Protein 2NWQ (pdb70)

Organism: Pseudomonas aeruginosa (strain ATCC 15692 / DSM 22644 / CIP 104116 / JCM 14847 / LMG 12228 / 1C / PRS 101 / PAO1) (NCBI:txid208964)

Structure (mmCIF, N/CA/C/O backbone):
data_2NWQ
#
_entry.id   2NWQ
#
_cell.length_a   64.982
_cell.length_b   107.920
_cell.length_c   71.457
_cell.angle_alpha   90.00
_cell.angle_beta   102.92
_cell.angle_gamma   90.00
#
_symmetry.space_group_name_H-M   'P 1 21 1'
#
loop_
_entity.id
_entity.type
_entity.pdbx_description
1 polymer 'Probable short-chain dehydrogenase'
2 non-polymer 'SULFATE ION'
3 water water
#
loop_
_atom_site.group_PDB
_atom_site.id
_atom_site.type_symbol
_atom_site.label_atom_id
_atom_site.label_alt_id
_atom_site.label_comp_id
_atom_site.label_asym_id
_atom_site.label_entity_id
_atom_site.label_seq_id
_atom_site.pdbx_PDB_ins_code
_atom_site.Cartn_x
_atom_site.Cartn_y
_atom_site.Cartn_z
_atom_site.occupancy
_atom_site.B_iso_or_equiv
_atom_site.auth_seq_id
_atom_site.auth_comp_id
_atom_site.auth_asym_id
_atom_site.auth_atom_id
_atom_site.pdbx_PDB_model_num
ATOM 1 N N . SER A 1 21 ? 17.441 60.972 78.411 1.00 31.41 2 SER A N 1
ATOM 2 C CA . SER A 1 21 ? 18.572 60.907 79.392 1.00 31.43 2 SER A CA 1
ATOM 3 C C . SER A 1 21 ? 19.897 61.042 78.657 1.00 30.73 2 SER A C 1
ATOM 4 O O . SER A 1 21 ? 19.944 60.865 77.435 1.00 31.52 2 SER A O 1
ATOM 7 N N . SER A 1 22 ? 20.968 61.364 79.382 1.00 29.36 3 SER A N 1
ATOM 8 C CA . SER A 1 22 ? 22.263 61.582 78.734 1.00 27.94 3 SER A CA 1
ATOM 9 C C . SER A 1 22 ? 23.112 60.327 78.798 1.00 26.98 3 SER A C 1
ATOM 10 O O . SER A 1 22 ? 23.831 60.104 79.781 1.00 27.26 3 SER A O 1
ATOM 13 N N . THR A 1 23 ? 23.006 59.515 77.750 1.00 25.20 4 THR A N 1
ATOM 14 C CA . THR A 1 23 ? 23.699 58.241 77.671 1.00 24.62 4 THR A CA 1
ATOM 15 C C . THR A 1 23 ? 24.765 58.244 76.563 1.00 24.12 4 THR A C 1
ATOM 16 O O . THR A 1 23 ? 24.518 58.724 75.454 1.00 23.56 4 THR A O 1
ATOM 20 N N . LEU A 1 24 ? 25.940 57.691 76.868 1.00 23.58 5 LEU A N 1
ATOM 21 C CA . LEU A 1 24 ? 27.074 57.720 75.941 1.00 23.12 5 LEU A CA 1
ATOM 22 C C . LEU A 1 24 ? 27.765 56.365 75.789 1.00 22.87 5 LEU A C 1
ATOM 23 O O . LEU A 1 24 ? 28.103 55.724 76.782 1.00 22.74 5 LEU A O 1
ATOM 28 N N . PHE A 1 25 ? 27.947 55.948 74.534 1.00 22.51 6 PHE A N 1
ATOM 29 C CA . PHE A 1 25 ? 28.682 54.741 74.149 1.00 22.51 6 PHE A CA 1
ATOM 30 C C . PHE A 1 25 ? 30.056 55.133 73.564 1.00 22.72 6 PHE A C 1
ATOM 31 O O . PHE A 1 25 ? 30.149 56.021 72.712 1.00 23.08 6 PHE A O 1
ATOM 39 N N . ILE A 1 26 ? 31.118 54.470 74.011 1.00 22.56 7 ILE A N 1
ATOM 40 C CA . ILE A 1 26 ? 32.468 54.818 73.571 1.00 22.35 7 ILE A CA 1
ATOM 41 C C . ILE A 1 26 ? 33.213 53.553 73.210 1.00 22.24 7 ILE A C 1
ATOM 42 O O . ILE A 1 26 ? 33.383 52.668 74.055 1.00 22.64 7 ILE A O 1
ATOM 47 N N . THR A 1 27 ? 33.653 53.463 71.957 1.00 21.94 8 THR A N 1
ATOM 48 C CA . THR A 1 27 ? 34.472 52.353 71.539 1.00 21.89 8 THR A CA 1
ATOM 49 C C . THR A 1 27 ? 35.949 52.677 71.824 1.00 22.82 8 THR A C 1
ATOM 50 O O . THR A 1 27 ? 36.370 53.825 71.681 1.00 22.69 8 THR A O 1
ATOM 54 N N . GLY A 1 28 ? 36.712 51.668 72.259 1.00 23.48 9 GLY A N 1
ATOM 55 C CA . GLY A 1 28 ? 38.139 51.830 72.563 1.00 24.56 9 GLY A CA 1
ATOM 56 C C . GLY A 1 28 ? 38.347 52.832 73.681 1.00 25.52 9 GLY A C 1
ATOM 57 O O . GLY A 1 28 ? 39.097 53.800 73.529 1.00 25.93 9 GLY A O 1
ATOM 58 N N . ALA A 1 29 ? 37.660 52.594 74.797 1.00 26.44 10 ALA A N 1
ATOM 59 C CA . ALA A 1 29 ? 37.544 53.547 75.912 1.00 27.38 10 ALA A CA 1
ATOM 60 C C . ALA A 1 29 ? 38.792 53.537 76.764 1.00 28.13 10 ALA A C 1
ATOM 61 O O . ALA A 1 29 ? 39.010 54.412 77.606 1.00 28.05 10 ALA A O 1
ATOM 63 N N . THR A 1 30 ? 39.603 52.518 76.545 1.00 29.66 11 THR A N 1
ATOM 64 C CA . THR A 1 30 ? 40.935 52.481 77.095 1.00 31.07 11 THR A CA 1
ATOM 65 C C . THR A 1 30 ? 41.979 52.886 76.015 1.00 32.49 11 THR A C 1
ATOM 66 O O . THR A 1 30 ? 43.075 53.345 76.371 1.00 33.39 11 THR A O 1
ATOM 70 N N . SER A 1 31 ? 41.615 52.816 74.717 1.00 33.06 12 SER A N 1
ATOM 71 C CA . SER A 1 31 ? 42.616 52.970 73.637 1.00 33.86 12 SER A CA 1
ATOM 72 C C . SER A 1 31 ? 43.169 54.379 73.302 1.00 34.33 12 SER A C 1
ATOM 73 O O . SER A 1 31 ? 44.342 54.630 73.606 1.00 35.38 12 SER A O 1
ATOM 76 N N . GLY A 1 32 ? 42.388 55.287 72.698 1.00 33.98 13 GLY A N 1
ATOM 77 C CA . GLY A 1 32 ? 43.007 56.509 72.127 1.00 33.10 13 GLY A CA 1
ATOM 78 C C . GLY A 1 32 ? 42.689 57.782 72.886 1.00 32.86 13 GLY A C 1
ATOM 79 O O . GLY A 1 32 ? 43.382 58.197 73.853 1.00 33.02 13 GLY A O 1
ATOM 80 N N . PHE A 1 33 ? 41.604 58.401 72.457 1.00 31.60 14 PHE A N 1
ATOM 81 C CA . PHE A 1 33 ? 41.077 59.542 73.156 1.00 30.14 14 PHE A CA 1
ATOM 82 C C . PHE A 1 33 ? 39.906 59.072 74.010 1.00 29.02 14 PHE A C 1
ATOM 83 O O . PHE A 1 33 ? 39.224 59.868 74.657 1.00 28.90 14 PHE A O 1
ATOM 91 N N . GLY A 1 34 ? 39.712 57.757 74.014 1.00 27.83 15 GLY A N 1
ATOM 92 C CA . GLY A 1 34 ? 38.582 57.105 74.661 1.00 26.82 15 GLY A CA 1
ATOM 93 C C . GLY A 1 34 ? 38.480 57.323 76.151 1.00 25.91 15 GLY A C 1
ATOM 94 O O . GLY A 1 34 ? 37.388 57.552 76.666 1.00 25.84 15 GLY A O 1
ATOM 95 N N . GLU A 1 35 ? 39.613 57.243 76.844 1.00 25.40 16 GLU A N 1
ATOM 96 C CA . GLU A 1 35 ? 39.645 57.440 78.295 1.00 24.90 16 GLU A CA 1
ATOM 97 C C . GLU A 1 35 ? 39.386 58.902 78.656 1.00 24.32 16 GLU A C 1
ATOM 98 O O . GLU A 1 35 ? 38.614 59.185 79.583 1.00 23.89 16 GLU A O 1
ATOM 104 N N . ALA A 1 36 ? 40.015 59.823 77.920 1.00 23.70 17 ALA A N 1
ATOM 105 C CA . ALA A 1 36 ? 39.806 61.247 78.159 1.00 23.16 17 ALA A CA 1
ATOM 106 C C . ALA A 1 36 ? 38.328 61.613 78.006 1.00 23.36 17 ALA A C 1
ATOM 107 O O . ALA A 1 36 ? 37.764 62.309 78.870 1.00 23.50 17 ALA A O 1
ATOM 109 N N . CYS A 1 37 ? 37.701 61.122 76.936 1.00 22.73 18 CYS A N 1
ATOM 110 C CA . CYS A 1 37 ? 36.262 61.307 76.710 1.00 22.99 18 CYS A CA 1
ATOM 111 C C . CYS A 1 37 ? 35.424 60.698 77.818 1.00 22.93 18 CYS A C 1
ATOM 112 O O . CYS A 1 37 ? 34.464 61.312 78.266 1.00 23.15 18 CYS A O 1
ATOM 115 N N . ALA A 1 38 ? 35.772 59.479 78.240 1.00 22.52 19 ALA A N 1
ATOM 116 C CA . ALA A 1 38 ? 35.097 58.849 79.367 1.00 21.91 19 ALA A CA 1
ATOM 117 C C . ALA A 1 38 ? 35.144 59.740 80.620 1.00 21.85 19 ALA A C 1
ATOM 118 O O . ALA A 1 38 ? 34.105 59.999 81.231 1.00 21.80 19 ALA A O 1
ATOM 120 N N . ARG A 1 39 ? 36.339 60.224 80.974 1.00 21.62 20 ARG A N 1
ATOM 121 C CA . ARG A 1 39 ? 36.523 61.116 82.127 1.00 21.72 20 ARG A CA 1
ATOM 122 C C . ARG A 1 39 ? 35.726 62.403 81.976 1.00 21.68 20 ARG A C 1
ATOM 123 O O . ARG A 1 39 ? 34.972 62.759 82.861 1.00 22.21 20 ARG A O 1
ATOM 131 N N . ARG A 1 40 ? 35.887 63.081 80.840 1.00 21.88 21 ARG A N 1
ATOM 132 C CA . ARG A 1 40 ? 35.205 64.339 80.542 1.00 21.61 21 ARG A CA 1
ATOM 133 C C . ARG A 1 40 ? 33.684 64.243 80.632 1.00 21.87 21 ARG A C 1
ATOM 134 O O . ARG A 1 40 ? 33.055 65.099 81.231 1.00 22.03 21 ARG A O 1
ATOM 142 N N . PHE A 1 41 ? 33.095 63.212 80.039 1.00 21.79 22 PHE A N 1
ATOM 143 C CA . PHE A 1 41 ? 31.642 63.050 80.083 1.00 22.33 22 PHE A CA 1
ATOM 144 C C . PHE A 1 41 ? 31.104 62.537 81.419 1.00 22.63 22 PHE A C 1
ATOM 145 O O . PHE A 1 41 ? 29.934 62.728 81.726 1.00 23.01 22 PHE A O 1
ATOM 153 N N . ALA A 1 42 ? 31.952 61.877 82.201 1.00 23.06 23 ALA A N 1
ATOM 154 C CA . ALA A 1 42 ? 31.598 61.486 83.568 1.00 23.34 23 ALA A CA 1
ATOM 155 C C . ALA A 1 42 ? 31.425 62.729 84.454 1.00 23.61 23 ALA A C 1
ATOM 156 O O . ALA A 1 42 ? 30.481 62.800 85.235 1.00 23.79 23 ALA A O 1
ATOM 158 N N . GLU A 1 43 ? 32.334 63.698 84.314 1.00 23.86 24 GLU A N 1
ATOM 159 C CA . GLU A 1 43 ? 32.230 65.013 84.962 1.00 24.25 24 GLU A CA 1
ATOM 160 C C . GLU A 1 43 ? 30.872 65.668 84.743 1.00 24.05 24 GLU A C 1
ATOM 161 O O . GLU A 1 43 ? 30.335 66.314 85.643 1.00 24.08 24 GLU A O 1
ATOM 167 N N . ALA A 1 44 ? 30.333 65.495 83.540 1.00 23.76 25 ALA A N 1
ATOM 168 C CA . ALA A 1 44 ? 29.032 66.042 83.163 1.00 23.48 25 ALA A CA 1
ATOM 169 C C . ALA A 1 44 ? 27.871 65.127 83.536 1.00 23.34 25 ALA A C 1
ATOM 170 O O . ALA A 1 44 ? 26.706 65.446 83.280 1.00 23.59 25 ALA A O 1
ATOM 172 N N . GLY A 1 45 ? 28.190 63.983 84.130 1.00 23.01 26 GLY A N 1
ATOM 173 C CA . GLY A 1 45 ? 27.179 63.088 84.645 1.00 22.62 26 GLY A CA 1
ATOM 174 C C . GLY A 1 45 ? 26.458 62.225 83.639 1.00 22.81 26 GLY A C 1
ATOM 175 O O . GLY A 1 45 ? 25.409 61.670 83.967 1.00 22.98 26 GLY A O 1
ATOM 176 N N . TRP A 1 46 ? 27.003 62.083 82.428 1.00 22.64 27 TRP A N 1
ATOM 177 C CA . TRP A 1 46 ? 26.393 61.180 81.437 1.00 22.43 27 TRP A CA 1
ATOM 178 C C . TRP A 1 46 ? 26.568 59.729 81.862 1.00 22.46 27 TRP A C 1
ATOM 179 O O . TRP A 1 46 ? 27.589 59.358 82.464 1.00 22.26 27 TRP A O 1
ATOM 190 N N . SER A 1 47 ? 25.572 58.904 81.555 1.00 22.64 28 SER A N 1
ATOM 191 C CA . SER A 1 47 ? 25.678 57.471 81.832 1.00 22.88 28 SER A CA 1
ATOM 192 C C . SER A 1 47 ? 26.483 56.811 80.709 1.00 22.53 28 SER A C 1
ATOM 193 O O . SER A 1 47 ? 26.186 57.014 79.533 1.00 22.63 28 SER A O 1
ATOM 196 N N . LEU A 1 48 ? 27.497 56.027 81.071 1.00 22.34 29 LEU A N 1
ATOM 197 C CA . LEU A 1 48 ? 28.507 55.583 80.103 1.00 21.89 29 LEU A CA 1
ATOM 198 C C . LEU A 1 48 ? 28.534 54.079 79.851 1.00 21.83 29 LEU A C 1
ATOM 199 O O . LEU A 1 48 ? 28.557 53.288 80.790 1.00 21.77 29 LEU A O 1
ATOM 204 N N . VAL A 1 49 ? 28.523 53.695 78.573 1.00 21.91 30 VAL A N 1
ATOM 205 C CA . VAL A 1 49 ? 28.941 52.355 78.161 1.00 21.32 30 VAL A CA 1
ATOM 206 C C . VAL A 1 49 ? 30.331 52.502 77.550 1.00 21.33 30 VAL A C 1
ATOM 207 O O . VAL A 1 49 ? 30.525 53.255 76.609 1.00 21.65 30 VAL A O 1
ATOM 211 N N . LEU A 1 50 ? 31.303 51.804 78.114 1.00 21.82 31 LEU A N 1
ATOM 212 C CA . LEU A 1 50 ? 32.684 51.870 77.635 1.00 22.06 31 LEU A CA 1
ATOM 213 C C . LEU A 1 50 ? 33.148 50.505 77.131 1.00 22.52 31 LEU A C 1
ATOM 214 O O . LEU A 1 50 ? 33.072 49.516 77.866 1.00 22.44 31 LEU A O 1
ATOM 219 N N . THR A 1 51 ? 33.622 50.447 75.887 1.00 23.17 32 THR A N 1
ATOM 220 C CA . THR A 1 51 ? 34.164 49.186 75.353 1.00 23.98 32 THR A CA 1
ATOM 221 C C . THR A 1 51 ? 35.683 49.192 75.175 1.00 23.89 32 THR A C 1
ATOM 222 O O . THR A 1 51 ? 36.283 50.232 74.917 1.00 24.21 32 THR A O 1
ATOM 226 N N . GLY A 1 52 ? 36.295 48.018 75.290 1.00 24.41 33 GLY A N 1
ATOM 227 C CA . GLY A 1 52 ? 37.741 47.889 75.146 1.00 24.75 33 GLY A CA 1
ATOM 228 C C . GLY A 1 52 ? 38.190 46.449 75.135 1.00 25.15 33 GLY A C 1
ATOM 229 O O . GLY A 1 52 ? 37.477 45.578 75.619 1.00 25.18 33 GLY A O 1
ATOM 230 N N . ARG A 1 53 ? 39.374 46.208 74.574 1.00 25.80 34 ARG A N 1
ATOM 231 C CA . ARG A 1 53 ? 39.991 44.872 74.541 1.00 26.13 34 ARG A CA 1
ATOM 232 C C . ARG A 1 53 ? 40.637 44.531 75.869 1.00 26.20 34 ARG A C 1
ATOM 233 O O . ARG A 1 53 ? 40.648 43.369 76.286 1.00 25.93 34 ARG A O 1
ATOM 241 N N . ARG A 1 54 ? 41.197 45.545 76.519 1.00 26.53 35 ARG A N 1
ATOM 242 C CA . ARG A 1 54 ? 41.938 45.346 77.765 1.00 27.01 35 ARG A CA 1
ATOM 243 C C . ARG A 1 54 ? 40.991 45.366 78.961 1.00 26.53 35 ARG A C 1
ATOM 244 O O . ARG A 1 54 ? 40.648 46.436 79.458 1.00 26.26 35 ARG A O 1
ATOM 252 N N . GLU A 1 55 ? 40.578 44.187 79.422 1.00 26.51 36 GLU A N 1
ATOM 253 C CA . GLU A 1 55 ? 39.535 44.080 80.449 1.00 26.62 36 GLU A CA 1
ATOM 254 C C . GLU A 1 55 ? 39.904 44.687 81.796 1.00 26.60 36 GLU A C 1
ATOM 255 O O . GLU A 1 55 ? 39.079 45.323 82.441 1.00 26.40 36 GLU A O 1
ATOM 261 N N . GLU A 1 56 ? 41.144 44.490 82.215 1.00 26.64 37 GLU A N 1
ATOM 262 C CA . GLU A 1 56 ? 41.569 44.923 83.529 1.00 26.83 37 GLU A CA 1
ATOM 263 C C . GLU A 1 56 ? 41.622 46.443 83.616 1.00 26.47 37 GLU A C 1
ATOM 264 O O . GLU A 1 56 ? 41.179 47.048 84.608 1.00 26.28 37 GLU A O 1
ATOM 270 N N . ARG A 1 57 ? 42.173 47.043 82.567 1.00 26.10 38 ARG A N 1
ATOM 271 C CA . ARG A 1 57 ? 42.315 48.488 82.472 1.00 25.99 38 ARG A CA 1
ATOM 272 C C . ARG A 1 57 ? 40.949 49.157 82.255 1.00 25.13 38 ARG A C 1
ATOM 273 O O . ARG A 1 57 ? 40.673 50.225 82.797 1.00 25.02 38 ARG A O 1
ATOM 281 N N . LEU A 1 58 ? 40.093 48.510 81.475 1.00 24.38 39 LEU A N 1
ATOM 282 C CA . LEU A 1 58 ? 38.739 49.003 81.238 1.00 24.08 39 LEU A CA 1
ATOM 283 C C . LEU A 1 58 ? 37.929 49.035 82.534 1.00 23.69 39 LEU A C 1
ATOM 284 O O . LEU A 1 58 ? 37.268 50.030 82.833 1.00 22.83 39 LEU A O 1
ATOM 289 N N . GLN A 1 59 ? 38.007 47.941 83.294 1.00 24.03 40 GLN A N 1
ATOM 290 C CA . GLN A 1 59 ? 37.329 47.808 84.589 1.00 24.27 40 GLN A CA 1
ATOM 291 C C . GLN A 1 59 ? 37.841 48.746 85.680 1.00 23.65 40 GLN A C 1
ATOM 292 O O . GLN A 1 59 ? 37.062 49.170 86.533 1.00 23.48 40 GLN A O 1
ATOM 298 N N . ALA A 1 60 ? 39.140 49.059 85.659 1.00 23.05 41 ALA A N 1
ATOM 299 C CA . ALA A 1 60 ? 39.736 49.972 86.652 1.00 22.66 41 ALA A CA 1
ATOM 300 C C . ALA A 1 60 ? 39.240 51.402 86.462 1.00 22.44 41 ALA A C 1
ATOM 301 O O . ALA A 1 60 ? 38.970 52.101 87.438 1.00 22.35 41 ALA A O 1
ATOM 303 N N . LEU A 1 61 ? 39.125 51.813 85.197 1.00 22.25 42 LEU A N 1
ATOM 304 C CA . LEU A 1 61 ? 38.578 53.116 84.809 1.00 22.16 42 LEU A CA 1
ATOM 305 C C . LEU A 1 61 ? 37.101 53.255 85.160 1.00 22.34 42 LEU A C 1
ATOM 306 O O . LEU A 1 61 ? 36.683 54.297 85.671 1.00 22.74 42 LEU A O 1
ATOM 311 N N . ALA A 1 62 ? 36.323 52.211 84.868 1.00 22.30 43 ALA A N 1
ATOM 312 C CA . ALA A 1 62 ? 34.902 52.156 85.201 1.00 22.42 43 ALA A CA 1
ATOM 313 C C . ALA A 1 62 ? 34.706 52.206 86.710 1.00 22.68 43 ALA A C 1
ATOM 314 O O . ALA A 1 62 ? 33.860 52.948 87.201 1.00 22.63 43 ALA A O 1
ATOM 316 N N . GLY A 1 63 ? 35.501 51.422 87.439 1.00 22.89 44 GLY A N 1
ATOM 317 C CA . GLY A 1 63 ? 35.492 51.446 88.896 1.00 23.03 44 GLY A CA 1
ATOM 318 C C . GLY A 1 63 ? 35.783 52.833 89.441 1.00 23.37 44 GLY A C 1
ATOM 319 O O . GLY A 1 63 ? 35.151 53.282 90.394 1.00 23.67 44 GLY A O 1
ATOM 320 N N . GLU A 1 64 ? 36.740 53.512 88.821 1.00 23.63 45 GLU A N 1
ATOM 321 C CA . GLU A 1 64 ? 37.122 54.870 89.197 1.00 24.17 45 GLU A CA 1
ATOM 322 C C . GLU A 1 64 ? 36.032 55.919 88.897 1.00 23.80 45 GLU A C 1
ATOM 323 O O . GLU A 1 64 ? 35.718 56.758 89.744 1.00 23.77 45 GLU A O 1
ATOM 329 N N . LEU A 1 65 ? 35.473 55.864 87.693 1.00 23.31 46 LEU A N 1
ATOM 330 C CA . LEU A 1 65 ? 34.449 56.810 87.266 1.00 23.20 46 LEU A CA 1
ATOM 331 C C . LEU A 1 65 ? 33.036 56.521 87.819 1.00 23.29 46 LEU A C 1
ATOM 332 O O . LEU A 1 65 ? 32.190 57.418 87.839 1.00 22.49 46 LEU A O 1
ATOM 337 N N . SER A 1 66 ? 32.805 55.285 88.280 1.00 23.60 47 SER A N 1
ATOM 338 C CA . SER A 1 66 ? 31.555 54.882 88.957 1.00 24.33 47 SER A CA 1
ATOM 339 C C . SER A 1 66 ? 31.181 55.719 90.193 1.00 24.49 47 SER A C 1
ATOM 340 O O . SER A 1 66 ? 30.041 55.662 90.658 1.00 24.30 47 SER A O 1
ATOM 343 N N . ALA A 1 67 ? 32.147 56.481 90.707 1.00 24.69 48 ALA A N 1
ATOM 344 C CA . ALA A 1 67 ? 31.936 57.380 91.840 1.00 25.15 48 ALA A CA 1
ATOM 345 C C . ALA A 1 67 ? 31.295 58.697 91.408 1.00 25.28 48 ALA A C 1
ATOM 346 O O . ALA A 1 67 ? 30.696 59.398 92.227 1.00 25.87 48 ALA A O 1
ATOM 348 N N . LYS A 1 68 ? 31.422 59.018 90.123 1.00 25.02 49 LYS A N 1
ATOM 349 C CA . LYS A 1 68 ? 30.903 60.260 89.559 1.00 25.07 49 LYS A CA 1
ATOM 350 C C . LYS A 1 68 ? 29.645 60.060 88.710 1.00 24.80 49 LYS A C 1
ATOM 351 O O . LYS A 1 68 ? 28.865 61.000 88.517 1.00 24.73 49 LYS A O 1
ATOM 357 N N . THR A 1 69 ? 29.471 58.853 88.176 1.00 24.59 50 THR A N 1
ATOM 358 C CA . THR A 1 69 ? 28.400 58.574 87.219 1.00 24.46 50 THR A CA 1
ATOM 359 C C . THR A 1 69 ? 28.202 57.071 87.007 1.00 24.47 50 THR A C 1
ATOM 360 O O . THR A 1 69 ? 29.020 56.263 87.445 1.00 24.06 50 THR A O 1
ATOM 364 N N . ARG A 1 70 ? 27.121 56.708 86.324 1.00 24.53 51 ARG A N 1
ATOM 365 C CA . ARG A 1 70 ? 26.875 55.325 85.932 1.00 25.29 51 ARG A CA 1
ATOM 366 C C . ARG A 1 70 ? 27.779 54.911 84.765 1.00 24.50 51 ARG A C 1
ATOM 367 O O . ARG A 1 70 ? 27.823 55.574 83.719 1.00 24.37 51 ARG A O 1
ATOM 375 N N . VAL A 1 71 ? 28.491 53.804 84.953 1.00 23.88 52 VAL A N 1
ATOM 376 C CA . VAL A 1 71 ? 29.397 53.257 83.939 1.00 23.26 52 VAL A CA 1
ATOM 377 C C . VAL A 1 71 ? 29.162 51.750 83.758 1.00 22.78 52 VAL A C 1
ATOM 378 O O . VAL A 1 71 ? 28.973 51.022 84.734 1.00 22.15 52 VAL A O 1
ATOM 382 N N . LEU A 1 72 ? 29.165 51.306 82.501 1.00 22.55 53 LEU A N 1
ATOM 383 C CA . LEU A 1 72 ? 29.044 49.890 82.125 1.00 21.96 53 LEU A CA 1
ATOM 384 C C . LEU A 1 72 ? 30.219 49.486 81.223 1.00 21.83 53 LEU A C 1
ATOM 385 O O . LEU A 1 72 ? 30.246 49.829 80.028 1.00 21.34 53 LEU A O 1
ATOM 390 N N . PRO A 1 73 ? 31.218 48.787 81.806 1.00 21.76 54 PRO A N 1
ATOM 391 C CA . PRO A 1 73 ? 32.374 48.336 81.042 1.00 21.54 54 PRO A CA 1
ATOM 392 C C . PRO A 1 73 ? 32.038 47.083 80.247 1.00 21.64 54 PRO A C 1
ATOM 393 O O . PRO A 1 73 ? 31.453 46.152 80.791 1.00 22.02 54 PRO A O 1
ATOM 397 N N . LEU A 1 74 ? 32.387 47.086 78.965 1.00 21.62 55 LEU A N 1
ATOM 398 C CA . LEU A 1 74 ? 32.125 45.972 78.061 1.00 21.89 55 LEU A CA 1
ATOM 399 C C . LEU A 1 74 ? 33.414 45.559 77.399 1.00 21.95 55 LEU A C 1
ATOM 400 O O . LEU A 1 74 ? 33.965 46.298 76.607 1.00 21.54 55 LEU A O 1
ATOM 405 N N . THR A 1 75 ? 33.909 44.383 77.758 1.00 22.67 56 THR A N 1
ATOM 406 C CA . THR A 1 75 ? 35.111 43.847 77.155 1.00 23.44 56 THR A CA 1
ATOM 407 C C . THR A 1 75 ? 34.761 43.353 75.765 1.00 23.90 56 THR A C 1
ATOM 408 O O . THR A 1 75 ? 34.084 42.337 75.611 1.00 24.10 56 THR A O 1
ATOM 412 N N . LEU A 1 76 ? 35.190 44.092 74.751 1.00 24.42 57 LEU A N 1
ATOM 413 C CA . LEU A 1 76 ? 35.013 43.621 73.394 1.00 25.09 57 LEU A CA 1
ATOM 414 C C . LEU A 1 76 ? 35.972 44.225 72.386 1.00 25.06 57 LEU A C 1
ATOM 415 O O . LEU A 1 76 ? 36.529 45.297 72.604 1.00 25.73 57 LEU A O 1
ATOM 420 N N . ASP A 1 77 ? 36.159 43.491 71.295 1.00 24.97 58 ASP A N 1
ATOM 421 C CA . ASP A 1 77 ? 36.926 43.898 70.137 1.00 24.78 58 ASP A CA 1
ATOM 422 C C . ASP A 1 77 ? 35.899 44.285 69.076 1.00 24.43 58 ASP A C 1
ATOM 423 O O . ASP A 1 77 ? 35.028 43.479 68.721 1.00 24.13 58 ASP A O 1
ATOM 428 N N . VAL A 1 78 ? 35.996 45.530 68.601 1.00 24.27 59 VAL A N 1
ATOM 429 C CA . VAL A 1 78 ? 35.033 46.116 67.654 1.00 23.98 59 VAL A CA 1
ATOM 430 C C . VAL A 1 78 ? 34.988 45.390 66.314 1.00 24.01 59 VAL A C 1
ATOM 431 O O . VAL A 1 78 ? 33.971 45.449 65.613 1.00 24.19 59 VAL A O 1
ATOM 435 N N . ARG A 1 79 ? 36.087 44.712 65.974 1.00 24.05 60 ARG A N 1
ATOM 436 C CA . ARG A 1 79 ? 36.163 43.863 64.782 1.00 24.27 60 ARG A CA 1
ATOM 437 C C . ARG A 1 79 ? 35.203 42.689 64.795 1.00 24.47 60 ARG A C 1
ATOM 438 O O . ARG A 1 79 ? 34.885 42.174 63.726 1.00 24.82 60 ARG A O 1
ATOM 446 N N . ASP A 1 80 ? 34.778 42.245 65.983 1.00 24.60 61 ASP A N 1
ATOM 447 C CA . ASP A 1 80 ? 33.926 41.050 66.125 1.00 24.95 61 ASP A CA 1
ATOM 448 C C . ASP A 1 80 ? 32.445 41.417 66.060 1.00 25.09 61 ASP A C 1
ATOM 449 O O . ASP A 1 80 ? 31.840 41.841 67.048 1.00 25.42 61 ASP A O 1
ATOM 454 N N . ARG A 1 81 ? 31.877 41.229 64.879 1.00 25.15 62 ARG A N 1
ATOM 455 C CA . ARG A 1 81 ? 30.506 41.603 64.575 1.00 25.47 62 ARG A CA 1
ATOM 456 C C . ARG A 1 81 ? 29.500 40.929 65.487 1.00 25.88 62 ARG A C 1
ATOM 457 O O . ARG A 1 81 ? 28.592 41.585 65.997 1.00 26.53 62 ARG A O 1
ATOM 465 N N . ALA A 1 82 ? 29.665 39.624 65.695 1.00 26.10 63 ALA A N 1
ATOM 466 C CA . ALA A 1 82 ? 28.761 38.843 66.532 1.00 26.34 63 ALA A CA 1
ATOM 467 C C . ALA A 1 82 ? 28.792 39.263 68.005 1.00 26.61 63 ALA A C 1
ATOM 468 O O . ALA A 1 82 ? 27.747 39.304 68.660 1.00 26.60 63 ALA A O 1
ATOM 470 N N . ALA A 1 83 ? 29.985 39.561 68.519 1.00 27.05 64 ALA A N 1
ATOM 471 C CA . ALA A 1 83 ? 30.152 39.956 69.921 1.00 27.65 64 ALA A CA 1
ATOM 472 C C . ALA A 1 83 ? 29.588 41.353 70.183 1.00 28.35 64 ALA A C 1
ATOM 473 O O . ALA A 1 83 ? 28.995 41.596 71.230 1.00 28.30 64 ALA A O 1
ATOM 483 N N . SER A 1 85 ? 27.222 42.750 68.305 1.00 28.91 66 SER A N 1
ATOM 484 C CA . SER A 1 85 ? 25.781 42.625 68.145 1.00 28.71 66 SER A CA 1
ATOM 485 C C . SER A 1 85 ? 25.111 42.023 69.395 1.00 28.35 66 SER A C 1
ATOM 486 O O . SER A 1 85 ? 24.054 42.505 69.824 1.00 28.26 66 SER A O 1
ATOM 489 N N . ALA A 1 86 ? 25.728 40.993 69.983 1.00 27.50 67 ALA A N 1
ATOM 490 C CA . ALA A 1 86 ? 25.227 40.416 71.232 1.00 27.14 67 ALA A CA 1
ATOM 491 C C . ALA A 1 86 ? 25.229 41.434 72.368 1.00 26.74 67 ALA A C 1
ATOM 492 O O . ALA A 1 86 ? 24.278 41.521 73.128 1.00 27.10 67 ALA A O 1
ATOM 494 N N . ALA A 1 87 ? 26.305 42.204 72.471 1.00 26.37 68 ALA A N 1
ATOM 495 C CA . ALA A 1 87 ? 26.458 43.195 73.529 1.00 25.88 68 ALA A CA 1
ATOM 496 C C . ALA A 1 87 ? 25.415 44.315 73.430 1.00 25.84 68 ALA A C 1
ATOM 497 O O . ALA A 1 87 ? 24.886 44.763 74.448 1.00 26.26 68 ALA A O 1
ATOM 499 N N . VAL A 1 88 ? 25.113 44.747 72.208 1.00 25.65 69 VAL A N 1
ATOM 500 C CA . VAL A 1 88 ? 24.110 45.780 71.973 1.00 25.73 69 VAL A CA 1
ATOM 501 C C . VAL A 1 88 ? 22.712 45.308 72.360 1.00 26.20 69 VAL A C 1
ATOM 502 O O . VAL A 1 88 ? 21.981 46.041 73.021 1.00 26.69 69 VAL A O 1
ATOM 506 N N . ASP A 1 89 ? 22.356 44.080 71.983 1.00 26.40 70 ASP A N 1
ATOM 507 C CA . ASP A 1 89 ? 21.064 43.494 72.360 1.00 26.48 70 ASP A CA 1
ATOM 508 C C . ASP A 1 89 ? 20.897 43.364 73.865 1.00 26.40 70 ASP A C 1
ATOM 509 O O . ASP A 1 89 ? 19.774 43.423 74.380 1.00 26.23 70 ASP A O 1
ATOM 514 N N . ASN A 1 90 ? 22.022 43.187 74.560 1.00 26.39 71 ASN A N 1
ATOM 515 C CA . ASN A 1 90 ? 22.037 42.936 76.002 1.00 26.04 71 ASN A CA 1
ATOM 516 C C . ASN A 1 90 ? 22.156 44.184 76.852 1.00 25.59 71 ASN A C 1
ATOM 517 O O . ASN A 1 90 ? 22.175 44.087 78.078 1.00 25.52 71 ASN A O 1
ATOM 522 N N . LEU A 1 91 ? 22.260 45.351 76.216 1.00 25.27 72 LEU A N 1
ATOM 523 C CA . LEU A 1 91 ? 22.274 46.608 76.961 1.00 24.97 72 LEU A CA 1
ATOM 524 C C . LEU A 1 91 ? 20.998 46.717 77.800 1.00 24.97 72 LEU A C 1
ATOM 525 O O . LEU A 1 91 ? 19.917 46.312 77.343 1.00 24.83 72 LEU A O 1
ATOM 530 N N . PRO A 1 92 ? 21.128 47.219 79.042 1.00 25.05 73 PRO A N 1
ATOM 531 C CA . PRO A 1 92 ? 19.977 47.496 79.914 1.00 25.34 73 PRO A CA 1
ATOM 532 C C . PRO A 1 92 ? 19.063 48.588 79.347 1.00 25.37 73 PRO A C 1
ATOM 533 O O . PRO A 1 92 ? 19.476 49.324 78.444 1.00 25.59 73 PRO A O 1
ATOM 537 N N . GLU A 1 93 ? 17.841 48.688 79.876 1.00 25.58 74 GLU A N 1
ATOM 538 C CA . GLU A 1 93 ? 16.795 49.518 79.264 1.00 25.97 74 GLU A CA 1
ATOM 539 C C . GLU A 1 93 ? 17.021 51.025 79.385 1.00 25.93 74 GLU A C 1
ATOM 540 O O . GLU A 1 93 ? 16.384 51.816 78.667 1.00 25.77 74 GLU A O 1
ATOM 546 N N . GLU A 1 94 ? 17.943 51.424 80.262 1.00 25.83 75 GLU A N 1
ATOM 547 C CA . GLU A 1 94 ? 18.290 52.832 80.379 1.00 25.90 75 GLU A CA 1
ATOM 548 C C . GLU A 1 94 ? 18.857 53.302 79.037 1.00 25.24 75 GLU A C 1
ATOM 549 O O . GLU A 1 94 ? 18.877 54.505 78.743 1.00 25.41 75 GLU A O 1
ATOM 555 N N . PHE A 1 95 ? 19.256 52.330 78.213 1.00 24.46 76 PHE A N 1
ATOM 556 C CA . PHE A 1 95 ? 19.813 52.596 76.881 1.00 24.07 76 PHE A CA 1
ATOM 557 C C . PHE A 1 95 ? 18.865 52.303 75.718 1.00 23.76 76 PHE A C 1
ATOM 558 O O . PHE A 1 95 ? 19.289 52.291 74.569 1.00 23.97 76 PHE A O 1
ATOM 566 N N . ALA A 1 96 ? 17.583 52.085 76.002 1.00 23.58 77 ALA A N 1
ATOM 567 C CA . ALA A 1 96 ? 16.575 51.967 74.940 1.00 23.31 77 ALA A CA 1
ATOM 568 C C . ALA A 1 96 ? 16.707 53.146 73.974 1.00 23.18 77 ALA A C 1
ATOM 569 O O . ALA A 1 96 ? 16.470 53.017 72.766 1.00 22.83 77 ALA A O 1
ATOM 571 N N . THR A 1 97 ? 17.092 54.293 74.527 1.00 23.12 78 THR A N 1
ATOM 572 C CA . THR A 1 97 ? 17.490 55.441 73.732 1.00 23.75 78 THR A CA 1
ATOM 573 C C . THR A 1 97 ? 18.930 55.809 74.102 1.00 23.65 78 THR A C 1
ATOM 574 O O . THR A 1 97 ? 19.359 55.625 75.247 1.00 23.92 78 THR A O 1
ATOM 578 N N . LEU A 1 98 ? 19.668 56.326 73.129 1.00 23.23 79 LEU A N 1
ATOM 579 C CA . LEU A 1 98 ? 21.071 56.623 73.318 1.00 23.03 79 LEU A CA 1
ATOM 580 C C . LEU A 1 98 ? 21.339 58.026 72.820 1.00 23.30 79 LEU A C 1
ATOM 581 O O . LEU A 1 98 ? 20.984 58.368 71.689 1.00 23.95 79 LEU A O 1
ATOM 586 N N . ARG A 1 99 ? 21.976 58.839 73.653 1.00 23.13 80 ARG A N 1
ATOM 587 C CA . ARG A 1 99 ? 22.251 60.216 73.269 1.00 23.17 80 ARG A CA 1
ATOM 588 C C . ARG A 1 99 ? 23.468 60.356 72.357 1.00 23.22 80 ARG A C 1
ATOM 589 O O . ARG A 1 99 ? 23.406 61.052 71.346 1.00 23.39 80 ARG A O 1
ATOM 597 N N . GLY A 1 100 ? 24.576 59.718 72.726 1.00 22.95 81 GLY A N 1
ATOM 598 C CA . GLY A 1 100 ? 25.822 59.903 72.001 1.00 22.23 81 GLY A CA 1
ATOM 599 C C . GLY A 1 100 ? 26.533 58.610 71.690 1.00 22.02 81 GLY A C 1
ATOM 600 O O . GLY A 1 100 ? 26.417 57.634 72.432 1.00 22.03 81 GLY A O 1
ATOM 601 N N . LEU A 1 101 ? 27.236 58.600 70.562 1.00 21.86 82 LEU A N 1
ATOM 602 C CA . LEU A 1 101 ? 28.169 57.530 70.234 1.00 21.88 82 LEU A CA 1
ATOM 603 C C . LEU A 1 101 ? 29.493 58.124 69.756 1.00 22.01 82 LEU A C 1
ATOM 604 O O . LEU A 1 101 ? 29.533 58.827 68.748 1.00 23.09 82 LEU A O 1
ATOM 609 N N . ILE A 1 102 ? 30.564 57.884 70.500 1.00 21.82 83 ILE A N 1
ATOM 610 C CA . ILE A 1 102 ? 31.928 58.226 70.033 1.00 21.46 83 ILE A CA 1
ATOM 611 C C . ILE A 1 102 ? 32.577 56.975 69.441 1.00 21.62 83 ILE A C 1
ATOM 612 O O . ILE A 1 102 ? 32.933 56.052 70.175 1.00 22.29 83 ILE A O 1
ATOM 617 N N . ASN A 1 103 ? 32.689 56.924 68.118 1.00 21.53 84 ASN A N 1
ATOM 618 C CA . ASN A 1 103 ? 33.443 55.872 67.434 1.00 21.48 84 ASN A CA 1
ATOM 619 C C . ASN A 1 103 ? 34.954 56.156 67.448 1.00 21.32 84 ASN A C 1
ATOM 620 O O . ASN A 1 103 ? 35.505 56.761 66.532 1.00 20.48 84 ASN A O 1
ATOM 625 N N . ASN A 1 104 ? 35.609 55.698 68.499 1.00 22.01 85 ASN A N 1
ATOM 626 C CA . ASN A 1 104 ? 36.994 56.083 68.760 1.00 22.45 85 ASN A CA 1
ATOM 627 C C . ASN A 1 104 ? 37.993 54.950 68.540 1.00 22.68 85 ASN A C 1
ATOM 628 O O . ASN A 1 104 ? 39.181 55.212 68.348 1.00 23.11 85 ASN A O 1
ATOM 633 N N . ALA A 1 105 ? 37.526 53.701 68.568 1.00 23.03 86 ALA A N 1
ATOM 634 C CA . ALA A 1 105 ? 38.417 52.541 68.296 1.00 23.54 86 ALA A CA 1
ATOM 635 C C . ALA A 1 105 ? 39.044 52.637 66.896 1.00 23.65 86 ALA A C 1
ATOM 636 O O . ALA A 1 105 ? 38.362 52.926 65.910 1.00 23.91 86 ALA A O 1
ATOM 638 N N . GLY A 1 106 ? 40.342 52.397 66.830 1.00 23.39 87 GLY A N 1
ATOM 639 C CA . GLY A 1 106 ? 41.095 52.587 65.616 1.00 24.04 87 GLY A CA 1
ATOM 640 C C . GLY A 1 106 ? 42.575 52.520 65.920 1.00 24.33 87 GLY A C 1
ATOM 641 O O . GLY A 1 106 ? 42.991 52.731 67.062 1.00 24.30 87 GLY A O 1
ATOM 642 N N . LEU A 1 107 ? 43.372 52.205 64.902 1.00 24.63 88 LEU A N 1
ATOM 643 C CA . LEU A 1 107 ? 44.841 52.135 65.055 1.00 24.90 88 LEU A CA 1
ATOM 644 C C . LEU A 1 107 ? 45.565 52.410 63.735 1.00 25.17 88 LEU A C 1
ATOM 645 O O . LEU A 1 107 ? 44.963 52.322 62.650 1.00 24.60 88 LEU A O 1
ATOM 650 N N . ALA A 1 108 ? 46.840 52.778 63.864 1.00 25.45 89 ALA A N 1
ATOM 651 C CA . ALA A 1 108 ? 47.807 52.781 62.766 1.00 26.49 89 ALA A CA 1
ATOM 652 C C . ALA A 1 108 ? 48.818 51.713 63.059 1.00 27.00 89 ALA A C 1
ATOM 653 O O . ALA A 1 108 ? 49.163 51.492 64.217 1.00 27.22 89 ALA A O 1
ATOM 655 N N . LEU A 1 109 ? 49.304 51.040 62.028 1.00 28.13 90 LEU A N 1
ATOM 656 C CA . LEU A 1 109 ? 50.295 49.984 62.249 1.00 29.12 90 LEU A CA 1
ATOM 657 C C . LEU A 1 109 ? 51.634 50.219 61.529 1.00 30.19 90 LEU A C 1
ATOM 658 O O . LEU A 1 109 ? 52.208 49.301 60.922 1.00 30.49 90 LEU A O 1
ATOM 663 N N . GLY A 1 110 ? 52.139 51.452 61.640 1.00 31.06 91 GLY A N 1
ATOM 664 C CA . GLY A 1 110 ? 53.445 51.823 61.074 1.00 31.87 91 GLY A CA 1
ATOM 665 C C . GLY A 1 110 ? 53.338 52.623 59.783 1.00 32.52 91 GLY A C 1
ATOM 666 O O . GLY A 1 110 ? 52.240 52.761 59.208 1.00 32.25 91 GLY A O 1
ATOM 667 N N . THR A 1 111 ? 54.490 53.138 59.336 1.00 32.73 92 THR A N 1
ATOM 668 C CA . THR A 1 111 ? 54.621 53.959 58.117 1.00 32.67 92 THR A CA 1
ATOM 669 C C . THR A 1 111 ? 55.645 53.394 57.090 1.00 32.43 92 THR A C 1
ATOM 670 O O . THR A 1 111 ? 56.249 54.157 56.321 1.00 32.57 92 THR A O 1
ATOM 674 N N . ASP A 1 112 ? 55.848 52.073 57.087 1.00 31.81 93 ASP A N 1
ATOM 675 C CA . ASP A 1 112 ? 56.646 51.394 56.048 1.00 31.15 93 ASP A CA 1
ATOM 676 C C . ASP A 1 112 ? 56.109 51.723 54.654 1.00 29.86 93 ASP A C 1
ATOM 677 O O . ASP A 1 112 ? 54.916 51.983 54.508 1.00 30.00 93 ASP A O 1
ATOM 682 N N . PRO A 1 113 ? 56.972 51.697 53.622 1.00 28.67 94 PRO A N 1
ATOM 683 C CA . PRO A 1 113 ? 56.437 51.795 52.263 1.00 27.80 94 PRO A CA 1
ATOM 684 C C . PRO A 1 113 ? 55.416 50.686 52.000 1.00 26.57 94 PRO A C 1
ATOM 685 O O . PRO A 1 113 ? 55.608 49.556 52.445 1.00 26.29 94 PRO A O 1
ATOM 689 N N . ALA A 1 114 ? 54.332 51.022 51.308 1.00 25.75 95 ALA A N 1
ATOM 690 C CA . ALA A 1 114 ? 53.259 50.068 51.022 1.00 24.99 95 ALA A CA 1
ATOM 691 C C . ALA A 1 114 ? 53.782 48.734 50.481 1.00 24.78 95 ALA A C 1
ATOM 692 O O . ALA A 1 114 ? 53.308 47.669 50.890 1.00 24.59 95 ALA A O 1
ATOM 694 N N . GLN A 1 115 ? 54.776 48.800 49.592 1.00 24.27 96 GLN A N 1
ATOM 695 C CA . GLN A 1 115 ? 55.259 47.619 48.869 1.00 24.06 96 GLN A CA 1
ATOM 696 C C . GLN A 1 115 ? 55.973 46.615 49.766 1.00 24.31 96 GLN A C 1
ATOM 697 O O . GLN A 1 115 ? 56.239 45.492 49.347 1.00 24.78 96 GLN A O 1
ATOM 703 N N . SER A 1 116 ? 56.298 47.024 50.989 1.00 24.44 97 SER A N 1
ATOM 704 C CA . SER A 1 116 ? 56.962 46.141 51.929 1.00 24.85 97 SER A CA 1
ATOM 705 C C . SER A 1 116 ? 56.062 45.749 53.110 1.00 24.42 97 SER A C 1
ATOM 706 O O . SER A 1 116 ? 56.496 45.024 53.992 1.00 24.39 97 SER A O 1
ATOM 709 N N . CYS A 1 117 ? 54.811 46.212 53.115 1.00 24.54 98 CYS A N 1
ATOM 710 C CA . CYS A 1 117 ? 53.931 46.045 54.282 1.00 24.40 98 CYS A CA 1
ATOM 711 C C . CYS A 1 117 ? 53.391 44.628 54.447 1.00 24.06 98 CYS A C 1
ATOM 712 O O . CYS A 1 117 ? 53.392 43.846 53.505 1.00 23.66 98 CYS A O 1
ATOM 715 N N . ASP A 1 118 ? 52.926 44.318 55.656 1.00 24.05 99 ASP A N 1
ATOM 716 C CA . ASP A 1 118 ? 52.358 43.009 55.995 1.00 23.78 99 ASP A CA 1
ATOM 717 C C . ASP A 1 118 ? 50.834 43.109 55.871 1.00 23.21 99 ASP A C 1
ATOM 718 O O . ASP A 1 118 ? 50.221 43.944 56.519 1.00 22.77 99 ASP A O 1
ATOM 723 N N . LEU A 1 119 ? 50.229 42.260 55.038 1.00 22.72 100 LEU A N 1
ATOM 724 C CA . LEU A 1 119 ? 48.768 42.290 54.828 1.00 22.42 100 LEU A CA 1
ATOM 725 C C . LEU A 1 119 ? 47.904 42.038 56.073 1.00 22.46 100 LEU A C 1
ATOM 726 O O . LEU A 1 119 ? 46.756 42.488 56.123 1.00 22.53 100 LEU A O 1
ATOM 731 N N . ASP A 1 120 ? 48.440 41.295 57.052 1.00 22.71 101 ASP A N 1
ATOM 732 C CA . ASP A 1 120 ? 47.812 41.156 58.386 1.00 22.25 101 ASP A CA 1
ATOM 733 C C . ASP A 1 120 ? 47.557 42.532 59.021 1.00 22.00 101 ASP A C 1
ATOM 734 O O . ASP A 1 120 ? 46.472 42.776 59.567 1.00 21.78 101 ASP A O 1
ATOM 739 N N . ASP A 1 121 ? 48.577 43.402 58.972 1.00 21.50 102 ASP A N 1
ATOM 740 C CA . ASP A 1 121 ? 48.492 44.752 59.530 1.00 21.24 102 ASP A CA 1
ATOM 741 C C . ASP A 1 121 ? 47.409 45.533 58.831 1.00 21.18 102 ASP A C 1
ATOM 742 O O . ASP A 1 121 ? 46.623 46.227 59.476 1.00 20.88 102 ASP A O 1
ATOM 747 N N . TRP A 1 122 ? 47.375 45.400 57.506 1.00 21.28 103 TRP A N 1
ATOM 748 C CA . TRP A 1 122 ? 46.383 46.066 56.668 1.00 21.56 103 TRP A CA 1
ATOM 749 C C . TRP A 1 122 ? 44.970 45.563 56.979 1.00 21.82 103 TRP A C 1
ATOM 750 O O . TRP A 1 122 ? 44.023 46.357 57.035 1.00 21.60 103 TRP A O 1
ATOM 761 N N . ASP A 1 123 ? 44.853 44.251 57.195 1.00 21.83 104 ASP A N 1
ATOM 762 C CA . ASP A 1 123 ? 43.621 43.620 57.639 1.00 22.34 104 ASP A CA 1
ATOM 763 C C . ASP A 1 123 ? 43.139 44.202 58.977 1.00 22.76 104 ASP A C 1
ATOM 764 O O . ASP A 1 123 ? 41.990 44.656 59.085 1.00 22.75 104 ASP A O 1
ATOM 769 N N . THR A 1 124 ? 44.013 44.179 59.991 1.00 22.69 105 THR A N 1
ATOM 770 C CA . THR A 1 124 ? 43.696 44.727 61.318 1.00 22.49 105 THR A CA 1
ATOM 771 C C . THR A 1 124 ? 43.112 46.141 61.217 1.00 22.76 105 THR A C 1
ATOM 772 O O . THR A 1 124 ? 42.062 46.409 61.808 1.00 23.12 105 THR A O 1
ATOM 784 N N . VAL A 1 126 ? 41.790 47.854 58.458 1.00 21.54 107 VAL A N 1
ATOM 785 C CA . VAL A 1 126 ? 40.486 47.883 57.776 1.00 22.22 107 VAL A CA 1
ATOM 786 C C . VAL A 1 126 ? 39.377 47.368 58.690 1.00 22.54 107 VAL A C 1
ATOM 787 O O . VAL A 1 126 ? 38.346 48.009 58.814 1.00 23.53 107 VAL A O 1
ATOM 791 N N . ASP A 1 127 ? 39.608 46.231 59.344 1.00 22.81 108 ASP A N 1
ATOM 792 C CA . ASP A 1 127 ? 38.599 45.610 60.191 1.00 22.82 108 ASP A CA 1
ATOM 793 C C . ASP A 1 127 ? 38.299 46.473 61.411 1.00 23.14 108 ASP A C 1
ATOM 794 O O . ASP A 1 127 ? 37.146 46.525 61.868 1.00 23.40 108 ASP A O 1
ATOM 799 N N . THR A 1 128 ? 39.324 47.129 61.955 1.00 22.91 109 THR A N 1
ATOM 800 C CA . THR A 1 128 ? 39.114 47.974 63.138 1.00 22.99 109 THR A CA 1
ATOM 801 C C . THR A 1 128 ? 38.534 49.346 62.787 1.00 22.68 109 THR A C 1
ATOM 802 O O . THR A 1 128 ? 37.460 49.713 63.268 1.00 22.88 109 THR A O 1
ATOM 806 N N . ASN A 1 129 ? 39.255 50.075 61.939 1.00 22.46 110 ASN A N 1
ATOM 807 C CA . ASN A 1 129 ? 38.986 51.476 61.642 1.00 22.12 110 ASN A CA 1
ATOM 808 C C . ASN A 1 129 ? 37.756 51.683 60.782 1.00 22.14 110 ASN A C 1
ATOM 809 O O . ASN A 1 129 ? 37.129 52.727 60.857 1.00 22.10 110 ASN A O 1
ATOM 814 N N . ILE A 1 130 ? 37.443 50.708 59.935 1.00 22.20 111 ILE A N 1
ATOM 815 C CA . ILE A 1 130 ? 36.249 50.794 59.086 1.00 22.43 111 ILE A CA 1
ATOM 816 C C . ILE A 1 130 ? 35.156 49.861 59.587 1.00 22.93 111 ILE A C 1
ATOM 817 O O . ILE A 1 130 ? 34.094 50.338 59.984 1.00 23.19 111 ILE A O 1
ATOM 822 N N . LYS A 1 131 ? 35.418 48.551 59.592 1.00 22.90 112 LYS A N 1
ATOM 823 C CA . LYS A 1 131 ? 34.365 47.584 59.951 1.00 23.69 112 LYS A CA 1
ATOM 824 C C . LYS A 1 131 ? 33.886 47.768 61.400 1.00 23.22 112 LYS A C 1
ATOM 825 O O . LYS A 1 131 ? 32.677 47.847 61.648 1.00 23.20 112 LYS A O 1
ATOM 831 N N . GLY A 1 132 ? 34.829 47.902 62.335 1.00 22.74 113 GLY A N 1
ATOM 832 C CA . GLY A 1 132 ? 34.487 48.181 63.727 1.00 22.12 113 GLY A CA 1
ATOM 833 C C . GLY A 1 132 ? 33.582 49.401 63.872 1.00 22.05 113 GLY A C 1
ATOM 834 O O . GLY A 1 132 ? 32.599 49.374 64.621 1.00 21.70 113 GLY A O 1
ATOM 835 N N . LEU A 1 133 ? 33.909 50.463 63.139 1.00 21.83 114 LEU A N 1
ATOM 836 C CA . LEU A 1 133 ? 33.112 51.676 63.139 1.00 21.75 114 LEU A CA 1
ATOM 837 C C . LEU A 1 133 ? 31.724 51.408 62.559 1.00 22.16 114 LEU A C 1
ATOM 838 O O . LEU A 1 133 ? 30.736 51.847 63.131 1.00 22.04 114 LEU A O 1
ATOM 843 N N . LEU A 1 134 ? 31.664 50.652 61.460 1.00 22.37 115 LEU A N 1
ATOM 844 C CA . LEU A 1 134 ? 30.411 50.328 60.780 1.00 22.63 115 LEU A CA 1
ATOM 845 C C . LEU A 1 134 ? 29.461 49.513 61.653 1.00 22.60 115 LEU A C 1
ATOM 846 O O . LEU A 1 134 ? 28.252 49.780 61.699 1.00 22.55 115 LEU A O 1
ATOM 851 N N . TYR A 1 135 ? 30.020 48.518 62.341 1.00 22.79 116 TYR A N 1
ATOM 852 C CA . TYR A 1 135 ? 29.263 47.668 63.261 1.00 22.62 116 TYR A CA 1
ATOM 853 C C . TYR A 1 135 ? 28.683 48.491 64.397 1.00 22.68 116 TYR A C 1
ATOM 854 O O . TYR A 1 135 ? 27.471 48.458 64.655 1.00 22.45 116 TYR A O 1
ATOM 863 N N . SER A 1 136 ? 29.548 49.243 65.069 1.00 22.80 117 SER A N 1
ATOM 864 C CA . SER A 1 136 ? 29.102 50.037 66.200 1.00 23.11 117 SER A CA 1
ATOM 865 C C . SER A 1 136 ? 28.025 51.010 65.751 1.00 22.99 117 SER A C 1
ATOM 866 O O . SER A 1 136 ? 26.960 51.036 66.360 1.00 23.16 117 SER A O 1
ATOM 869 N N . THR A 1 137 ? 28.258 51.760 64.665 1.00 22.85 118 THR A N 1
ATOM 870 C CA . THR A 1 137 ? 27.243 52.725 64.214 1.00 22.70 118 THR A CA 1
ATOM 871 C C . THR A 1 137 ? 25.920 52.129 63.725 1.00 22.44 118 THR A C 1
ATOM 872 O O . THR A 1 137 ? 24.874 52.648 64.082 1.00 23.09 118 THR A O 1
ATOM 876 N N . ARG A 1 138 ? 25.947 51.043 62.962 1.00 22.25 119 ARG A N 1
ATOM 877 C CA . ARG A 1 138 ? 24.697 50.425 62.485 1.00 22.57 119 ARG A CA 1
ATOM 878 C C . ARG A 1 138 ? 23.870 49.765 63.598 1.00 22.48 119 ARG A C 1
ATOM 879 O O . ARG A 1 138 ? 22.647 49.957 63.678 1.00 22.71 119 ARG A O 1
ATOM 887 N N . LEU A 1 139 ? 24.541 49.005 64.458 1.00 22.28 120 LEU A N 1
ATOM 888 C CA . LEU A 1 139 ? 23.893 48.346 65.597 1.00 22.41 120 LEU A CA 1
ATOM 889 C C . LEU A 1 139 ? 23.278 49.303 66.615 1.00 22.57 120 LEU A C 1
ATOM 890 O O . LEU A 1 139 ? 22.260 48.984 67.224 1.00 22.90 120 LEU A O 1
ATOM 895 N N . LEU A 1 140 ? 23.907 50.461 66.793 1.00 22.60 121 LEU A N 1
ATOM 896 C CA . LEU A 1 140 ? 23.473 51.480 67.739 1.00 22.89 121 LEU A CA 1
ATOM 897 C C . LEU A 1 140 ? 22.557 52.548 67.126 1.00 23.28 121 LEU A C 1
ATOM 898 O O . LEU A 1 140 ? 21.899 53.293 67.863 1.00 23.72 121 LEU A O 1
ATOM 903 N N . LEU A 1 141 ? 22.509 52.621 65.797 1.00 23.36 122 LEU A N 1
ATOM 904 C CA . LEU A 1 141 ? 21.749 53.660 65.095 1.00 23.61 122 LEU A CA 1
ATOM 905 C C . LEU A 1 141 ? 20.267 53.761 65.503 1.00 23.85 122 LEU A C 1
ATOM 906 O O . LEU A 1 141 ? 19.803 54.863 65.789 1.00 24.17 122 LEU A O 1
ATOM 911 N N . PRO A 1 142 ? 19.521 52.626 65.547 1.00 24.12 123 PRO A N 1
ATOM 912 C CA . PRO A 1 142 ? 18.112 52.691 65.988 1.00 24.08 123 PRO A CA 1
ATOM 913 C C . PRO A 1 142 ? 17.885 53.283 67.395 1.00 23.99 123 PRO A C 1
ATOM 914 O O . PRO A 1 142 ? 16.836 53.892 67.642 1.00 23.69 123 PRO A O 1
ATOM 918 N N . ARG A 1 143 ? 18.846 53.091 68.301 1.00 23.84 124 ARG A N 1
ATOM 919 C CA . ARG A 1 143 ? 18.768 53.664 69.651 1.00 23.62 124 ARG A CA 1
ATOM 920 C C . ARG A 1 143 ? 19.015 55.170 69.618 1.00 23.50 124 ARG A C 1
ATOM 921 O O . ARG A 1 143 ? 18.375 55.925 70.345 1.00 23.10 124 ARG A O 1
ATOM 929 N N . LEU A 1 144 ? 19.962 55.588 68.780 1.00 23.50 125 LEU A N 1
ATOM 930 C CA . LEU A 1 144 ? 20.253 57.002 68.574 1.00 23.61 125 LEU A CA 1
ATOM 931 C C . LEU A 1 144 ? 19.060 57.697 67.917 1.00 23.70 125 LEU A C 1
ATOM 932 O O . LEU A 1 144 ? 18.671 58.795 68.307 1.00 24.19 125 LEU A O 1
ATOM 937 N N . ILE A 1 145 ? 18.481 57.041 66.921 1.00 23.58 126 ILE A N 1
ATOM 938 C CA . ILE A 1 145 ? 17.274 57.524 66.288 1.00 23.42 126 ILE A CA 1
ATOM 939 C C . ILE A 1 145 ? 16.116 57.579 67.279 1.00 23.31 126 ILE A C 1
ATOM 940 O O . ILE A 1 145 ? 15.290 58.490 67.198 1.00 23.41 126 ILE A O 1
ATOM 945 N N . ALA A 1 146 ? 16.070 56.628 68.213 1.00 22.94 127 ALA A N 1
ATOM 946 C CA . ALA A 1 146 ? 15.028 56.612 69.244 1.00 23.14 127 ALA A CA 1
ATOM 947 C C . ALA A 1 146 ? 15.127 57.790 70.215 1.00 23.16 127 ALA A C 1
ATOM 948 O O . ALA A 1 146 ? 14.104 58.264 70.720 1.00 23.17 127 ALA A O 1
ATOM 950 N N . HIS A 1 147 ? 16.350 58.252 70.471 1.00 22.97 128 HIS A N 1
ATOM 951 C CA . HIS A 1 147 ? 16.598 59.438 71.307 1.00 23.08 128 HIS A CA 1
ATOM 952 C C . HIS A 1 147 ? 16.101 60.708 70.615 1.00 23.07 128 HIS A C 1
ATOM 953 O O . HIS A 1 147 ? 15.501 61.576 71.246 1.00 22.95 128 HIS A O 1
ATOM 960 N N . GLY A 1 148 ? 16.389 60.806 69.319 1.00 23.40 129 GLY A N 1
ATOM 961 C CA . GLY A 1 148 ? 15.911 61.900 68.475 1.00 23.51 129 GLY A CA 1
ATOM 962 C C . GLY A 1 148 ? 16.737 63.158 68.571 1.00 23.47 129 GLY A C 1
ATOM 963 O O . GLY A 1 148 ? 17.974 63.115 68.667 1.00 23.63 129 GLY A O 1
ATOM 964 N N . ALA A 1 149 ? 16.037 64.284 68.551 1.00 23.63 130 ALA A N 1
ATOM 965 C CA . ALA A 1 149 ? 16.644 65.600 68.703 1.00 23.62 130 ALA A CA 1
ATOM 966 C C . ALA A 1 149 ? 17.741 65.606 69.762 1.00 23.52 130 ALA A C 1
ATOM 967 O O . ALA A 1 149 ? 17.530 65.157 70.891 1.00 23.62 130 ALA A O 1
ATOM 969 N N . GLY A 1 150 ? 18.914 66.102 69.377 1.00 23.42 131 GLY A N 1
ATOM 970 C CA . GLY A 1 150 ? 20.000 66.312 70.318 1.00 22.80 131 GLY A CA 1
ATOM 971 C C . GLY A 1 150 ? 21.035 65.215 70.251 1.00 22.88 131 GLY A C 1
ATOM 972 O O . GLY A 1 150 ? 22.132 65.376 70.782 1.00 23.03 131 GLY A O 1
ATOM 973 N N . ALA A 1 151 ? 20.679 64.106 69.604 1.00 22.61 132 ALA A N 1
ATOM 974 C CA . ALA A 1 151 ? 21.556 62.952 69.484 1.00 22.30 132 ALA A CA 1
ATOM 975 C C . ALA A 1 151 ? 22.742 63.250 68.563 1.00 22.42 132 ALA A C 1
ATOM 976 O O . ALA A 1 151 ? 22.614 63.976 67.576 1.00 22.86 132 ALA A O 1
ATOM 978 N N . SER A 1 152 ? 23.900 62.698 68.914 1.00 22.40 133 SER A N 1
ATOM 979 C CA . SER A 1 152 ? 25.146 62.944 68.184 1.00 22.62 133 SER A CA 1
ATOM 980 C C . SER A 1 152 ? 25.986 61.699 68.017 1.00 21.90 133 SER A C 1
ATOM 981 O O . SER A 1 152 ? 26.176 60.947 68.965 1.00 21.59 133 SER A O 1
ATOM 984 N N . ILE A 1 153 ? 26.504 61.514 66.807 1.00 22.11 134 ILE A N 1
ATOM 985 C CA . ILE A 1 153 ? 27.588 60.571 66.535 1.00 22.01 134 ILE A CA 1
ATOM 986 C C . ILE A 1 153 ? 28.861 61.359 66.240 1.00 22.66 134 ILE A C 1
ATOM 987 O O . ILE A 1 153 ? 28.871 62.232 65.376 1.00 23.16 134 ILE A O 1
ATOM 992 N N . VAL A 1 154 ? 29.936 61.061 66.955 1.00 23.00 135 VAL A N 1
ATOM 993 C CA . VAL A 1 154 ? 31.234 61.623 66.601 1.00 22.70 135 VAL A CA 1
ATOM 994 C C . VAL A 1 154 ? 32.127 60.477 66.127 1.00 22.82 135 VAL A C 1
ATOM 995 O O . VAL A 1 154 ? 32.369 59.507 66.863 1.00 22.86 135 VAL A O 1
ATOM 999 N N . ASN A 1 155 ? 32.560 60.579 64.875 1.00 22.08 136 ASN A N 1
ATOM 1000 C CA . ASN A 1 155 ? 33.521 59.663 64.323 1.00 22.30 136 ASN A CA 1
ATOM 1001 C C . ASN A 1 155 ? 34.897 60.279 64.419 1.00 22.14 136 ASN A C 1
ATOM 1002 O O . ASN A 1 155 ? 35.076 61.464 64.136 1.00 22.31 136 ASN A O 1
ATOM 1007 N N . LEU A 1 156 ? 35.867 59.480 64.844 1.00 22.64 137 LEU A N 1
ATOM 1008 C CA A LEU A 1 156 ? 37.244 59.973 64.894 0.50 22.58 137 LEU A CA 1
ATOM 1009 C CA B LEU A 1 156 ? 37.262 59.932 64.904 0.50 22.81 137 LEU A CA 1
ATOM 1010 C C . LEU A 1 156 ? 37.986 59.648 63.612 1.00 22.73 137 LEU A C 1
ATOM 1011 O O . LEU A 1 156 ? 38.398 58.506 63.356 1.00 22.83 137 LEU A O 1
ATOM 1020 N N . GLY A 1 157 ? 38.103 60.685 62.793 1.00 23.20 138 GLY A N 1
ATOM 1021 C CA . GLY A 1 157 ? 38.838 60.618 61.556 1.00 23.30 138 GLY A CA 1
ATOM 1022 C C . GLY A 1 157 ? 40.235 61.041 61.894 1.00 23.12 138 GLY A C 1
ATOM 1023 O O . GLY A 1 157 ? 40.714 60.798 63.003 1.00 22.91 138 GLY A O 1
ATOM 1024 N N . SER A 1 158 ? 40.882 61.691 60.933 1.00 23.50 139 SER A N 1
ATOM 1025 C CA . SER A 1 158 ? 42.257 62.131 61.080 1.00 23.20 139 SER A CA 1
ATOM 1026 C C . SER A 1 158 ? 42.548 63.092 59.955 1.00 23.77 139 SER A C 1
ATOM 1027 O O . SER A 1 158 ? 41.870 63.065 58.922 1.00 23.91 139 SER A O 1
ATOM 1030 N N . VAL A 1 159 ? 43.581 63.918 60.144 1.00 23.90 140 VAL A N 1
ATOM 1031 C CA . VAL A 1 159 ? 44.160 64.698 59.048 1.00 23.51 140 VAL A CA 1
ATOM 1032 C C . VAL A 1 159 ? 44.634 63.758 57.932 1.00 23.77 140 VAL A C 1
ATOM 1033 O O . VAL A 1 159 ? 44.662 64.139 56.756 1.00 23.89 140 VAL A O 1
ATOM 1037 N N . ALA A 1 160 ? 44.991 62.526 58.301 1.00 23.50 141 ALA A N 1
ATOM 1038 C CA . ALA A 1 160 ? 45.449 61.524 57.336 1.00 23.64 141 ALA A CA 1
ATOM 1039 C C . ALA A 1 160 ? 44.348 61.161 56.329 1.00 24.05 141 ALA A C 1
ATOM 1040 O O . ALA A 1 160 ? 44.616 60.585 55.278 1.00 24.41 141 ALA A O 1
ATOM 1042 N N . GLY A 1 161 ? 43.110 61.488 56.661 1.00 24.10 142 GLY A N 1
ATOM 1043 C CA . GLY A 1 161 ? 42.007 61.251 55.753 1.00 24.87 142 GLY A CA 1
ATOM 1044 C C . GLY A 1 161 ? 41.964 62.169 54.549 1.00 25.28 142 GLY A C 1
ATOM 1045 O O . GLY A 1 161 ? 41.302 61.852 53.568 1.00 25.82 142 GLY A O 1
ATOM 1046 N N . LYS A 1 162 ? 42.650 63.310 54.595 1.00 25.72 143 LYS A N 1
ATOM 1047 C CA . LYS A 1 162 ? 42.717 64.122 53.382 1.00 25.95 143 LYS A CA 1
ATOM 1048 C C . LYS A 1 162 ? 44.098 64.496 52.896 1.00 25.73 143 LYS A C 1
ATOM 1049 O O . LYS A 1 162 ? 44.253 64.775 51.707 1.00 26.54 143 LYS A O 1
ATOM 1055 N N . TRP A 1 163 ? 45.108 64.453 53.768 1.00 24.64 144 TRP A N 1
ATOM 1056 C CA . TRP A 1 163 ? 46.440 64.851 53.368 1.00 23.78 144 TRP A CA 1
ATOM 1057 C C . TRP A 1 163 ? 47.357 63.644 53.217 1.00 23.57 144 TRP A C 1
ATOM 1058 O O . TRP A 1 163 ? 47.576 62.923 54.186 1.00 23.41 144 TRP A O 1
ATOM 1069 N N . PRO A 1 164 ? 47.857 63.403 51.980 1.00 22.84 145 PRO A N 1
ATOM 1070 C CA . PRO A 1 164 ? 48.776 62.304 51.741 1.00 22.78 145 PRO A CA 1
ATOM 1071 C C . PRO A 1 164 ? 50.151 62.573 52.360 1.00 22.63 145 PRO A C 1
ATOM 1072 O O . PRO A 1 164 ? 50.584 63.735 52.455 1.00 21.97 145 PRO A O 1
ATOM 1076 N N . TYR A 1 165 ? 50.794 61.497 52.800 1.00 22.47 146 TYR A N 1
ATOM 1077 C CA . TYR A 1 165 ? 52.173 61.536 53.271 1.00 22.71 146 TYR A CA 1
ATOM 1078 C C . TYR A 1 165 ? 52.816 60.158 53.131 1.00 22.49 146 TYR A C 1
ATOM 1079 O O . TYR A 1 165 ? 52.104 59.148 53.078 1.00 22.52 146 TYR A O 1
ATOM 1088 N N . PRO A 1 166 ? 54.162 60.108 53.044 1.00 21.93 147 PRO A N 1
ATOM 1089 C CA . PRO A 1 166 ? 54.858 58.820 53.012 1.00 21.74 147 PRO A CA 1
ATOM 1090 C C . PRO A 1 166 ? 54.432 57.877 54.147 1.00 22.00 147 PRO A C 1
ATOM 1091 O O . PRO A 1 166 ? 54.423 58.281 55.322 1.00 21.86 147 PRO A O 1
ATOM 1095 N N . GLY A 1 167 ? 54.101 56.631 53.791 1.00 22.02 148 GLY A N 1
ATOM 1096 C CA . GLY A 1 167 ? 53.670 55.618 54.771 1.00 22.02 148 GLY A CA 1
ATOM 1097 C C . GLY A 1 167 ? 52.231 55.761 55.263 1.00 22.51 148 GLY A C 1
ATOM 1098 O O . GLY A 1 167 ? 51.805 55.008 56.137 1.00 22.41 148 GLY A O 1
ATOM 1099 N N . SER A 1 168 ? 51.470 56.719 54.720 1.00 22.87 149 SER A N 1
ATOM 1100 C CA . SER A 1 168 ? 50.053 56.861 55.122 1.00 23.21 149 SER A CA 1
ATOM 1101 C C . SER A 1 168 ? 49.187 55.718 54.632 1.00 23.30 149 SER A C 1
ATOM 1102 O O . SER A 1 168 ? 48.272 55.293 55.344 1.00 23.91 149 SER A O 1
ATOM 1105 N N . HIS A 1 169 ? 49.481 55.236 53.417 1.00 23.60 150 HIS A N 1
ATOM 1106 C CA . HIS A 1 169 ? 48.706 54.192 52.701 1.00 23.27 150 HIS A CA 1
ATOM 1107 C C . HIS A 1 169 ? 47.349 53.852 53.320 1.00 23.27 150 HIS A C 1
ATOM 1108 O O . HIS A 1 169 ? 46.396 54.607 53.141 1.00 23.69 150 HIS A O 1
ATOM 1115 N N . VAL A 1 170 ? 47.270 52.745 54.055 1.00 23.28 151 VAL A N 1
ATOM 1116 C CA . VAL A 1 170 ? 45.991 52.217 54.542 1.00 23.24 151 VAL A CA 1
ATOM 1117 C C . VAL A 1 170 ? 45.366 53.053 55.673 1.00 23.69 151 VAL A C 1
ATOM 1118 O O . VAL A 1 170 ? 44.144 53.292 55.657 1.00 23.93 151 VAL A O 1
ATOM 1122 N N . TYR A 1 171 ? 46.178 53.537 56.620 1.00 23.80 152 TYR A N 1
ATOM 1123 C CA . TYR A 1 171 ? 45.625 54.361 57.700 1.00 23.83 152 TYR A CA 1
ATOM 1124 C C . TYR A 1 171 ? 44.842 55.556 57.138 1.00 24.10 152 TYR A C 1
ATOM 1125 O O . TYR A 1 171 ? 43.663 55.760 57.475 1.00 24.23 152 TYR A O 1
ATOM 1134 N N . GLY A 1 172 ? 45.497 56.323 56.265 1.00 24.08 153 GLY A N 1
ATOM 1135 C CA . GLY A 1 172 ? 44.867 57.450 55.582 1.00 23.58 153 GLY A CA 1
ATOM 1136 C C . GLY A 1 172 ? 43.654 57.055 54.780 1.00 23.47 153 GLY A C 1
ATOM 1137 O O . GLY A 1 172 ? 42.631 57.744 54.812 1.00 24.12 153 GLY A O 1
ATOM 1138 N N . GLY A 1 173 ? 43.752 55.947 54.053 1.00 23.52 154 GLY A N 1
ATOM 1139 C CA . GLY A 1 173 ? 42.584 55.403 53.354 1.00 23.34 154 GLY A CA 1
ATOM 1140 C C . GLY A 1 173 ? 41.381 55.193 54.268 1.00 23.23 154 GLY A C 1
ATOM 1141 O O . GLY A 1 173 ? 40.276 55.671 53.962 1.00 23.30 154 GLY A O 1
ATOM 1142 N N . THR A 1 174 ? 41.594 54.490 55.393 1.00 23.37 155 THR A N 1
ATOM 1143 C CA . THR A 1 174 ? 40.518 54.232 56.378 1.00 23.05 155 THR A CA 1
ATOM 1144 C C . THR A 1 174 ? 39.911 55.533 56.926 1.00 22.81 155 THR A C 1
ATOM 1145 O O . THR A 1 174 ? 38.695 55.629 57.099 1.00 22.22 155 THR A O 1
ATOM 1149 N N . LYS A 1 175 ? 40.751 56.543 57.142 1.00 22.49 156 LYS A N 1
ATOM 1150 C CA . LYS A 1 175 ? 40.268 57.833 57.638 1.00 22.89 156 LYS A CA 1
ATOM 1151 C C . LYS A 1 175 ? 39.501 58.679 56.614 1.00 22.81 156 LYS A C 1
ATOM 1152 O O . LYS A 1 175 ? 38.696 59.553 56.993 1.00 22.63 156 LYS A O 1
ATOM 1158 N N . ALA A 1 176 ? 39.746 58.425 55.326 1.00 22.84 157 ALA A N 1
ATOM 1159 C CA . ALA A 1 176 ? 38.961 59.054 54.263 1.00 22.39 157 ALA A CA 1
ATOM 1160 C C . ALA A 1 176 ? 37.649 58.294 54.100 1.00 22.79 157 ALA A C 1
ATOM 1161 O O . ALA A 1 176 ? 36.622 58.873 53.726 1.00 22.90 157 ALA A O 1
ATOM 1163 N N . PHE A 1 177 ? 37.688 56.985 54.363 1.00 23.15 158 PHE A N 1
ATOM 1164 C CA . PHE A 1 177 ? 36.456 56.221 54.445 1.00 23.68 158 PHE A CA 1
ATOM 1165 C C . PHE A 1 177 ? 35.567 56.848 55.512 1.00 23.81 158 PHE A C 1
ATOM 1166 O O . PHE A 1 177 ? 34.402 57.164 55.247 1.00 24.11 158 PHE A O 1
ATOM 1174 N N . VAL A 1 178 ? 36.127 57.021 56.713 1.00 24.03 159 VAL A N 1
ATOM 1175 C CA . VAL A 1 178 ? 35.373 57.547 57.847 1.00 24.42 159 VAL A CA 1
ATOM 1176 C C . VAL A 1 178 ? 34.790 58.915 57.507 1.00 25.30 159 VAL A C 1
ATOM 1177 O O . VAL A 1 178 ? 33.589 59.141 57.708 1.00 25.12 159 VAL A O 1
ATOM 1181 N N . GLU A 1 179 ? 35.607 59.794 56.930 1.00 25.81 160 GLU A N 1
ATOM 1182 C CA . GLU A 1 179 ? 35.121 61.124 56.517 1.00 27.49 160 GLU A CA 1
ATOM 1183 C C . GLU A 1 179 ? 33.910 61.060 55.596 1.00 26.95 160 GLU A C 1
ATOM 1184 O O . GLU A 1 179 ? 32.911 61.738 55.833 1.00 27.74 160 GLU A O 1
ATOM 1190 N N . GLN A 1 180 ? 33.997 60.250 54.541 1.00 27.01 161 GLN A N 1
ATOM 1191 C CA . GLN A 1 180 ? 32.931 60.189 53.546 1.00 25.98 161 GLN A CA 1
ATOM 1192 C C . GLN A 1 180 ? 31.686 59.496 54.081 1.00 25.94 161 GLN A C 1
ATOM 1193 O O . GLN A 1 180 ? 30.563 59.950 53.828 1.00 25.62 161 GLN A O 1
ATOM 1199 N N . PHE A 1 181 ? 31.887 58.401 54.819 1.00 25.52 162 PHE A N 1
ATOM 1200 C CA . PHE A 1 181 ? 30.785 57.721 55.509 1.00 25.31 162 PHE A CA 1
ATOM 1201 C C . PHE A 1 181 ? 29.969 58.658 56.428 1.00 25.40 162 PHE A C 1
ATOM 1202 O O . PHE A 1 181 ? 28.719 58.606 56.440 1.00 24.65 162 PHE A O 1
ATOM 1210 N N . SER A 1 182 ? 30.680 59.492 57.194 1.00 25.40 163 SER A N 1
ATOM 1211 C CA . SER A 1 182 ? 30.057 60.483 58.083 1.00 25.72 163 SER A CA 1
ATOM 1212 C C . SER A 1 182 ? 29.093 61.386 57.337 1.00 25.60 163 SER A C 1
ATOM 1213 O O . SER A 1 182 ? 27.925 61.502 57.730 1.00 25.73 163 SER A O 1
ATOM 1216 N N . LEU A 1 183 ? 29.597 62.026 56.274 1.00 25.14 164 LEU A N 1
ATOM 1217 C CA . LEU A 1 183 ? 28.823 62.956 55.454 1.00 25.00 164 LEU A CA 1
ATOM 1218 C C . LEU A 1 183 ? 27.641 62.241 54.812 1.00 24.85 164 LEU A C 1
ATOM 1219 O O . LEU A 1 183 ? 26.524 62.753 54.828 1.00 24.80 164 LEU A O 1
ATOM 1224 N N . ASN A 1 184 ? 27.906 61.047 54.279 1.00 24.61 165 ASN A N 1
ATOM 1225 C CA . ASN A 1 184 ? 26.883 60.176 53.687 1.00 24.84 165 ASN A CA 1
ATOM 1226 C C . ASN A 1 184 ? 25.763 59.791 54.644 1.00 24.69 165 ASN A C 1
ATOM 1227 O O . ASN A 1 184 ? 24.592 59.761 54.265 1.00 25.12 165 ASN A O 1
ATOM 1232 N N . LEU A 1 185 ? 26.154 59.465 55.870 1.00 24.70 166 LEU A N 1
ATOM 1233 C CA . LEU A 1 185 ? 25.242 59.072 56.930 1.00 25.08 166 LEU A CA 1
ATOM 1234 C C . LEU A 1 185 ? 24.173 60.139 57.201 1.00 24.63 166 LEU A C 1
ATOM 1235 O O . LEU A 1 185 ? 23.014 59.797 57.386 1.00 24.44 166 LEU A O 1
ATOM 1240 N N . ARG A 1 186 ? 24.583 61.416 57.198 1.00 24.30 167 ARG A N 1
ATOM 1241 C CA . ARG A 1 186 ? 23.677 62.581 57.310 1.00 23.84 167 ARG A CA 1
ATOM 1242 C C . ARG A 1 186 ? 22.566 62.616 56.250 1.00 23.61 167 ARG A C 1
ATOM 1243 O O . ARG A 1 186 ? 21.473 63.118 56.496 1.00 22.65 167 ARG A O 1
ATOM 1251 N N . CYS A 1 187 ? 22.869 62.105 55.062 1.00 23.91 168 CYS A N 1
ATOM 1252 C CA . CYS A 1 187 ? 21.899 62.070 53.974 1.00 23.93 168 CYS A CA 1
ATOM 1253 C C . CYS A 1 187 ? 20.829 61.025 54.206 1.00 24.63 168 CYS A C 1
ATOM 1254 O O . CYS A 1 187 ? 19.800 61.041 53.549 1.00 25.18 168 CYS A O 1
ATOM 1257 N N . ASP A 1 188 ? 21.077 60.112 55.138 1.00 25.18 169 ASP A N 1
ATOM 1258 C CA . ASP A 1 188 ? 20.145 59.039 55.442 1.00 25.43 169 ASP A CA 1
ATOM 1259 C C . ASP A 1 188 ? 19.317 59.352 56.679 1.00 25.76 169 ASP A C 1
ATOM 1260 O O . ASP A 1 188 ? 18.285 58.731 56.903 1.00 25.25 169 ASP A O 1
ATOM 1265 N N . LEU A 1 189 ? 19.763 60.341 57.456 1.00 26.42 170 LEU A N 1
ATOM 1266 C CA . LEU A 1 189 ? 19.198 60.626 58.783 1.00 26.71 170 LEU A CA 1
ATOM 1267 C C . LEU A 1 189 ? 18.199 61.781 58.829 1.00 27.14 170 LEU A C 1
ATOM 1268 O O . LEU A 1 189 ? 17.935 62.330 59.902 1.00 27.44 170 LEU A O 1
ATOM 1273 N N . GLN A 1 190 ? 17.642 62.145 57.682 1.00 27.77 171 GLN A N 1
ATOM 1274 C CA . GLN A 1 190 ? 16.638 63.220 57.624 1.00 28.47 171 GLN A CA 1
ATOM 1275 C C . GLN A 1 190 ? 15.469 62.917 58.520 1.00 28.18 171 GLN A C 1
ATOM 1276 O O . GLN A 1 190 ? 14.928 61.815 58.472 1.00 28.86 171 GLN A O 1
ATOM 1282 N N . GLY A 1 191 ? 15.075 63.905 59.325 1.00 27.88 172 GLY A N 1
ATOM 1283 C CA . GLY A 1 191 ? 13.883 63.797 60.170 1.00 27.08 172 GLY A CA 1
ATOM 1284 C C . GLY A 1 191 ? 14.096 63.090 61.501 1.00 26.65 172 GLY A C 1
ATOM 1285 O O . GLY A 1 191 ? 13.154 62.941 62.281 1.00 26.77 172 GLY A O 1
ATOM 1286 N N . THR A 1 192 ? 15.331 62.659 61.764 1.00 25.82 173 THR A N 1
ATOM 1287 C CA . THR A 1 192 ? 15.641 61.912 62.987 1.00 24.99 173 THR A CA 1
ATOM 1288 C C . THR A 1 192 ? 16.182 62.796 64.127 1.00 24.81 173 THR A C 1
ATOM 1289 O O . THR A 1 192 ? 16.163 62.397 65.293 1.00 24.78 173 THR A O 1
ATOM 1293 N N . GLY A 1 193 ? 16.673 63.985 63.786 1.00 24.52 174 GLY A N 1
ATOM 1294 C CA . GLY A 1 193 ? 17.377 64.828 64.757 1.00 24.31 174 GLY A CA 1
ATOM 1295 C C . GLY A 1 193 ? 18.823 64.422 65.035 1.00 24.00 174 GLY A C 1
ATOM 1296 O O . GLY A 1 193 ? 19.568 65.170 65.670 1.00 23.81 174 GLY A O 1
ATOM 1297 N N . VAL A 1 194 ? 19.233 63.250 64.560 1.00 23.74 175 VAL A N 1
ATOM 1298 C CA . VAL A 1 194 ? 20.567 62.736 64.886 1.00 23.70 175 VAL A CA 1
ATOM 1299 C C . VAL A 1 194 ? 21.673 63.479 64.127 1.00 23.83 175 VAL A C 1
ATOM 1300 O O . VAL A 1 194 ? 21.575 63.714 62.915 1.00 23.58 175 VAL A O 1
ATOM 1304 N N . ARG A 1 195 ? 22.724 63.839 64.856 1.00 23.58 176 ARG A N 1
ATOM 1305 C CA . ARG A 1 195 ? 23.818 64.597 64.283 1.00 23.77 176 ARG A CA 1
ATOM 1306 C C . ARG A 1 195 ? 25.035 63.735 64.038 1.00 23.83 176 ARG A C 1
ATOM 1307 O O . ARG A 1 195 ? 25.238 62.740 64.729 1.00 24.29 176 ARG A O 1
ATOM 1315 N N . VAL A 1 196 ? 25.793 64.061 62.993 1.00 23.57 177 VAL A N 1
ATOM 1316 C CA . VAL A 1 196 ? 26.993 63.296 62.662 1.00 22.75 177 VAL A CA 1
ATOM 1317 C C . VAL A 1 196 ? 28.126 64.249 62.401 1.00 23.05 177 VAL A C 1
ATOM 1318 O O . VAL A 1 196 ? 27.985 65.193 61.615 1.00 22.71 177 VAL A O 1
ATOM 1322 N N . THR A 1 197 ? 29.244 63.980 63.074 1.00 22.79 178 THR A N 1
ATOM 1323 C CA . THR A 1 197 ? 30.440 64.803 63.001 1.00 23.19 178 THR A CA 1
ATOM 1324 C C . THR A 1 197 ? 31.657 63.930 62.720 1.00 23.79 178 THR A C 1
ATOM 1325 O O . THR A 1 197 ? 31.836 62.863 63.322 1.00 23.59 178 THR A O 1
ATOM 1329 N N . ASN A 1 198 ? 32.476 64.376 61.773 1.00 23.87 179 ASN A N 1
ATOM 1330 C CA . ASN A 1 198 ? 33.774 63.804 61.597 1.00 24.61 179 ASN A CA 1
ATOM 1331 C C . ASN A 1 198 ? 34.803 64.721 62.249 1.00 24.87 179 ASN A C 1
ATOM 1332 O O . ASN A 1 198 ? 34.996 65.845 61.803 1.00 24.76 179 ASN A O 1
ATOM 1337 N N . LEU A 1 199 ? 35.423 64.247 63.328 1.00 25.22 180 LEU A N 1
ATOM 1338 C CA . LEU A 1 199 ? 36.525 64.972 63.973 1.00 25.24 180 LEU A CA 1
ATOM 1339 C C . LEU A 1 199 ? 37.858 64.456 63.454 1.00 25.22 180 LEU A C 1
ATOM 1340 O O . LEU A 1 199 ? 38.124 63.259 63.493 1.00 25.25 180 LEU A O 1
ATOM 1345 N N . GLU A 1 200 ? 38.699 65.369 62.977 1.00 25.28 181 GLU A N 1
ATOM 1346 C CA . GLU A 1 200 ? 39.939 65.008 62.302 1.00 24.96 181 GLU A CA 1
ATOM 1347 C C . GLU A 1 200 ? 41.166 65.616 63.013 1.00 24.71 181 GLU A C 1
ATOM 1348 O O . GLU A 1 200 ? 41.570 66.727 62.692 1.00 24.74 181 GLU A O 1
ATOM 1354 N N . PRO A 1 201 ? 41.759 64.893 63.987 1.00 24.45 182 PRO A N 1
ATOM 1355 C CA . PRO A 1 201 ? 42.911 65.461 64.692 1.00 24.58 182 PRO A CA 1
ATOM 1356 C C . PRO A 1 201 ? 44.224 65.261 63.951 1.00 24.15 182 PRO A C 1
ATOM 1357 O O . PRO A 1 201 ? 44.365 64.316 63.178 1.00 24.02 182 PRO A O 1
ATOM 1361 N N . GLY A 1 202 ? 45.173 66.158 64.194 1.00 24.21 183 GLY A N 1
ATOM 1362 C CA . GLY A 1 202 ? 46.519 66.008 63.682 1.00 24.16 183 GLY A CA 1
ATOM 1363 C C . GLY A 1 202 ? 47.428 65.407 64.735 1.00 24.94 183 GLY A C 1
ATOM 1364 O O . GLY A 1 202 ? 47.046 64.452 65.423 1.00 24.72 183 GLY A O 1
ATOM 1365 N N . LEU A 1 203 ? 48.621 65.981 64.870 1.00 25.07 184 LEU A N 1
ATOM 1366 C CA . LEU A 1 203 ? 49.637 65.459 65.757 1.00 26.12 184 LEU A CA 1
ATOM 1367 C C . LEU A 1 203 ? 49.201 65.499 67.231 1.00 27.18 184 LEU A C 1
ATOM 1368 O O . LEU A 1 203 ? 48.919 66.566 67.790 1.00 26.99 184 LEU A O 1
ATOM 1373 N N . CYS A 1 204 ? 49.146 64.312 67.834 1.00 28.11 185 CYS A N 1
ATOM 1374 C CA A CYS A 1 204 ? 48.769 64.141 69.229 0.50 28.39 185 CYS A CA 1
ATOM 1375 C CA B CYS A 1 204 ? 48.782 64.179 69.232 0.50 28.86 185 CYS A CA 1
ATOM 1376 C C . CYS A 1 204 ? 49.934 63.571 70.031 1.00 29.23 185 CYS A C 1
ATOM 1377 O O . CYS A 1 204 ? 50.872 63.018 69.454 1.00 28.54 185 CYS A O 1
ATOM 1382 N N . GLU A 1 205 ? 49.850 63.707 71.360 1.00 30.29 186 GLU A N 1
ATOM 1383 C CA . GLU A 1 205 ? 50.825 63.175 72.310 1.00 32.07 186 GLU A CA 1
ATOM 1384 C C . GLU A 1 205 ? 50.808 61.631 72.358 1.00 32.38 186 GLU A C 1
ATOM 1385 O O . GLU A 1 205 ? 51.799 60.966 72.008 1.00 32.26 186 GLU A O 1
ATOM 1391 N N . GLY A 1 226 ? 59.240 69.915 71.499 1.00 31.12 207 GLY A N 1
ATOM 1392 C CA . GLY A 1 226 ? 58.769 71.303 71.621 1.00 30.97 207 GLY A CA 1
ATOM 1393 C C . GLY A 1 226 ? 57.541 71.620 70.771 1.00 30.51 207 GLY A C 1
ATOM 1394 O O . GLY A 1 226 ? 57.218 72.790 70.547 1.00 31.25 207 GLY A O 1
ATOM 1395 N N . ALA A 1 227 ? 56.841 70.583 70.318 1.00 29.23 208 ALA A N 1
ATOM 1396 C CA . ALA A 1 227 ? 55.721 70.753 69.394 1.00 28.18 208 ALA A CA 1
ATOM 1397 C C . ALA A 1 227 ? 54.388 71.141 70.052 1.00 27.59 208 ALA A C 1
ATOM 1398 O O . ALA A 1 227 ? 53.465 71.582 69.361 1.00 27.52 208 ALA A O 1
ATOM 1400 N N . HIS A 1 228 ? 54.295 70.998 71.375 1.00 26.78 209 HIS A N 1
ATOM 1401 C CA . HIS A 1 228 ? 53.020 71.109 72.095 1.00 26.07 209 HIS A CA 1
ATOM 1402 C C . HIS A 1 228 ? 51.896 70.409 71.311 1.00 25.02 209 HIS A C 1
ATOM 1403 O O . HIS A 1 228 ? 50.991 71.065 70.784 1.00 24.36 209 HIS A O 1
ATOM 1410 N N . PRO A 1 229 ? 51.952 69.067 71.234 1.00 24.11 210 PRO A N 1
ATOM 1411 C CA . PRO A 1 229 ? 50.970 68.427 70.404 1.00 23.93 210 PRO A CA 1
ATOM 1412 C C . PRO A 1 229 ? 49.618 68.441 71.094 1.00 23.60 210 PRO A C 1
ATOM 1413 O O . PRO A 1 229 ? 49.509 68.838 72.249 1.00 23.93 210 PRO A O 1
ATOM 1417 N N . ILE A 1 230 ? 48.596 68.041 70.363 1.00 23.58 211 ILE A N 1
ATOM 1418 C CA . ILE A 1 230 ? 47.268 67.866 70.903 1.00 23.17 211 ILE A CA 1
ATOM 1419 C C . ILE A 1 230 ? 47.289 66.866 72.064 1.00 23.53 211 ILE A C 1
ATOM 1420 O O . ILE A 1 230 ? 47.857 65.773 71.932 1.00 23.34 211 ILE A O 1
ATOM 1425 N N . GLN A 1 231 ? 46.647 67.224 73.177 1.00 23.56 212 GLN A N 1
ATOM 1426 C CA . GLN A 1 231 ? 46.474 66.300 74.307 1.00 24.23 212 GLN A CA 1
ATOM 1427 C C . GLN A 1 231 ? 45.139 65.548 74.214 1.00 24.24 212 GLN A C 1
ATOM 1428 O O . GLN A 1 231 ? 44.169 66.083 73.681 1.00 24.86 212 GLN A O 1
ATOM 1434 N N . PRO A 1 232 ? 45.073 64.300 74.736 1.00 24.38 213 PRO A N 1
ATOM 1435 C CA . PRO A 1 232 ? 43.784 63.598 74.706 1.00 24.34 213 PRO 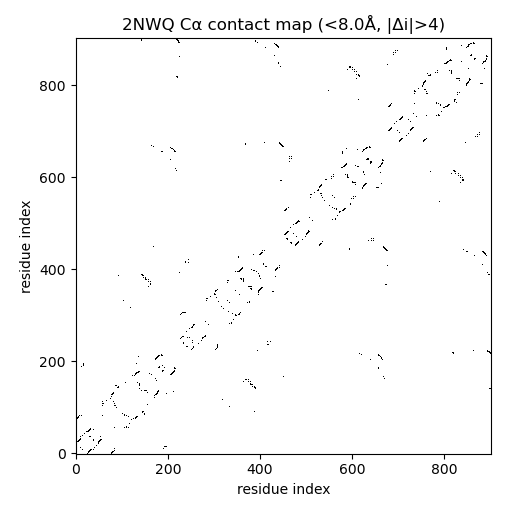A CA 1
ATOM 1436 C C . PRO A 1 232 ? 42.648 64.428 75.313 1.00 24.49 213 PRO A C 1
ATOM 1437 O O . PRO A 1 232 ? 41.511 64.375 74.837 1.00 23.63 213 PRO A O 1
ATOM 1441 N N . GLU A 1 233 ? 42.965 65.195 76.353 1.00 25.00 214 GLU A N 1
ATOM 1442 C CA . GLU A 1 233 ? 41.971 66.061 76.995 1.00 25.63 214 GLU A CA 1
ATOM 1443 C C . GLU A 1 233 ? 41.399 67.148 76.048 1.00 25.17 214 GLU A C 1
ATOM 1444 O O . GLU A 1 233 ? 40.217 67.519 76.165 1.00 25.28 214 GLU A O 1
ATOM 1450 N N . ASP A 1 234 ? 42.210 67.610 75.088 1.00 24.24 215 ASP A N 1
ATOM 1451 C CA . ASP A 1 234 ? 41.739 68.569 74.076 1.00 23.65 215 ASP A CA 1
ATOM 1452 C C . ASP A 1 234 ? 40.686 67.959 73.158 1.00 23.27 215 ASP A C 1
ATOM 1453 O O . ASP A 1 234 ? 39.724 68.632 72.794 1.00 22.68 215 ASP A O 1
ATOM 1458 N N . ILE A 1 235 ? 40.899 66.705 72.757 1.00 22.95 216 ILE A N 1
ATOM 1459 C CA . ILE A 1 235 ? 39.926 65.970 71.951 1.00 23.03 216 ILE A CA 1
ATOM 1460 C C . ILE A 1 235 ? 38.656 65.702 72.740 1.00 22.81 216 ILE A C 1
ATOM 1461 O O . ILE A 1 235 ? 37.568 65.836 72.200 1.00 22.65 216 ILE A O 1
ATOM 1466 N N . ALA A 1 236 ? 38.806 65.347 74.018 1.00 23.03 217 ALA A N 1
ATOM 1467 C CA . ALA A 1 236 ? 37.672 65.145 74.927 1.00 23.18 217 ALA A CA 1
ATOM 1468 C C . ALA A 1 236 ? 36.813 66.416 75.086 1.00 23.56 217 ALA A C 1
ATOM 1469 O O . ALA A 1 236 ? 35.579 66.362 74.987 1.00 23.53 217 ALA A O 1
ATOM 1471 N N . GLU A 1 237 ? 37.479 67.549 75.315 1.00 23.68 218 GLU A N 1
ATOM 1472 C CA . GLU A 1 237 ? 36.836 68.859 75.342 1.00 23.63 218 GLU A CA 1
ATOM 1473 C C . GLU A 1 237 ? 36.123 69.183 74.036 1.00 23.08 218 GLU A C 1
ATOM 1474 O O . GLU A 1 237 ? 35.018 69.732 74.045 1.00 22.66 218 GLU A O 1
ATOM 1480 N N . THR A 1 238 ? 36.763 68.850 72.913 1.00 22.64 219 THR A N 1
ATOM 1481 C CA . THR A 1 238 ? 36.217 69.170 71.602 1.00 22.46 219 THR A CA 1
ATOM 1482 C C . THR A 1 238 ? 34.938 68.371 71.350 1.00 22.49 219 THR A C 1
ATOM 1483 O O . THR A 1 238 ? 33.929 68.922 70.908 1.00 22.66 219 THR A O 1
ATOM 1487 N N . ILE A 1 239 ? 34.986 67.073 71.646 1.00 22.34 220 ILE A N 1
ATOM 1488 C CA . ILE A 1 239 ? 33.839 66.195 71.475 1.00 22.12 220 ILE A CA 1
ATOM 1489 C C . ILE A 1 239 ? 32.658 66.602 72.375 1.00 22.40 220 ILE A C 1
ATOM 1490 O O . ILE A 1 239 ? 31.500 66.585 71.940 1.00 22.44 220 ILE A O 1
ATOM 1495 N N . PHE A 1 240 ? 32.948 66.985 73.617 1.00 22.48 221 PHE A N 1
ATOM 1496 C CA . PHE A 1 240 ? 31.910 67.462 74.530 1.00 22.73 221 PHE A CA 1
ATOM 1497 C C . PHE A 1 240 ? 31.185 68.684 73.950 1.00 22.96 221 PHE A C 1
ATOM 1498 O O . PHE A 1 240 ? 29.955 68.768 73.996 1.00 22.88 221 PHE A O 1
ATOM 1506 N N . TRP A 1 241 ? 31.961 69.619 73.405 1.00 23.06 222 TRP A N 1
ATOM 1507 C CA . TRP A 1 241 ? 31.425 70.783 72.696 1.00 23.38 222 TRP A CA 1
ATOM 1508 C C . TRP A 1 241 ? 30.576 70.419 71.452 1.00 23.34 222 TRP A C 1
ATOM 1509 O O . TRP A 1 241 ? 29.540 71.039 71.193 1.00 23.06 222 TRP A O 1
ATOM 1520 N N . ILE A 1 242 ? 31.028 69.425 70.688 1.00 22.98 223 ILE A N 1
ATOM 1521 C CA . ILE A 1 242 ? 30.275 68.969 69.536 1.00 22.81 223 ILE A CA 1
ATOM 1522 C C . ILE A 1 242 ? 28.950 68.348 70.008 1.00 23.45 223 ILE A C 1
ATOM 1523 O O . ILE A 1 242 ? 27.870 68.698 69.499 1.00 23.48 223 ILE A O 1
ATOM 1536 N N . ASN A 1 244 ? 27.279 68.681 72.749 1.00 23.25 225 ASN A N 1
ATOM 1537 C CA . ASN A 1 244 ? 26.402 69.628 73.447 1.00 23.46 225 ASN A CA 1
ATOM 1538 C C . ASN A 1 244 ? 25.865 70.770 72.576 1.00 23.21 225 ASN A C 1
ATOM 1539 O O . ASN A 1 244 ? 25.198 71.666 73.075 1.00 23.01 225 ASN A O 1
ATOM 1544 N N . GLN A 1 245 ? 26.164 70.720 71.283 1.00 23.17 226 GLN A N 1
ATOM 1545 C CA . GLN A 1 245 ? 25.619 71.659 70.310 1.00 23.64 226 GLN A CA 1
ATOM 1546 C C . GLN A 1 245 ? 24.110 71.702 70.388 1.00 23.56 226 GLN A C 1
ATOM 1547 O O . GLN A 1 245 ? 23.479 70.647 70.523 1.00 24.01 226 GLN A O 1
ATOM 1553 N N . PRO A 1 246 ? 23.522 72.916 70.325 1.00 23.50 227 PRO A N 1
ATOM 1554 C CA . PRO A 1 246 ? 22.060 73.046 70.272 1.00 23.42 227 PRO A CA 1
ATOM 1555 C C . PRO A 1 246 ? 21.482 72.107 69.221 1.00 23.21 227 PRO A C 1
ATOM 1556 O O . PRO A 1 246 ? 22.088 71.915 68.160 1.00 23.25 227 PRO A O 1
ATOM 1560 N N . ALA A 1 247 ? 20.333 71.516 69.529 1.00 22.94 228 ALA A N 1
ATOM 1561 C CA . ALA A 1 247 ? 19.725 70.482 68.688 1.00 22.98 228 ALA A CA 1
ATOM 1562 C C . ALA A 1 247 ? 19.711 70.769 67.175 1.00 22.84 228 ALA A C 1
ATOM 1563 O O . ALA A 1 247 ? 19.944 69.858 66.373 1.00 22.83 228 ALA A O 1
ATOM 1565 N N . HIS A 1 248 ? 19.453 72.022 66.795 1.00 22.44 229 HIS A N 1
ATOM 1566 C CA . HIS A 1 248 ? 19.307 72.397 65.381 1.00 22.77 229 HIS A CA 1
ATOM 1567 C C . HIS A 1 248 ? 20.595 72.433 64.552 1.00 22.84 229 HIS A C 1
ATOM 1568 O O . HIS A 1 248 ? 20.544 72.559 63.323 1.00 22.62 229 HIS A O 1
ATOM 1575 N N . LEU A 1 249 ? 21.745 72.321 65.217 1.00 23.23 230 LEU A N 1
ATOM 1576 C CA . LEU A 1 249 ? 23.030 72.511 64.560 1.00 23.01 230 LEU A CA 1
ATOM 1577 C C . LEU A 1 249 ? 23.784 71.208 64.320 1.00 23.54 230 LEU A C 1
ATOM 1578 O O . LEU A 1 249 ? 23.909 70.368 65.223 1.00 24.15 230 LEU A O 1
ATOM 1583 N N . ASN A 1 250 ? 24.304 71.045 63.107 1.00 23.50 231 ASN A N 1
ATOM 1584 C CA . ASN A 1 250 ? 25.187 69.934 62.827 1.00 23.53 231 ASN A CA 1
ATOM 1585 C C . ASN A 1 250 ? 26.578 70.344 62.345 1.00 23.72 231 ASN A C 1
ATOM 1586 O O . ASN A 1 250 ? 26.754 70.845 61.226 1.00 23.68 231 ASN A O 1
ATOM 1591 N N . ILE A 1 251 ? 27.559 70.068 63.196 1.00 23.33 232 ILE A N 1
ATOM 1592 C CA . ILE A 1 251 ? 28.951 70.191 62.846 1.00 23.42 232 ILE A CA 1
ATOM 1593 C C . ILE A 1 251 ? 29.375 68.995 61.999 1.00 23.65 232 ILE A C 1
ATOM 1594 O O . ILE A 1 251 ? 29.539 67.896 62.522 1.00 23.70 232 ILE A O 1
ATOM 1599 N N . ASN A 1 252 ? 29.549 69.229 60.695 1.00 23.43 233 ASN A N 1
ATOM 1600 C CA . ASN A 1 252 ? 29.898 68.184 59.747 1.00 23.37 233 ASN A CA 1
ATOM 1601 C C . ASN A 1 252 ? 31.292 67.662 59.976 1.00 23.74 233 ASN A C 1
ATOM 1602 O O . ASN A 1 252 ? 31.529 66.458 59.948 1.00 23.78 233 ASN A O 1
ATOM 1607 N N . SER A 1 253 ? 32.229 68.576 60.169 1.00 24.14 234 SER A N 1
ATOM 1608 C CA . SER A 1 253 ? 33.629 68.191 60.229 1.00 24.56 234 SER A CA 1
ATOM 1609 C C . SER A 1 253 ? 34.410 69.275 60.913 1.00 24.13 234 SER A C 1
ATOM 1610 O O . SER A 1 253 ? 34.056 70.432 60.880 1.00 24.10 234 SER A O 1
ATOM 1613 N N . LEU A 1 254 ? 35.471 68.872 61.572 1.00 24.06 235 LEU A N 1
ATOM 1614 C CA . LEU A 1 254 ? 36.262 69.795 62.317 1.00 24.07 235 LEU A CA 1
ATOM 1615 C C . LEU A 1 254 ? 37.658 69.223 62.265 1.00 24.22 235 LEU A C 1
ATOM 1616 O O . LEU A 1 254 ? 37.926 68.139 62.802 1.00 24.09 235 LEU A O 1
ATOM 1621 N N . GLU A 1 255 ? 38.543 69.933 61.580 1.00 23.97 236 GLU A N 1
ATOM 1622 C CA . GLU A 1 255 ? 39.910 69.504 61.528 1.00 24.15 236 GLU A CA 1
ATOM 1623 C C . GLU A 1 255 ? 40.744 70.341 62.468 1.00 23.63 236 GLU A C 1
ATOM 1624 O O . GLU A 1 255 ? 40.686 71.563 62.411 1.00 23.28 236 GLU A O 1
ATOM 1630 N N . ILE A 1 256 ? 41.527 69.667 63.316 1.00 23.42 237 ILE A N 1
ATOM 1631 C CA . ILE A 1 256 ? 42.307 70.323 64.359 1.00 22.82 237 ILE A CA 1
ATOM 1632 C C . ILE A 1 256 ? 43.753 69.820 64.403 1.00 23.11 237 ILE A C 1
ATOM 1633 O O . ILE A 1 256 ? 44.023 68.618 64.519 1.00 22.64 237 ILE A O 1
ATOM 1646 N N . PRO A 1 258 ? 47.767 70.732 66.180 1.00 22.04 239 PRO A N 1
ATOM 1647 C CA . PRO A 1 258 ? 48.451 71.642 67.073 1.00 21.92 239 PRO A CA 1
ATOM 1648 C C . PRO A 1 258 ? 48.921 72.802 66.196 1.00 21.53 239 PRO A C 1
ATOM 1649 O O . PRO A 1 258 ? 49.177 72.601 65.015 1.00 21.34 239 PRO A O 1
ATOM 1653 N N . VAL A 1 259 ? 49.001 74.000 66.755 1.00 21.71 240 VAL A N 1
ATOM 1654 C CA . VAL A 1 259 ? 49.465 75.167 66.004 1.00 22.03 240 VAL A CA 1
ATOM 1655 C C . VAL A 1 259 ? 50.859 74.947 65.392 1.00 21.92 240 VAL A C 1
ATOM 1656 O O . VAL A 1 259 ? 51.179 75.520 64.363 1.00 22.48 240 VAL A O 1
ATOM 1660 N N . SER A 1 260 ? 51.669 74.090 66.003 1.00 21.82 241 SER A N 1
ATOM 1661 C CA . SER A 1 260 ? 53.022 73.806 65.492 1.00 21.86 241 SER A CA 1
ATOM 1662 C C . SER A 1 260 ? 53.019 73.011 64.182 1.00 21.94 241 SER A C 1
ATOM 1663 O O . SER A 1 260 ? 54.061 72.913 63.514 1.00 21.82 241 SER A O 1
ATOM 1666 N N . GLN A 1 261 ? 51.860 72.447 63.833 1.00 21.65 242 GLN A N 1
ATOM 1667 C CA . GLN A 1 261 ? 51.734 71.566 62.678 1.00 22.02 242 GLN A CA 1
ATOM 1668 C C . GLN A 1 261 ? 51.077 72.278 61.495 1.00 21.87 242 GLN A C 1
ATOM 1669 O O . GLN A 1 261 ? 49.993 72.849 61.626 1.00 22.54 242 GLN A O 1
ATOM 1675 N N . SER A 1 262 ? 51.752 72.235 60.351 1.00 21.45 243 SER A N 1
ATOM 1676 C CA . SER A 1 262 ? 51.231 72.747 59.088 1.00 21.38 243 SER A CA 1
ATOM 1677 C C . SER A 1 262 ? 51.586 71.780 57.949 1.00 21.14 243 SER A C 1
ATOM 1678 O O . SER A 1 262 ? 51.929 70.631 58.203 1.00 21.93 243 SER A O 1
ATOM 1681 N N . TRP A 1 263 ? 51.523 72.246 56.704 1.00 21.46 244 TRP A N 1
ATOM 1682 C CA . TRP A 1 263 ? 51.810 71.421 55.516 1.00 21.16 244 TRP A CA 1
ATOM 1683 C C . TRP A 1 263 ? 53.184 71.688 54.908 1.00 21.35 244 TRP A C 1
ATOM 1684 O O . TRP A 1 263 ? 53.605 72.844 54.775 1.00 21.38 244 TRP A O 1
ATOM 1695 N N . ALA A 1 264 ? 53.866 70.614 54.524 1.00 21.20 245 ALA A N 1
ATOM 1696 C CA . ALA A 1 264 ? 55.215 70.709 53.996 1.00 21.82 245 ALA A CA 1
ATOM 1697 C C . ALA A 1 264 ? 55.214 70.937 52.490 1.00 22.05 245 ALA A C 1
ATOM 1698 O O . ALA A 1 264 ? 56.201 71.381 51.925 1.00 21.92 245 ALA A O 1
ATOM 1700 N N . GLY A 1 265 ? 54.108 70.614 51.836 1.00 22.08 246 GLY A N 1
ATOM 1701 C CA . GLY A 1 265 ? 54.061 70.709 50.394 1.00 22.60 246 GLY A CA 1
ATOM 1702 C C . GLY A 1 265 ? 54.409 69.412 49.693 1.00 23.06 246 GLY A C 1
ATOM 1703 O O . GLY A 1 265 ? 53.952 68.334 50.091 1.00 23.39 246 GLY A O 1
ATOM 1704 N N . PHE A 1 266 ? 55.242 69.528 48.659 1.00 23.26 247 PHE A N 1
ATOM 1705 C CA . PHE A 1 266 ? 55.541 68.432 47.745 1.00 23.31 247 PHE A CA 1
ATOM 1706 C C . PHE A 1 266 ? 56.954 67.903 47.907 1.00 24.01 247 PHE A C 1
ATOM 1707 O O . PHE A 1 266 ? 57.866 68.635 48.304 1.00 23.54 247 PHE A O 1
ATOM 1715 N N . ALA A 1 267 ? 57.136 66.624 47.592 1.00 24.47 248 ALA A N 1
ATOM 1716 C CA . ALA A 1 267 ? 58.476 66.065 47.538 1.00 25.36 248 ALA A CA 1
ATOM 1717 C C . ALA A 1 267 ? 58.813 65.766 46.089 1.00 25.93 248 ALA A C 1
ATOM 1718 O O . ALA A 1 267 ? 57.954 65.331 45.321 1.00 26.10 248 ALA A O 1
ATOM 1720 N N . ILE A 1 268 ? 60.061 66.023 45.720 1.00 26.78 249 ILE A N 1
ATOM 1721 C CA . ILE A 1 268 ? 60.551 65.756 44.386 1.00 27.46 249 ILE A CA 1
ATOM 1722 C C . ILE A 1 268 ? 61.701 64.776 44.508 1.00 28.19 249 ILE A C 1
ATOM 1723 O O . ILE A 1 268 ? 62.683 65.076 45.167 1.00 28.09 249 ILE A O 1
ATOM 1728 N N . HIS A 1 269 ? 61.563 63.615 43.868 1.00 29.15 250 HIS A N 1
ATOM 1729 C CA . HIS A 1 269 ? 62.623 62.616 43.770 1.00 30.10 250 HIS A CA 1
ATOM 1730 C C . HIS A 1 269 ? 63.173 62.591 42.351 1.00 30.60 250 HIS A C 1
ATOM 1731 O O . HIS A 1 269 ? 64.105 63.313 42.021 1.00 31.26 250 HIS A O 1
ATOM 1738 N N . SER B 1 21 ? 57.990 44.302 28.342 1.00 31.09 2 SER B N 1
ATOM 1739 C CA . SER B 1 21 ? 56.755 43.749 27.690 1.00 30.83 2 SER B CA 1
ATOM 1740 C C . SER B 1 21 ? 55.532 44.456 28.232 1.00 30.20 2 SER B C 1
ATOM 1741 O O . SER B 1 21 ? 55.545 44.929 29.375 1.00 30.95 2 SER B O 1
ATOM 1744 N N . SER B 1 22 ? 54.481 44.519 27.414 1.00 28.99 3 SER B N 1
ATOM 1745 C CA . SER B 1 22 ? 53.215 45.098 27.824 1.00 27.27 3 SER B CA 1
ATOM 1746 C C . SER B 1 22 ? 52.305 44.020 28.390 1.00 26.50 3 SER B C 1
ATOM 1747 O O . SER B 1 22 ? 51.585 43.335 27.666 1.00 26.34 3 SER B O 1
ATOM 1750 N N . THR B 1 23 ? 52.380 43.873 29.708 1.00 25.31 4 THR B N 1
ATOM 1751 C CA . THR B 1 23 ? 51.619 42.904 30.469 1.00 23.85 4 THR B CA 1
ATOM 1752 C C . THR B 1 23 ? 50.651 43.657 31.381 1.00 23.43 4 THR B C 1
ATOM 1753 O O . THR B 1 23 ? 51.004 44.663 31.982 1.00 22.67 4 THR B O 1
ATOM 1757 N N . LEU B 1 24 ? 49.414 43.172 31.456 1.00 23.35 5 LEU B N 1
ATOM 1758 C CA . LEU B 1 24 ? 48.360 43.832 32.232 1.00 22.57 5 LEU B CA 1
ATOM 1759 C C . LEU B 1 24 ? 47.562 42.823 33.086 1.00 22.64 5 LEU B C 1
ATOM 1760 O O . LEU B 1 24 ? 47.156 41.765 32.594 1.00 22.67 5 LEU B O 1
ATOM 1765 N N . PHE B 1 25 ? 47.373 43.164 34.361 1.00 22.13 6 PHE B N 1
ATOM 1766 C CA . PHE B 1 25 ? 46.570 42.412 35.325 1.00 22.24 6 PHE B CA 1
ATOM 1767 C C . PHE B 1 25 ? 45.242 43.166 35.529 1.00 22.38 6 PHE B C 1
ATOM 1768 O O . PHE B 1 25 ? 45.245 44.366 35.812 1.00 22.69 6 PHE B O 1
ATOM 1776 N N . ILE B 1 26 ? 44.115 42.475 35.360 1.00 22.20 7 ILE B N 1
ATOM 1777 C CA . ILE B 1 26 ? 42.791 43.109 35.514 1.00 22.24 7 ILE B CA 1
ATOM 1778 C C . ILE B 1 26 ? 41.948 42.312 36.502 1.00 21.91 7 ILE B C 1
ATOM 1779 O O . ILE B 1 26 ? 41.614 41.163 36.230 1.00 21.72 7 ILE B O 1
ATOM 1784 N N . THR B 1 27 ? 41.600 42.923 37.633 1.00 21.67 8 THR B N 1
ATOM 1785 C CA . THR B 1 27 ? 40.692 42.280 38.585 1.00 21.72 8 THR B CA 1
ATOM 1786 C C . THR B 1 27 ? 39.222 42.474 38.164 1.00 22.24 8 THR B C 1
ATOM 1787 O O . THR B 1 27 ? 38.859 43.523 37.640 1.00 22.87 8 THR B O 1
ATOM 1791 N N . GLY B 1 28 ? 38.396 41.449 38.355 1.00 22.39 9 GLY B N 1
ATOM 1792 C CA . GLY B 1 28 ? 36.997 41.499 37.964 1.00 22.94 9 GLY B CA 1
ATOM 1793 C C . GLY B 1 28 ? 36.778 41.741 36.485 1.00 23.77 9 GLY B C 1
ATOM 1794 O O . GLY B 1 28 ? 36.052 42.669 36.106 1.00 23.53 9 GLY B O 1
ATOM 1795 N N . ALA B 1 29 ? 37.390 40.901 35.649 1.00 24.53 10 ALA B N 1
ATOM 1796 C CA . ALA B 1 29 ? 37.454 41.161 34.201 1.00 25.84 10 ALA B CA 1
ATOM 1797 C C . ALA B 1 29 ? 36.146 40.864 33.484 1.00 26.74 10 ALA B C 1
ATOM 1798 O O . ALA B 1 29 ? 36.030 41.089 32.288 1.00 26.51 10 ALA B O 1
ATOM 1800 N N . THR B 1 30 ? 35.169 40.351 34.226 1.00 28.40 11 THR B N 1
ATOM 1801 C CA . THR B 1 30 ? 33.843 40.074 33.683 1.00 30.08 11 THR B CA 1
ATOM 1802 C C . THR B 1 30 ? 32.785 40.918 34.420 1.00 31.38 11 THR B C 1
ATOM 1803 O O . THR B 1 30 ? 31.580 40.774 34.175 1.00 32.36 11 THR B O 1
ATOM 1807 N N . SER B 1 31 ? 33.261 41.796 35.311 1.00 32.33 12 SER B N 1
ATOM 1808 C CA . SER B 1 31 ? 32.441 42.717 36.112 1.00 33.18 12 SER B CA 1
ATOM 1809 C C . SER B 1 31 ? 32.748 44.173 35.768 1.00 33.11 12 SER B C 1
ATOM 1810 O O . SER B 1 31 ? 33.913 44.557 35.642 1.00 32.91 12 SER B O 1
ATOM 1813 N N . GLY B 1 32 ? 31.690 44.977 35.656 1.00 33.26 13 GLY B N 1
ATOM 1814 C CA . GLY B 1 32 ? 31.785 46.415 35.363 1.00 32.58 13 GLY B CA 1
ATOM 1815 C C . GLY B 1 32 ? 32.480 46.761 34.056 1.00 32.06 13 GLY B C 1
ATOM 1816 O O . GLY B 1 32 ? 32.074 46.321 32.964 1.00 32.49 13 GLY B O 1
ATOM 1817 N N . PHE B 1 33 ? 33.552 47.534 34.203 1.00 31.01 14 PHE B N 1
ATOM 1818 C CA . PHE B 1 33 ? 34.376 48.033 33.108 1.00 29.53 14 PHE B CA 1
ATOM 1819 C C . PHE B 1 33 ? 35.501 47.078 32.708 1.00 28.57 14 PHE B C 1
ATOM 1820 O O . PHE B 1 33 ? 36.269 47.367 31.781 1.00 28.12 14 PHE B O 1
ATOM 1828 N N . GLY B 1 34 ? 35.580 45.950 33.423 1.00 27.29 15 GLY B N 1
ATOM 1829 C CA . GLY B 1 34 ? 36.630 44.955 33.268 1.00 25.57 15 GLY B CA 1
ATOM 1830 C C . GLY B 1 34 ? 36.720 44.289 31.915 1.00 24.61 15 GLY B C 1
ATOM 1831 O O . GLY B 1 34 ? 37.820 44.154 31.385 1.00 23.99 15 GLY B O 1
ATOM 1832 N N . GLU B 1 35 ? 35.589 43.860 31.354 1.00 23.76 16 GLU B N 1
ATOM 1833 C CA . GLU B 1 35 ? 35.617 43.196 30.047 1.00 23.73 16 GLU B CA 1
ATOM 1834 C C . GLU B 1 35 ? 36.026 44.176 28.940 1.00 23.57 16 GLU B C 1
ATOM 1835 O O . GLU B 1 35 ? 36.839 43.838 28.074 1.00 23.01 16 GLU B O 1
ATOM 1841 N N . ALA B 1 36 ? 35.473 45.392 28.995 1.00 23.38 17 ALA B N 1
ATOM 1842 C CA . ALA B 1 36 ? 35.809 46.444 28.033 1.00 23.10 17 ALA B CA 1
ATOM 1843 C C . ALA B 1 36 ? 37.311 46.755 28.056 1.00 23.11 17 ALA B C 1
ATOM 1844 O O . ALA B 1 36 ? 37.909 47.011 27.016 1.00 23.46 17 ALA B O 1
ATOM 1846 N N . CYS B 1 37 ? 37.917 46.719 29.237 1.00 22.64 18 CYS B N 1
ATOM 1847 C CA . CYS B 1 37 ? 39.344 46.999 29.355 1.00 22.96 18 CYS B CA 1
ATOM 1848 C C . CYS B 1 37 ? 40.162 45.856 28.773 1.00 22.88 18 CYS B C 1
ATOM 1849 O O . CYS B 1 37 ? 41.211 46.077 28.168 1.00 22.99 18 CYS B O 1
ATOM 1852 N N . ALA B 1 38 ? 39.692 44.628 28.981 1.00 22.71 19 ALA B N 1
ATOM 1853 C CA . ALA B 1 38 ? 40.384 43.465 28.451 1.00 22.62 19 ALA B CA 1
ATOM 1854 C C . ALA B 1 38 ? 40.355 43.525 26.926 1.00 22.40 19 ALA B C 1
ATOM 1855 O O . ALA B 1 38 ? 41.390 43.344 26.285 1.00 22.67 19 ALA B O 1
ATOM 1857 N N . ARG B 1 39 ? 39.186 43.816 26.355 1.00 22.08 20 ARG B N 1
ATOM 1858 C CA . ARG B 1 39 ? 39.052 43.938 24.895 1.00 22.25 20 ARG B CA 1
ATOM 1859 C C . ARG B 1 39 ? 39.961 45.038 24.329 1.00 22.14 20 ARG B C 1
ATOM 1860 O O . ARG B 1 39 ? 40.713 44.805 23.398 1.00 22.49 20 ARG B O 1
ATOM 1868 N N . ARG B 1 40 ? 39.912 46.224 24.919 1.00 22.19 21 ARG B N 1
ATOM 1869 C CA . ARG B 1 40 ? 40.734 47.345 24.464 1.00 22.12 21 ARG B CA 1
ATOM 1870 C C . ARG B 1 40 ? 42.235 47.018 24.464 1.00 22.22 21 ARG B C 1
ATOM 1871 O O . ARG B 1 40 ? 42.913 47.234 23.465 1.00 22.54 21 ARG B O 1
ATOM 1879 N N . PHE B 1 41 ? 42.743 46.497 25.574 1.00 22.03 22 PHE B N 1
ATOM 1880 C CA . PHE B 1 41 ? 44.156 46.188 25.671 1.00 22.52 22 PHE B CA 1
ATOM 1881 C C . PHE B 1 41 ? 44.539 44.956 24.838 1.00 23.19 22 PHE B C 1
ATOM 1882 O O . PHE B 1 41 ? 45.701 44.808 24.435 1.00 23.32 22 PHE B O 1
ATOM 1890 N N . ALA B 1 42 ? 43.552 44.102 24.559 1.00 23.41 23 ALA B N 1
ATOM 1891 C CA . ALA B 1 42 ? 43.733 42.942 23.694 1.00 23.86 23 ALA B CA 1
ATOM 1892 C C . ALA B 1 42 ? 44.017 43.368 22.269 1.00 23.99 23 ALA B C 1
ATOM 1893 O O . ALA B 1 42 ? 44.900 42.813 21.622 1.00 24.09 23 ALA B O 1
ATOM 1895 N N . GLU B 1 43 ? 43.276 44.359 21.785 1.00 24.40 24 GLU B N 1
ATOM 1896 C CA . GLU B 1 43 ? 43.493 44.860 20.437 1.00 25.58 24 GLU B CA 1
ATOM 1897 C C . GLU B 1 43 ? 44.839 45.599 20.309 1.00 24.59 24 GLU B C 1
ATOM 1898 O O . GLU B 1 43 ? 45.388 45.711 19.212 1.00 24.52 24 GLU B O 1
ATOM 1904 N N . ALA B 1 44 ? 45.370 46.078 21.431 1.00 23.71 25 ALA B N 1
ATOM 1905 C CA . ALA B 1 44 ? 46.680 46.726 21.444 1.00 23.33 25 ALA B CA 1
ATOM 1906 C C . ALA B 1 44 ? 47.813 45.704 21.601 1.00 23.17 25 ALA B C 1
ATOM 1907 O O . ALA B 1 44 ? 49.000 46.041 21.463 1.00 23.44 25 ALA B O 1
ATOM 1909 N N . GLY B 1 45 ? 47.435 44.459 21.890 1.00 22.82 26 GLY B N 1
ATOM 1910 C CA . GLY B 1 45 ? 48.375 43.359 21.972 1.00 22.29 26 GLY B CA 1
ATOM 1911 C C . GLY B 1 45 ? 49.121 43.198 23.281 1.00 22.28 26 GLY B C 1
ATOM 1912 O O . GLY B 1 45 ? 50.162 42.559 23.300 1.00 22.95 26 GLY B O 1
ATOM 1913 N N . TRP B 1 46 ? 48.606 43.753 24.379 1.00 22.14 27 TRP B N 1
ATOM 1914 C CA . TRP B 1 46 ? 49.178 43.477 25.713 1.00 21.98 27 TRP B CA 1
ATOM 1915 C C . TRP B 1 46 ? 48.803 42.069 26.150 1.00 21.99 27 TRP B C 1
ATOM 1916 O O . TRP B 1 46 ? 47.696 41.622 25.843 1.00 21.99 27 TRP B O 1
ATOM 1927 N N . SER B 1 47 ? 49.711 41.366 26.836 1.00 22.11 28 SER B N 1
ATOM 1928 C CA . SER B 1 47 ? 49.378 40.084 27.481 1.00 22.55 28 SER B CA 1
ATOM 1929 C C . SER B 1 47 ? 48.511 40.361 28.710 1.00 22.56 28 SER B C 1
ATOM 1930 O O . SER B 1 47 ? 48.823 41.245 29.528 1.00 22.33 28 SER B O 1
ATOM 1933 N N . LEU B 1 48 ? 47.437 39.587 28.841 1.00 22.10 29 LEU B N 1
ATOM 1934 C CA . LEU B 1 48 ? 46.451 39.823 29.881 1.00 21.72 29 LEU B CA 1
ATOM 1935 C C . LEU B 1 48 ? 46.475 38.716 30.939 1.00 21.65 29 LEU B C 1
ATOM 1936 O O . LEU B 1 48 ? 46.596 37.537 30.609 1.00 21.75 29 LEU B O 1
ATOM 1941 N N . VAL B 1 49 ? 46.398 39.119 32.205 1.00 21.70 30 VAL B N 1
ATOM 1942 C CA . VAL B 1 49 ? 45.938 38.254 33.299 1.00 21.47 30 VAL B CA 1
ATOM 1943 C C . VAL B 1 49 ? 44.583 38.811 33.743 1.00 21.91 30 VAL B C 1
ATOM 1944 O O . VAL B 1 49 ? 44.471 39.993 34.097 1.00 22.09 30 VAL B O 1
ATOM 1948 N N . LEU B 1 50 ? 43.566 37.952 33.700 1.00 22.07 31 LEU B N 1
ATOM 1949 C CA . LEU B 1 50 ? 42.171 38.317 33.972 1.00 21.98 31 LEU B CA 1
ATOM 1950 C C . LEU B 1 50 ? 41.592 37.496 35.130 1.00 22.29 31 LEU B C 1
ATOM 1951 O O . LEU B 1 50 ? 41.592 36.259 35.087 1.00 21.82 31 LEU B O 1
ATOM 1956 N N . THR B 1 51 ? 41.098 38.176 36.164 1.00 22.42 32 THR B N 1
ATOM 1957 C CA . THR B 1 51 ? 40.433 37.472 37.263 1.00 22.97 32 THR B CA 1
ATOM 1958 C C . THR B 1 51 ? 38.921 37.593 37.195 1.00 23.38 32 THR B C 1
ATOM 1959 O O . THR B 1 51 ? 38.362 38.590 36.722 1.00 23.59 32 THR B O 1
ATOM 1963 N N . GLY B 1 52 ? 38.269 36.541 37.661 1.00 23.90 33 GLY B N 1
ATOM 1964 C CA . GLY B 1 52 ? 36.829 36.478 37.702 1.00 24.26 33 GLY B CA 1
ATOM 1965 C C . GLY B 1 52 ? 36.441 35.333 38.593 1.00 24.91 33 GLY B C 1
ATOM 1966 O O . GLY B 1 52 ? 37.128 34.301 38.639 1.00 24.74 33 GLY B O 1
ATOM 1967 N N . ARG B 1 53 ? 35.341 35.517 39.313 1.00 25.52 34 ARG B N 1
ATOM 1968 C CA . ARG B 1 53 ? 34.784 34.450 40.117 1.00 26.11 34 ARG B CA 1
ATOM 1969 C C . ARG B 1 53 ? 34.059 33.413 39.289 1.00 26.27 34 ARG B C 1
ATOM 1970 O O . ARG B 1 53 ? 34.028 32.243 39.666 1.00 26.06 34 ARG B O 1
ATOM 1978 N N . ARG B 1 54 ? 33.451 33.837 38.184 1.00 26.78 35 ARG B N 1
ATOM 1979 C CA . ARG B 1 54 ? 32.695 32.899 37.339 1.00 27.43 35 ARG B CA 1
ATOM 1980 C C . ARG B 1 54 ? 33.594 32.309 36.243 1.00 27.02 35 ARG B C 1
ATOM 1981 O O . ARG B 1 54 ? 33.947 32.985 35.271 1.00 27.08 35 ARG B O 1
ATOM 1989 N N . GLU B 1 55 ? 33.968 31.045 36.426 1.00 26.83 36 GLU B N 1
ATOM 1990 C CA . GLU B 1 55 ? 34.980 30.395 35.599 1.00 26.89 36 GLU B CA 1
ATOM 1991 C C . GLU B 1 55 ? 34.616 30.334 34.119 1.00 26.91 36 GLU B C 1
ATOM 1992 O O . GLU B 1 55 ? 35.452 30.639 33.267 1.00 26.90 36 GLU B O 1
ATOM 1998 N N . GLU B 1 56 ? 33.380 29.933 33.823 1.00 26.98 37 GLU B N 1
ATOM 1999 C CA . GLU B 1 56 ? 32.920 29.758 32.445 1.00 27.00 37 GLU B CA 1
ATOM 2000 C C . GLU B 1 56 ? 32.891 31.060 31.667 1.00 26.55 37 GLU B C 1
ATOM 2001 O O . GLU B 1 56 ? 33.372 31.118 30.537 1.00 26.51 37 GLU B O 1
ATOM 2007 N N . ARG B 1 57 ? 32.314 32.090 32.277 1.00 26.11 38 ARG B N 1
ATOM 2008 C CA . ARG B 1 57 ? 32.280 33.428 31.703 1.00 26.25 38 ARG B CA 1
ATOM 2009 C C . ARG B 1 57 ? 33.700 33.975 31.476 1.00 25.64 38 ARG B C 1
ATOM 2010 O O . ARG B 1 57 ? 33.980 34.587 30.444 1.00 25.73 38 ARG B O 1
ATOM 2018 N N . LEU B 1 58 ? 34.582 33.745 32.447 1.00 24.98 39 LEU B N 1
ATOM 2019 C CA . LEU B 1 58 ? 35.963 34.206 32.386 1.00 24.51 39 LEU B CA 1
ATOM 2020 C C . LEU B 1 58 ? 36.760 33.516 31.269 1.00 24.34 39 LEU B C 1
ATOM 2021 O O . LEU B 1 58 ? 37.483 34.176 30.511 1.00 23.78 39 LEU B O 1
ATOM 2026 N N . GLN B 1 59 ? 36.620 32.196 31.176 1.00 24.20 40 GLN B N 1
ATOM 2027 C CA . GLN B 1 59 ? 37.342 31.418 30.171 1.00 24.54 40 GLN B CA 1
ATOM 2028 C C . GLN B 1 59 ? 36.830 31.624 28.744 1.00 24.03 40 GLN B C 1
ATOM 2029 O O . GLN B 1 59 ? 37.583 31.433 27.793 1.00 24.02 40 GLN B O 1
ATOM 2035 N N . ALA B 1 60 ? 35.560 32.007 28.610 1.00 23.42 41 ALA B N 1
ATOM 2036 C CA . ALA B 1 60 ? 34.975 32.314 27.311 1.00 22.97 41 ALA B CA 1
ATOM 2037 C C . ALA B 1 60 ? 35.575 33.604 26.781 1.00 22.65 41 ALA B C 1
ATOM 2038 O O . ALA B 1 60 ? 35.970 33.675 25.617 1.00 22.57 41 ALA B O 1
ATOM 2040 N N . LEU B 1 61 ? 35.636 34.616 27.646 1.00 22.36 42 LEU B N 1
ATOM 2041 C CA . LEU B 1 61 ? 36.271 35.894 27.315 1.00 22.24 42 LEU B CA 1
ATOM 2042 C C . LEU B 1 61 ? 37.752 35.675 27.019 1.00 22.60 42 LEU B C 1
ATOM 2043 O O . LEU B 1 61 ? 38.268 36.197 26.030 1.00 22.69 42 LEU B O 1
ATOM 2048 N N . ALA B 1 62 ? 38.415 34.883 27.863 1.00 22.97 43 ALA B N 1
ATOM 2049 C CA . ALA B 1 62 ? 39.815 34.494 27.646 1.00 23.34 43 ALA B CA 1
ATOM 2050 C C . ALA B 1 62 ? 40.016 33.753 26.332 1.00 23.44 43 ALA B C 1
ATOM 2051 O O . ALA B 1 62 ? 40.954 34.041 25.605 1.00 24.07 43 ALA B O 1
ATOM 2053 N N . GLY B 1 63 ? 39.146 32.793 26.036 1.00 23.71 44 GLY B N 1
ATOM 2054 C CA . GLY B 1 63 ? 39.223 32.049 24.787 1.00 23.59 44 GLY B CA 1
ATOM 2055 C C . GLY B 1 63 ? 39.144 32.969 23.589 1.00 24.00 44 GLY B C 1
ATOM 2056 O O . GLY B 1 63 ? 40.012 32.927 22.709 1.00 23.69 44 GLY B O 1
ATOM 2057 N N . GLU B 1 64 ? 38.112 33.812 23.576 1.00 24.14 45 GLU B N 1
ATOM 2058 C CA . GLU B 1 64 ? 37.865 34.769 22.493 1.00 24.98 45 GLU B CA 1
ATOM 2059 C C . GLU B 1 64 ? 39.017 35.757 22.241 1.00 24.54 45 GLU B C 1
ATOM 2060 O O . GLU B 1 64 ? 39.418 35.987 21.097 1.00 24.77 45 GLU B O 1
ATOM 2066 N N . LEU B 1 65 ? 39.548 36.339 23.305 1.00 24.43 46 LEU B N 1
ATOM 2067 C CA . LEU B 1 65 ? 40.610 37.323 23.177 1.00 24.19 46 LEU B CA 1
ATOM 2068 C C . LEU B 1 65 ? 41.968 36.669 22.920 1.00 24.32 46 LEU B C 1
ATOM 2069 O O . LEU B 1 65 ? 42.950 37.350 22.609 1.00 24.62 46 LEU B O 1
ATOM 2074 N N . SER B 1 66 ? 42.009 35.349 23.048 1.00 24.50 47 SER B N 1
ATOM 2075 C CA . SER B 1 66 ? 43.203 34.551 22.812 1.00 25.25 47 SER B CA 1
ATOM 2076 C C . SER B 1 66 ? 43.670 34.600 21.357 1.00 25.36 47 SER B C 1
ATOM 2077 O O . SER B 1 66 ? 44.842 34.320 21.074 1.00 25.35 47 SER B O 1
ATOM 2080 N N . ALA B 1 67 ? 42.749 34.922 20.445 1.00 25.18 48 ALA B N 1
ATOM 2081 C CA . ALA B 1 67 ? 43.059 35.061 19.015 1.00 25.71 48 ALA B CA 1
ATOM 2082 C C . ALA B 1 67 ? 43.846 36.336 18.701 1.00 25.72 48 ALA B C 1
ATOM 2083 O O . ALA B 1 67 ? 44.563 36.401 17.696 1.00 25.86 48 ALA B O 1
ATOM 2085 N N . LYS B 1 68 ? 43.705 37.332 19.572 1.00 25.75 49 LYS B N 1
ATOM 2086 C CA . LYS B 1 68 ? 44.304 38.649 19.398 1.00 25.63 49 LYS B CA 1
ATOM 2087 C C . LYS B 1 68 ? 45.583 38.802 20.194 1.00 25.59 49 LYS B C 1
ATOM 2088 O O . LYS B 1 68 ? 46.478 39.532 19.769 1.00 25.43 49 LYS B O 1
ATOM 2094 N N . THR B 1 69 ? 45.646 38.136 21.357 1.00 25.59 50 THR B N 1
ATOM 2095 C CA . THR B 1 69 ? 46.722 38.321 22.345 1.00 25.24 50 THR B CA 1
ATOM 2096 C C . THR B 1 69 ? 46.844 37.129 23.324 1.00 25.59 50 THR B C 1
ATOM 2097 O O . THR B 1 69 ? 45.972 36.250 23.369 1.00 25.46 50 THR B O 1
ATOM 2101 N N . ARG B 1 70 ? 47.928 37.100 24.100 1.00 25.45 51 ARG B N 1
ATOM 2102 C CA . ARG B 1 70 ? 48.085 36.105 25.162 1.00 25.78 51 ARG B CA 1
ATOM 2103 C C . ARG B 1 70 ? 47.248 36.458 26.385 1.00 24.69 51 ARG B C 1
ATOM 2104 O O . ARG B 1 70 ? 47.271 37.592 26.860 1.00 24.71 51 ARG B O 1
ATOM 2112 N N . VAL B 1 71 ? 46.503 35.471 26.876 1.00 23.97 52 VAL B N 1
ATOM 2113 C CA . VAL B 1 71 ? 45.561 35.655 27.971 1.00 23.09 52 VAL B CA 1
ATOM 2114 C C . VAL B 1 71 ? 45.713 34.538 29.009 1.00 22.60 52 VAL B C 1
ATOM 2115 O O . VAL B 1 71 ? 45.699 33.348 28.672 1.00 22.02 52 VAL B O 1
ATOM 2119 N N . LEU B 1 72 ? 45.861 34.936 30.269 1.00 21.89 53 LEU B N 1
ATOM 2120 C CA . LEU B 1 72 ? 45.849 33.999 31.390 1.00 21.35 53 LEU B CA 1
ATOM 2121 C C . LEU B 1 72 ? 44.646 34.262 32.308 1.00 20.91 53 LEU B C 1
ATOM 2122 O O . LEU B 1 72 ? 44.637 35.221 33.073 1.00 19.87 53 LEU B O 1
ATOM 2127 N N . PRO B 1 73 ? 43.603 33.422 32.202 1.00 21.13 54 PRO B N 1
ATOM 2128 C CA . PRO B 1 73 ? 42.457 33.610 33.079 1.00 21.13 54 PRO B CA 1
ATOM 2129 C C . PRO B 1 73 ? 42.683 32.903 34.419 1.00 21.43 54 PRO B C 1
ATOM 2130 O O . PRO B 1 73 ? 43.092 31.731 34.457 1.00 21.29 54 PRO B O 1
ATOM 2134 N N . LEU B 1 74 ? 42.422 33.626 35.501 1.00 21.51 55 LEU B N 1
ATOM 2135 C CA . LEU B 1 74 ? 42.543 33.098 36.840 1.00 21.89 55 LEU B CA 1
ATOM 2136 C C . LEU B 1 74 ? 41.197 33.227 37.538 1.00 22.55 55 LEU B C 1
ATOM 2137 O O . LEU B 1 74 ? 40.657 34.333 37.705 1.00 22.55 55 LEU B O 1
ATOM 2142 N N . THR B 1 75 ? 40.644 32.089 37.926 1.00 22.93 56 THR B N 1
ATOM 2143 C CA . THR B 1 75 ? 39.357 32.081 38.598 1.00 23.61 56 THR B CA 1
ATOM 2144 C C . THR B 1 75 ? 39.551 32.190 40.111 1.00 23.83 56 THR B C 1
ATOM 2145 O O . THR B 1 75 ? 39.992 31.247 40.775 1.00 23.80 56 THR B O 1
ATOM 2149 N N . LEU B 1 76 ? 39.235 33.373 40.631 1.00 24.41 57 LEU B N 1
ATOM 2150 C CA . LEU B 1 76 ? 39.416 33.689 42.032 1.00 24.79 57 LEU B CA 1
ATOM 2151 C C . LEU B 1 76 ? 38.546 34.859 42.469 1.00 24.92 57 LEU B C 1
ATOM 2152 O O . LEU B 1 76 ? 38.137 35.686 41.649 1.00 24.89 57 LEU B O 1
ATOM 2157 N N . ASP B 1 77 ? 38.288 34.903 43.774 1.00 24.81 58 ASP B N 1
ATOM 2158 C CA . ASP B 1 77 ? 37.607 35.994 44.454 1.00 24.70 58 ASP B CA 1
ATOM 2159 C C . ASP B 1 77 ? 38.688 36.884 45.069 1.00 24.37 58 ASP B C 1
ATOM 2160 O O . ASP B 1 77 ? 39.519 36.393 45.839 1.00 24.10 58 ASP B O 1
ATOM 2165 N N . VAL B 1 78 ? 38.679 38.179 44.730 1.00 23.91 59 VAL B N 1
ATOM 2166 C CA . VAL B 1 78 ? 39.668 39.155 45.247 1.00 23.25 59 VAL B CA 1
ATOM 2167 C C . VAL B 1 78 ? 39.710 39.308 46.789 1.00 23.23 59 VAL B C 1
ATOM 2168 O O . VAL B 1 78 ? 40.739 39.690 47.356 1.00 22.35 59 VAL B O 1
ATOM 2172 N N . ARG B 1 79 ? 38.589 38.993 47.447 1.00 23.60 60 ARG B N 1
ATOM 2173 C CA . ARG B 1 79 ? 38.502 38.953 48.913 1.00 23.77 60 ARG B CA 1
ATOM 2174 C C . ARG B 1 79 ? 39.345 37.831 49.504 1.00 23.92 60 ARG B C 1
ATOM 2175 O O . ARG B 1 79 ? 39.696 37.859 50.682 1.00 23.66 60 ARG B O 1
ATOM 2183 N N . ASP B 1 80 ? 39.655 36.833 48.687 1.00 24.32 61 ASP B N 1
ATOM 2184 C CA . ASP B 1 80 ? 40.342 35.653 49.185 1.00 25.19 61 ASP B CA 1
ATOM 2185 C C . ASP B 1 80 ? 41.831 35.906 49.088 1.00 25.36 61 ASP B C 1
ATOM 2186 O O . ASP B 1 80 ? 42.445 35.699 48.038 1.00 25.11 61 ASP B O 1
ATOM 2191 N N . ARG B 1 81 ? 42.390 36.384 50.198 1.00 25.88 62 ARG B N 1
ATOM 2192 C CA . ARG B 1 81 ? 43.817 36.706 50.316 1.00 25.94 62 ARG B CA 1
ATOM 2193 C C . ARG B 1 81 ? 44.730 35.533 49.988 1.00 25.91 62 ARG B C 1
ATOM 2194 O O . ARG B 1 81 ? 45.741 35.705 49.298 1.00 25.65 62 ARG B O 1
ATOM 2202 N N . ALA B 1 82 ? 44.370 34.355 50.504 1.00 25.92 63 ALA B N 1
ATOM 2203 C CA . ALA B 1 82 ? 45.151 33.133 50.331 1.00 26.18 63 ALA B CA 1
ATOM 2204 C C . ALA B 1 82 ? 45.172 32.673 48.876 1.00 26.37 63 ALA B C 1
ATOM 2205 O O . ALA B 1 82 ? 46.232 32.317 48.360 1.00 26.05 63 ALA B O 1
ATOM 2207 N N . ALA B 1 83 ? 44.003 32.678 48.233 1.00 26.88 64 ALA B N 1
ATOM 2208 C CA . ALA B 1 83 ? 43.874 32.343 46.812 1.00 28.16 64 ALA B CA 1
ATOM 2209 C C . ALA B 1 83 ? 44.684 33.307 45.940 1.00 29.28 64 ALA B C 1
ATOM 2210 O O . ALA B 1 83 ? 45.454 32.889 45.063 1.00 29.10 64 ALA B O 1
ATOM 2220 N N . SER B 1 85 ? 47.168 35.310 46.893 1.00 30.19 66 SER B N 1
ATOM 2221 C CA . SER B 1 85 ? 48.605 35.165 47.160 1.00 29.12 66 SER B CA 1
ATOM 2222 C C . SER B 1 85 ? 49.218 33.964 46.424 1.00 28.15 66 SER B C 1
ATOM 2223 O O . SER B 1 85 ? 50.334 34.051 45.907 1.00 27.69 66 SER B O 1
ATOM 2226 N N . ALA B 1 86 ? 48.472 32.861 46.366 1.00 27.09 67 ALA B N 1
ATOM 2227 C CA . ALA B 1 86 ? 48.904 31.643 45.679 1.00 26.21 67 ALA B CA 1
ATOM 2228 C C . ALA B 1 86 ? 48.951 31.814 44.154 1.00 25.94 67 ALA B C 1
ATOM 2229 O O . ALA B 1 86 ? 49.891 31.357 43.509 1.00 25.56 67 ALA B O 1
ATOM 2231 N N . ALA B 1 87 ? 47.925 32.459 43.596 1.00 25.45 68 ALA B N 1
ATOM 2232 C CA . ALA B 1 87 ? 47.844 32.754 42.164 1.00 25.31 68 ALA B CA 1
ATOM 2233 C C . ALA B 1 87 ? 48.983 33.667 41.688 1.00 25.21 68 ALA B C 1
ATOM 2234 O O . ALA B 1 87 ? 49.555 33.440 40.637 1.00 25.04 68 ALA B O 1
ATOM 2236 N N . VAL B 1 88 ? 49.296 34.697 42.468 1.00 25.12 69 VAL B N 1
ATOM 2237 C CA . VAL B 1 88 ? 50.373 35.625 42.131 1.00 25.35 69 VAL B CA 1
ATOM 2238 C C . VAL B 1 88 ? 51.742 34.935 42.206 1.00 25.60 69 VAL B C 1
ATOM 2239 O O . VAL B 1 88 ? 52.593 35.122 41.330 1.00 25.59 69 VAL B O 1
ATOM 2243 N N . ASP B 1 89 ? 51.932 34.123 43.243 1.00 25.58 70 ASP B N 1
ATOM 2244 C CA . ASP B 1 89 ? 53.132 33.308 43.387 1.00 25.76 70 ASP B CA 1
ATOM 2245 C C . ASP B 1 89 ? 53.275 32.323 42.233 1.00 25.58 70 ASP B C 1
ATOM 2246 O O . ASP B 1 89 ? 54.389 31.942 41.874 1.00 25.72 70 ASP B O 1
ATOM 2251 N N . ASN B 1 90 ? 52.155 31.919 41.646 1.00 25.25 71 ASN B N 1
ATOM 2252 C CA . ASN B 1 90 ? 52.192 30.962 40.553 1.00 25.51 71 ASN B CA 1
ATOM 2253 C C . ASN B 1 90 ? 52.157 31.605 39.155 1.00 24.96 71 ASN B C 1
ATOM 2254 O O . ASN B 1 90 ? 51.988 30.902 38.159 1.00 24.37 71 ASN B O 1
ATOM 2259 N N . LEU B 1 91 ? 52.335 32.926 39.076 1.00 24.29 72 LEU B N 1
ATOM 2260 C CA . LEU B 1 91 ? 52.326 33.589 37.767 1.00 24.44 72 LEU B CA 1
ATOM 2261 C C . LEU B 1 91 ? 53.519 33.091 36.956 1.00 24.33 72 LEU B C 1
ATOM 2262 O O . LEU B 1 91 ? 54.600 32.928 37.512 1.00 24.43 72 LEU B O 1
ATOM 2267 N N . PRO B 1 92 ? 53.313 32.827 35.648 1.00 24.37 73 PRO B N 1
ATOM 2268 C CA . PRO B 1 92 ? 54.386 32.444 34.734 1.00 24.32 73 PRO B CA 1
ATOM 2269 C C . PRO B 1 92 ? 55.424 33.549 34.624 1.00 23.94 73 PRO B C 1
ATOM 2270 O O . PRO B 1 92 ? 55.120 34.718 34.858 1.00 23.52 73 PRO B O 1
ATOM 2274 N N . GLU B 1 93 ? 56.632 33.166 34.249 1.00 24.16 74 GLU B N 1
ATOM 2275 C CA . GLU B 1 93 ? 57.735 34.103 34.036 1.00 24.69 74 GLU B CA 1
ATOM 2276 C C . GLU B 1 93 ? 57.425 35.319 33.139 1.00 24.60 74 GLU B C 1
ATOM 2277 O O . GLU B 1 93 ? 58.078 36.353 33.256 1.00 24.81 74 GLU B O 1
ATOM 2283 N N . GLU B 1 94 ? 56.442 35.198 32.251 1.00 24.44 75 GLU B N 1
ATOM 2284 C CA . GLU B 1 94 ? 56.067 36.315 31.388 1.00 24.59 75 GLU B CA 1
ATOM 2285 C C . GLU B 1 94 ? 55.709 37.532 32.253 1.00 24.48 75 GLU B C 1
ATOM 2286 O O . GLU B 1 94 ? 55.878 38.698 31.845 1.00 23.81 75 GLU B O 1
ATOM 2292 N N . PHE B 1 95 ? 55.242 37.230 33.462 1.00 23.74 76 PHE B N 1
ATOM 2293 C CA . PHE B 1 95 ? 54.762 38.241 34.375 1.00 23.52 76 PHE B CA 1
ATOM 2294 C C . PHE B 1 95 ? 55.725 38.500 35.537 1.00 23.34 76 PHE B C 1
ATOM 2295 O O . PHE B 1 95 ? 55.323 38.982 36.590 1.00 23.39 76 PHE B O 1
ATOM 2303 N N . ALA B 1 96 ? 57.006 38.206 35.323 1.00 23.06 77 ALA B N 1
ATOM 2304 C CA . ALA B 1 96 ? 58.030 38.562 36.303 1.00 22.84 77 ALA B CA 1
ATOM 2305 C C . ALA B 1 96 ? 58.069 40.084 36.450 1.00 22.71 77 ALA B C 1
ATOM 2306 O O . ALA B 1 96 ? 58.433 40.604 37.512 1.00 22.39 77 ALA B O 1
ATOM 2308 N N . THR B 1 97 ? 57.675 40.784 35.382 1.00 22.91 78 THR B N 1
ATOM 2309 C CA . THR B 1 97 ? 57.447 42.238 35.423 1.00 23.17 78 THR B CA 1
ATOM 2310 C C . THR B 1 97 ? 56.032 42.569 34.966 1.00 23.27 78 THR B C 1
ATOM 2311 O O . THR B 1 97 ? 55.506 41.949 34.031 1.00 23.41 78 THR B O 1
ATOM 2315 N N . LEU B 1 98 ? 55.415 43.551 35.622 1.00 22.97 79 LEU B N 1
ATOM 2316 C CA . LEU B 1 98 ? 54.050 43.939 35.282 1.00 22.85 79 LEU B CA 1
ATOM 2317 C C . LEU B 1 98 ? 53.971 45.377 34.795 1.00 22.82 79 LEU B C 1
ATOM 2318 O O . LEU B 1 98 ? 54.293 46.294 35.531 1.00 23.01 79 LEU B O 1
ATOM 2323 N N . ARG B 1 99 ? 53.521 45.582 33.564 1.00 22.57 80 ARG B N 1
ATOM 2324 C CA . ARG B 1 99 ? 53.371 46.948 33.090 1.00 22.67 80 ARG B CA 1
ATOM 2325 C C . ARG B 1 99 ? 52.166 47.639 33.732 1.00 21.87 80 ARG B C 1
ATOM 2326 O O . ARG B 1 99 ? 52.260 48.773 34.155 1.00 21.63 80 ARG B O 1
ATOM 2334 N N . GLY B 1 100 ? 51.036 46.942 33.809 1.00 22.18 81 GLY B N 1
ATOM 2335 C CA . GLY B 1 100 ? 49.776 47.575 34.182 1.00 21.17 81 GLY B CA 1
ATOM 2336 C C . GLY B 1 100 ? 48.972 46.770 35.170 1.00 21.59 81 GLY B C 1
ATOM 2337 O O . GLY B 1 100 ? 48.963 45.534 35.110 1.00 20.62 81 GLY B O 1
ATOM 2338 N N . LEU B 1 101 ? 48.303 47.480 36.091 1.00 21.72 82 LEU B N 1
ATOM 2339 C CA . LEU B 1 101 ? 47.311 46.892 36.984 1.00 21.65 82 LEU B CA 1
ATOM 2340 C C . LEU B 1 101 ? 46.051 47.742 37.021 1.00 21.96 82 LEU B C 1
ATOM 2341 O O . LEU B 1 101 ? 46.110 48.917 37.359 1.00 22.00 82 LEU B O 1
ATOM 2346 N N . ILE B 1 102 ? 44.921 47.128 36.664 1.00 21.72 83 ILE B N 1
ATOM 2347 C CA . ILE B 1 102 ? 43.613 47.759 36.776 1.00 21.32 83 ILE B CA 1
ATOM 2348 C C . ILE B 1 102 ? 42.880 47.116 37.959 1.00 21.55 83 ILE B C 1
ATOM 2349 O O . ILE B 1 102 ? 42.525 45.929 37.923 1.00 21.35 83 ILE B O 1
ATOM 2354 N N . ASN B 1 103 ? 42.716 47.889 39.032 1.00 21.16 84 ASN B N 1
ATOM 2355 C CA . ASN B 1 103 ? 41.913 47.455 40.161 1.00 21.05 84 ASN B CA 1
ATOM 2356 C C . ASN B 1 103 ? 40.463 47.819 39.922 1.00 21.12 84 ASN B C 1
ATOM 2357 O O . ASN B 1 103 ? 40.023 48.934 40.220 1.00 20.32 84 ASN B O 1
ATOM 2362 N N . ASN B 1 104 ? 39.749 46.859 39.341 1.00 21.69 85 ASN B N 1
ATOM 2363 C CA . ASN B 1 104 ? 38.400 47.070 38.829 1.00 22.61 85 ASN B CA 1
ATOM 2364 C C . ASN B 1 104 ? 37.289 46.304 39.554 1.00 23.09 85 ASN B C 1
ATOM 2365 O O . ASN B 1 104 ? 36.119 46.707 39.500 1.00 23.29 85 ASN B O 1
ATOM 2370 N N . ALA B 1 105 ? 37.636 45.189 40.196 1.00 23.58 86 ALA B N 1
ATOM 2371 C CA . ALA B 1 105 ? 36.667 44.444 41.014 1.00 23.79 86 ALA B CA 1
ATOM 2372 C C . ALA B 1 105 ? 36.145 45.334 42.152 1.00 24.01 86 ALA B C 1
ATOM 2373 O O . ALA B 1 105 ? 36.923 46.012 42.834 1.00 24.25 86 ALA B O 1
ATOM 2375 N N . GLY B 1 106 ? 34.832 45.302 42.349 1.00 24.07 87 GLY B N 1
ATOM 2376 C CA . GLY B 1 106 ? 34.134 46.137 43.314 1.00 24.36 87 GLY B CA 1
ATOM 2377 C C . GLY B 1 106 ? 32.663 46.103 42.941 1.00 24.93 87 GLY B C 1
ATOM 2378 O O . GLY B 1 106 ? 32.338 45.760 41.811 1.00 24.57 87 GLY B O 1
ATOM 2379 N N . LEU B 1 107 ? 31.787 46.432 43.896 1.00 25.13 88 LEU B N 1
ATOM 2380 C CA . LEU B 1 107 ? 30.334 46.426 43.710 1.00 25.28 88 LEU B CA 1
ATOM 2381 C C . LEU B 1 107 ? 29.627 47.324 44.736 1.00 25.55 88 LEU B C 1
ATOM 2382 O O . LEU B 1 107 ? 30.203 47.670 45.777 1.00 24.86 88 LEU B O 1
ATOM 2387 N N . ALA B 1 108 ? 28.378 47.682 44.424 1.00 26.06 89 ALA B N 1
ATOM 2388 C CA . ALA B 1 108 ? 27.459 48.320 45.369 1.00 26.70 89 ALA B CA 1
ATOM 2389 C C . ALA B 1 108 ? 26.307 47.376 45.673 1.00 27.35 89 ALA B C 1
ATOM 2390 O O . ALA B 1 108 ? 25.939 46.557 44.836 1.00 27.27 89 ALA B O 1
ATOM 2392 N N . LEU B 1 109 ? 25.737 47.482 46.873 1.00 28.41 90 LEU B N 1
ATOM 2393 C CA . LEU B 1 109 ? 24.635 46.590 47.255 1.00 29.18 90 LEU B CA 1
ATOM 2394 C C . LEU B 1 109 ? 23.346 47.294 47.757 1.00 30.12 90 LEU B C 1
ATOM 2395 O O . LEU B 1 109 ? 22.634 46.802 48.642 1.00 29.87 90 LEU B O 1
ATOM 2400 N N . GLY B 1 110 ? 23.036 48.434 47.136 1.00 31.11 91 GLY B N 1
ATOM 2401 C CA . GLY B 1 110 ? 21.807 49.175 47.435 1.00 32.02 91 GLY B CA 1
ATOM 2402 C C . GLY B 1 110 ? 22.047 50.653 47.720 1.00 32.71 91 GLY B C 1
ATOM 2403 O O . GLY B 1 110 ? 23.203 51.100 47.879 1.00 32.83 91 GLY B O 1
ATOM 2404 N N . THR B 1 111 ? 20.947 51.409 47.744 1.00 32.76 92 THR B N 1
ATOM 2405 C CA . THR B 1 111 ? 20.898 52.744 48.356 1.00 33.00 92 THR B CA 1
ATOM 2406 C C . THR B 1 111 ? 19.807 52.818 49.473 1.00 32.98 92 THR B C 1
ATOM 2407 O O . THR B 1 111 ? 19.203 53.881 49.706 1.00 33.08 92 THR B O 1
ATOM 2411 N N . ASP B 1 112 ? 19.559 51.669 50.124 1.00 32.27 93 ASP B N 1
ATOM 2412 C CA . ASP B 1 112 ? 18.743 51.531 51.347 1.00 31.77 93 ASP B CA 1
ATOM 2413 C C . ASP B 1 112 ? 19.383 52.378 52.494 1.00 30.69 93 ASP B C 1
ATOM 2414 O O . ASP B 1 112 ? 20.612 52.363 52.646 1.00 30.74 93 ASP B O 1
ATOM 2419 N N . PRO B 1 113 ? 18.572 53.129 53.289 1.00 29.46 94 PRO B N 1
ATOM 2420 C CA . PRO B 1 113 ? 19.211 54.006 54.301 1.00 28.43 94 PRO B CA 1
ATOM 2421 C C . PRO B 1 113 ? 20.106 53.231 55.269 1.00 27.42 94 PRO B C 1
ATOM 2422 O O . PRO B 1 113 ? 19.815 52.076 55.584 1.00 27.69 94 PRO B O 1
ATOM 2426 N N . ALA B 1 114 ? 21.174 53.870 55.741 1.00 26.23 95 ALA B N 1
ATOM 2427 C CA . ALA B 1 114 ? 22.183 53.206 56.569 1.00 25.41 95 ALA B CA 1
ATOM 2428 C C . ALA B 1 114 ? 21.603 52.456 57.784 1.00 25.13 95 ALA B C 1
ATOM 2429 O O . ALA B 1 114 ? 21.939 51.291 58.021 1.00 25.21 95 ALA B O 1
ATOM 2431 N N . GLN B 1 115 ? 20.710 53.114 58.522 1.00 24.79 96 GLN B N 1
ATOM 2432 C CA . GLN B 1 115 ? 20.114 52.553 59.737 1.00 24.31 96 GLN B CA 1
ATOM 2433 C C . GLN B 1 115 ? 19.390 51.229 59.534 1.00 24.67 96 GLN B C 1
ATOM 2434 O O . GLN B 1 115 ? 19.071 50.554 60.509 1.00 24.93 96 GLN B O 1
ATOM 2440 N N . SER B 1 116 ? 19.129 50.859 58.282 1.00 24.72 97 SER B N 1
ATOM 2441 C CA . SER B 1 116 ? 18.328 49.670 58.005 1.00 25.25 97 SER B CA 1
ATOM 2442 C C . SER B 1 116 ? 19.042 48.690 57.068 1.00 24.79 97 SER B C 1
ATOM 2443 O O . SER B 1 116 ? 18.446 47.720 56.595 1.00 24.71 97 SER B O 1
ATOM 2446 N N . CYS B 1 117 ? 20.325 48.941 56.834 1.00 24.51 98 CYS B N 1
ATOM 2447 C CA . CYS B 1 117 ? 21.142 48.071 56.003 1.00 24.36 98 CYS B CA 1
ATOM 2448 C C . CYS B 1 117 ? 21.531 46.748 56.662 1.00 24.06 98 CYS B C 1
ATOM 2449 O O . CYS B 1 117 ? 21.567 46.635 57.883 1.00 23.33 98 CYS B O 1
ATOM 2452 N N . ASP B 1 118 ? 21.834 45.770 55.805 1.00 24.05 99 ASP B N 1
ATOM 2453 C CA . ASP B 1 118 ? 22.314 44.434 56.162 1.00 24.05 99 ASP B CA 1
ATOM 2454 C C . ASP B 1 118 ? 23.849 44.512 56.283 1.00 23.34 99 ASP B C 1
ATOM 2455 O O . ASP B 1 118 ? 24.535 44.912 55.343 1.00 22.79 99 ASP B O 1
ATOM 2460 N N . LEU B 1 119 ? 24.387 44.152 57.448 1.00 22.81 100 LEU B N 1
ATOM 2461 C CA . LEU B 1 119 ? 25.840 44.208 57.646 1.00 22.23 100 LEU B CA 1
ATOM 2462 C C . LEU B 1 119 ? 26.599 43.204 56.766 1.00 22.09 100 LEU B C 1
ATOM 2463 O O . LEU B 1 119 ? 27.792 43.389 56.510 1.00 22.14 100 LEU B O 1
ATOM 2468 N N . ASP B 1 120 ? 25.907 42.163 56.292 1.00 21.83 101 ASP B N 1
ATOM 2469 C CA . ASP B 1 120 ? 26.448 41.268 55.256 1.00 21.62 101 ASP B CA 1
ATOM 2470 C C . ASP B 1 120 ? 26.818 42.030 53.995 1.00 21.43 101 ASP B C 1
ATOM 2471 O O . ASP B 1 120 ? 27.941 41.887 53.483 1.00 21.82 101 ASP B O 1
ATOM 2476 N N . ASP B 1 121 ? 25.887 42.842 53.495 1.00 20.69 102 ASP B N 1
ATOM 2477 C CA . ASP B 1 121 ? 26.161 43.714 52.349 1.00 21.22 102 ASP B CA 1
ATOM 2478 C C . ASP B 1 121 ? 27.382 44.621 52.550 1.00 21.00 102 ASP B C 1
ATOM 2479 O O . ASP B 1 121 ? 28.211 44.738 51.666 1.00 20.49 102 ASP B O 1
ATOM 2484 N N . TRP B 1 122 ? 27.452 45.256 53.724 1.00 21.25 103 TRP B N 1
ATOM 2485 C CA . TRP B 1 122 ? 28.509 46.188 54.083 1.00 21.62 103 TRP B CA 1
ATOM 2486 C C . TRP B 1 122 ? 29.853 45.475 54.187 1.00 21.73 103 TRP B C 1
ATOM 2487 O O . TRP B 1 122 ? 30.866 46.013 53.756 1.00 21.44 103 TRP B O 1
ATOM 2498 N N . ASP B 1 123 ? 29.834 44.268 54.756 1.00 21.88 104 ASP B N 1
ATOM 2499 C CA . ASP B 1 123 ? 31.002 43.390 54.827 1.00 22.41 104 ASP B CA 1
ATOM 2500 C C . ASP B 1 123 ? 31.509 43.053 53.444 1.00 22.46 104 ASP B C 1
ATOM 2501 O O . ASP B 1 123 ? 32.707 43.162 53.171 1.00 22.53 104 ASP B O 1
ATOM 2506 N N . THR B 1 124 ? 30.593 42.620 52.579 1.00 22.56 105 THR B N 1
ATOM 2507 C CA . THR B 1 124 ? 30.937 42.266 51.209 1.00 22.67 105 THR B CA 1
ATOM 2508 C C . THR B 1 124 ? 31.583 43.448 50.500 1.00 23.08 105 THR B C 1
ATOM 2509 O O . THR B 1 124 ? 32.609 43.279 49.830 1.00 23.36 105 THR B O 1
ATOM 2521 N N . VAL B 1 126 ? 33.248 46.191 51.752 1.00 22.61 107 VAL B N 1
ATOM 2522 C CA . VAL B 1 126 ? 34.605 46.595 52.132 1.00 22.31 107 VAL B CA 1
ATOM 2523 C C . VAL B 1 126 ? 35.649 45.515 51.845 1.00 22.12 107 VAL B C 1
ATOM 2524 O O . VAL B 1 126 ? 36.803 45.836 51.527 1.00 22.38 107 VAL B O 1
ATOM 2528 N N . ASP B 1 127 ? 35.244 44.246 51.934 1.00 22.08 108 ASP B N 1
ATOM 2529 C CA . ASP B 1 127 ? 36.142 43.142 51.599 1.00 22.07 108 ASP B CA 1
ATOM 2530 C C . ASP B 1 127 ? 36.536 43.189 50.137 1.00 22.10 108 ASP B C 1
ATOM 2531 O O . ASP B 1 127 ? 37.710 43.019 49.799 1.00 22.45 108 ASP B O 1
ATOM 2536 N N . THR B 1 128 ? 35.556 43.449 49.278 1.00 21.96 109 THR B N 1
ATOM 2537 C CA . THR B 1 128 ? 35.800 43.545 47.832 1.00 22.41 109 THR B CA 1
ATOM 2538 C C . THR B 1 128 ? 36.440 44.882 47.466 1.00 22.28 109 THR B C 1
ATOM 2539 O O . THR B 1 128 ? 37.586 44.921 47.000 1.00 22.84 109 THR B O 1
ATOM 2543 N N . ASN B 1 129 ? 35.702 45.969 47.709 1.00 22.24 110 ASN B N 1
ATOM 2544 C CA . ASN B 1 129 ? 36.090 47.296 47.223 1.00 21.99 110 ASN B CA 1
ATOM 2545 C C . ASN B 1 129 ? 37.381 47.779 47.855 1.00 21.96 110 ASN B C 1
ATOM 2546 O O . ASN B 1 129 ? 38.099 48.585 47.262 1.00 21.85 110 ASN B O 1
ATOM 2551 N N . ILE B 1 130 ? 37.648 47.315 49.076 1.00 22.13 111 ILE B N 1
ATOM 2552 C CA . ILE B 1 130 ? 38.853 47.748 49.797 1.00 21.87 111 ILE B CA 1
ATOM 2553 C C . ILE B 1 130 ? 39.917 46.646 49.859 1.00 22.26 111 ILE B C 1
ATOM 2554 O O . ILE B 1 130 ? 40.912 46.740 49.166 1.00 22.55 111 ILE B O 1
ATOM 2559 N N . LYS B 1 131 ? 39.691 45.596 50.648 1.00 22.53 112 LYS B N 1
ATOM 2560 C CA . LYS B 1 131 ? 40.711 44.561 50.841 1.00 22.89 112 LYS B CA 1
ATOM 2561 C C . LYS B 1 131 ? 41.122 43.889 49.526 1.00 22.99 112 LYS B C 1
ATOM 2562 O O . LYS B 1 131 ? 42.317 43.705 49.257 1.00 23.21 112 LYS B O 1
ATOM 2568 N N . GLY B 1 132 ? 40.142 43.541 48.696 1.00 22.60 113 GLY B N 1
ATOM 2569 C CA . GLY B 1 132 ? 40.447 43.049 47.350 1.00 22.51 113 GLY B CA 1
ATOM 2570 C C . GLY B 1 132 ? 41.489 43.879 46.601 1.00 21.84 113 GLY B C 1
ATOM 2571 O O . GLY B 1 132 ? 42.431 43.347 46.036 1.00 21.81 113 GLY B O 1
ATOM 2572 N N . LEU B 1 133 ? 41.315 45.190 46.615 1.00 21.77 114 LEU B N 1
ATOM 2573 C CA . LEU B 1 133 ? 42.196 46.124 45.908 1.00 21.75 114 LEU B CA 1
ATOM 2574 C C . LEU B 1 133 ? 43.557 46.211 46.625 1.00 21.89 114 LEU B C 1
ATOM 2575 O O . LEU B 1 133 ? 44.605 46.295 45.981 1.00 21.82 114 LEU B O 1
ATOM 2580 N N . LEU B 1 134 ? 43.517 46.161 47.956 1.00 21.80 115 LEU B N 1
ATOM 2581 C CA . LEU B 1 134 ? 44.708 46.090 48.799 1.00 21.97 115 LEU B CA 1
ATOM 2582 C C . LEU B 1 134 ? 45.563 44.843 48.523 1.00 21.85 115 LEU B C 1
ATOM 2583 O O . LEU B 1 134 ? 46.785 44.931 48.371 1.00 22.04 115 LEU B O 1
ATOM 2588 N N . TYR B 1 135 ? 44.924 43.683 48.454 1.00 21.93 116 TYR B N 1
ATOM 2589 C CA . TYR B 1 135 ? 45.654 42.437 48.205 1.00 22.17 116 TYR B CA 1
ATOM 2590 C C . TYR B 1 135 ? 46.268 42.453 46.810 1.00 22.07 116 TYR B C 1
ATOM 2591 O O . TYR B 1 135 ? 47.439 42.164 46.634 1.00 22.35 116 TYR B O 1
ATOM 2600 N N . SER B 1 136 ? 45.440 42.792 45.835 1.00 21.99 117 SER B N 1
ATOM 2601 C CA . SER B 1 136 ? 45.829 43.051 44.463 1.00 22.61 117 SER B CA 1
ATOM 2602 C C . SER B 1 136 ? 47.077 43.907 44.346 1.00 22.32 117 SER B C 1
ATOM 2603 O O . SER B 1 136 ? 48.089 43.484 43.799 1.00 22.24 117 SER B O 1
ATOM 2606 N N . THR B 1 137 ? 46.978 45.128 44.863 1.00 21.90 118 THR B N 1
ATOM 2607 C CA . THR B 1 137 ? 48.050 46.101 44.802 1.00 21.84 118 THR B CA 1
ATOM 2608 C C . THR B 1 137 ? 49.327 45.607 45.489 1.00 21.37 118 THR B C 1
ATOM 2609 O O . THR B 1 137 ? 50.383 45.604 44.876 1.00 21.56 118 THR B O 1
ATOM 2613 N N . ARG B 1 138 ? 49.214 45.159 46.739 1.00 21.43 119 ARG B N 1
ATOM 2614 C CA . ARG B 1 138 ? 50.374 44.732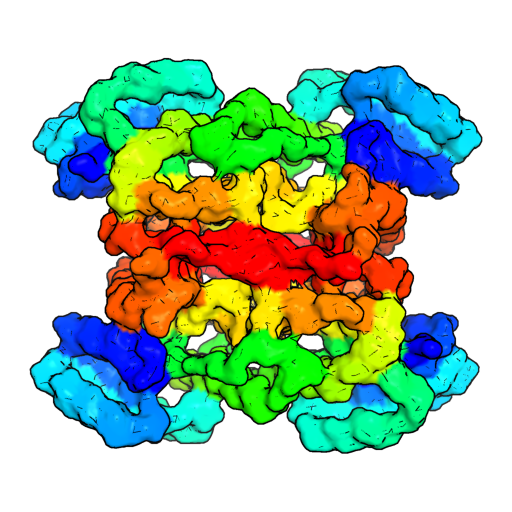 47.526 1.00 21.18 119 ARG B CA 1
ATOM 2615 C C . ARG B 1 138 ? 51.119 43.527 46.923 1.00 21.33 119 ARG B C 1
ATOM 2616 O O . ARG B 1 138 ? 52.350 43.540 46.820 1.00 20.85 119 ARG B O 1
ATOM 2624 N N . LEU B 1 139 ? 50.372 42.492 46.535 1.00 21.45 120 LEU B N 1
ATOM 2625 C CA . LEU B 1 139 ? 50.974 41.262 45.999 1.00 21.56 120 LEU B CA 1
ATOM 2626 C C . LEU B 1 139 ? 51.657 41.461 44.649 1.00 21.78 120 LEU B C 1
ATOM 2627 O O . LEU B 1 139 ? 52.647 40.803 44.354 1.00 21.79 120 LEU B O 1
ATOM 2632 N N . LEU B 1 140 ? 51.133 42.393 43.851 1.00 22.43 121 LEU B N 1
ATOM 2633 C CA . LEU B 1 140 ? 51.632 42.670 42.501 1.00 22.53 121 LEU B CA 1
ATOM 2634 C C . LEU B 1 140 ? 52.678 43.777 42.434 1.00 22.92 121 LEU B C 1
ATOM 2635 O O . LEU B 1 140 ? 53.415 43.891 41.456 1.00 22.77 121 LEU B O 1
ATOM 2640 N N . LEU B 1 141 ? 52.734 44.590 43.480 1.00 23.64 122 LEU B N 1
ATOM 2641 C CA . LEU B 1 141 ? 53.599 45.764 43.522 1.00 23.98 122 LEU B CA 1
ATOM 2642 C C . LEU B 1 141 ? 55.082 45.432 43.231 1.00 24.45 122 LEU B C 1
ATOM 2643 O O . LEU B 1 141 ? 55.722 46.137 42.446 1.00 25.23 122 LEU B O 1
ATOM 2648 N N . PRO B 1 142 ? 55.628 44.341 43.802 1.00 24.35 123 PRO B N 1
ATOM 2649 C CA . PRO B 1 142 ? 57.022 44.021 43.436 1.00 24.31 123 PRO B CA 1
ATOM 2650 C C . PRO B 1 142 ? 57.244 43.743 41.935 1.00 24.34 123 PRO B C 1
ATOM 2651 O O . PRO B 1 142 ? 58.354 43.951 41.430 1.00 23.78 123 PRO B O 1
ATOM 2655 N N . ARG B 1 143 ? 56.203 43.281 41.239 1.00 23.98 124 ARG B N 1
ATOM 2656 C CA . ARG B 1 143 ? 56.287 43.023 39.797 1.00 23.84 124 ARG B CA 1
ATOM 2657 C C . ARG B 1 143 ? 56.159 44.306 38.972 1.00 23.67 124 ARG B C 1
ATOM 2658 O O . ARG B 1 143 ? 56.807 44.447 37.933 1.00 23.53 124 ARG B O 1
ATOM 2666 N N . LEU B 1 144 ? 55.313 45.229 39.443 1.00 23.64 125 LEU B N 1
ATOM 2667 C CA . LEU B 1 144 ? 55.181 46.554 38.860 1.00 23.53 125 LEU B CA 1
ATOM 2668 C C . LEU B 1 144 ? 56.475 47.346 39.024 1.00 23.61 125 LEU B C 1
ATOM 2669 O O . LEU B 1 144 ? 56.898 48.047 38.118 1.00 23.47 125 LEU B O 1
ATOM 2674 N N . ILE B 1 145 ? 57.098 47.209 40.189 1.00 23.64 126 ILE B N 1
ATOM 2675 C CA . ILE B 1 145 ? 58.346 47.880 40.497 1.00 23.65 126 ILE B CA 1
ATOM 2676 C C . ILE B 1 145 ? 59.467 47.308 39.631 1.00 24.19 126 ILE B C 1
ATOM 2677 O O . ILE B 1 145 ? 60.308 48.065 39.118 1.00 24.83 126 ILE B O 1
ATOM 2682 N N . ALA B 1 146 ? 59.449 45.985 39.433 1.00 24.01 127 ALA B N 1
ATOM 2683 C CA . ALA B 1 146 ? 60.437 45.298 38.595 1.00 23.37 127 ALA B CA 1
ATOM 2684 C C . ALA B 1 146 ? 60.358 45.753 37.147 1.00 23.54 127 ALA B C 1
ATOM 2685 O O . ALA B 1 146 ? 61.371 45.720 36.442 1.00 23.76 127 ALA B O 1
ATOM 2687 N N . HIS B 1 147 ? 59.159 46.151 36.704 1.00 22.95 128 HIS B N 1
ATOM 2688 C CA . HIS B 1 147 ? 58.986 46.754 35.382 1.00 22.95 128 HIS B CA 1
ATOM 2689 C C . HIS B 1 147 ? 59.606 48.142 35.364 1.00 22.79 128 HIS B C 1
ATOM 2690 O O . HIS B 1 147 ? 60.298 48.489 34.416 1.00 23.08 128 HIS B O 1
ATOM 2697 N N . GLY B 1 148 ? 59.334 48.936 36.401 1.00 22.95 129 GLY B N 1
ATOM 2698 C CA . GLY B 1 148 ? 59.930 50.265 36.542 1.00 22.89 129 GLY B CA 1
ATOM 2699 C C . GLY B 1 148 ? 59.287 51.350 35.700 1.00 23.42 129 GLY B C 1
ATOM 2700 O O . GLY B 1 148 ? 58.069 51.588 35.773 1.00 23.15 129 GLY B O 1
ATOM 2701 N N . ALA B 1 149 ? 60.111 52.022 34.898 1.00 23.36 130 ALA B N 1
ATOM 2702 C CA . ALA B 1 149 ? 59.657 53.185 34.142 1.00 23.14 130 ALA B CA 1
ATOM 2703 C C . ALA B 1 149 ? 58.472 52.815 33.243 1.00 22.96 130 ALA B C 1
ATOM 2704 O O . ALA B 1 149 ? 58.493 51.798 32.546 1.00 22.85 130 ALA B O 1
ATOM 2706 N N . GLY B 1 150 ? 57.428 53.629 33.297 1.00 22.67 131 GLY B N 1
ATOM 2707 C CA . GLY B 1 150 ? 56.253 53.396 32.487 1.00 22.31 131 GLY B CA 1
ATOM 2708 C C . GLY B 1 150 ? 55.188 52.522 33.114 1.00 22.37 131 GLY B C 1
ATOM 2709 O O . GLY B 1 150 ? 54.074 52.464 32.596 1.00 23.26 131 GLY B O 1
ATOM 2710 N N . ALA B 1 151 ? 55.487 51.845 34.220 1.00 22.10 132 ALA B N 1
ATOM 2711 C CA . ALA B 1 151 ? 54.459 51.003 34.872 1.00 22.09 132 ALA B CA 1
ATOM 2712 C C . ALA B 1 151 ? 53.271 51.839 35.375 1.00 22.02 132 ALA B C 1
ATOM 2713 O O . ALA B 1 151 ? 53.418 53.026 35.696 1.00 22.33 132 ALA B O 1
ATOM 2715 N N . SER B 1 152 ? 52.091 51.238 35.415 1.00 22.22 133 SER B N 1
ATOM 2716 C CA . SER B 1 152 ? 50.878 51.980 35.804 1.00 22.49 133 SER B CA 1
ATOM 2717 C C . SER B 1 152 ? 49.901 51.166 36.629 1.00 22.23 133 SER B C 1
ATOM 2718 O O . SER B 1 152 ? 49.622 50.015 36.309 1.00 21.27 133 SER B O 1
ATOM 2721 N N . ILE B 1 153 ? 49.408 51.788 37.698 1.00 22.42 134 ILE B N 1
ATOM 2722 C CA . ILE B 1 153 ? 48.295 51.263 38.455 1.00 22.52 134 ILE B CA 1
ATOM 2723 C C . ILE B 1 153 ? 47.132 52.203 38.238 1.00 22.85 134 ILE B C 1
ATOM 2724 O O . ILE B 1 153 ? 47.299 53.395 38.405 1.00 23.60 134 ILE B O 1
ATOM 2729 N N . VAL B 1 154 ? 45.978 51.670 37.838 1.00 22.80 135 VAL B N 1
ATOM 2730 C CA . VAL B 1 154 ? 44.761 52.474 37.731 1.00 23.02 135 VAL B CA 1
ATOM 2731 C C . VAL B 1 154 ? 43.732 51.870 38.671 1.00 23.39 135 VAL B C 1
ATOM 2732 O O . VAL B 1 154 ? 43.391 50.701 38.550 1.00 23.20 135 VAL B O 1
ATOM 2736 N N . ASN B 1 155 ? 43.279 52.669 39.634 1.00 23.31 136 ASN B N 1
ATOM 2737 C CA . ASN B 1 155 ? 42.293 52.224 40.579 1.00 23.53 136 ASN B CA 1
ATOM 2738 C C . ASN B 1 155 ? 40.952 52.772 40.097 1.00 23.39 136 ASN B C 1
ATOM 2739 O O . ASN B 1 155 ? 40.876 53.899 39.608 1.00 23.08 136 ASN B O 1
ATOM 2744 N N . LEU B 1 156 ? 39.906 51.961 40.198 1.00 23.44 137 LEU B N 1
ATOM 2745 C CA . LEU B 1 156 ? 38.573 52.470 39.926 1.00 23.70 137 LEU B CA 1
ATOM 2746 C C . LEU B 1 156 ? 37.953 53.043 41.188 1.00 24.03 137 LEU B C 1
ATOM 2747 O O . LEU B 1 156 ? 37.563 52.317 42.121 1.00 25.02 137 LEU B O 1
ATOM 2752 N N . GLY B 1 157 ? 37.954 54.367 41.230 1.00 23.99 138 GLY B N 1
ATOM 2753 C CA . GLY B 1 157 ? 37.269 55.110 42.260 1.00 23.93 138 GLY B CA 1
ATOM 2754 C C . GLY B 1 157 ? 35.878 55.394 41.747 1.00 23.84 138 GLY B C 1
ATOM 2755 O O . GLY B 1 157 ? 35.313 54.617 40.966 1.00 24.03 138 GLY B O 1
ATOM 2756 N N . SER B 1 158 ? 35.318 56.512 42.181 1.00 23.73 139 SER B N 1
ATOM 2757 C CA . SER B 1 158 ? 33.987 56.894 41.758 1.00 23.65 139 SER B CA 1
ATOM 2758 C C . SER B 1 158 ? 33.746 58.332 42.190 1.00 23.74 139 SER B C 1
ATOM 2759 O O . SER B 1 158 ? 34.455 58.857 43.062 1.00 23.86 139 SER B O 1
ATOM 2762 N N . VAL B 1 159 ? 32.747 58.966 41.584 1.00 23.23 140 VAL B N 1
ATOM 2763 C CA . VAL B 1 159 ? 32.279 60.272 42.033 1.00 23.02 140 VAL B CA 1
ATOM 2764 C C . VAL B 1 159 ? 31.775 60.152 43.479 1.00 23.41 140 VAL B C 1
ATOM 2765 O O . VAL B 1 159 ? 31.760 61.132 44.237 1.00 23.43 140 VAL B O 1
ATOM 2769 N N . ALA B 1 160 ? 31.421 58.922 43.859 1.00 23.63 141 ALA B N 1
ATOM 2770 C CA . ALA B 1 160 ? 30.850 58.598 45.166 1.00 23.80 141 ALA B CA 1
ATOM 2771 C C . ALA B 1 160 ? 31.877 58.756 46.277 1.00 24.48 141 ALA B C 1
ATOM 2772 O O . ALA B 1 160 ? 31.519 59.031 47.423 1.00 25.09 141 ALA B O 1
ATOM 2774 N N . GLY B 1 161 ? 33.153 58.584 45.940 1.00 24.72 142 GLY B N 1
ATOM 2775 C CA . GLY B 1 161 ? 34.227 58.823 46.888 1.00 25.56 142 GLY B CA 1
ATOM 2776 C C . GLY B 1 161 ? 34.344 60.257 47.391 1.00 26.16 142 GLY B C 1
ATOM 2777 O O . GLY B 1 161 ? 35.051 60.503 48.367 1.00 26.82 142 GLY B O 1
ATOM 2778 N N . LYS B 1 162 ? 33.642 61.192 46.752 1.00 25.66 143 LYS B N 1
ATOM 2779 C CA . LYS B 1 162 ? 33.870 62.626 46.957 1.00 25.92 143 LYS B CA 1
ATOM 2780 C C . LYS B 1 162 ? 32.575 63.370 47.315 1.00 25.17 143 LYS B C 1
ATOM 2781 O O . LYS B 1 162 ? 32.565 64.214 48.222 1.00 24.91 143 LYS B O 1
ATOM 2787 N N . TRP B 1 163 ? 31.495 63.027 46.603 1.00 24.28 144 TRP B N 1
ATOM 2788 C CA . TRP B 1 163 ? 30.212 63.719 46.692 1.00 24.03 144 TRP B CA 1
ATOM 2789 C C . TRP B 1 163 ? 29.161 62.885 47.400 1.00 23.76 144 TRP B C 1
ATOM 2790 O O . TRP B 1 163 ? 28.780 61.816 46.918 1.00 23.91 144 TRP B O 1
ATOM 2801 N N . PRO B 1 164 ? 28.685 63.380 48.547 1.00 23.25 145 PRO B N 1
ATOM 2802 C CA . PRO B 1 164 ? 27.765 62.627 49.364 1.00 23.13 145 PRO B CA 1
ATOM 2803 C C . PRO B 1 164 ? 26.359 62.635 48.763 1.00 23.08 145 PRO B C 1
ATOM 2804 O O . PRO B 1 164 ? 25.997 63.580 48.042 1.00 23.36 145 PRO B O 1
ATOM 2808 N N . TYR B 1 165 ? 25.585 61.588 49.052 1.00 22.60 146 TYR B N 1
ATOM 2809 C CA . TYR B 1 165 ? 24.178 61.531 48.656 1.00 22.24 146 TYR B CA 1
ATOM 2810 C C . TYR B 1 165 ? 23.442 60.424 49.402 1.00 22.04 146 TYR B C 1
ATOM 2811 O O . TYR B 1 165 ? 24.090 59.510 49.925 1.00 21.60 146 TYR B O 1
ATOM 2820 N N . PRO B 1 166 ? 22.082 60.507 49.473 1.00 21.67 147 PRO B N 1
ATOM 2821 C CA . PRO B 1 166 ? 21.272 59.463 50.107 1.00 21.57 147 PRO B CA 1
ATOM 2822 C C . PRO B 1 166 ? 21.624 58.032 49.660 1.00 21.50 147 PRO B C 1
ATOM 2823 O O . PRO B 1 166 ? 21.710 57.752 48.463 1.00 21.07 147 PRO B O 1
ATOM 2827 N N . GLY B 1 167 ? 21.844 57.156 50.638 1.00 21.91 148 GLY B N 1
ATOM 2828 C CA . GLY B 1 167 ? 22.131 55.741 50.395 1.00 22.16 148 GLY B CA 1
ATOM 2829 C C . GLY B 1 167 ? 23.542 55.421 49.928 1.00 22.51 148 GLY B C 1
ATOM 2830 O O . GLY B 1 167 ? 23.843 54.255 49.664 1.00 23.07 148 GLY B O 1
ATOM 2831 N N . SER B 1 168 ? 24.407 56.433 49.822 1.00 22.65 149 SER B N 1
ATOM 2832 C CA . SER B 1 168 ? 25.812 56.219 49.413 1.00 22.76 149 SER B CA 1
ATOM 2833 C C . SER B 1 168 ? 26.644 55.537 50.494 1.00 22.88 149 SER B C 1
ATOM 2834 O O . SER B 1 168 ? 27.524 54.732 50.181 1.00 23.71 149 SER B O 1
ATOM 2837 N N . HIS B 1 169 ? 26.371 55.885 51.752 1.00 22.94 150 HIS B N 1
ATOM 2838 C CA . HIS B 1 169 ? 27.071 55.380 52.927 1.00 22.97 150 HIS B CA 1
ATOM 2839 C C . HIS B 1 169 ? 28.368 54.603 52.672 1.00 23.29 150 HIS B C 1
ATOM 2840 O O . HIS B 1 169 ? 29.431 55.2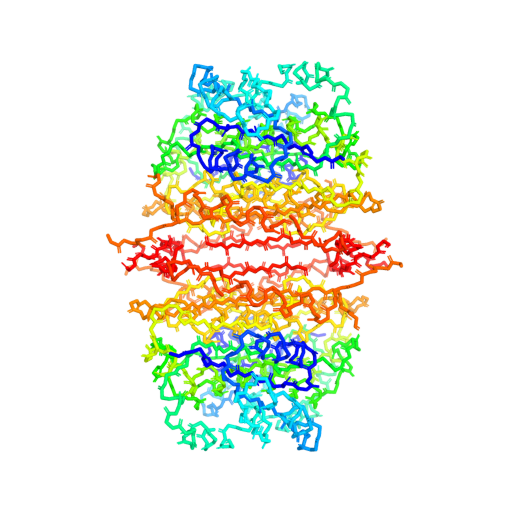09 52.537 1.00 23.59 150 HIS B O 1
ATOM 2847 N N . VAL B 1 170 ? 28.279 53.274 52.575 1.00 23.83 151 VAL B N 1
ATOM 2848 C CA . VAL B 1 170 ? 29.466 52.401 52.545 1.00 23.48 151 VAL B CA 1
ATOM 2849 C C . VAL B 1 170 ? 30.164 52.405 51.191 1.00 23.69 151 VAL B C 1
ATOM 2850 O O . VAL B 1 170 ? 31.390 52.482 51.122 1.00 23.37 151 VAL B O 1
ATOM 2854 N N . TYR B 1 171 ? 29.393 52.362 50.113 1.00 23.83 152 TYR B N 1
ATOM 2855 C CA . TYR B 1 171 ? 30.005 52.356 48.776 1.00 24.33 152 TYR B CA 1
ATOM 2856 C C . TYR B 1 171 ? 30.888 53.597 48.551 1.00 24.01 152 TYR B C 1
ATOM 2857 O O . TYR B 1 171 ? 32.052 53.476 48.158 1.00 24.00 152 TYR B O 1
ATOM 2866 N N . GLY B 1 172 ? 30.330 54.777 48.820 1.00 23.78 153 GLY B N 1
ATOM 2867 C CA . GLY B 1 172 ? 31.085 56.031 48.751 1.00 23.60 153 GLY B CA 1
ATOM 2868 C C . GLY B 1 172 ? 32.264 56.035 49.694 1.00 23.46 153 GLY B C 1
ATOM 2869 O O . GLY B 1 172 ? 33.367 56.450 49.324 1.00 23.89 153 GLY B O 1
ATOM 2870 N N . GLY B 1 173 ? 32.035 55.566 50.919 1.00 23.31 154 GLY B N 1
ATOM 2871 C CA . GLY B 1 173 ? 33.118 55.341 51.861 1.00 22.83 154 GLY B CA 1
ATOM 2872 C C . GLY B 1 173 ? 34.243 54.538 51.228 1.00 22.60 154 GLY B C 1
ATOM 2873 O O . GLY B 1 173 ? 35.397 54.957 51.274 1.00 22.90 154 GLY B O 1
ATOM 2874 N N . THR B 1 174 ? 33.920 53.388 50.629 1.00 22.43 155 THR B N 1
ATOM 2875 C CA . THR B 1 174 ? 34.956 52.526 50.020 1.00 22.35 155 THR B CA 1
ATOM 2876 C C . THR B 1 174 ? 35.708 53.247 48.895 1.00 22.47 155 THR B C 1
ATOM 2877 O O . THR B 1 174 ? 36.923 53.085 48.724 1.00 22.60 155 THR B O 1
ATOM 2881 N N . LYS B 1 175 ? 34.984 54.075 48.155 1.00 22.51 156 LYS B N 1
ATOM 2882 C CA . LYS B 1 175 ? 35.568 54.809 47.043 1.00 22.76 156 LYS B CA 1
ATOM 2883 C C . LYS B 1 175 ? 36.418 55.987 47.487 1.00 22.75 156 LYS B C 1
ATOM 2884 O O . LYS B 1 175 ? 37.348 56.397 46.773 1.00 22.96 156 LYS B O 1
ATOM 2890 N N . ALA B 1 176 ? 36.096 56.530 48.659 1.00 22.26 157 ALA B N 1
ATOM 2891 C CA . ALA B 1 176 ? 36.931 57.548 49.289 1.00 22.23 157 ALA B CA 1
ATOM 2892 C C . ALA B 1 176 ? 38.226 56.940 49.775 1.00 22.49 157 ALA B C 1
ATOM 2893 O O . ALA B 1 176 ? 39.262 57.586 49.707 1.00 22.54 157 ALA B O 1
ATOM 2895 N N . PHE B 1 177 ? 38.151 55.708 50.292 1.00 22.95 158 PHE B N 1
ATOM 2896 C CA . PHE B 1 177 ? 39.349 54.945 50.667 1.00 23.09 158 PHE B CA 1
ATOM 2897 C C . PHE B 1 177 ? 40.263 54.841 49.470 1.00 23.26 158 PHE B C 1
ATOM 2898 O O . PHE B 1 177 ? 41.458 55.156 49.561 1.00 23.39 158 PHE B O 1
ATOM 2906 N N . VAL B 1 178 ? 39.689 54.396 48.349 1.00 23.35 159 VAL B N 1
ATOM 2907 C CA . VAL B 1 178 ? 40.440 54.164 47.124 1.00 23.44 159 VAL B CA 1
ATOM 2908 C C . VAL B 1 178 ? 41.172 55.429 46.671 1.00 24.17 159 VAL B C 1
ATOM 2909 O O . VAL B 1 178 ? 42.365 55.378 46.353 1.00 23.77 159 VAL B O 1
ATOM 2913 N N . GLU B 1 179 ? 40.469 56.553 46.678 1.00 25.09 160 GLU B N 1
ATOM 2914 C CA . GLU B 1 179 ? 41.076 57.842 46.357 1.00 27.06 160 GLU B CA 1
ATOM 2915 C C . GLU B 1 179 ? 42.318 58.150 47.199 1.00 26.58 160 GLU B C 1
ATOM 2916 O O . GLU B 1 179 ? 43.392 58.391 46.662 1.00 27.04 160 GLU B O 1
ATOM 2922 N N . GLN B 1 180 ? 42.172 58.117 48.520 1.00 26.85 161 GLN B N 1
ATOM 2923 C CA . GLN B 1 180 ? 43.248 58.497 49.406 1.00 25.65 161 GLN B CA 1
ATOM 2924 C C . GLN B 1 180 ? 44.399 57.493 49.331 1.00 25.63 161 GLN B C 1
ATOM 2925 O O . GLN B 1 180 ? 45.595 57.871 49.299 1.00 26.42 161 GLN B O 1
ATOM 2931 N N . PHE B 1 181 ? 44.054 56.216 49.287 1.00 24.88 162 PHE B N 1
ATOM 2932 C CA . PHE B 1 181 ? 45.052 55.182 49.099 1.00 24.70 162 PHE B CA 1
ATOM 2933 C C . PHE B 1 181 ? 45.895 55.407 47.846 1.00 24.74 162 PHE B C 1
ATOM 2934 O O . PHE B 1 181 ? 47.126 55.264 47.889 1.00 24.22 162 PHE B O 1
ATOM 2942 N N . SER B 1 182 ? 45.243 55.768 46.737 1.00 24.90 163 SER B N 1
ATOM 2943 C CA . SER B 1 182 ? 45.956 56.097 45.477 1.00 25.38 163 SER B CA 1
ATOM 2944 C C . SER B 1 182 ? 47.049 57.169 45.640 1.00 24.93 163 SER B C 1
ATOM 2945 O O . SER B 1 182 ? 48.215 56.947 45.310 1.00 25.15 163 SER B O 1
ATOM 2948 N N . LEU B 1 183 ? 46.639 58.333 46.132 1.00 24.98 164 LEU B N 1
ATOM 2949 C CA . LEU B 1 183 ? 47.537 59.454 46.389 1.00 24.89 164 LEU B CA 1
ATOM 2950 C C . LEU B 1 183 ? 48.670 59.049 47.331 1.00 24.59 164 LEU B C 1
ATOM 2951 O O . LEU B 1 183 ? 49.825 59.301 47.045 1.00 25.14 164 LEU B O 1
ATOM 2956 N N . ASN B 1 184 ? 48.304 58.414 48.442 1.00 24.71 165 ASN B N 1
ATOM 2957 C CA . ASN B 1 184 ? 49.224 57.872 49.443 1.00 24.90 165 ASN B CA 1
ATOM 2958 C C . ASN B 1 184 ? 50.265 56.933 48.885 1.00 24.96 165 ASN B C 1
ATOM 2959 O O . ASN B 1 184 ? 51.433 57.008 49.258 1.00 24.99 165 ASN B O 1
ATOM 2964 N N . LEU B 1 185 ? 49.825 56.037 48.005 1.00 25.20 166 LEU B N 1
ATOM 2965 C CA . LEU B 1 185 ? 50.691 55.038 47.390 1.00 25.41 166 LEU B CA 1
ATOM 2966 C C . LEU B 1 185 ? 51.855 55.696 46.629 1.00 25.47 166 LEU B C 1
ATOM 2967 O O . LEU B 1 185 ? 53.010 55.299 46.793 1.00 25.72 166 LEU B O 1
ATOM 2972 N N . ARG B 1 186 ? 51.536 56.740 45.857 1.00 25.02 167 ARG B N 1
ATOM 2973 C CA . ARG B 1 186 ? 52.520 57.590 45.187 1.00 24.06 167 ARG B CA 1
ATOM 2974 C C . ARG B 1 186 ? 53.684 58.050 46.077 1.00 24.10 167 ARG B C 1
ATOM 2975 O O . ARG B 1 186 ? 54.829 58.160 45.607 1.00 23.16 167 ARG B O 1
ATOM 2983 N N . CYS B 1 187 ? 53.391 58.334 47.349 1.00 24.36 168 CYS B N 1
ATOM 2984 C CA . CYS B 1 187 ? 54.415 58.792 48.314 1.00 24.34 168 CYS B CA 1
ATOM 2985 C C . CYS B 1 187 ? 55.412 57.708 48.754 1.00 24.68 168 CYS B C 1
ATOM 2986 O O . CYS B 1 187 ? 56.416 58.007 49.408 1.00 24.45 168 CYS B O 1
ATOM 2989 N N . ASP B 1 188 ? 55.114 56.453 48.425 1.00 25.26 169 ASP B N 1
ATOM 2990 C CA . ASP B 1 188 ? 55.953 55.326 48.814 1.00 25.83 169 ASP B CA 1
ATOM 2991 C C . ASP B 1 188 ? 56.768 54.833 47.641 1.00 26.26 169 ASP B C 1
ATOM 2992 O O . ASP B 1 188 ? 57.764 54.127 47.818 1.00 26.18 169 ASP B O 1
ATOM 2997 N N . LEU B 1 189 ? 56.343 55.235 46.444 1.00 26.84 170 LEU B N 1
ATOM 2998 C CA . LEU B 1 189 ? 56.863 54.712 45.172 1.00 26.80 170 LEU B CA 1
ATOM 2999 C C . LEU B 1 189 ? 57.931 55.559 44.489 1.00 27.02 170 LEU B C 1
ATOM 3000 O O . LEU B 1 189 ? 58.181 55.396 43.295 1.00 27.18 170 LEU B O 1
ATOM 3005 N N . GLN B 1 190 ? 58.570 56.450 45.234 1.00 27.68 171 GLN B N 1
ATOM 3006 C CA . GLN B 1 190 ? 59.637 57.278 44.661 1.00 28.14 171 GLN B CA 1
ATOM 3007 C C . GLN B 1 190 ? 60.797 56.458 44.131 1.00 27.42 171 GLN B C 1
ATOM 3008 O O . GLN B 1 190 ? 61.190 55.461 44.733 1.00 27.70 171 GLN B O 1
ATOM 3014 N N . GLY B 1 191 ? 61.330 56.887 42.990 1.00 26.73 172 GLY B N 1
ATOM 3015 C CA . GLY B 1 191 ? 62.470 56.229 42.373 1.00 26.24 172 GLY B CA 1
ATOM 3016 C C . GLY B 1 191 ? 62.140 54.954 41.627 1.00 26.06 172 GLY B C 1
ATOM 3017 O O . GLY B 1 191 ? 63.034 54.343 41.036 1.00 25.95 172 GLY B O 1
ATOM 3018 N N . THR B 1 192 ? 60.860 54.559 41.635 1.00 25.34 173 THR B N 1
ATOM 3019 C CA . THR B 1 192 ? 60.439 53.282 41.061 1.00 24.47 173 THR B CA 1
ATOM 3020 C C . THR B 1 192 ? 59.903 53.402 39.627 1.00 24.32 173 THR B C 1
ATOM 3021 O O . THR B 1 192 ? 59.884 52.415 38.899 1.00 24.42 173 THR B O 1
ATOM 3025 N N . GLY B 1 193 ? 59.482 54.599 39.218 1.00 23.76 174 GLY B N 1
ATOM 3026 C CA . GLY B 1 193 ? 58.892 54.799 37.887 1.00 23.42 174 GLY B CA 1
ATOM 3027 C C . GLY B 1 193 ? 57.403 54.468 37.801 1.00 23.50 174 GLY B C 1
ATOM 3028 O O . GLY B 1 193 ? 56.737 54.792 36.805 1.00 23.69 174 GLY B O 1
ATOM 3029 N N . VAL B 1 194 ? 56.878 53.833 38.848 1.00 23.01 175 VAL B N 1
ATOM 3030 C CA . VAL B 1 194 ? 55.503 53.377 38.876 1.00 22.77 175 VAL B CA 1
ATOM 3031 C C . VAL B 1 194 ? 54.513 54.529 39.104 1.00 23.36 175 VAL B C 1
ATOM 3032 O O . VAL B 1 194 ? 54.661 55.325 40.042 1.00 23.57 175 VAL B O 1
ATOM 3036 N N . ARG B 1 195 ? 53.517 54.596 38.224 1.00 23.34 176 ARG B N 1
ATOM 3037 C CA . ARG B 1 195 ? 52.427 55.545 38.297 1.00 23.54 176 ARG B CA 1
ATOM 3038 C C . ARG B 1 195 ? 51.211 54.945 38.982 1.00 23.98 176 ARG B C 1
ATOM 3039 O O . ARG B 1 195 ? 50.998 53.719 38.932 1.00 24.01 176 ARG B O 1
ATOM 3047 N N . VAL B 1 196 ? 50.421 55.816 39.621 1.00 23.71 177 VAL B N 1
ATOM 3048 C CA . VAL B 1 196 ? 49.153 55.432 40.234 1.00 23.44 177 VAL B CA 1
ATOM 3049 C C . VAL B 1 196 ? 48.116 56.475 39.882 1.00 23.99 177 VAL B C 1
ATOM 3050 O O . VAL B 1 196 ? 48.389 57.668 40.014 1.00 23.78 177 VAL B O 1
ATOM 3054 N N . THR B 1 197 ? 46.946 56.014 39.420 1.00 23.68 178 THR B N 1
ATOM 3055 C CA . THR B 1 197 ? 45.857 56.889 39.026 1.00 23.90 178 THR B CA 1
ATOM 3056 C C . THR B 1 197 ? 44.544 56.424 39.631 1.00 24.55 178 THR B C 1
ATOM 3057 O O . THR B 1 197 ? 44.236 55.230 39.612 1.00 24.56 178 THR B O 1
ATOM 3061 N N . ASN B 1 198 ? 43.791 57.378 40.183 1.00 24.85 179 ASN B N 1
ATOM 3062 C CA . ASN B 1 198 ? 42.429 57.139 40.634 1.00 25.18 179 ASN B CA 1
ATOM 3063 C C . ASN B 1 198 ? 41.508 57.688 39.571 1.00 25.34 179 ASN B C 1
ATOM 3064 O O . ASN B 1 198 ? 41.506 58.901 39.319 1.00 25.30 179 ASN B O 1
ATOM 3069 N N . LEU B 1 199 ? 40.774 56.792 38.912 1.00 25.06 180 LEU B N 1
ATOM 3070 C CA . LEU B 1 199 ? 39.777 57.182 37.919 1.00 24.79 180 LEU B CA 1
ATOM 3071 C C . LEU B 1 199 ? 38.427 57.197 38.601 1.00 24.73 180 LEU B C 1
ATOM 3072 O O . LEU B 1 199 ? 38.084 56.249 39.285 1.00 25.23 180 LEU B O 1
ATOM 3077 N N . GLU B 1 200 ? 37.658 58.266 38.420 1.00 24.60 181 GLU B N 1
ATOM 3078 C CA . GLU B 1 200 ? 36.413 58.438 39.178 1.00 24.69 181 GLU B CA 1
ATOM 3079 C C . GLU B 1 200 ? 35.221 58.646 38.244 1.00 23.95 181 GLU B C 1
ATOM 3080 O O . GLU B 1 200 ? 34.855 59.776 37.941 1.00 23.88 181 GLU B O 1
ATOM 3086 N N . PRO B 1 201 ? 34.639 57.544 37.745 1.00 24.16 182 PRO B N 1
ATOM 3087 C CA . PRO B 1 201 ? 33.493 57.650 36.857 1.00 24.31 182 PRO B CA 1
ATOM 3088 C C . PRO B 1 201 ? 32.211 58.022 37.591 1.00 24.06 182 PRO B C 1
ATOM 3089 O O . PRO B 1 201 ? 32.052 57.693 38.755 1.00 23.97 182 PRO B O 1
ATOM 3093 N N . GLY B 1 202 ? 31.311 58.700 36.897 1.00 24.47 183 GLY B N 1
ATOM 3094 C CA . GLY B 1 202 ? 29.972 58.975 37.402 1.00 25.10 183 GLY B CA 1
ATOM 3095 C C . GLY B 1 202 ? 28.949 58.000 36.846 1.00 26.10 183 GLY B C 1
ATOM 3096 O O . GLY B 1 202 ? 29.201 56.783 36.798 1.00 26.12 183 GLY B O 1
ATOM 3097 N N . LEU B 1 203 ? 27.805 58.534 36.412 1.00 26.27 184 LEU B N 1
ATOM 3098 C CA . LEU B 1 203 ? 26.718 57.723 35.901 1.00 27.03 184 LEU B CA 1
ATOM 3099 C C . LEU B 1 203 ? 27.100 56.948 34.623 1.00 27.93 184 LEU B C 1
ATOM 3100 O O . LEU B 1 203 ? 27.494 57.550 33.607 1.00 27.37 184 LEU B O 1
ATOM 3105 N N . CYS B 1 204 ? 26.954 55.614 34.702 1.00 28.52 185 CYS B N 1
ATOM 3106 C CA A CYS B 1 204 ? 27.281 54.701 33.615 0.50 28.83 185 CYS B CA 1
ATOM 3107 C CA B CYS B 1 204 ? 27.264 54.725 33.587 0.50 28.91 185 CYS B CA 1
ATOM 3108 C C . CYS B 1 204 ? 26.073 53.859 33.179 1.00 29.57 185 CYS B C 1
ATOM 3109 O O . CYS B 1 204 ? 25.050 53.820 33.868 1.00 29.26 185 CYS B O 1
ATOM 3114 N N . GLU B 1 205 ? 26.212 53.187 32.034 1.00 30.56 186 GLU B N 1
ATOM 3115 C CA . GLU B 1 205 ? 25.224 52.259 31.516 1.00 32.17 186 GLU B CA 1
ATOM 3116 C C . GLU B 1 205 ? 25.206 51.008 32.397 1.00 32.68 186 GLU B C 1
ATOM 3117 O O . GLU B 1 205 ? 24.347 50.857 33.276 1.00 33.34 186 GLU B O 1
ATOM 3123 N N . GLY B 1 226 ? 18.732 60.228 25.724 1.00 30.79 207 GLY B N 1
ATOM 3124 C CA . GLY B 1 226 ? 18.402 60.938 26.953 1.00 30.79 207 GLY B CA 1
ATOM 3125 C C . GLY B 1 226 ? 19.659 61.346 27.703 1.00 30.52 207 GLY B C 1
ATOM 3126 O O . GLY B 1 226 ? 20.278 62.378 27.397 1.00 31.17 207 GLY B O 1
ATOM 3127 N N . ALA B 1 227 ? 20.050 60.523 28.672 1.00 29.56 208 ALA B N 1
ATOM 3128 C CA . ALA B 1 227 ? 21.163 60.846 29.559 1.00 28.38 208 ALA B CA 1
ATOM 3129 C C . ALA B 1 227 ? 22.524 60.611 28.925 1.00 27.86 208 ALA B C 1
ATOM 3130 O O . ALA B 1 227 ? 23.511 61.219 29.353 1.00 27.95 208 ALA B O 1
ATOM 3132 N N . HIS B 1 228 ? 22.577 59.730 27.924 1.00 26.84 209 HIS B N 1
ATOM 3133 C CA . HIS B 1 228 ? 23.832 59.334 27.263 1.00 26.36 209 HIS B CA 1
ATOM 3134 C C . HIS B 1 228 ? 24.945 59.060 28.280 1.00 25.22 209 HIS B C 1
ATOM 3135 O O . HIS B 1 228 ? 25.936 59.782 28.311 1.00 25.10 209 HIS B O 1
ATOM 3142 N N . PRO B 1 229 ? 24.770 58.025 29.127 1.00 24.33 210 PRO B N 1
ATOM 3143 C CA . PRO B 1 229 ? 25.713 57.799 30.214 1.00 23.88 210 PRO B CA 1
ATOM 3144 C C . PRO B 1 229 ? 27.071 57.263 29.756 1.00 23.33 210 PRO B C 1
ATOM 3145 O O . PRO B 1 229 ? 27.226 56.854 28.614 1.00 22.91 210 PRO B O 1
ATOM 3149 N N . ILE B 1 230 ? 28.050 57.290 30.657 1.00 23.48 211 ILE B N 1
ATOM 3150 C CA . ILE B 1 230 ? 29.351 56.694 30.397 1.00 23.27 211 ILE B CA 1
ATOM 3151 C C . ILE B 1 230 ? 29.149 55.242 29.938 1.00 23.97 211 ILE B C 1
ATOM 3152 O O . ILE B 1 230 ? 28.399 54.494 30.566 1.00 24.42 211 ILE B O 1
ATOM 3157 N N . GLN B 1 231 ? 29.773 54.871 28.820 1.00 24.14 212 GLN B N 1
ATOM 3158 C CA . GLN B 1 231 ? 29.791 53.477 28.346 1.00 24.49 212 GLN B CA 1
ATOM 3159 C C . GLN B 1 231 ? 31.062 52.777 28.839 1.00 24.27 212 GLN B C 1
ATOM 3160 O O . GLN B 1 231 ? 32.084 53.433 29.018 1.00 24.76 212 GLN B O 1
ATOM 3166 N N . PRO B 1 232 ? 31.008 51.449 29.073 1.00 24.33 213 PRO B N 1
ATOM 3167 C CA . PRO B 1 232 ? 32.228 50.734 29.484 1.00 24.28 213 PRO B CA 1
ATOM 3168 C C . PRO B 1 232 ? 33.393 50.979 28.538 1.00 24.41 213 PRO B C 1
ATOM 3169 O O . PRO B 1 232 ? 34.540 51.007 28.960 1.00 24.48 213 PRO B O 1
ATOM 3173 N N . GLU B 1 233 ? 33.088 51.161 27.260 1.00 25.09 214 GLU B N 1
ATOM 3174 C CA . GLU B 1 233 ? 34.117 51.378 26.263 1.00 25.56 214 GLU B CA 1
ATOM 3175 C C . GLU B 1 233 ? 34.809 52.723 26.470 1.00 25.03 214 GLU B C 1
ATOM 3176 O O . GLU B 1 233 ? 36.002 52.841 26.196 1.00 25.19 214 GLU B O 1
ATOM 3182 N N . ASP B 1 234 ? 34.067 53.716 26.973 1.00 24.78 215 ASP B N 1
ATOM 3183 C CA . ASP B 1 234 ? 34.630 55.035 27.313 1.00 24.15 215 ASP B CA 1
ATOM 3184 C C . ASP B 1 234 ? 35.674 54.903 28.408 1.00 23.78 215 ASP B C 1
ATOM 3185 O O . ASP B 1 234 ? 36.735 55.517 28.327 1.00 23.63 215 ASP B O 1
ATOM 3190 N N . ILE B 1 235 ? 35.380 54.098 29.426 1.00 23.49 216 ILE B N 1
ATOM 3191 C CA . ILE B 1 235 ? 36.353 53.833 30.503 1.00 23.30 216 ILE B CA 1
ATOM 3192 C C . ILE B 1 235 ? 37.592 53.078 29.986 1.00 23.24 216 ILE B C 1
ATOM 3193 O O . ILE B 1 235 ? 38.716 53.462 30.282 1.00 23.26 216 ILE B O 1
ATOM 3198 N N . ALA B 1 236 ? 37.394 52.004 29.221 1.00 23.16 217 ALA B N 1
ATOM 3199 C CA . ALA B 1 236 ? 38.517 51.290 28.588 1.00 23.29 217 ALA B CA 1
ATOM 3200 C C . ALA B 1 236 ? 39.448 52.262 27.848 1.00 23.47 217 ALA B C 1
ATOM 3201 O O . ALA B 1 236 ? 40.667 52.245 28.042 1.00 23.20 217 ALA B O 1
ATOM 3203 N N . GLU B 1 237 ? 38.850 53.122 27.022 1.00 23.68 218 GLU B N 1
ATOM 3204 C CA . GLU B 1 237 ? 39.596 54.125 26.270 1.00 24.07 218 GLU B CA 1
ATOM 3205 C C . GLU B 1 237 ? 40.353 55.081 27.174 1.00 23.51 218 GLU B C 1
ATOM 3206 O O . GLU B 1 237 ? 41.485 55.472 26.874 1.00 23.57 218 GLU B O 1
ATOM 3212 N N . THR B 1 238 ? 39.732 55.476 28.279 1.00 23.34 219 THR B N 1
ATOM 3213 C CA . THR B 1 238 ? 40.396 56.440 29.155 1.00 23.11 219 THR B CA 1
ATOM 3214 C C . THR B 1 238 ? 41.530 55.836 29.976 1.00 22.51 219 THR B C 1
ATOM 3215 O O . THR B 1 238 ? 42.565 56.472 30.155 1.00 22.44 219 THR B O 1
ATOM 3219 N N . ILE B 1 239 ? 41.359 54.571 30.378 1.00 22.35 220 ILE B N 1
ATOM 3220 C CA . ILE B 1 239 ? 42.423 53.771 31.029 1.00 21.72 220 ILE B CA 1
ATOM 3221 C C . ILE B 1 239 ? 43.579 53.438 30.080 1.00 21.79 220 ILE B C 1
ATOM 3222 O O . ILE B 1 239 ? 44.743 53.480 30.474 1.00 21.15 220 ILE B O 1
ATOM 3227 N N . PHE B 1 240 ? 43.253 53.111 28.828 1.00 22.02 221 PHE B N 1
ATOM 3228 C CA . PHE B 1 240 ? 44.271 52.978 27.795 1.00 22.50 221 PHE B CA 1
ATOM 3229 C C . PHE B 1 240 ? 45.158 54.239 27.643 1.00 22.69 221 PHE B C 1
ATOM 3230 O O . PHE B 1 240 ? 46.390 54.160 27.597 1.00 22.49 221 PHE B O 1
ATOM 3238 N N . TRP B 1 241 ? 44.516 55.394 27.539 1.00 23.06 222 TRP B N 1
ATOM 3239 C CA . TRP B 1 241 ? 45.220 56.660 27.460 1.00 23.22 222 TRP B CA 1
ATOM 3240 C C . TRP B 1 241 ? 46.060 56.899 28.709 1.00 23.57 222 TRP B C 1
ATOM 3241 O O . TRP B 1 241 ? 47.195 57.385 28.608 1.00 24.02 222 TRP B O 1
ATOM 3252 N N . ILE B 1 242 ? 45.512 56.574 29.885 1.00 23.63 223 ILE B N 1
ATOM 3253 C CA . ILE B 1 242 ? 46.240 56.777 31.154 1.00 23.65 223 ILE B CA 1
ATOM 3254 C C . ILE B 1 242 ? 47.492 55.900 31.175 1.00 24.22 223 ILE B C 1
ATOM 3255 O O . ILE B 1 242 ? 48.587 56.383 31.436 1.00 24.54 223 ILE B O 1
ATOM 3268 N N . ASN B 1 244 ? 49.206 54.637 28.849 1.00 24.29 225 ASN B N 1
ATOM 3269 C CA . ASN B 1 244 ? 50.149 54.965 27.785 1.00 24.24 225 ASN B CA 1
ATOM 3270 C C . ASN B 1 244 ? 50.749 56.374 27.885 1.00 24.25 225 ASN B C 1
ATOM 3271 O O . ASN B 1 244 ? 51.424 56.820 26.956 1.00 24.14 225 ASN B O 1
ATOM 3276 N N . GLN B 1 245 ? 50.466 57.080 28.983 1.00 23.98 226 GLN B N 1
ATOM 3277 C CA . GLN B 1 245 ? 51.083 58.377 29.260 1.00 24.18 226 GLN B CA 1
ATOM 3278 C C . GLN B 1 245 ? 52.599 58.246 29.244 1.00 23.95 226 GLN B C 1
ATOM 3279 O O . GLN B 1 245 ? 53.131 57.262 29.739 1.00 24.40 226 GLN B O 1
ATOM 3285 N N . PRO B 1 246 ? 53.299 59.235 28.673 1.00 23.68 227 PRO B N 1
ATOM 3286 C CA . PRO B 1 246 ? 54.759 59.226 28.738 1.00 23.57 227 PRO B CA 1
ATOM 3287 C C . PRO B 1 246 ? 55.220 58.960 30.172 1.00 23.55 227 PRO B C 1
ATOM 3288 O O . PRO B 1 246 ? 54.602 59.441 31.116 1.00 23.58 227 PRO B O 1
ATOM 3292 N N . ALA B 1 247 ? 56.296 58.195 30.304 1.00 23.54 228 ALA B N 1
ATOM 3293 C CA . ALA B 1 247 ? 56.774 57.651 31.573 1.00 23.53 228 ALA B CA 1
ATOM 3294 C C . ALA B 1 247 ? 56.980 58.682 32.677 1.00 24.03 228 ALA B C 1
ATOM 3295 O O . ALA B 1 247 ? 56.800 58.363 33.858 1.00 24.61 228 ALA B O 1
ATOM 3297 N N . HIS B 1 248 ? 57.360 59.910 32.305 1.00 24.12 229 HIS B N 1
ATOM 3298 C CA . HIS B 1 248 ? 57.574 60.990 33.289 1.00 23.81 229 HIS B CA 1
ATOM 3299 C C . HIS B 1 248 ? 56.291 61.591 33.882 1.00 24.06 229 HIS B C 1
ATOM 3300 O O . HIS B 1 248 ? 56.342 62.424 34.792 1.00 23.86 229 HIS B O 1
ATOM 3307 N N . LEU B 1 249 ? 55.139 61.163 33.377 1.00 24.03 230 LEU B N 1
ATOM 3308 C CA . LEU B 1 249 ? 53.878 61.769 33.776 1.00 23.87 230 LEU B CA 1
ATOM 3309 C C . LEU B 1 249 ? 53.045 60.863 34.650 1.00 24.29 230 LEU B C 1
ATOM 3310 O O . LEU B 1 249 ? 52.896 59.661 34.377 1.00 24.57 230 LEU B O 1
ATOM 3315 N N . ASN B 1 250 ? 52.496 61.465 35.703 1.00 24.18 231 ASN B N 1
ATOM 3316 C CA . ASN B 1 250 ? 51.510 60.813 36.543 1.00 23.76 231 ASN B CA 1
ATOM 3317 C C . ASN B 1 250 ? 50.186 61.568 36.632 1.00 23.50 231 ASN B C 1
ATOM 3318 O O . ASN B 1 250 ? 50.119 62.642 37.224 1.00 23.39 231 ASN B O 1
ATOM 3323 N N . ILE B 1 251 ? 49.135 60.990 36.061 1.00 23.36 232 ILE B N 1
ATOM 3324 C CA . ILE B 1 251 ? 47.770 61.452 36.309 1.00 22.90 232 ILE B CA 1
ATOM 3325 C C . ILE B 1 251 ? 47.348 60.876 37.676 1.00 23.28 232 ILE B C 1
ATOM 3326 O O . ILE B 1 251 ? 47.108 59.678 37.799 1.00 23.04 232 ILE B O 1
ATOM 3331 N N . ASN B 1 252 ? 47.321 61.735 38.704 1.00 23.21 233 ASN B N 1
ATOM 3332 C CA . ASN B 1 252 ? 46.863 61.398 40.058 1.00 22.56 233 ASN B CA 1
ATOM 3333 C C . ASN B 1 252 ? 45.386 60.989 40.105 1.00 22.86 233 ASN B C 1
ATOM 3334 O O . ASN B 1 252 ? 45.010 60.006 40.739 1.00 22.71 233 ASN B O 1
ATOM 3339 N N . SER B 1 253 ? 44.553 61.795 39.469 1.00 22.94 234 SER B N 1
ATOM 3340 C CA . SER B 1 253 ? 43.103 61.592 39.510 1.00 23.85 234 SER B CA 1
ATOM 3341 C C . SER B 1 253 ? 42.435 62.218 38.303 1.00 23.32 234 SER B C 1
ATOM 3342 O O . SER B 1 253 ? 42.906 63.212 37.753 1.00 23.23 234 SER B O 1
ATOM 3345 N N . LEU B 1 254 ? 41.345 61.602 37.877 1.00 22.90 235 LEU B N 1
ATOM 3346 C CA . LEU B 1 254 ? 40.626 62.049 36.735 1.00 22.40 235 LEU B CA 1
ATOM 3347 C C . LEU B 1 254 ? 39.161 61.714 37.002 1.00 22.82 235 LEU B C 1
ATOM 3348 O O . LEU B 1 254 ? 38.783 60.551 37.112 1.00 22.44 235 LEU B O 1
ATOM 3353 N N . GLU B 1 255 ? 38.339 62.748 37.110 1.00 22.93 236 GLU B N 1
ATOM 3354 C CA . GLU B 1 255 ? 36.927 62.562 37.391 1.00 23.49 236 GLU B CA 1
ATOM 3355 C C . GLU B 1 255 ? 36.136 62.850 36.157 1.00 22.69 236 GLU B C 1
ATOM 3356 O O . GLU B 1 255 ? 36.215 63.942 35.596 1.00 22.15 236 GLU B O 1
ATOM 3362 N N . ILE B 1 256 ? 35.344 61.861 35.769 1.00 22.80 237 ILE B N 1
ATOM 3363 C CA . ILE B 1 256 ? 34.609 61.896 34.514 1.00 23.10 237 ILE B CA 1
ATOM 3364 C C . ILE B 1 256 ? 33.130 61.622 34.772 1.00 23.36 237 ILE B C 1
ATOM 3365 O O . ILE B 1 256 ? 32.775 60.681 35.490 1.00 23.28 237 ILE B O 1
ATOM 3378 N N . PRO B 1 258 ? 29.106 61.792 32.656 1.00 22.14 239 PRO B N 1
ATOM 3379 C CA . PRO B 1 258 ? 28.466 62.168 31.406 1.00 21.54 239 PRO B CA 1
ATOM 3380 C C . PRO B 1 258 ? 28.101 63.636 31.530 1.00 21.24 239 PRO B C 1
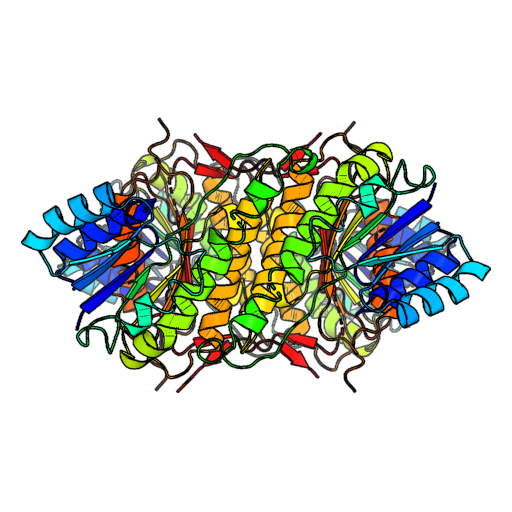ATOM 3381 O O . PRO B 1 258 ? 27.865 64.093 32.631 1.00 21.91 239 PRO B O 1
ATOM 3385 N N . VAL B 1 259 ? 28.071 64.369 30.425 1.00 21.23 240 VAL B N 1
ATOM 3386 C CA . VAL B 1 259 ? 27.758 65.803 30.439 1.00 21.37 240 VAL B CA 1
ATOM 3387 C C . VAL B 1 259 ? 26.330 66.097 30.960 1.00 21.53 240 VAL B C 1
ATOM 3388 O O . VAL B 1 259 ? 26.044 67.203 31.452 1.00 21.63 240 VAL B O 1
ATOM 3392 N N . SER B 1 260 ? 25.459 65.092 30.893 1.00 21.16 241 SER B N 1
ATOM 3393 C CA . SER B 1 260 ? 24.085 65.196 31.441 1.00 21.18 241 SER B CA 1
ATOM 3394 C C . SER B 1 260 ? 24.066 65.257 32.971 1.00 20.74 241 SER B C 1
ATOM 3395 O O . SER B 1 260 ? 23.049 65.612 33.579 1.00 19.37 241 SER B O 1
ATOM 3398 N N . GLN B 1 261 ? 25.199 64.912 33.585 1.00 20.87 242 GLN B N 1
ATOM 3399 C CA . GLN B 1 261 ? 25.264 64.807 35.034 1.00 21.13 242 GLN B CA 1
ATOM 3400 C C . GLN B 1 261 ? 26.060 65.939 35.666 1.00 21.63 242 GLN B C 1
ATOM 3401 O O . GLN B 1 261 ? 27.234 66.175 35.302 1.00 22.63 242 GLN B O 1
ATOM 3407 N N . SER B 1 262 ? 25.429 66.622 36.620 1.00 21.40 243 SER B N 1
ATOM 3408 C CA . SER B 1 262 ? 26.096 67.650 37.433 1.00 21.55 243 SER B CA 1
ATOM 3409 C C . SER B 1 262 ? 25.742 67.472 38.925 1.00 21.70 243 SER B C 1
ATOM 3410 O O . SER B 1 262 ? 25.507 66.348 39.364 1.00 22.55 243 SER B O 1
ATOM 3413 N N . TRP B 1 263 ? 25.723 68.544 39.711 1.00 21.79 244 TRP B N 1
ATOM 3414 C CA . TRP B 1 263 ? 25.440 68.438 41.154 1.00 21.33 244 TRP B CA 1
ATOM 3415 C C . TRP B 1 263 ? 24.158 69.143 41.542 1.00 21.57 244 TRP B C 1
ATOM 3416 O O . TRP B 1 263 ? 23.909 70.272 41.110 1.00 22.24 244 TRP B O 1
ATOM 3427 N N . ALA B 1 264 ? 23.342 68.482 42.359 1.00 21.98 245 ALA B N 1
ATOM 3428 C CA . ALA B 1 264 ? 22.022 69.000 42.742 1.00 22.19 245 ALA B CA 1
ATOM 3429 C C . ALA B 1 264 ? 22.073 69.990 43.909 1.00 22.64 245 ALA B C 1
ATOM 3430 O O . ALA B 1 264 ? 21.092 70.667 44.194 1.00 22.63 245 ALA B O 1
ATOM 3432 N N . GLY B 1 265 ? 23.209 70.077 44.592 1.00 23.05 246 GLY B N 1
ATOM 3433 C CA . GLY B 1 265 ? 23.293 70.939 45.765 1.00 23.70 246 GLY B CA 1
ATOM 3434 C C . GLY B 1 265 ? 22.804 70.289 47.050 1.00 23.93 246 GLY B C 1
ATOM 3435 O O . GLY B 1 265 ? 23.104 69.116 47.315 1.00 24.28 246 GLY B O 1
ATOM 3436 N N . PHE B 1 266 ? 22.054 71.043 47.852 1.00 23.96 247 PHE B N 1
ATOM 3437 C CA . PHE B 1 266 ? 21.672 70.584 49.197 1.00 24.16 247 PHE B CA 1
ATOM 3438 C C . PHE B 1 266 ? 20.225 70.107 49.267 1.00 24.43 247 PHE B C 1
ATOM 3439 O O . PHE B 1 266 ? 19.405 70.484 48.435 1.00 24.91 247 PHE B O 1
ATOM 3447 N N . ALA B 1 267 ? 19.924 69.258 50.248 1.00 25.13 248 ALA B N 1
ATOM 3448 C CA . ALA B 1 267 ? 18.532 68.940 50.582 1.00 25.51 248 ALA B CA 1
ATOM 3449 C C . ALA B 1 267 ? 18.212 69.431 51.985 1.00 26.19 248 ALA B C 1
ATOM 3450 O O . ALA B 1 267 ? 19.000 69.231 52.926 1.00 26.08 248 ALA B O 1
ATOM 3452 N N . ILE B 1 268 ? 17.052 70.062 52.123 1.00 26.88 249 ILE B N 1
ATOM 3453 C CA . ILE B 1 268 ? 16.599 70.568 53.411 1.00 27.79 249 ILE B CA 1
ATOM 3454 C C . ILE B 1 268 ? 15.337 69.829 53.851 1.00 28.99 249 ILE B C 1
ATOM 3455 O O . ILE B 1 268 ? 14.344 69.809 53.125 1.00 29.04 249 ILE B O 1
ATOM 3460 N N . HIS B 1 269 ? 15.396 69.197 55.026 1.00 30.42 250 HIS B N 1
ATOM 3461 C CA . HIS B 1 269 ? 14.237 68.517 55.604 1.00 32.03 250 HIS B CA 1
ATOM 3462 C C . HIS B 1 269 ? 13.422 69.418 56.538 1.00 33.44 250 HIS B C 1
ATOM 3463 O O . HIS B 1 269 ? 13.927 69.891 57.563 1.00 33.48 250 HIS B O 1
ATOM 3470 N N . ARG B 1 270 ? 12.154 69.629 56.183 1.00 35.75 251 ARG B N 1
ATOM 3471 C CA . ARG B 1 270 ? 11.219 70.402 57.009 1.00 37.74 251 ARG B CA 1
ATOM 3472 C C . ARG B 1 270 ? 10.195 69.497 57.700 1.00 38.40 251 ARG B C 1
ATOM 3473 O O . ARG B 1 270 ? 10.045 69.540 58.934 1.00 39.47 251 ARG B O 1
ATOM 3481 N N . SER C 1 21 ? 45.847 93.694 74.445 1.00 30.41 2 SER C N 1
ATOM 3482 C CA . SER C 1 21 ? 45.035 92.900 75.408 1.00 30.75 2 SER C CA 1
ATOM 3483 C C . SER C 1 21 ? 44.154 91.885 74.676 1.00 30.18 2 SER C C 1
ATOM 3484 O O . SER C 1 21 ? 44.635 91.179 73.772 1.00 30.97 2 SER C O 1
ATOM 3487 N N . SER C 1 22 ? 42.876 91.799 75.046 1.00 29.02 3 SER C N 1
ATOM 3488 C CA . SER C 1 22 ? 41.893 91.101 74.204 1.00 27.47 3 SER C CA 1
ATOM 3489 C C . SER C 1 22 ? 41.253 92.118 73.270 1.00 26.61 3 SER C C 1
ATOM 3490 O O . SER C 1 22 ? 40.263 92.780 73.605 1.00 26.27 3 SER C O 1
ATOM 3493 N N . THR C 1 23 ? 41.869 92.249 72.102 1.00 25.86 4 THR C N 1
ATOM 3494 C CA . THR C 1 23 ? 41.463 93.196 71.081 1.00 24.66 4 THR C CA 1
ATOM 3495 C C . THR C 1 23 ? 40.989 92.407 69.865 1.00 24.32 4 THR C C 1
ATOM 3496 O O . THR C 1 23 ? 41.573 91.382 69.511 1.00 23.95 4 THR C O 1
ATOM 3500 N N . LEU C 1 24 ? 39.912 92.883 69.244 1.00 24.05 5 LEU C N 1
ATOM 3501 C CA . LEU C 1 24 ? 39.301 92.216 68.113 1.00 23.20 5 LEU C CA 1
ATOM 3502 C C . LEU C 1 24 ? 38.932 93.205 67.013 1.00 23.33 5 LEU C C 1
ATOM 3503 O O . LEU C 1 24 ? 38.326 94.243 67.287 1.00 23.04 5 LEU C O 1
ATOM 3508 N N . PHE C 1 25 ? 39.287 92.846 65.776 1.00 22.93 6 PHE C N 1
ATOM 3509 C CA . PHE C 1 25 ? 38.963 93.596 64.558 1.00 22.75 6 PHE C CA 1
ATOM 3510 C C . PHE C 1 25 ? 37.908 92.807 63.763 1.00 22.61 6 PHE C C 1
ATOM 3511 O O . PHE C 1 25 ? 38.149 91.675 63.379 1.00 22.88 6 PHE C O 1
ATOM 3519 N N . ILE C 1 26 ? 36.742 93.404 63.527 1.00 22.52 7 ILE C N 1
ATOM 3520 C CA . ILE C 1 26 ? 35.667 92.717 62.794 1.00 22.31 7 ILE C CA 1
ATOM 3521 C C . ILE C 1 26 ? 35.300 93.493 61.537 1.00 22.06 7 ILE C C 1
ATOM 3522 O O . ILE C 1 26 ? 34.852 94.637 61.632 1.00 22.03 7 ILE C O 1
ATOM 3527 N N . THR C 1 27 ? 35.490 92.883 60.366 1.00 21.92 8 THR C N 1
ATOM 3528 C CA . THR C 1 27 ? 35.010 93.491 59.112 1.00 21.63 8 THR C CA 1
ATOM 3529 C C . THR C 1 27 ? 33.510 93.235 58.864 1.00 22.40 8 THR C C 1
ATOM 3530 O O . THR C 1 27 ? 32.976 92.164 59.202 1.00 22.42 8 THR C O 1
ATOM 3534 N N . GLY C 1 28 ? 32.832 94.233 58.299 1.00 22.99 9 GLY C N 1
ATOM 3535 C CA . GLY C 1 28 ? 31.410 94.125 57.980 1.00 23.64 9 GLY C CA 1
ATOM 3536 C C . GLY C 1 28 ? 30.592 93.835 59.218 1.00 24.50 9 GLY C C 1
ATOM 3537 O O . GLY C 1 28 ? 29.847 92.852 59.265 1.00 24.18 9 GLY C O 1
ATOM 3538 N N . ALA C 1 29 ? 30.734 94.713 60.212 1.00 25.35 10 ALA C N 1
ATOM 3539 C CA . ALA C 1 29 ? 30.209 94.499 61.558 1.00 26.49 10 ALA C CA 1
ATOM 3540 C C . ALA C 1 29 ? 28.697 94.793 61.684 1.00 27.67 10 ALA C C 1
ATOM 3541 O O . ALA C 1 29 ? 28.100 94.612 62.749 1.00 27.50 10 ALA C O 1
ATOM 3543 N N . THR C 1 30 ? 28.091 95.250 60.593 1.00 29.24 11 THR C N 1
ATOM 3544 C CA . THR C 1 30 ? 26.633 95.287 60.475 1.00 31.31 11 THR C CA 1
ATOM 3545 C C . THR C 1 30 ? 26.126 94.297 59.374 1.00 32.28 11 THR C C 1
ATOM 3546 O O . THR C 1 30 ? 24.909 94.129 59.197 1.00 32.89 11 THR C O 1
ATOM 3550 N N . SER C 1 31 ? 27.076 93.635 58.680 1.00 32.95 12 SER C N 1
ATOM 3551 C CA . SER C 1 31 ? 26.821 92.602 57.645 1.00 33.32 12 SER C CA 1
ATOM 3552 C C . SER C 1 31 ? 26.862 91.166 58.202 1.00 33.74 12 SER C C 1
ATOM 3553 O O . SER C 1 31 ? 27.728 90.829 59.014 1.00 33.38 12 SER C O 1
ATOM 3556 N N . GLY C 1 32 ? 25.962 90.315 57.707 1.00 33.78 13 GLY C N 1
ATOM 3557 C CA . GLY C 1 32 ? 25.883 88.907 58.122 1.00 32.97 13 GLY C CA 1
ATOM 3558 C C . GLY C 1 32 ? 25.933 88.671 59.629 1.00 32.59 13 GLY C C 1
ATOM 3559 O O . GLY C 1 32 ? 25.023 89.067 60.396 1.00 32.76 13 GLY C O 1
ATOM 3560 N N . PHE C 1 33 ? 27.034 88.050 60.040 1.00 31.33 14 PHE C N 1
ATOM 3561 C CA . PHE C 1 33 ? 27.233 87.563 61.388 1.00 29.65 14 PHE C CA 1
ATOM 3562 C C . PHE C 1 33 ? 28.080 88.522 62.220 1.00 28.75 14 PHE C C 1
ATOM 3563 O O . PHE C 1 33 ? 28.408 88.223 63.379 1.00 28.76 14 PHE C O 1
ATOM 3571 N N . GLY C 1 34 ? 28.443 89.656 61.612 1.00 27.41 15 GLY C N 1
ATOM 3572 C CA . GLY C 1 34 ? 29.350 90.642 62.187 1.00 25.50 15 GLY C CA 1
ATOM 3573 C C . GLY C 1 34 ? 28.822 91.292 63.445 1.00 24.94 15 GLY C C 1
ATOM 3574 O O . GLY C 1 34 ? 29.563 91.433 64.417 1.00 24.69 15 GLY C O 1
ATOM 3575 N N . GLU C 1 35 ? 27.546 91.686 63.428 1.00 24.10 16 GLU C N 1
ATOM 3576 C CA . GLU C 1 35 ? 26.900 92.277 64.590 1.00 23.88 16 GLU C CA 1
ATOM 3577 C C . GLU C 1 35 ? 26.851 91.302 65.761 1.00 23.55 16 GLU C C 1
ATOM 3578 O O . GLU C 1 35 ? 27.221 91.661 66.891 1.00 23.40 16 GLU C O 1
ATOM 3584 N N . ALA C 1 36 ? 26.378 90.079 65.493 1.00 23.23 17 ALA C N 1
ATOM 3585 C CA . ALA C 1 36 ? 26.295 89.035 66.519 1.00 22.59 17 ALA C CA 1
ATOM 3586 C C . ALA C 1 36 ? 27.680 88.796 67.118 1.00 22.58 17 ALA C C 1
ATOM 3587 O O . ALA C 1 36 ? 27.826 88.694 68.337 1.00 22.79 17 ALA C O 1
ATOM 3589 N N . CYS C 1 37 ? 28.701 88.762 66.267 1.00 22.38 18 CYS C N 1
ATOM 3590 C CA . CYS C 1 37 ? 30.072 88.630 66.760 1.00 22.75 18 CYS C CA 1
ATOM 3591 C 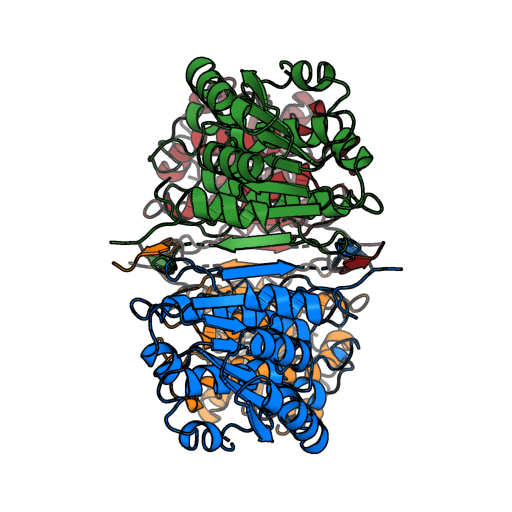C . CYS C 1 37 ? 30.449 89.799 67.655 1.00 22.26 18 CYS C C 1
ATOM 3592 O O . CYS C 1 37 ? 30.969 89.589 68.744 1.00 21.91 18 CYS C O 1
ATOM 3595 N N . ALA C 1 38 ? 30.149 91.019 67.202 1.00 22.06 19 ALA C N 1
ATOM 3596 C CA . ALA C 1 38 ? 30.417 92.228 67.983 1.00 21.81 19 ALA C CA 1
ATOM 3597 C C . ALA C 1 38 ? 29.756 92.173 69.356 1.00 21.77 19 ALA C C 1
ATOM 3598 O O . ALA C 1 38 ? 30.384 92.518 70.362 1.00 21.80 19 ALA C O 1
ATOM 3600 N N . ARG C 1 39 ? 28.495 91.743 69.391 1.00 21.75 20 ARG C N 1
ATOM 3601 C CA . ARG C 1 39 ? 27.752 91.636 70.644 1.00 22.13 20 ARG C CA 1
ATOM 3602 C C . ARG C 1 39 ? 28.352 90.577 71.581 1.00 21.86 20 ARG C C 1
ATOM 3603 O O . ARG C 1 39 ? 28.563 90.840 72.760 1.00 22.01 20 ARG C O 1
ATOM 3611 N N . ARG C 1 40 ? 28.641 89.395 71.044 1.00 21.76 21 ARG C N 1
ATOM 3612 C CA . ARG C 1 40 ? 29.211 88.315 71.835 1.00 21.57 21 ARG C CA 1
ATOM 3613 C C . ARG C 1 40 ? 30.539 88.714 72.477 1.00 21.46 21 ARG C C 1
ATOM 3614 O O . ARG C 1 40 ? 30.721 88.532 73.667 1.00 21.23 21 ARG C O 1
ATOM 3622 N N . PHE C 1 41 ? 31.447 89.297 71.707 1.00 21.94 22 PHE C N 1
ATOM 3623 C CA . PHE C 1 41 ? 32.770 89.642 72.254 1.00 22.62 22 PHE C CA 1
ATOM 3624 C C . PHE C 1 41 ? 32.733 90.879 73.170 1.00 22.98 22 PHE C C 1
ATOM 3625 O O . PHE C 1 41 ? 33.603 91.055 74.019 1.00 23.03 22 PHE C O 1
ATOM 3633 N N . ALA C 1 42 ? 31.716 91.721 72.988 1.00 23.55 23 ALA C N 1
ATOM 3634 C CA . ALA C 1 42 ? 31.465 92.858 73.863 1.00 23.76 23 ALA C CA 1
ATOM 3635 C C . ALA C 1 42 ? 31.015 92.374 75.243 1.00 24.26 23 ALA C C 1
ATOM 3636 O O . ALA C 1 42 ? 31.459 92.897 76.272 1.00 24.15 23 ALA C O 1
ATOM 3638 N N . GLU C 1 43 ? 30.120 91.384 75.249 1.00 24.63 24 GLU C N 1
ATOM 3639 C CA . GLU C 1 43 ? 29.722 90.689 76.467 1.00 25.54 24 GLU C CA 1
ATOM 3640 C C . GLU C 1 43 ? 30.954 90.189 77.244 1.00 24.64 24 GLU C C 1
ATOM 3641 O O . GLU C 1 43 ? 30.986 90.264 78.464 1.00 24.90 24 GLU C O 1
ATOM 3647 N N . ALA C 1 44 ? 31.967 89.706 76.530 1.00 23.95 25 ALA C N 1
ATOM 3648 C CA . ALA C 1 44 ? 33.216 89.237 77.138 1.00 23.44 25 ALA C CA 1
ATOM 3649 C C . ALA C 1 44 ? 34.254 90.336 77.405 1.00 23.34 25 ALA C C 1
ATOM 3650 O O . ALA C 1 44 ? 35.359 90.048 77.856 1.00 23.87 25 ALA C O 1
ATOM 3652 N N . GLY C 1 45 ? 33.931 91.583 77.082 1.00 22.83 26 GLY C N 1
ATOM 3653 C CA . GLY C 1 45 ? 34.834 92.695 77.370 1.00 22.66 26 GLY C CA 1
ATOM 3654 C C . GLY C 1 45 ? 36.080 92.816 76.505 1.00 22.71 26 GLY C C 1
ATOM 3655 O O . GLY C 1 45 ? 37.063 93.438 76.912 1.00 22.64 26 GLY C O 1
ATOM 3656 N N . TRP C 1 46 ? 36.055 92.221 75.313 1.00 22.41 27 TRP C N 1
ATOM 3657 C CA . TRP C 1 46 ? 37.095 92.488 74.326 1.00 22.37 27 TRP C CA 1
ATOM 3658 C C . TRP C 1 46 ? 36.949 93.908 73.760 1.00 22.28 27 TRP C C 1
ATOM 3659 O O . TRP C 1 46 ? 35.824 94.377 73.544 1.00 21.79 27 TRP C O 1
ATOM 3670 N N . SER C 1 47 ? 38.081 94.583 73.526 1.00 22.48 28 SER C N 1
ATOM 3671 C CA . SER C 1 47 ? 38.113 95.848 72.769 1.00 22.71 28 SER C CA 1
ATOM 3672 C C . SER C 1 47 ? 37.817 95.559 71.293 1.00 22.38 28 SER C C 1
ATOM 3673 O O . SER C 1 47 ? 38.408 94.650 70.703 1.00 21.99 28 SER C O 1
ATOM 3676 N N . LEU C 1 48 ? 36.926 96.352 70.705 1.00 21.88 29 LEU C N 1
ATOM 3677 C CA . LEU C 1 48 ? 36.431 96.080 69.354 1.00 21.71 29 LEU C CA 1
ATOM 3678 C C . LEU C 1 48 ? 36.776 97.179 68.367 1.00 21.55 29 LEU C C 1
ATOM 3679 O O . LEU C 1 48 ? 36.656 98.379 68.683 1.00 21.41 29 LEU C O 1
ATOM 3684 N N . VAL C 1 49 ? 37.212 96.751 67.184 1.00 21.42 30 VAL C N 1
ATOM 3685 C CA . VAL C 1 49 ? 37.318 97.616 66.010 1.00 21.34 30 VAL C CA 1
ATOM 3686 C C . VAL C 1 49 ? 36.367 97.040 64.970 1.00 21.71 30 VAL C C 1
ATOM 3687 O O . VAL C 1 49 ? 36.538 95.917 64.501 1.00 21.93 30 VAL C O 1
ATOM 3691 N N . LEU C 1 50 ? 35.364 97.840 64.639 1.00 22.07 31 LEU C N 1
ATOM 3692 C CA . LEU C 1 50 ? 34.237 97.433 63.830 1.00 22.36 31 LEU C CA 1
ATOM 3693 C C . LEU C 1 50 ? 34.236 98.211 62.524 1.00 22.55 31 LEU C C 1
ATOM 3694 O O . LEU C 1 50 ? 34.205 99.437 62.509 1.00 22.41 31 LEU C O 1
ATOM 3699 N N . THR C 1 51 ? 34.262 97.464 61.435 1.00 22.96 32 THR C N 1
ATOM 3700 C CA . THR C 1 51 ? 34.360 97.994 60.090 1.00 23.79 32 THR C CA 1
ATOM 3701 C C . THR C 1 51 ? 32.966 97.949 59.452 1.00 23.94 32 THR C C 1
ATOM 3702 O O . THR C 1 51 ? 32.238 96.964 59.605 1.00 23.94 32 THR C O 1
ATOM 3706 N N . GLY C 1 52 ? 32.578 99.027 58.776 1.00 24.11 33 GLY C N 1
ATOM 3707 C CA . GLY C 1 52 ? 31.291 99.051 58.083 1.00 24.67 33 GLY C CA 1
ATOM 3708 C C . GLY C 1 52 ? 31.125 100.185 57.094 1.00 25.29 33 GLY C C 1
ATOM 3709 O O . GLY C 1 52 ? 31.543 101.318 57.356 1.00 25.25 33 GLY C O 1
ATOM 3710 N N . ARG C 1 53 ? 30.494 99.880 55.963 1.00 25.67 34 ARG C N 1
ATOM 3711 C CA . ARG C 1 53 ? 30.142 100.891 54.958 1.00 26.46 34 ARG C CA 1
ATOM 3712 C C . ARG C 1 53 ? 29.037 101.839 55.428 1.00 26.65 34 ARG C C 1
ATOM 3713 O O . ARG C 1 53 ? 29.034 103.028 55.073 1.00 26.54 34 ARG C O 1
ATOM 3721 N N . ARG C 1 54 ? 28.092 101.305 56.205 1.00 26.90 35 ARG C N 1
ATOM 3722 C CA . ARG C 1 54 ? 26.927 102.080 56.645 1.00 27.36 35 ARG C CA 1
ATOM 3723 C C . ARG C 1 54 ? 27.273 102.799 57.949 1.00 27.25 35 ARG C C 1
ATOM 3724 O O . ARG C 1 54 ? 27.143 102.225 59.048 1.00 27.28 35 ARG C O 1
ATOM 3732 N N . GLU C 1 55 ? 27.737 104.043 57.821 1.00 26.90 36 GLU C N 1
ATOM 3733 C CA . GLU C 1 55 ? 28.215 104.811 58.968 1.00 26.92 36 GLU C CA 1
ATOM 3734 C C . GLU C 1 55 ? 27.197 104.908 60.105 1.00 26.94 36 GLU C C 1
ATOM 3735 O O . GLU C 1 55 ? 27.574 104.824 61.270 1.00 27.03 36 GLU C O 1
ATOM 3741 N N . GLU C 1 56 ? 25.918 105.059 59.772 1.00 27.11 37 GLU C N 1
ATOM 3742 C CA . GLU C 1 56 ? 24.894 105.329 60.789 1.00 27.32 37 GLU C CA 1
ATOM 3743 C C . GLU C 1 56 ? 24.509 104.077 61.593 1.00 26.76 37 GLU C C 1
ATOM 3744 O O . GLU C 1 56 ? 24.467 104.115 62.824 1.00 26.69 37 GLU C O 1
ATOM 3750 N N . ARG C 1 57 ? 24.232 102.980 60.891 1.00 26.38 38 ARG C N 1
ATOM 3751 C CA . ARG C 1 57 ? 24.014 101.675 61.527 1.00 26.41 38 ARG C CA 1
ATOM 3752 C C . ARG C 1 57 ? 25.228 101.193 62.327 1.00 25.66 38 ARG C C 1
ATOM 3753 O O . ARG C 1 57 ? 25.076 100.641 63.417 1.00 25.47 38 ARG C O 1
ATOM 3761 N N . LEU C 1 58 ? 26.423 101.386 61.774 1.00 24.83 39 LEU C N 1
ATOM 3762 C CA . LEU C 1 58 ? 27.652 100.993 62.465 1.00 24.55 39 LEU C CA 1
ATOM 3763 C C . LEU C 1 58 ? 27.802 101.784 63.756 1.00 24.30 39 LEU C C 1
ATOM 3764 O O . LEU C 1 58 ? 28.011 101.210 64.825 1.00 24.01 39 LEU C O 1
ATOM 3769 N N . GLN C 1 59 ? 27.638 103.098 63.648 1.00 24.36 40 GLN C N 1
ATOM 3770 C CA . GLN C 1 59 ? 27.870 104.016 64.761 1.00 24.57 40 GLN C CA 1
ATOM 3771 C C . GLN C 1 59 ? 26.886 103.837 65.922 1.00 24.28 40 GLN C C 1
ATOM 3772 O O . GLN C 1 59 ? 27.264 104.016 67.089 1.00 24.35 40 GLN C O 1
ATOM 3778 N N . ALA C 1 60 ? 25.637 103.488 65.600 1.00 23.86 41 ALA C N 1
ATOM 3779 C CA . ALA C 1 60 ? 24.622 103.172 66.615 1.00 23.40 41 ALA C CA 1
ATOM 3780 C C . ALA C 1 60 ? 24.984 101.888 67.365 1.00 23.35 41 ALA C C 1
ATOM 3781 O O . ALA C 1 60 ? 24.902 101.842 68.597 1.00 23.55 41 ALA C O 1
ATOM 3783 N N . LEU C 1 61 ? 25.392 100.855 66.625 1.00 23.02 42 LEU C N 1
ATOM 3784 C CA . LEU C 1 61 ? 25.864 99.616 67.235 1.00 22.65 42 LEU C CA 1
ATOM 3785 C C . LEU C 1 61 ? 27.054 99.852 68.160 1.00 22.89 42 LEU C C 1
ATOM 3786 O O . LEU C 1 61 ? 27.084 99.341 69.285 1.00 23.05 42 LEU C O 1
ATOM 3791 N N . ALA C 1 62 ? 28.026 100.623 67.682 1.00 23.17 43 ALA C N 1
ATOM 3792 C CA . ALA C 1 62 ? 29.197 100.981 68.480 1.00 23.41 43 ALA C CA 1
ATOM 3793 C C . ALA C 1 62 ? 28.774 101.710 69.751 1.00 23.35 43 ALA C C 1
ATOM 3794 O O . ALA C 1 62 ? 29.277 101.413 70.825 1.00 23.48 43 ALA C O 1
ATOM 3796 N N . GLY C 1 63 ? 27.835 102.642 69.627 1.00 23.51 44 GLY C N 1
ATOM 3797 C CA . GLY C 1 63 ? 27.343 103.395 70.777 1.00 23.80 44 GLY C CA 1
ATOM 3798 C C . GLY C 1 63 ? 26.655 102.515 71.808 1.00 24.27 44 GLY C C 1
ATOM 3799 O O . GLY C 1 63 ? 26.852 102.683 73.020 1.00 24.50 44 GLY C O 1
ATOM 3800 N N . GLU C 1 64 ? 25.835 101.582 71.324 1.00 24.38 45 GLU C N 1
ATOM 3801 C CA . GLU C 1 64 ? 25.174 100.607 72.182 1.00 24.65 45 GLU C CA 1
ATOM 3802 C C . GLU C 1 64 ? 26.186 99.722 72.909 1.00 24.37 45 GLU C C 1
ATOM 3803 O O . GLU C 1 64 ? 26.117 99.565 74.123 1.00 24.88 45 GLU C O 1
ATOM 3809 N N . LEU C 1 65 ? 27.122 99.151 72.161 1.00 24.28 46 LEU C N 1
ATOM 3810 C CA . LEU C 1 65 ? 28.130 98.241 72.723 1.00 24.22 46 LEU C CA 1
ATOM 3811 C C . LEU C 1 65 ? 29.198 98.974 73.537 1.00 24.41 46 LEU C C 1
ATOM 3812 O O . LEU C 1 65 ? 29.914 98.359 74.330 1.00 24.66 46 LEU C O 1
ATOM 3817 N N . SER C 1 66 ? 29.273 100.287 73.349 1.00 24.64 47 SER C N 1
ATOM 3818 C CA . SER C 1 66 ? 30.206 101.151 74.061 1.00 25.28 47 SER C CA 1
ATOM 3819 C C . SER C 1 66 ? 29.956 101.190 75.574 1.00 25.39 47 SER C C 1
ATOM 3820 O O . SER C 1 66 ? 30.855 101.542 76.344 1.00 25.44 47 SER C O 1
ATOM 3823 N N . ALA C 1 67 ? 28.735 100.828 75.981 1.00 25.30 48 ALA C N 1
ATOM 3824 C CA . ALA C 1 67 ? 28.345 100.745 77.387 1.00 25.38 48 ALA C CA 1
ATOM 3825 C C . ALA C 1 67 ? 28.906 99.515 78.126 1.00 25.43 48 ALA C C 1
ATOM 3826 O O . ALA C 1 67 ? 28.997 99.523 79.352 1.00 25.50 48 ALA C O 1
ATOM 3828 N N . LYS C 1 68 ? 29.274 98.464 77.397 1.00 25.34 49 LYS C N 1
ATOM 3829 C CA . LYS C 1 68 ? 29.898 97.285 78.036 1.00 25.75 49 LYS C CA 1
ATOM 3830 C C . LYS C 1 68 ? 31.358 97.031 77.673 1.00 25.12 49 LYS C C 1
ATOM 3831 O O . LYS C 1 68 ? 32.039 96.273 78.368 1.00 24.92 49 LYS C O 1
ATOM 3837 N N . THR C 1 69 ? 31.835 97.680 76.608 1.00 24.79 50 THR C N 1
ATOM 3838 C CA . THR C 1 69 ? 33.229 97.549 76.172 1.00 24.51 50 THR C CA 1
ATOM 3839 C C . THR C 1 69 ? 33.718 98.753 75.337 1.00 24.79 50 THR C C 1
ATOM 3840 O O . THR C 1 69 ? 32.917 99.580 74.892 1.00 24.32 50 THR C O 1
ATOM 3844 N N . ARG C 1 70 ? 35.036 98.840 75.148 1.00 24.70 51 ARG C N 1
ATOM 3845 C CA . ARG C 1 70 ? 35.642 99.818 74.253 1.00 25.45 51 ARG C CA 1
ATOM 3846 C C . ARG C 1 70 ? 35.366 99.442 72.802 1.00 24.82 51 ARG C C 1
ATOM 3847 O O . ARG C 1 70 ? 35.661 98.323 72.369 1.00 25.03 51 ARG C O 1
ATOM 3855 N N . VAL C 1 71 ? 34.807 100.378 72.047 1.00 23.94 52 VAL C N 1
ATOM 3856 C CA . VAL C 1 71 ? 34.517 100.134 70.643 1.00 23.31 52 VAL C CA 1
ATOM 3857 C C . VAL C 1 71 ? 35.080 101.276 69.780 1.00 23.12 52 VAL C C 1
ATOM 3858 O O . VAL C 1 71 ? 34.916 102.453 70.116 1.00 23.01 52 VAL C O 1
ATOM 3862 N N . LEU C 1 72 ? 35.763 100.918 68.693 1.00 22.50 53 LEU C N 1
ATOM 3863 C CA . LEU C 1 72 ? 36.221 101.893 67.705 1.00 22.12 53 LEU C CA 1
ATOM 3864 C C . LEU C 1 72 ? 35.557 101.630 66.360 1.00 21.90 53 LEU C C 1
ATOM 3865 O O . LEU C 1 72 ? 35.949 100.698 65.658 1.00 22.03 53 LEU C O 1
ATOM 3870 N N . PRO C 1 73 ? 34.547 102.441 65.990 1.00 21.86 54 PRO C N 1
ATOM 3871 C CA . PRO C 1 73 ? 33.891 102.174 64.706 1.00 21.83 54 PRO C CA 1
ATOM 3872 C C . PRO C 1 73 ? 34.664 102.832 63.562 1.00 22.05 54 PRO C C 1
ATOM 3873 O O . PRO C 1 73 ? 35.119 103.971 63.694 1.00 22.39 54 PRO C O 1
ATOM 3877 N N . LEU C 1 74 ? 34.834 102.109 62.462 1.00 21.96 55 LEU C N 1
ATOM 3878 C CA . LEU C 1 74 ? 35.528 102.643 61.304 1.00 22.19 55 LEU C CA 1
ATOM 3879 C C . LEU C 1 74 ? 34.630 102.447 60.103 1.00 22.51 55 LEU C C 1
ATOM 3880 O O . LEU C 1 74 ? 34.354 101.308 59.701 1.00 22.30 55 LEU C O 1
ATOM 3885 N N . THR C 1 75 ? 34.152 103.555 59.549 1.00 22.80 56 THR C N 1
ATOM 3886 C CA . THR C 1 75 ? 33.343 103.498 58.341 1.00 23.49 56 THR C CA 1
ATOM 3887 C C . THR C 1 75 ? 34.241 103.394 57.108 1.00 23.83 56 THR C C 1
ATOM 3888 O O . THR C 1 75 ? 35.082 104.259 56.842 1.00 23.75 56 THR C O 1
ATOM 3892 N N . LEU C 1 76 ? 34.035 102.319 56.357 1.00 24.42 57 LEU C N 1
ATOM 3893 C CA . LEU C 1 76 ? 35.090 101.767 55.550 1.00 24.85 57 LEU C CA 1
ATOM 3894 C C . LEU C 1 76 ? 34.540 100.686 54.635 1.00 24.95 57 LEU C C 1
ATOM 3895 O O . LEU C 1 76 ? 33.730 99.864 55.062 1.00 25.33 57 LEU C O 1
ATOM 3900 N N . ASP C 1 77 ? 34.980 100.700 53.378 1.00 24.87 58 ASP C N 1
ATOM 3901 C CA . ASP C 1 77 ? 34.704 99.619 52.427 1.00 24.60 58 ASP C CA 1
ATOM 3902 C C . ASP C 1 77 ? 35.959 98.757 52.295 1.00 24.15 58 ASP C C 1
ATOM 3903 O O . ASP C 1 77 ? 37.026 99.254 51.932 1.00 23.76 58 ASP C O 1
ATOM 3908 N N . VAL C 1 78 ? 35.832 97.471 52.608 1.00 23.83 59 VAL C N 1
ATOM 3909 C CA . VAL C 1 78 ? 36.976 96.536 52.554 1.00 23.51 59 VAL C CA 1
ATOM 3910 C C . VAL C 1 78 ? 37.655 96.427 51.173 1.00 23.39 59 VAL C C 1
ATOM 3911 O O . VAL C 1 78 ? 38.851 96.146 51.100 1.00 22.79 59 VAL C O 1
ATOM 3915 N N . ARG C 1 79 ? 36.884 96.644 50.100 1.00 23.71 60 ARG C N 1
ATOM 3916 C CA . ARG C 1 79 ? 37.410 96.747 48.717 1.00 23.92 60 ARG C CA 1
ATOM 3917 C C . ARG C 1 79 ? 38.430 97.882 48.536 1.00 23.92 60 ARG C C 1
ATOM 3918 O O . ARG C 1 79 ? 39.245 97.837 47.620 1.00 23.51 60 ARG C O 1
ATOM 3926 N N . ASP C 1 80 ? 38.348 98.904 49.391 1.00 24.40 61 ASP C N 1
ATOM 3927 C CA . ASP C 1 80 ? 39.119 100.143 49.240 1.00 24.87 61 ASP C CA 1
ATOM 3928 C C . ASP C 1 80 ? 40.445 99.978 49.956 1.00 24.96 61 ASP C C 1
ATOM 3929 O O . ASP C 1 80 ? 40.562 100.229 51.162 1.00 25.07 61 ASP C O 1
ATOM 3934 N N . ARG C 1 81 ? 41.438 99.529 49.197 1.00 25.43 62 ARG C N 1
ATOM 3935 C CA . ARG C 1 81 ? 42.768 99.206 49.716 1.00 25.71 62 ARG C CA 1
ATOM 3936 C C . ARG C 1 81 ? 43.438 100.381 50.438 1.00 25.85 62 ARG C C 1
ATOM 3937 O O . ARG C 1 81 ? 43.923 100.226 51.573 1.00 25.90 62 ARG C O 1
ATOM 3945 N N . ALA C 1 82 ? 43.463 101.538 49.769 1.00 25.60 63 ALA C N 1
ATOM 3946 C CA . ALA C 1 82 ? 44.051 102.767 50.301 1.00 25.85 63 ALA C CA 1
ATOM 3947 C C . ALA C 1 82 ? 43.420 103.236 51.615 1.00 25.97 63 ALA C C 1
ATOM 3948 O O . ALA C 1 82 ? 44.133 103.632 52.526 1.00 25.43 63 ALA C O 1
ATOM 3950 N N . ALA C 1 83 ? 42.088 103.194 51.691 1.00 26.70 64 ALA C N 1
ATOM 3951 C CA . ALA C 1 83 ? 41.342 103.587 52.893 1.00 27.68 64 ALA C CA 1
ATOM 3952 C C . ALA C 1 83 ? 41.613 102.627 54.041 1.00 28.43 64 ALA C C 1
ATOM 3953 O O . ALA C 1 83 ? 41.808 103.043 55.188 1.00 28.55 64 ALA C O 1
ATOM 3963 N N . SER C 1 85 ? 44.316 100.716 54.349 1.00 28.77 66 SER C N 1
ATOM 3964 C CA . SER C 1 85 ? 45.699 100.898 54.779 1.00 28.33 66 SER C CA 1
ATOM 3965 C C . SER C 1 85 ? 45.857 102.146 55.641 1.00 27.82 66 SER C C 1
ATOM 3966 O O . SER C 1 85 ? 46.587 102.120 56.622 1.00 27.76 66 SER C O 1
ATOM 3969 N N . ALA C 1 86 ? 45.158 103.223 55.278 1.00 27.08 67 ALA C N 1
ATOM 3970 C CA . ALA C 1 86 ? 45.108 104.444 56.087 1.00 26.68 67 ALA C CA 1
ATOM 3971 C C . ALA C 1 86 ? 44.490 104.202 57.469 1.00 26.20 67 ALA C C 1
ATOM 3972 O O . ALA C 1 86 ? 45.055 104.605 58.481 1.00 26.04 67 ALA C O 1
ATOM 3974 N N . ALA C 1 87 ? 43.333 103.539 57.498 1.00 25.92 68 ALA C N 1
ATOM 3975 C CA . ALA C 1 87 ? 42.638 103.199 58.754 1.00 25.57 68 ALA C CA 1
ATOM 3976 C C . ALA C 1 87 ? 43.508 102.396 59.723 1.00 25.28 68 ALA C C 1
ATOM 3977 O O . ALA C 1 87 ? 43.569 102.705 60.907 1.00 25.32 68 ALA C O 1
ATOM 3979 N N . VAL C 1 88 ? 44.174 101.371 59.203 1.00 25.56 69 VAL C N 1
ATOM 3980 C CA . VAL C 1 88 ? 45.102 100.533 59.976 1.00 25.49 69 VAL C CA 1
ATOM 3981 C C . VAL C 1 88 ? 46.312 101.321 60.480 1.00 25.65 69 VAL C C 1
ATOM 3982 O O . VAL C 1 88 ? 46.639 101.266 61.665 1.00 25.83 69 VAL C O 1
ATOM 3986 N N . ASP C 1 89 ? 46.969 102.061 59.595 1.00 25.66 70 ASP C N 1
ATOM 3987 C CA . ASP C 1 89 ? 48.090 102.913 60.004 1.00 25.92 70 ASP C CA 1
ATOM 3988 C C . ASP C 1 89 ? 47.718 103.875 61.132 1.00 25.83 70 ASP C C 1
ATOM 3989 O O . ASP C 1 89 ? 48.546 104.180 62.000 1.00 25.77 70 ASP C O 1
ATOM 3994 N N . ASN C 1 90 ? 46.478 104.361 61.101 1.00 25.80 71 ASN C N 1
ATOM 3995 C CA . ASN C 1 90 ? 45.972 105.317 62.100 1.00 25.88 71 ASN C CA 1
ATOM 3996 C C . ASN C 1 90 ? 45.311 104.691 63.345 1.00 25.24 71 ASN C C 1
ATOM 3997 O O . ASN C 1 90 ? 44.674 105.398 64.129 1.00 24.94 71 ASN C O 1
ATOM 4002 N N . LEU C 1 91 ? 45.461 103.380 63.524 1.00 24.46 72 LEU C N 1
ATOM 4003 C CA . LEU C 1 91 ? 44.936 102.729 64.725 1.00 24.59 72 LEU C CA 1
ATOM 4004 C C . LEU C 1 91 ? 45.652 103.223 65.988 1.00 24.57 72 LEU C C 1
ATOM 4005 O O . LEU C 1 91 ? 46.858 103.460 65.951 1.00 24.64 72 LEU C O 1
ATOM 4010 N N . PRO C 1 92 ? 44.909 103.385 67.103 1.00 24.57 73 PRO C N 1
ATOM 4011 C CA . PRO C 1 92 ? 45.533 103.783 68.369 1.00 24.53 73 PRO C CA 1
ATOM 4012 C C . PRO C 1 92 ? 46.488 102.715 68.899 1.00 24.32 73 PRO C C 1
ATOM 4013 O O . PRO C 1 92 ? 46.380 101.541 68.528 1.00 23.97 73 PRO C O 1
ATOM 4017 N N . GLU C 1 93 ? 47.414 103.136 69.759 1.00 24.24 74 GLU C N 1
ATOM 4018 C CA . GLU C 1 93 ? 48.385 102.237 70.397 1.00 24.41 74 GLU C CA 1
ATOM 4019 C C . GLU C 1 93 ? 47.777 101.046 71.143 1.00 24.23 74 GLU C C 1
ATOM 4020 O O . GLU C 1 93 ? 48.453 100.055 71.386 1.00 23.87 74 GLU C O 1
ATOM 4026 N N . GLU C 1 94 ? 46.500 101.157 71.498 1.00 24.47 75 GLU C N 1
ATOM 4027 C CA . GLU C 1 94 ? 45.750 100.069 72.121 1.00 25.02 75 GLU C CA 1
ATOM 4028 C C . GLU C 1 94 ? 45.805 98.803 71.265 1.00 24.42 75 GLU C C 1
ATOM 4029 O O . GLU C 1 94 ? 45.719 97.667 71.774 1.00 24.46 75 GLU C O 1
ATOM 4035 N N . PHE C 1 95 ? 45.971 99.022 69.964 1.00 23.51 76 PHE C N 1
ATOM 4036 C CA . PHE C 1 95 ? 45.866 97.976 68.974 1.00 22.90 76 PHE C CA 1
ATOM 4037 C C . PHE C 1 95 ? 47.215 97.654 68.323 1.00 22.82 76 PHE C C 1
ATOM 4038 O O . PHE C 1 95 ? 47.273 97.036 67.239 1.00 22.34 76 PHE C O 1
ATOM 4046 N N . ALA C 1 96 ? 48.291 98.049 69.004 1.00 22.45 77 ALA C N 1
ATOM 4047 C CA . ALA C 1 96 ? 49.650 97.700 68.589 1.00 22.51 77 ALA C CA 1
ATOM 4048 C C . ALA C 1 96 ? 49.793 96.181 68.495 1.00 22.61 77 ALA C C 1
ATOM 4049 O O . ALA C 1 96 ? 50.574 95.665 67.702 1.00 22.83 77 ALA C O 1
ATOM 4051 N N . THR C 1 97 ? 49.024 95.478 69.321 1.00 22.88 78 THR C N 1
ATOM 4052 C CA . THR C 1 97 ? 48.878 94.034 69.242 1.00 22.97 78 THR C CA 1
ATOM 4053 C C . THR C 1 97 ? 47.390 93.724 69.084 1.00 23.12 78 THR C C 1
ATOM 4054 O O . THR C 1 97 ? 46.531 94.311 69.769 1.00 22.87 78 THR C O 1
ATOM 4058 N N . LEU C 1 98 ? 47.091 92.791 68.187 1.00 22.88 79 LEU C N 1
ATOM 4059 C CA . LEU C 1 98 ? 45.722 92.415 67.930 1.00 22.82 79 LEU C CA 1
ATOM 4060 C C . LEU C 1 98 ? 45.515 90.959 68.311 1.00 22.77 79 LEU C C 1
ATOM 4061 O O . LEU C 1 98 ? 46.221 90.104 67.822 1.00 23.23 79 LEU C O 1
ATOM 4066 N N . ARG C 1 99 ? 44.554 90.666 69.179 1.00 22.78 80 ARG C N 1
ATOM 4067 C CA . ARG C 1 99 ? 44.303 89.262 69.523 1.00 22.87 80 ARG C CA 1
ATOM 4068 C C . ARG C 1 99 ? 43.532 88.523 68.429 1.00 22.91 80 ARG C C 1
ATOM 4069 O O . ARG C 1 99 ? 43.938 87.427 68.014 1.00 23.11 80 ARG C O 1
ATOM 4077 N N . GLY C 1 100 ? 42.422 89.119 67.982 1.00 22.60 81 GLY C N 1
ATOM 4078 C CA . GLY C 1 100 ? 41.519 88.479 67.036 1.00 21.89 81 GLY C CA 1
ATOM 4079 C C . GLY C 1 100 ? 41.283 89.290 65.779 1.00 22.08 81 GLY C C 1
ATOM 4080 O O . GLY C 1 100 ? 41.307 90.523 65.810 1.00 21.51 81 GLY C O 1
ATOM 4081 N N . LEU C 1 101 ? 41.085 88.581 64.664 1.00 22.02 82 LEU C N 1
ATOM 4082 C CA . LEU C 1 101 ? 40.540 89.156 63.439 1.00 21.69 82 LEU C CA 1
ATOM 4083 C C . LEU C 1 101 ? 39.492 88.224 62.875 1.00 21.84 82 LEU C C 1
ATOM 4084 O O . LEU C 1 101 ? 39.788 87.062 62.603 1.00 22.32 82 LEU C O 1
ATOM 4089 N N . ILE C 1 102 ? 38.273 88.743 62.704 1.00 21.64 83 ILE C N 1
ATOM 4090 C CA . ILE C 1 102 ? 37.197 88.047 61.992 1.00 21.11 83 ILE C CA 1
ATOM 4091 C C . ILE C 1 102 ? 37.005 88.700 60.615 1.00 21.07 83 ILE C C 1
ATOM 4092 O O . ILE C 1 102 ? 36.605 89.867 60.514 1.00 20.80 83 ILE C O 1
ATOM 4097 N N . ASN C 1 103 ? 37.329 87.951 59.563 1.00 20.83 84 ASN C N 1
ATOM 4098 C CA . ASN C 1 103 ? 37.068 88.403 58.201 1.00 21.07 84 ASN C CA 1
ATOM 4099 C C . ASN C 1 103 ? 35.663 87.957 57.816 1.00 21.32 84 ASN C C 1
ATOM 4100 O O . ASN C 1 103 ? 35.445 86.816 57.384 1.00 20.67 84 ASN C O 1
ATOM 4105 N N . ASN C 1 104 ? 34.717 88.864 58.030 1.00 21.49 85 ASN C N 1
ATOM 4106 C CA . ASN C 1 104 ? 33.303 88.571 57.892 1.00 22.29 85 ASN C CA 1
ATOM 4107 C C . ASN C 1 104 ? 32.710 89.248 56.656 1.00 22.94 85 ASN C C 1
ATOM 4108 O O . ASN C 1 104 ? 31.795 88.686 56.029 1.00 23.72 85 ASN C O 1
ATOM 4113 N N . ALA C 1 105 ? 33.226 90.433 56.306 1.00 23.04 86 ALA C N 1
ATOM 4114 C CA . ALA C 1 105 ? 32.717 91.205 55.155 1.00 23.90 86 ALA C CA 1
ATOM 4115 C C . ALA C 1 105 ? 32.668 90.337 53.891 1.00 24.43 86 ALA C C 1
ATOM 4116 O O . ALA C 1 105 ? 33.685 89.780 53.461 1.00 24.77 86 ALA C O 1
ATOM 4118 N N . GLY C 1 106 ? 31.479 90.212 53.315 1.00 24.73 87 GLY C N 1
ATOM 4119 C CA . GLY C 1 106 ? 31.293 89.402 52.117 1.00 25.17 87 GLY C CA 1
ATOM 4120 C C . GLY C 1 106 ? 29.826 89.382 51.716 1.00 25.20 87 GLY C C 1
ATOM 4121 O O . GLY C 1 106 ? 28.968 89.674 52.522 1.00 25.11 87 GLY C O 1
ATOM 4122 N N . LEU C 1 107 ? 29.545 89.039 50.467 1.00 25.42 88 LEU C N 1
ATOM 4123 C CA . LEU C 1 107 ? 28.171 89.000 49.982 1.00 25.63 88 LEU C CA 1
ATOM 4124 C C . LEU C 1 107 ? 28.036 88.056 48.793 1.00 25.78 88 LEU C C 1
ATOM 4125 O O . LEU C 1 107 ? 29.035 87.704 48.154 1.00 25.57 88 LEU C O 1
ATOM 4130 N N . ALA C 1 108 ? 26.799 87.631 48.544 1.00 26.33 89 ALA C N 1
ATOM 4131 C CA . ALA C 1 108 ? 26.412 86.924 47.328 1.00 27.11 89 ALA C CA 1
ATOM 4132 C C . ALA C 1 108 ? 25.512 87.837 46.505 1.00 27.63 89 ALA C C 1
ATOM 4133 O O . ALA C 1 108 ? 24.609 88.484 47.052 1.00 27.75 89 ALA C O 1
ATOM 4135 N N . LEU C 1 109 ? 25.759 87.905 45.197 1.00 28.33 90 LEU C N 1
ATOM 4136 C CA . LEU C 1 109 ? 25.012 88.817 44.316 1.00 29.11 90 LEU C CA 1
ATOM 4137 C C . LEU C 1 109 ? 24.510 88.140 43.058 1.00 30.02 90 LEU C C 1
ATOM 4138 O O . LEU C 1 109 ? 25.296 87.609 42.267 1.00 30.61 90 LEU C O 1
ATOM 4143 N N . GLY C 1 110 ? 23.201 88.166 42.869 1.00 30.72 91 GLY C N 1
ATOM 4144 C CA . GLY C 1 110 ? 22.627 87.700 41.629 1.00 31.69 91 GLY C CA 1
ATOM 4145 C C . GLY C 1 110 ? 21.989 86.343 41.761 1.00 32.44 91 GLY C C 1
ATOM 4146 O O . GLY C 1 110 ? 22.154 85.659 42.785 1.00 32.87 91 GLY C O 1
ATOM 4147 N N . THR C 1 111 ? 21.274 85.963 40.704 1.00 32.84 92 THR C N 1
ATOM 4148 C CA . THR C 1 111 ? 20.509 84.718 40.651 1.00 33.25 92 THR C CA 1
ATOM 4149 C C . THR C 1 111 ? 20.807 83.945 39.353 1.00 32.91 92 THR C C 1
ATOM 4150 O O . THR C 1 111 ? 20.991 82.702 39.371 1.00 33.39 92 THR C O 1
ATOM 4154 N N . ASP C 1 112 ? 20.869 84.693 38.251 1.00 31.88 93 ASP C N 1
ATOM 4155 C CA . ASP C 1 112 ? 21.199 84.158 36.924 1.00 31.20 93 ASP C CA 1
ATOM 4156 C C . ASP C 1 112 ? 22.217 83.000 36.907 1.00 30.06 93 ASP C C 1
ATOM 4157 O O . ASP C 1 112 ? 23.149 82.976 37.725 1.00 30.13 93 ASP C O 1
ATOM 4162 N N . PRO C 1 113 ? 22.033 82.026 35.982 1.00 28.82 94 PRO C N 1
ATOM 4163 C CA . PRO C 1 113 ? 23.119 81.104 35.672 1.00 27.79 94 PRO C CA 1
ATOM 4164 C C . PRO C 1 113 ? 24.333 81.891 35.159 1.00 26.88 94 PRO C C 1
ATOM 4165 O O . PRO C 1 113 ? 24.172 82.994 34.634 1.00 27.17 94 PRO C O 1
ATOM 4169 N N . ALA C 1 114 ? 25.533 81.342 35.309 1.00 25.97 95 ALA C N 1
ATOM 4170 C CA . ALA C 1 114 ? 26.759 82.062 34.952 1.00 25.16 95 ALA C CA 1
ATOM 4171 C C . ALA C 1 114 ? 26.685 82.835 33.620 1.00 25.01 95 ALA C C 1
ATOM 4172 O O . ALA C 1 114 ? 27.126 83.983 33.538 1.00 24.89 95 ALA C O 1
ATOM 4174 N N . GLN C 1 115 ? 26.088 82.213 32.605 1.00 24.53 96 GLN C N 1
ATOM 4175 C CA . GLN C 1 115 ? 26.060 82.745 31.239 1.00 24.14 96 GLN C CA 1
ATOM 4176 C C . GLN C 1 115 ? 25.205 84.000 31.028 1.00 24.21 96 GLN C C 1
ATOM 4177 O O . GLN C 1 115 ? 25.336 84.652 30.003 1.00 24.33 96 GLN C O 1
ATOM 4183 N N . SER C 1 116 ? 24.327 84.319 31.977 1.00 24.51 97 SER C N 1
ATOM 4184 C CA . SER C 1 116 ? 23.519 85.550 31.908 1.00 24.63 97 SER C CA 1
ATOM 4185 C C . SER C 1 116 ? 23.786 86.471 33.107 1.00 24.32 97 SER C C 1
ATOM 4186 O O . SER C 1 116 ? 23.004 87.363 33.418 1.00 24.30 97 SER C O 1
ATOM 4189 N N . CYS C 1 117 ? 24.910 86.251 33.771 1.00 24.53 98 CYS C N 1
ATOM 4190 C CA . CYS C 1 117 ? 25.277 87.071 34.911 1.00 24.64 98 CYS C CA 1
ATOM 4191 C C . CYS C 1 117 ? 25.801 88.442 34.506 1.00 24.42 98 CYS C C 1
ATOM 4192 O O . CYS C 1 117 ? 26.228 88.661 33.372 1.00 24.21 98 CYS C O 1
ATOM 4195 N N . ASP C 1 118 ? 25.741 89.354 35.468 1.00 24.27 99 ASP C N 1
ATOM 4196 C CA . ASP C 1 118 ? 26.212 90.719 35.336 1.00 24.29 99 ASP C CA 1
ATOM 4197 C C . ASP C 1 118 ? 27.626 90.756 35.907 1.00 23.68 99 ASP C C 1
ATOM 4198 O O . ASP C 1 118 ? 27.837 90.393 37.072 1.00 23.66 99 ASP C O 1
ATOM 4203 N N . LEU C 1 119 ? 28.595 91.167 35.086 1.00 23.11 100 LEU C N 1
ATOM 4204 C CA . LEU C 1 119 ? 30.009 91.162 35.497 1.00 22.66 100 LEU C CA 1
ATOM 4205 C C . LEU C 1 119 ? 30.304 92.136 36.630 1.00 22.50 100 LEU C C 1
ATOM 4206 O O . LEU C 1 119 ? 31.252 91.933 37.396 1.00 22.51 100 LEU C O 1
ATOM 4211 N N . ASP C 1 120 ? 29.495 93.195 36.716 1.00 22.25 101 ASP C N 1
ATOM 4212 C CA . ASP C 1 120 ? 29.494 94.104 37.867 1.00 21.89 101 ASP C CA 1
ATOM 4213 C C . ASP C 1 120 ? 29.294 93.366 39.193 1.00 21.46 101 ASP C C 1
ATOM 4214 O O . ASP C 1 120 ? 30.003 93.637 40.159 1.00 21.50 101 ASP C O 1
ATOM 4219 N N . ASP C 1 121 ? 28.349 92.426 39.225 1.00 21.18 102 ASP C N 1
ATOM 4220 C CA . ASP C 1 121 ? 28.099 91.602 40.418 1.00 21.30 102 ASP C CA 1
ATOM 4221 C C . ASP C 1 121 ? 29.296 90.702 40.726 1.00 21.31 102 ASP C C 1
ATOM 4222 O O . ASP C 1 121 ? 29.642 90.478 41.890 1.00 21.46 102 ASP C O 1
ATOM 4227 N N . TRP C 1 122 ? 29.920 90.185 39.671 1.00 21.44 103 TRP C N 1
ATOM 4228 C CA . TRP C 1 122 ? 31.068 89.284 39.807 1.00 21.71 103 TRP C CA 1
ATOM 4229 C C . TRP C 1 122 ? 32.292 90.017 40.323 1.00 21.64 103 TRP C C 1
ATOM 4230 O O . TRP C 1 122 ? 32.990 89.494 41.166 1.00 21.17 103 TRP C O 1
ATOM 4241 N N . ASP C 1 123 ? 32.524 91.230 39.817 1.00 22.28 104 ASP C N 1
ATOM 4242 C CA . ASP C 1 123 ? 33.616 92.099 40.282 1.00 22.65 104 ASP C CA 1
ATOM 4243 C C . ASP C 1 123 ? 33.475 92.427 41.766 1.00 22.66 104 ASP C C 1
ATOM 4244 O O . ASP C 1 123 ? 34.459 92.404 42.518 1.00 22.45 104 ASP C O 1
ATOM 4249 N N . THR C 1 124 ? 32.250 92.771 42.166 1.00 22.50 105 THR C N 1
ATOM 4250 C CA . THR C 1 124 ? 31.954 93.177 43.531 1.00 22.47 105 THR C CA 1
ATOM 4251 C C . THR C 1 124 ? 32.181 92.020 44.490 1.00 22.52 105 THR C C 1
ATOM 4252 O O . THR C 1 124 ? 32.734 92.213 45.565 1.00 23.00 105 THR C O 1
ATOM 4264 N N . VAL C 1 126 ? 34.198 89.379 43.973 1.00 21.77 107 VAL C N 1
ATOM 4265 C CA . VAL C 1 126 ? 35.629 89.081 44.028 1.00 22.22 107 VAL C CA 1
ATOM 4266 C C . VAL C 1 126 ? 36.364 90.123 44.876 1.00 22.10 107 VAL C C 1
ATOM 4267 O O . VAL C 1 126 ? 37.149 89.771 45.753 1.00 22.09 107 VAL C O 1
ATOM 4271 N N . ASP C 1 127 ? 36.069 91.398 44.634 1.00 22.23 108 ASP C N 1
ATOM 4272 C CA . ASP C 1 127 ? 36.733 92.497 45.346 1.00 22.52 108 ASP C CA 1
ATOM 4273 C C . ASP C 1 127 ? 36.462 92.492 46.843 1.00 22.45 108 ASP C C 1
ATOM 4274 O O . ASP C 1 127 ? 37.365 92.767 47.631 1.00 23.02 108 ASP C O 1
ATOM 4279 N N . THR C 1 128 ? 35.228 92.157 47.217 1.00 22.62 109 THR C N 1
ATOM 4280 C CA . THR C 1 128 ? 34.794 92.102 48.617 1.00 22.63 109 THR C CA 1
ATOM 4281 C C . THR C 1 128 ? 35.244 90.819 49.297 1.00 22.80 109 THR C C 1
ATOM 4282 O O . THR C 1 128 ? 35.946 90.861 50.319 1.00 23.20 109 THR C O 1
ATOM 4286 N N . ASN C 1 129 ? 34.842 89.679 48.719 1.00 22.53 110 ASN C N 1
ATOM 4287 C CA . ASN C 1 129 ? 34.982 88.386 49.367 1.00 21.67 110 ASN C CA 1
ATOM 4288 C C . ASN C 1 129 ? 36.412 87.893 49.363 1.00 21.84 110 ASN C C 1
ATOM 4289 O O . ASN C 1 129 ? 36.803 87.130 50.246 1.00 21.39 110 ASN C O 1
ATOM 4294 N N . ILE C 1 130 ? 37.175 88.297 48.350 1.00 21.90 111 ILE C N 1
ATOM 4295 C CA . ILE C 1 130 ? 38.582 87.890 48.260 1.00 21.99 111 ILE C CA 1
ATOM 4296 C C . ILE C 1 130 ? 39.520 89.069 48.598 1.00 22.54 111 ILE C C 1
ATOM 4297 O O . ILE C 1 130 ? 40.202 89.046 49.625 1.00 22.65 111 ILE C O 1
ATOM 4302 N N . LYS C 1 131 ? 39.532 90.097 47.757 1.00 22.77 112 LYS C N 1
ATOM 4303 C CA . LYS C 1 131 ? 40.460 91.220 47.964 1.00 23.44 112 LYS C CA 1
ATOM 4304 C C . LYS C 1 131 ? 40.275 91.897 49.331 1.00 23.44 112 LYS C C 1
ATOM 4305 O O . LYS C 1 131 ? 41.253 92.206 50.022 1.00 23.77 112 LYS C O 1
ATOM 4311 N N . GLY C 1 132 ? 39.023 92.094 49.734 1.00 23.36 113 GLY C N 1
ATOM 4312 C CA . GLY C 1 132 ? 38.727 92.667 51.053 1.00 22.77 113 GLY C CA 1
ATOM 4313 C C . GLY C 1 132 ? 39.361 91.896 52.199 1.00 22.43 113 GLY C C 1
ATOM 4314 O O . GLY C 1 132 ? 39.945 92.489 53.117 1.00 22.15 113 GLY C O 1
ATOM 4315 N N . LEU C 1 133 ? 39.235 90.573 52.142 1.00 22.23 114 LEU C N 1
ATOM 4316 C CA . LEU C 1 133 ? 39.826 89.673 53.145 1.00 22.19 114 LEU C CA 1
ATOM 4317 C C . LEU C 1 133 ? 41.362 89.646 53.059 1.00 22.22 114 LEU C C 1
ATOM 4318 O O . LEU C 1 133 ? 42.040 89.575 54.076 1.00 22.58 114 LEU C O 1
ATOM 4323 N N . LEU C 1 134 ? 41.910 89.709 51.848 1.00 22.29 115 LEU C N 1
ATOM 4324 C CA . LEU C 1 134 ? 43.362 89.803 51.676 1.00 22.42 115 LEU C CA 1
ATOM 4325 C C . LEU C 1 134 ? 43.923 91.109 52.242 1.00 22.40 115 LEU C C 1
ATOM 4326 O O . LEU C 1 134 ? 44.987 91.113 52.880 1.00 22.46 115 LEU C O 1
ATOM 4331 N N . TYR C 1 135 ? 43.222 92.216 51.989 1.00 22.56 116 TYR C N 1
ATOM 4332 C CA . TYR C 1 135 ? 43.662 93.523 52.490 1.00 22.48 116 TYR C CA 1
ATOM 4333 C C . TYR C 1 135 ? 43.638 93.523 54.016 1.00 22.59 116 TYR C C 1
ATOM 4334 O O . TYR C 1 135 ? 44.645 93.822 54.645 1.00 22.97 116 TYR C O 1
ATOM 4343 N N . SER C 1 136 ? 42.510 93.142 54.607 1.00 22.21 117 SER C N 1
ATOM 4344 C CA . SER C 1 136 ? 42.372 93.159 56.053 1.00 22.79 117 SER C CA 1
ATOM 4345 C C . SER C 1 136 ? 43.341 92.196 56.734 1.00 22.57 117 SER C C 1
ATOM 4346 O O . SER C 1 136 ? 43.919 92.533 57.761 1.00 22.79 117 SER C O 1
ATOM 4349 N N . THR C 1 137 ? 43.547 91.022 56.145 1.00 22.04 118 THR C N 1
ATOM 4350 C CA . THR C 1 137 ? 44.527 90.059 56.657 1.00 21.80 118 THR C CA 1
ATOM 4351 C C . THR C 1 137 ? 45.990 90.559 56.580 1.00 21.95 118 THR C C 1
ATOM 4352 O O . THR C 1 137 ? 46.699 90.558 57.587 1.00 22.03 118 THR C O 1
ATOM 4356 N N . ARG C 1 138 ? 46.436 90.981 55.396 1.00 22.09 119 ARG C N 1
ATOM 4357 C CA . ARG C 1 138 ? 47.826 91.433 55.201 1.00 21.97 119 ARG C CA 1
ATOM 4358 C C . ARG C 1 138 ? 48.163 92.653 56.038 1.00 22.03 119 ARG C C 1
ATOM 4359 O O . ARG C 1 138 ? 49.223 92.706 56.663 1.00 22.18 119 ARG C O 1
ATOM 4367 N N . LEU C 1 139 ? 47.267 93.638 56.032 1.00 22.00 120 LEU C N 1
ATOM 4368 C CA . LEU C 1 139 ? 47.482 94.897 56.758 1.00 21.69 120 LEU C CA 1
ATOM 4369 C C . LEU C 1 139 ? 47.563 94.708 58.258 1.00 22.03 120 LEU C C 1
ATOM 4370 O O . LEU C 1 139 ? 48.303 95.428 58.934 1.00 22.19 120 LEU C O 1
ATOM 4375 N N . LEU C 1 140 ? 46.825 93.721 58.767 1.00 22.42 121 LEU C N 1
ATOM 4376 C CA . LEU C 1 140 ? 46.740 93.478 60.208 1.00 22.66 121 LEU C CA 1
ATOM 4377 C C . LEU C 1 140 ? 47.644 92.363 60.726 1.00 23.17 121 LEU C C 1
ATOM 4378 O O . LEU C 1 140 ? 47.798 92.235 61.951 1.00 22.99 121 LEU C O 1
ATOM 4383 N N . LEU C 1 141 ? 48.224 91.561 59.824 1.00 23.60 122 LEU C N 1
ATOM 4384 C CA . LEU C 1 141 ? 49.119 90.473 60.250 1.00 24.05 122 LEU C CA 1
ATOM 4385 C C . LEU C 1 141 ? 50.250 90.926 61.189 1.00 24.35 122 LEU C C 1
ATOM 4386 O O . LEU C 1 141 ? 50.480 90.294 62.221 1.00 25.15 122 LEU C O 1
ATOM 4391 N N . PRO C 1 142 ? 50.955 92.020 60.865 1.00 24.26 123 PRO C N 1
ATOM 4392 C CA . PRO C 1 142 ? 51.987 92.408 61.836 1.00 24.16 123 PRO C CA 1
ATOM 4393 C C . PRO C 1 142 ? 51.493 92.547 63.290 1.00 23.94 123 PRO C C 1
ATOM 4394 O O . PRO C 1 142 ? 52.238 92.208 64.230 1.00 23.17 123 PRO C O 1
ATOM 4398 N N . ARG C 1 143 ? 50.259 93.028 63.461 1.00 23.80 124 ARG C N 1
ATOM 4399 C CA . ARG C 1 143 ? 49.675 93.230 64.799 1.00 24.00 124 ARG C CA 1
ATOM 4400 C C . ARG C 1 143 ? 49.241 91.918 65.424 1.00 24.01 124 ARG C C 1
ATOM 4401 O O . ARG C 1 143 ? 49.290 91.759 66.647 1.00 23.98 124 ARG C O 1
ATOM 4409 N N . LEU C 1 144 ? 48.811 90.985 64.578 1.00 23.88 125 LEU C N 1
ATOM 4410 C CA . LEU C 1 144 ? 48.494 89.638 65.022 1.00 23.86 125 LEU C CA 1
ATOM 4411 C C . LEU C 1 144 ? 49.787 88.914 65.407 1.00 23.85 125 LEU C C 1
ATOM 4412 O O . LEU C 1 144 ? 49.852 88.282 66.460 1.00 24.31 125 LEU C O 1
ATOM 4417 N N . ILE C 1 145 ? 50.810 89.023 64.563 1.00 23.76 126 ILE C N 1
ATOM 4418 C CA . ILE C 1 145 ? 52.151 88.476 64.877 1.00 24.07 126 ILE C CA 1
ATOM 4419 C C . ILE C 1 145 ? 52.613 89.009 66.238 1.00 23.92 126 ILE C C 1
ATOM 4420 O O . ILE C 1 145 ? 52.996 88.226 67.107 1.00 24.58 126 ILE C O 1
ATOM 4425 N N . ALA C 1 146 ? 52.535 90.328 66.425 1.00 23.43 127 ALA C N 1
ATOM 4426 C CA . ALA C 1 146 ? 53.008 90.985 67.658 1.00 23.27 127 ALA C CA 1
ATOM 4427 C C . ALA C 1 146 ? 52.304 90.515 68.941 1.00 23.39 127 ALA C C 1
ATOM 4428 O O . ALA C 1 146 ? 52.943 90.438 69.994 1.00 23.55 127 ALA C O 1
ATOM 4430 N N . HIS C 1 147 ? 51.002 90.221 68.853 1.00 23.19 128 HIS C N 1
ATOM 4431 C CA . HIS C 1 147 ? 50.282 89.552 69.934 1.00 22.85 128 HIS C CA 1
ATOM 4432 C C . HIS C 1 147 ? 50.902 88.167 70.192 1.00 22.95 128 HIS C C 1
ATOM 4433 O O . HIS C 1 147 ? 51.190 87.817 71.337 1.00 23.16 128 HIS C O 1
ATOM 4440 N N . GLY C 1 148 ? 51.119 87.401 69.126 1.00 22.77 129 GLY C N 1
ATOM 4441 C CA . GLY C 1 148 ? 51.760 86.088 69.219 1.00 23.11 129 GLY C CA 1
ATOM 4442 C C . GLY C 1 148 ? 50.857 84.973 69.736 1.00 23.34 129 GLY C C 1
ATOM 4443 O O . GLY C 1 148 ? 49.749 84.753 69.208 1.00 23.40 129 GLY C O 1
ATOM 4444 N N . ALA C 1 149 ? 51.337 84.266 70.762 1.00 23.05 130 ALA C N 1
ATOM 4445 C CA . ALA C 1 149 ? 50.615 83.143 71.363 1.00 22.97 130 ALA C CA 1
ATOM 4446 C C . ALA C 1 149 ? 49.150 83.501 71.653 1.00 22.92 130 ALA C C 1
ATOM 4447 O O . ALA C 1 149 ? 48.863 84.495 72.341 1.00 22.76 130 ALA C O 1
ATOM 4449 N N . GLY C 1 150 ? 48.236 82.712 71.093 1.00 22.51 131 GLY C N 1
ATOM 4450 C CA . GLY C 1 150 ? 46.805 82.887 71.339 1.00 22.15 131 GLY C CA 1
ATOM 4451 C C . GLY C 1 150 ? 46.063 83.711 70.302 1.00 22.09 131 GLY C C 1
ATOM 4452 O O . GLY C 1 150 ? 44.822 83.753 70.310 1.00 21.72 131 GLY C O 1
ATOM 4453 N N . ALA C 1 151 ? 46.814 84.368 69.412 1.00 22.10 132 ALA C N 1
ATOM 4454 C CA . ALA C 1 151 ? 46.214 85.162 68.346 1.00 21.86 132 ALA C CA 1
ATOM 4455 C C . ALA C 1 151 ? 45.441 84.269 67.385 1.00 22.12 132 ALA C C 1
ATOM 4456 O O . ALA C 1 151 ? 45.804 83.101 67.171 1.00 22.13 132 ALA C O 1
ATOM 4458 N N . SER C 1 152 ? 44.355 84.814 66.837 1.00 22.10 133 SER C N 1
ATOM 4459 C CA . SER C 1 152 ? 43.443 84.049 65.995 1.00 22.27 133 SER C CA 1
ATOM 4460 C C . SER C 1 152 ? 42.843 84.855 64.859 1.00 21.96 133 SER C C 1
ATOM 4461 O O . SER C 1 152 ? 42.351 85.968 65.068 1.00 21.63 133 SER C O 1
ATOM 4464 N N . ILE C 1 153 ? 42.900 84.276 63.661 1.00 22.23 134 ILE C N 1
ATOM 4465 C CA . ILE C 1 153 ? 42.175 84.774 62.487 1.00 22.14 134 ILE C CA 1
ATOM 4466 C C . ILE C 1 153 ? 41.040 83.803 62.205 1.00 22.40 134 ILE C C 1
ATOM 4467 O O . ILE C 1 153 ? 41.264 82.610 62.127 1.00 23.35 134 ILE C O 1
ATOM 4472 N N . VAL C 1 154 ? 39.819 84.303 62.109 1.00 22.60 135 VAL C N 1
ATOM 4473 C CA . VAL C 1 154 ? 38.696 83.473 61.671 1.00 22.63 135 VAL C CA 1
ATOM 4474 C C . VAL C 1 154 ? 38.163 84.068 60.360 1.00 22.98 135 VAL C C 1
ATOM 4475 O O . VAL C 1 154 ? 37.746 85.228 60.307 1.00 22.80 135 VAL C O 1
ATOM 4479 N N . ASN C 1 155 ? 38.223 83.270 59.299 1.00 22.92 136 ASN C N 1
ATOM 4480 C CA . ASN C 1 155 ? 37.740 83.686 57.990 1.00 23.06 136 ASN C CA 1
ATOM 4481 C C . ASN C 1 155 ? 36.343 83.123 57.777 1.00 22.98 136 ASN C C 1
ATOM 4482 O O . ASN C 1 155 ? 36.094 81.948 58.052 1.00 23.91 136 ASN C O 1
ATOM 4487 N N . LEU C 1 156 ? 35.423 83.941 57.291 1.00 23.14 137 LEU C N 1
ATOM 4488 C CA . LEU C 1 156 ? 34.085 83.429 56.985 1.00 23.15 137 LEU C CA 1
ATOM 4489 C C . LEU C 1 156 ? 34.053 82.772 55.609 1.00 23.74 137 LEU C C 1
ATOM 4490 O O . LEU C 1 156 ? 34.011 83.448 54.582 1.00 24.10 137 LEU C O 1
ATOM 4495 N N . GLY C 1 157 ? 34.109 81.444 55.607 1.00 24.10 138 GLY C N 1
ATOM 4496 C CA . GLY C 1 157 ? 34.013 80.669 54.387 1.00 23.68 138 GLY C CA 1
ATOM 4497 C C . GLY C 1 157 ? 32.558 80.313 54.225 1.00 24.11 138 GLY C C 1
ATOM 4498 O O . GLY C 1 157 ? 31.667 81.062 54.653 1.00 24.05 138 GLY C O 1
ATOM 4499 N N . SER C 1 158 ? 32.312 79.162 53.607 1.00 24.16 139 SER C N 1
ATOM 4500 C CA . SER C 1 158 ? 30.957 78.696 53.378 1.00 24.21 139 SER C CA 1
ATOM 4501 C C . SER C 1 158 ? 31.003 77.270 52.870 1.00 24.31 139 SER C C 1
ATOM 4502 O O . SER C 1 158 ? 31.997 76.850 52.279 1.00 24.95 139 SER C O 1
ATOM 4505 N N . VAL C 1 159 ? 29.919 76.532 53.092 1.00 24.21 140 VAL C N 1
ATOM 4506 C CA . VAL C 1 159 ? 29.709 75.244 52.431 1.00 23.82 140 VAL C CA 1
ATOM 4507 C C . VAL C 1 159 ? 29.778 75.374 50.890 1.00 24.35 140 VAL C C 1
ATOM 4508 O O . VAL C 1 159 ? 30.193 74.439 50.182 1.00 24.73 140 VAL C O 1
ATOM 4512 N N . ALA C 1 160 ? 29.396 76.544 50.386 1.00 23.96 141 ALA C N 1
ATOM 4513 C CA . ALA C 1 160 ? 29.507 76.862 48.965 1.00 24.15 141 ALA C CA 1
ATOM 4514 C C . ALA C 1 160 ? 30.954 76.776 48.429 1.00 24.20 141 ALA C C 1
ATOM 4515 O O . ALA C 1 160 ? 31.163 76.645 47.237 1.00 24.32 141 ALA C O 1
ATOM 4517 N N . GLY C 1 161 ? 31.950 76.833 49.308 1.00 24.41 142 GLY C N 1
ATOM 4518 C CA . GLY C 1 161 ? 33.333 76.674 48.870 1.00 24.66 142 GLY C CA 1
ATOM 4519 C C . GLY C 1 161 ? 33.759 75.252 48.534 1.00 24.90 142 GLY C C 1
ATOM 4520 O O . GLY C 1 161 ? 34.845 75.043 47.996 1.00 25.18 142 GLY C O 1
ATOM 4521 N N . LYS C 1 162 ? 32.908 74.283 48.853 1.00 25.21 143 LYS C N 1
ATOM 4522 C CA . LYS C 1 162 ? 33.212 72.848 48.721 1.00 25.84 143 LYS C CA 1
ATOM 4523 C C . LYS C 1 162 ? 32.240 72.121 47.802 1.00 25.07 143 LYS C C 1
ATOM 4524 O O . LYS C 1 162 ? 32.625 71.201 47.075 1.00 25.14 143 LYS C O 1
ATOM 4530 N N . TRP C 1 163 ? 30.972 72.520 47.879 1.00 24.39 144 TRP C N 1
ATOM 4531 C CA . TRP C 1 163 ? 29.880 71.780 47.266 1.00 23.67 144 TRP C CA 1
ATOM 4532 C C . TRP C 1 163 ? 29.248 72.605 46.178 1.00 23.45 144 TRP C C 1
ATOM 4533 O O . TRP C 1 163 ? 28.806 73.729 46.429 1.00 23.71 144 TRP C O 1
ATOM 4544 N N . PRO C 1 164 ? 29.237 72.063 44.948 1.00 23.10 145 PRO C N 1
ATOM 4545 C CA . PRO C 1 164 ? 28.736 72.818 43.828 1.00 23.08 145 PRO C CA 1
ATOM 4546 C C . PRO C 1 164 ? 27.221 72.732 43.797 1.00 22.79 145 PRO C C 1
ATOM 4547 O O . PRO C 1 164 ? 26.640 71.753 44.270 1.00 22.99 145 PRO C O 1
ATOM 4551 N N . TYR C 1 165 ? 26.587 73.768 43.277 1.00 22.90 146 TYR C N 1
ATOM 4552 C CA . TYR C 1 165 ? 25.133 73.769 43.100 1.00 22.55 146 TYR C CA 1
ATOM 4553 C C . TYR C 1 165 ? 24.818 74.836 42.070 1.00 22.15 146 TYR C C 1
ATOM 4554 O O . TYR C 1 165 ? 25.669 75.694 41.818 1.00 21.74 146 TYR C O 1
ATOM 4563 N N . PRO C 1 166 ? 23.620 74.767 41.440 1.00 21.56 147 PRO C N 1
ATOM 4564 C CA . PRO C 1 166 ? 23.254 75.793 40.466 1.00 21.64 147 PRO C CA 1
ATOM 4565 C C . PRO C 1 166 ? 23.320 77.209 41.025 1.00 21.73 147 PRO C C 1
ATOM 4566 O O . PRO C 1 166 ? 22.950 77.450 42.177 1.00 21.80 147 PRO C O 1
ATOM 4570 N N . GLY C 1 167 ? 23.838 78.125 40.213 1.00 22.08 148 GLY C N 1
ATOM 4571 C CA . GLY C 1 167 ? 23.910 79.542 40.567 1.00 22.16 148 GLY C CA 1
ATOM 4572 C C . GLY C 1 167 ? 25.039 79.910 41.515 1.00 22.63 148 GLY C C 1
ATOM 4573 O O . GLY C 1 167 ? 25.214 81.086 41.813 1.00 22.59 148 GLY C O 1
ATOM 4574 N N . SER C 1 168 ? 25.800 78.916 41.984 1.00 22.63 149 SER C N 1
ATOM 4575 C CA . SER C 1 168 ? 26.890 79.171 42.930 1.00 23.48 149 SER C CA 1
ATOM 4576 C C . SER C 1 168 ? 28.088 79.847 42.283 1.00 23.71 149 SER C C 1
ATOM 4577 O O . SER C 1 168 ? 28.786 80.614 42.947 1.00 24.66 149 SER C O 1
ATOM 4580 N N . HIS C 1 169 ? 28.321 79.557 41.003 1.00 23.70 150 HIS C N 1
ATOM 4581 C CA . HIS C 1 169 ? 29.480 80.065 40.248 1.00 23.49 150 HIS C CA 1
ATOM 4582 C C . HIS C 1 169 ? 30.542 80.818 41.057 1.00 23.40 150 HIS C C 1
ATOM 4583 O O . HIS C 1 169 ? 31.420 80.203 41.659 1.00 23.89 150 HIS C O 1
ATOM 4590 N N . VAL C 1 170 ? 30.436 82.143 41.101 1.00 23.42 151 VAL C N 1
ATOM 4591 C CA . VAL C 1 170 ? 31.476 83.002 41.669 1.00 23.31 151 VAL C CA 1
ATOM 4592 C C . VAL C 1 170 ? 31.467 83.053 43.193 1.00 23.52 151 VAL C C 1
ATOM 4593 O O . VAL C 1 170 ? 32.525 83.048 43.830 1.00 23.71 151 VAL C O 1
ATOM 4597 N N . TYR C 1 171 ? 30.282 83.075 43.785 1.00 23.57 152 TYR C N 1
ATOM 4598 C CA . TYR C 1 171 ? 30.211 83.053 45.232 1.00 23.94 152 TYR C CA 1
ATOM 4599 C C . TYR C 1 171 ? 30.946 81.838 45.811 1.00 24.22 152 TYR C C 1
ATOM 4600 O O . TYR C 1 171 ? 31.827 81.996 46.670 1.00 24.60 152 TYR C O 1
ATOM 4609 N N . GLY C 1 172 ? 30.598 80.637 45.344 1.00 23.87 153 GLY C N 1
ATOM 4610 C CA . GLY C 1 172 ? 31.326 79.430 45.745 1.00 23.83 153 GLY C CA 1
ATOM 4611 C C . GLY C 1 172 ? 32.817 79.487 45.463 1.00 23.60 153 GLY C C 1
ATOM 4612 O O . GLY C 1 172 ? 33.628 79.101 46.306 1.00 24.19 153 GLY C O 1
ATOM 4613 N N . GLY C 1 173 ? 33.193 79.967 44.276 1.00 23.82 154 GLY C N 1
ATOM 4614 C CA . GLY C 1 173 ? 34.615 80.110 43.925 1.00 23.29 154 GLY C CA 1
ATOM 4615 C C . GLY C 1 173 ? 35.338 80.989 44.935 1.00 23.68 154 GLY C C 1
ATOM 4616 O O . GLY C 1 173 ? 36.421 80.660 45.438 1.00 24.16 154 GLY C O 1
ATOM 4617 N N . THR C 1 174 ? 34.715 82.122 45.221 1.00 23.61 155 THR C N 1
ATOM 4618 C CA . THR C 1 174 ? 35.146 83.081 46.225 1.00 23.29 155 THR C CA 1
ATOM 4619 C C . THR C 1 174 ? 35.407 82.408 47.592 1.00 23.46 155 THR C C 1
ATOM 4620 O O . THR C 1 174 ? 36.422 82.672 48.268 1.00 22.50 155 THR C O 1
ATOM 4624 N N . LYS C 1 175 ? 34.507 81.505 47.978 1.00 23.20 156 LYS C N 1
ATOM 4625 C CA . LYS C 1 175 ? 34.608 80.847 49.275 1.00 23.36 156 LYS C CA 1
ATOM 4626 C C . LYS C 1 175 ? 35.639 79.717 49.266 1.00 23.45 156 LYS C C 1
ATOM 4627 O O . LYS C 1 175 ? 36.225 79.393 50.311 1.00 23.38 156 LYS C O 1
ATOM 4633 N N . ALA C 1 176 ? 35.851 79.139 48.082 1.00 22.74 157 ALA C N 1
ATOM 4634 C CA . ALA C 1 176 ? 36.898 78.141 47.864 1.00 22.78 157 ALA C CA 1
ATOM 4635 C C . ALA C 1 176 ? 38.272 78.788 47.946 1.00 22.94 157 ALA C C 1
ATOM 4636 O O . ALA C 1 176 ? 39.219 78.170 48.459 1.00 22.67 157 ALA C O 1
ATOM 4638 N N . PHE C 1 177 ? 38.379 80.017 47.413 1.00 23.13 158 PHE C N 1
ATOM 4639 C CA . PHE C 1 177 ? 39.581 80.837 47.590 1.00 23.30 158 PHE C CA 1
ATOM 4640 C C . PHE C 1 177 ? 39.899 80.975 49.065 1.00 23.39 158 PHE C C 1
ATOM 4641 O O . PHE C 1 177 ? 41.033 80.753 49.466 1.00 23.55 158 PHE C O 1
ATOM 4649 N N . VAL C 1 178 ? 38.893 81.382 49.849 1.00 23.90 159 VAL C N 1
ATOM 4650 C CA . VAL C 1 178 ? 39.043 81.688 51.292 1.00 24.14 159 VAL C CA 1
ATOM 4651 C C . VAL C 1 178 ? 39.540 80.446 52.054 1.00 25.08 159 VAL C C 1
ATOM 4652 O O . VAL C 1 178 ? 40.475 80.534 52.857 1.00 24.63 159 VAL C O 1
ATOM 4656 N N . GLU C 1 179 ? 38.912 79.302 51.775 1.00 25.47 160 GLU C N 1
ATOM 4657 C CA . GLU C 1 179 ? 39.319 78.034 52.342 1.00 26.62 160 GLU C CA 1
ATOM 4658 C C . GLU C 1 179 ? 40.790 77.698 52.130 1.00 26.52 160 GLU C C 1
ATOM 4659 O O . GLU C 1 179 ? 41.489 77.418 53.086 1.00 27.96 160 GLU C O 1
ATOM 4665 N N . GLN C 1 180 ? 41.254 77.716 50.887 1.00 26.33 161 GLN C N 1
ATOM 4666 C CA . GLN C 1 180 ? 42.643 77.378 50.568 1.00 25.62 161 GLN C CA 1
ATOM 4667 C C . GLN C 1 180 ? 43.605 78.411 51.121 1.00 25.85 161 GLN C C 1
ATOM 4668 O O . GLN C 1 180 ? 44.717 78.084 51.577 1.00 26.09 161 GLN C O 1
ATOM 4674 N N . PHE C 1 181 ? 43.191 79.675 51.048 1.00 25.80 162 PHE C N 1
ATOM 4675 C CA . PHE C 1 181 ? 43.997 80.762 51.586 1.00 25.22 162 PHE C CA 1
ATOM 4676 C C . PHE C 1 181 ? 44.282 80.570 53.075 1.00 25.12 162 PHE C C 1
ATOM 4677 O O . PHE C 1 181 ? 45.430 80.739 53.510 1.00 25.08 162 PHE C O 1
ATOM 4685 N N . SER C 1 182 ? 43.258 80.196 53.841 1.00 24.60 163 SER C N 1
ATOM 4686 C CA . SER C 1 182 ? 43.419 79.963 55.287 1.00 25.25 163 SER C CA 1
ATOM 4687 C C . SER C 1 182 ? 44.479 78.908 55.565 1.00 25.20 163 SER C C 1
ATOM 4688 O O . SER C 1 182 ? 45.399 79.158 56.327 1.00 25.46 163 SER C O 1
ATOM 4691 N N . LEU C 1 183 ? 44.335 77.739 54.931 1.00 25.38 164 LEU C N 1
ATOM 4692 C CA . LEU C 1 183 ? 45.298 76.638 55.047 1.00 25.11 164 LEU C CA 1
ATOM 4693 C C . LEU C 1 183 ? 46.684 77.081 54.631 1.00 24.81 164 LEU C C 1
ATOM 4694 O O . LEU C 1 183 ? 47.628 76.844 55.357 1.00 25.54 164 LEU C O 1
ATOM 4699 N N . ASN C 1 184 ? 46.802 77.735 53.475 1.00 24.83 165 ASN C N 1
ATOM 4700 C CA . ASN C 1 184 ? 48.089 78.270 53.007 1.00 24.98 165 ASN C CA 1
ATOM 4701 C C . ASN C 1 184 ? 48.733 79.267 53.967 1.00 25.26 165 ASN C C 1
ATOM 4702 O O . ASN C 1 184 ? 49.950 79.247 54.165 1.00 25.49 165 ASN C O 1
ATOM 4707 N N . LEU C 1 185 ? 47.920 80.143 54.550 1.00 25.80 166 LEU C N 1
ATOM 4708 C CA . LEU C 1 185 ? 48.418 81.157 55.480 1.00 25.92 166 LEU C CA 1
ATOM 4709 C C . LEU C 1 185 ? 49.113 80.507 56.679 1.00 25.92 166 LEU C C 1
ATOM 4710 O O . LEU C 1 185 ? 50.185 80.968 57.093 1.00 26.64 166 LEU C O 1
ATOM 4715 N N . ARG C 1 186 ? 48.537 79.421 57.201 1.00 25.12 167 ARG C N 1
ATOM 4716 C CA . ARG C 1 186 ? 49.173 78.646 58.278 1.00 24.48 167 ARG C CA 1
ATOM 4717 C C . ARG C 1 186 ? 50.602 78.156 57.980 1.00 24.57 167 ARG C C 1
ATOM 4718 O O . ARG C 1 186 ? 51.415 77.986 58.898 1.00 24.26 167 ARG C O 1
ATOM 4726 N N . CYS C 1 187 ? 50.896 77.900 56.706 1.00 24.62 168 CYS C N 1
ATOM 4727 C CA . CYS C 1 187 ? 52.228 77.458 56.287 1.00 24.78 168 CYS C CA 1
ATOM 4728 C C . CYS C 1 187 ? 53.269 78.568 56.335 1.00 25.10 168 CYS C C 1
ATOM 4729 O O . CYS C 1 187 ? 54.454 78.292 56.283 1.00 25.53 168 CYS C O 1
ATOM 4732 N N . ASP C 1 188 ? 52.818 79.814 56.408 1.00 25.22 169 ASP C N 1
ATOM 4733 C CA . ASP C 1 188 ? 53.699 80.973 56.466 1.00 25.76 169 ASP C CA 1
ATOM 4734 C C . ASP C 1 188 ? 53.843 81.496 57.895 1.00 25.69 169 ASP C C 1
ATOM 4735 O O . ASP C 1 188 ? 54.701 82.329 58.163 1.00 25.66 169 ASP C O 1
ATOM 4740 N N . LEU C 1 189 ? 52.999 81.014 58.807 1.00 26.00 170 LEU C N 1
ATOM 4741 C CA . LEU C 1 189 ? 52.950 81.564 60.167 1.00 26.16 170 LEU C CA 1
ATOM 4742 C C . LEU C 1 189 ? 53.737 80.827 61.255 1.00 26.53 170 LEU C C 1
ATOM 4743 O O . LEU C 1 189 ? 53.457 81.004 62.437 1.00 27.06 170 LEU C O 1
ATOM 4748 N N . GLN C 1 190 ? 54.726 80.027 60.854 1.00 27.29 171 GLN C N 1
ATOM 4749 C CA . GLN C 1 190 ? 55.603 79.258 61.782 1.00 27.72 171 GLN C CA 1
ATOM 4750 C C . GLN C 1 190 ? 56.207 80.121 62.844 1.00 27.30 171 GLN C C 1
ATOM 4751 O O . GLN C 1 190 ? 56.750 81.182 62.527 1.00 27.77 171 GLN C O 1
ATOM 4757 N N . GLY C 1 191 ? 56.135 79.656 64.093 1.00 27.02 172 GLY C N 1
ATOM 4758 C CA . GLY C 1 191 ? 56.841 80.278 65.231 1.00 26.46 172 GLY C CA 1
ATOM 4759 C C . GLY C 1 191 ? 56.178 81.534 65.737 1.00 26.14 172 GLY C C 1
ATOM 4760 O O . GLY C 1 191 ? 56.639 82.192 66.667 1.00 26.49 172 GLY C O 1
ATOM 4761 N N . THR C 1 192 ? 55.057 81.831 65.117 1.00 25.90 173 THR C N 1
ATOM 4762 C CA . THR C 1 192 ? 54.328 83.065 65.282 1.00 25.29 173 THR C CA 1
ATOM 4763 C C . THR C 1 192 ? 53.288 82.939 66.410 1.00 25.16 173 THR C C 1
ATOM 4764 O O . THR C 1 192 ? 53.049 83.888 67.154 1.00 25.18 173 THR C O 1
ATOM 4768 N N . GLY C 1 193 ? 52.686 81.758 66.541 1.00 24.74 174 GLY C N 1
ATOM 4769 C CA . GLY C 1 193 ? 51.634 81.548 67.520 1.00 24.21 174 GLY C CA 1
ATOM 4770 C C . GLY C 1 193 ? 50.254 81.863 66.983 1.00 23.89 174 GLY C C 1
ATOM 4771 O O . GLY C 1 193 ? 49.267 81.514 67.604 1.00 23.63 174 GLY C O 1
ATOM 4772 N N . VAL C 1 194 ? 50.184 82.519 65.828 1.00 23.63 175 VAL C N 1
ATOM 4773 C CA . VAL C 1 194 ? 48.900 82.930 65.250 1.00 23.44 175 VAL C CA 1
ATOM 4774 C C . VAL C 1 194 ? 48.147 81.754 64.640 1.00 23.60 175 VAL C C 1
ATOM 4775 O O . VAL C 1 194 ? 48.673 81.037 63.780 1.00 23.83 175 VAL C O 1
ATOM 4779 N N . ARG C 1 195 ? 46.910 81.582 65.085 1.00 23.55 176 ARG C N 1
ATOM 4780 C CA . ARG C 1 195 ? 46.009 80.578 64.545 1.00 23.59 176 ARG C CA 1
ATOM 4781 C C . ARG C 1 195 ? 45.208 81.102 63.353 1.00 24.08 176 ARG C C 1
ATOM 4782 O O . ARG C 1 195 ? 44.954 82.316 63.253 1.00 23.98 176 ARG C O 1
ATOM 4790 N N . VAL C 1 196 ? 44.805 80.189 62.453 1.00 24.00 177 VAL C N 1
ATOM 4791 C CA . VAL C 1 196 ? 43.900 80.527 61.333 1.00 23.37 177 VAL C CA 1
ATOM 4792 C C . VAL C 1 196 ? 42.817 79.456 61.196 1.00 23.79 177 VAL C C 1
ATOM 4793 O O . VAL C 1 196 ? 43.115 78.261 61.196 1.00 23.54 177 VAL C O 1
ATOM 4797 N N . THR C 1 197 ? 41.567 79.899 61.092 1.00 23.60 178 THR C N 1
ATOM 4798 C CA . THR C 1 197 ? 40.429 79.002 60.999 1.00 23.83 178 THR C CA 1
ATOM 4799 C C . THR C 1 197 ? 39.497 79.456 59.865 1.00 24.28 178 THR C C 1
ATOM 4800 O O . THR C 1 197 ? 39.185 80.647 59.755 1.00 24.32 178 THR C O 1
ATOM 4804 N N . ASN C 1 198 ? 39.102 78.509 59.011 1.00 24.50 179 ASN C N 1
ATOM 4805 C CA . ASN C 1 198 ? 38.027 78.727 58.055 1.00 24.98 179 ASN C CA 1
ATOM 4806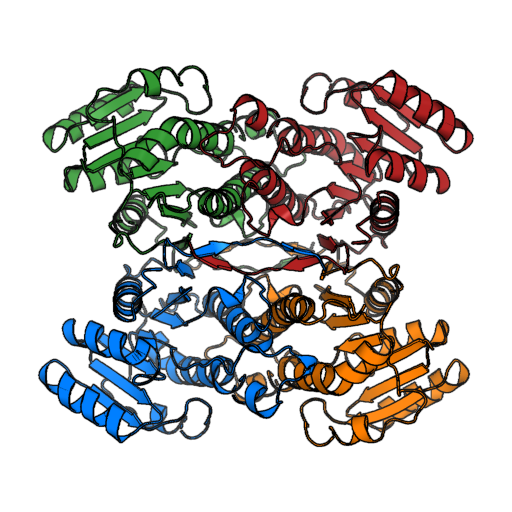 C C . ASN C 1 198 ? 36.735 78.164 58.636 1.00 25.10 179 ASN C C 1
ATOM 4807 O O . ASN C 1 198 ? 36.584 76.944 58.797 1.00 25.10 179 ASN C O 1
ATOM 4812 N N . LEU C 1 199 ? 35.826 79.056 59.010 1.00 24.93 180 LEU C N 1
ATOM 4813 C CA . LEU C 1 199 ? 34.494 78.634 59.443 1.00 24.75 180 LEU C CA 1
ATOM 4814 C C . LEU C 1 199 ? 33.595 78.545 58.217 1.00 24.49 180 LEU C C 1
ATOM 4815 O O . LEU C 1 199 ? 33.417 79.528 57.515 1.00 24.54 180 LEU C O 1
ATOM 4820 N N . GLU C 1 200 ? 33.022 77.373 57.971 1.00 24.52 181 GLU C N 1
ATOM 4821 C CA . GLU C 1 200 ? 32.189 77.166 56.779 1.00 24.82 181 GLU C CA 1
ATOM 4822 C C . GLU C 1 200 ? 30.722 76.903 57.114 1.00 24.59 181 GLU C C 1
ATOM 4823 O O . GLU C 1 200 ? 30.324 75.761 57.279 1.00 24.90 181 GLU C O 1
ATOM 4829 N N . PRO C 1 201 ? 29.920 77.972 57.256 1.00 24.65 182 PRO C N 1
ATOM 4830 C CA . PRO C 1 201 ? 28.501 77.828 57.574 1.00 24.81 182 PRO C CA 1
ATOM 4831 C C . PRO C 1 201 ? 27.610 77.456 56.394 1.00 24.84 182 PRO C C 1
ATOM 4832 O O . PRO C 1 201 ? 27.878 77.828 55.253 1.00 24.69 182 PRO C O 1
ATOM 4836 N N . GLY C 1 202 ? 26.547 76.725 56.694 1.00 25.04 183 GLY C N 1
ATOM 4837 C CA . GLY C 1 202 ? 25.554 76.348 55.689 1.00 25.56 183 GLY C CA 1
ATOM 4838 C C . GLY C 1 202 ? 24.387 77.315 55.659 1.00 25.45 183 GLY C C 1
ATOM 4839 O O . GLY C 1 202 ? 24.569 78.531 55.592 1.00 25.42 183 GLY C O 1
ATOM 4840 N N . LEU C 1 203 ? 23.185 76.768 55.715 1.00 26.12 184 LEU C N 1
ATOM 4841 C CA . LEU C 1 203 ? 21.981 77.566 55.593 1.00 26.82 184 LEU C CA 1
ATOM 4842 C C . LEU C 1 203 ? 21.720 78.398 56.841 1.00 28.02 184 LEU C C 1
ATOM 4843 O O . LEU C 1 203 ? 21.600 77.864 57.945 1.00 28.04 184 LEU C O 1
ATOM 4848 N N . CYS C 1 204 ? 21.619 79.710 56.634 1.00 29.47 185 CYS C N 1
ATOM 4849 C CA . CYS C 1 204 ? 21.346 80.683 57.687 1.00 31.07 185 CYS C CA 1
ATOM 4850 C C . CYS C 1 204 ? 19.979 81.326 57.535 1.00 31.27 185 CYS C C 1
ATOM 4851 O O . CYS C 1 204 ? 19.401 81.327 56.446 1.00 31.11 185 CYS C O 1
ATOM 4854 N N . GLU C 1 205 ? 19.463 81.836 58.652 1.00 32.38 186 GLU C N 1
ATOM 4855 C CA . GLU C 1 205 ? 18.374 82.803 58.649 1.00 34.18 186 GLU C CA 1
ATOM 4856 C C . GLU C 1 205 ? 18.993 84.130 58.213 1.00 35.30 186 GLU C C 1
ATOM 4857 O O . GLU C 1 205 ? 18.406 84.877 57.406 1.00 35.32 186 GLU C O 1
ATOM 4863 N N . SER C 1 206 ? 20.212 84.365 58.731 1.00 37.15 187 SER C N 1
ATOM 4864 C CA . SER C 1 206 ? 20.944 85.640 58.668 1.00 38.22 187 SER C CA 1
ATOM 4865 C C . SER C 1 206 ? 21.285 86.144 57.257 1.00 38.88 187 SER C C 1
ATOM 4866 O O . SER C 1 206 ? 22.460 86.413 56.948 1.00 39.67 187 SER C O 1
ATOM 4868 N N . GLY C 1 226 ? 10.031 75.632 58.647 1.00 30.29 207 GLY C N 1
ATOM 4869 C CA . GLY C 1 226 ? 10.416 74.964 59.887 1.00 30.30 207 GLY C CA 1
ATOM 4870 C C . GLY C 1 226 ? 11.781 74.297 59.805 1.00 30.22 207 GLY C C 1
ATOM 4871 O O . GLY C 1 226 ? 11.978 73.216 60.369 1.00 30.80 207 GLY C O 1
ATOM 4872 N N . ALA C 1 227 ? 12.720 74.955 59.118 1.00 29.25 208 ALA C N 1
ATOM 4873 C CA . ALA C 1 227 ? 14.045 74.401 58.825 1.00 28.37 208 ALA C CA 1
ATOM 4874 C C . ALA C 1 227 ? 15.076 74.608 59.938 1.00 27.81 208 ALA C C 1
ATOM 4875 O O . ALA C 1 227 ? 16.142 73.975 59.913 1.00 27.88 208 ALA C O 1
ATOM 4877 N N . HIS C 1 228 ? 14.753 75.486 60.896 1.00 26.77 209 HIS C N 1
ATOM 4878 C CA . HIS C 1 228 ? 15.640 75.881 62.005 1.00 26.12 209 HIS C CA 1
ATOM 4879 C C . HIS C 1 228 ? 17.079 76.188 61.554 1.00 25.14 209 HIS C C 1
ATOM 4880 O O . HIS C 1 228 ? 18.017 75.525 61.984 1.00 24.98 209 HIS C O 1
ATOM 4887 N N . PRO C 1 229 ? 17.252 77.210 60.695 1.00 24.33 210 PRO C N 1
ATOM 4888 C CA . PRO C 1 229 ? 18.554 77.499 60.118 1.00 23.79 210 PRO C CA 1
ATOM 4889 C C . PRO C 1 229 ? 19.546 77.967 61.169 1.00 23.26 210 PRO C C 1
ATOM 4890 O O . PRO C 1 229 ? 19.157 78.248 62.302 1.00 22.83 210 PRO C O 1
ATOM 4894 N N . ILE C 1 230 ? 20.824 78.031 60.794 1.00 23.15 211 ILE C N 1
ATOM 4895 C CA . ILE C 1 230 ? 21.838 78.659 61.631 1.00 22.74 211 ILE C CA 1
ATOM 4896 C C . ILE C 1 230 ? 21.413 80.115 61.921 1.00 23.47 211 ILE C C 1
ATOM 4897 O O . ILE C 1 230 ? 20.919 80.821 61.039 1.00 23.62 211 ILE C O 1
ATOM 4902 N N . GLN C 1 231 ? 21.571 80.542 63.166 1.00 23.69 212 GLN C N 1
ATOM 4903 C CA . GLN C 1 231 ? 21.298 81.920 63.538 1.00 24.16 212 GLN C CA 1
ATOM 4904 C C . GLN C 1 231 ? 22.626 82.649 63.712 1.00 24.15 212 GLN C C 1
ATOM 4905 O O . GLN C 1 231 ? 23.633 82.016 64.037 1.00 23.74 212 GLN C O 1
ATOM 4911 N N . PRO C 1 232 ? 22.637 83.983 63.507 1.00 24.25 213 PRO C N 1
ATOM 4912 C CA . PRO C 1 232 ? 23.871 84.745 63.660 1.00 24.09 213 PRO C CA 1
ATOM 4913 C C . PRO C 1 232 ? 24.529 84.526 65.011 1.00 24.20 213 PRO C C 1
ATOM 4914 O O . PRO C 1 232 ? 25.754 84.545 65.109 1.00 24.32 213 PRO C O 1
ATOM 4918 N N . GLU C 1 233 ? 23.720 84.334 66.045 1.00 24.70 214 GLU C N 1
ATOM 4919 C CA . GLU C 1 233 ? 24.235 84.092 67.385 1.00 25.48 214 GLU C CA 1
ATOM 4920 C C . GLU C 1 233 ? 24.952 82.745 67.517 1.00 24.78 214 GLU C C 1
ATOM 4921 O O . GLU C 1 233 ? 25.849 82.621 68.340 1.00 25.05 214 GLU C O 1
ATOM 4927 N N . ASP C 1 234 ? 24.552 81.752 66.712 1.00 24.44 215 ASP C N 1
ATOM 4928 C CA . ASP C 1 234 ? 25.252 80.460 66.612 1.00 23.64 215 ASP C CA 1
ATOM 4929 C C . ASP C 1 234 ? 26.662 80.624 66.053 1.00 23.40 215 ASP C C 1
ATOM 4930 O O . ASP C 1 234 ? 27.623 80.040 66.584 1.00 22.78 215 ASP C O 1
ATOM 4935 N N . ILE C 1 235 ? 26.779 81.414 64.979 1.00 23.08 216 ILE C N 1
ATOM 4936 C CA . ILE C 1 235 ? 28.085 81.772 64.403 1.00 22.98 216 ILE C CA 1
ATOM 4937 C C . ILE C 1 235 ? 28.948 82.539 65.417 1.00 22.68 216 ILE C C 1
ATOM 4938 O O . ILE C 1 235 ? 30.131 82.233 65.596 1.00 21.89 216 ILE C O 1
ATOM 4943 N N . ALA C 1 236 ? 28.338 83.522 66.084 1.00 22.59 217 ALA C N 1
ATOM 4944 C CA . ALA C 1 236 ? 29.007 84.279 67.141 1.00 22.96 217 ALA C CA 1
ATOM 4945 C C . ALA C 1 236 ? 29.552 83.391 68.284 1.00 23.28 217 ALA C C 1
ATOM 4946 O O . ALA C 1 236 ? 30.729 83.518 68.661 1.00 23.31 217 ALA C O 1
ATOM 4948 N N . GLU C 1 237 ? 28.714 82.497 68.824 1.00 23.46 218 GLU C N 1
ATOM 4949 C CA . GLU C 1 237 ? 29.190 81.513 69.810 1.00 24.05 218 GLU C CA 1
ATOM 4950 C C . GLU C 1 237 ? 30.320 80.623 69.306 1.00 23.41 218 GLU C C 1
ATOM 4951 O O . GLU C 1 237 ? 31.263 80.334 70.051 1.00 23.75 218 GLU C O 1
ATOM 4957 N N . THR C 1 238 ? 30.219 80.186 68.050 1.00 22.87 219 THR C N 1
ATOM 4958 C CA . THR C 1 238 ? 31.183 79.253 67.471 1.00 22.36 219 THR C CA 1
ATOM 4959 C C . THR C 1 238 ? 32.541 79.943 67.300 1.00 22.48 219 THR C C 1
ATOM 4960 O O . THR C 1 238 ? 33.580 79.361 67.633 1.00 22.69 219 THR C O 1
ATOM 4964 N N . ILE C 1 239 ? 32.526 81.175 66.787 1.00 22.22 220 ILE C N 1
ATOM 4965 C CA . ILE C 1 239 ? 33.738 81.978 66.672 1.00 22.20 220 ILE C CA 1
ATOM 4966 C C . ILE C 1 239 ? 34.351 82.304 68.037 1.00 22.57 220 ILE C C 1
ATOM 4967 O O . ILE C 1 239 ? 35.578 82.242 68.200 1.00 22.61 220 ILE C O 1
ATOM 4972 N N . PHE C 1 240 ? 33.511 82.650 69.011 1.00 22.61 221 PHE C N 1
ATOM 4973 C CA . PHE C 1 240 ? 33.997 82.832 70.383 1.00 23.10 221 PHE C CA 1
ATOM 4974 C C . PHE C 1 240 ? 34.762 81.581 70.888 1.00 23.12 221 PHE C C 1
ATOM 4975 O O . PHE C 1 240 ? 35.889 81.693 71.393 1.00 22.39 221 PHE C O 1
ATOM 4983 N N . TRP C 1 241 ? 34.144 80.405 70.739 1.00 23.20 222 TRP C N 1
ATOM 4984 C CA . TRP C 1 241 ? 34.807 79.137 71.061 1.00 23.61 222 TRP C CA 1
ATOM 4985 C C . TRP C 1 241 ? 36.128 78.964 70.296 1.00 23.73 222 TRP C C 1
ATOM 4986 O O . TRP C 1 241 ? 37.157 78.617 70.893 1.00 23.82 222 TRP C O 1
ATOM 4997 N N . ILE C 1 242 ? 36.110 79.220 68.986 1.00 23.78 223 ILE C N 1
ATOM 4998 C CA . ILE C 1 242 ? 37.317 79.071 68.172 1.00 23.81 223 ILE C CA 1
ATOM 4999 C C . ILE C 1 242 ? 38.444 79.963 68.691 1.00 24.16 223 ILE C C 1
ATOM 5000 O O . ILE C 1 242 ? 39.579 79.503 68.872 1.00 24.33 223 ILE C O 1
ATOM 5013 N N . ASN C 1 244 ? 38.898 81.310 71.628 1.00 23.70 225 ASN C N 1
ATOM 5014 C CA . ASN C 1 244 ? 39.336 81.046 72.987 1.00 24.02 225 ASN C CA 1
ATOM 5015 C C . ASN C 1 244 ? 40.009 79.686 73.155 1.00 23.88 225 ASN C C 1
ATOM 5016 O O . ASN C 1 244 ? 40.263 79.261 74.279 1.00 23.85 225 ASN C O 1
ATOM 5021 N N . GLN C 1 245 ? 40.275 79.002 72.042 1.00 23.73 226 GLN C N 1
ATOM 5022 C CA . GLN C 1 245 ? 41.025 77.742 72.058 1.00 23.77 226 GLN C CA 1
ATOM 5023 C C . GLN C 1 245 ? 42.384 77.965 72.709 1.00 23.62 226 GLN C C 1
ATOM 5024 O O . GLN C 1 245 ? 43.020 79.008 72.488 1.00 23.75 226 GLN C O 1
ATOM 5030 N N . PRO C 1 246 ? 42.823 76.997 73.528 1.00 23.67 227 PRO C N 1
ATOM 5031 C CA . PRO C 1 246 ? 44.173 76.960 74.091 1.00 23.32 227 PRO C CA 1
ATOM 5032 C C . PRO C 1 246 ? 45.201 77.288 73.025 1.00 22.98 227 PRO C C 1
ATOM 5033 O O . PRO C 1 246 ? 45.117 76.790 71.906 1.00 22.94 227 PRO C O 1
ATOM 5037 N N . ALA C 1 247 ? 46.166 78.118 73.395 1.00 23.26 228 ALA C N 1
ATOM 5038 C CA . ALA C 1 247 ? 47.168 78.669 72.492 1.00 23.15 228 ALA C CA 1
ATOM 5039 C C . ALA C 1 247 ? 47.816 77.643 71.564 1.00 23.26 228 ALA C C 1
ATOM 5040 O O . ALA C 1 247 ? 48.189 77.976 70.441 1.00 23.42 228 ALA C O 1
ATOM 5042 N N . HIS C 1 248 ? 47.906 76.393 72.019 1.00 23.25 229 HIS C N 1
ATOM 5043 C CA . HIS C 1 248 ? 48.636 75.361 71.286 1.00 23.58 229 HIS C CA 1
ATOM 5044 C C . HIS C 1 248 ? 47.837 74.676 70.175 1.00 23.75 229 HIS C C 1
ATOM 5045 O O . HIS C 1 248 ? 48.418 73.943 69.363 1.00 23.98 229 HIS C O 1
ATOM 5052 N N . LEU C 1 249 ? 46.528 74.953 70.126 1.00 23.46 230 LEU C N 1
ATOM 5053 C CA . LEU C 1 249 ? 45.594 74.322 69.205 1.00 23.21 230 LEU C CA 1
ATOM 5054 C C . LEU C 1 249 ? 45.155 75.232 68.060 1.00 23.65 230 LEU C C 1
ATOM 5055 O O . LEU C 1 249 ? 44.799 76.395 68.280 1.00 23.80 230 LEU C O 1
ATOM 5060 N N . ASN C 1 250 ? 45.148 74.680 66.843 1.00 23.63 231 ASN C N 1
ATOM 5061 C CA . ASN C 1 250 ? 44.572 75.353 65.693 1.00 23.41 231 ASN C CA 1
ATOM 5062 C C . ASN C 1 250 ? 43.479 74.535 65.036 1.00 23.65 231 ASN C C 1
ATOM 5063 O O . ASN C 1 250 ? 43.762 73.505 64.429 1.00 24.30 231 ASN C O 1
ATOM 5068 N N . ILE C 1 251 ? 42.240 75.004 65.117 1.00 23.35 232 ILE C N 1
ATOM 5069 C CA . ILE C 1 251 ? 41.156 74.434 64.319 1.00 23.17 232 ILE C CA 1
ATOM 5070 C C . ILE C 1 251 ? 41.404 74.937 62.903 1.00 23.53 232 ILE C C 1
ATOM 5071 O O . ILE C 1 251 ? 41.310 76.137 62.650 1.00 23.92 232 ILE C O 1
ATOM 5076 N N . ASN C 1 252 ? 41.748 74.036 61.991 1.00 23.03 233 ASN C N 1
ATOM 5077 C CA . ASN C 1 252 ? 41.983 74.406 60.608 1.00 22.68 233 ASN C CA 1
ATOM 5078 C C . ASN C 1 252 ? 40.684 74.842 59.940 1.00 22.89 233 ASN C C 1
ATOM 5079 O O . ASN C 1 252 ? 40.646 75.844 59.227 1.00 23.01 233 ASN C O 1
ATOM 5084 N N . SER C 1 253 ? 39.628 74.075 60.169 1.00 22.86 234 SER C N 1
ATOM 5085 C CA . SER C 1 253 ? 38.364 74.299 59.489 1.00 23.98 234 SER C CA 1
ATOM 5086 C C . SER C 1 253 ? 37.239 73.647 60.266 1.00 23.59 234 SER C C 1
ATOM 5087 O O . SER C 1 253 ? 37.447 72.688 61.008 1.00 23.46 234 SER C O 1
ATOM 5090 N N . LEU C 1 254 ? 36.044 74.189 60.098 1.00 23.59 235 LEU C N 1
ATOM 5091 C CA . LEU C 1 254 ? 34.885 73.701 60.801 1.00 23.47 235 LEU C CA 1
ATOM 5092 C C . LEU C 1 254 ? 33.693 74.012 59.911 1.00 23.54 235 LEU C C 1
ATOM 5093 O O . LEU C 1 254 ? 33.407 75.175 59.627 1.00 22.25 235 LEU C O 1
ATOM 5098 N N . GLU C 1 255 ? 33.029 72.953 59.440 1.00 23.97 236 GLU C N 1
ATOM 5099 C CA . GLU C 1 255 ? 31.850 73.094 58.601 1.00 24.45 236 GLU C CA 1
ATOM 5100 C C . GLU C 1 255 ? 30.583 72.761 59.372 1.00 23.74 236 GLU C C 1
ATOM 5101 O O . GLU C 1 255 ? 30.401 71.661 59.882 1.00 23.53 236 GLU C O 1
ATOM 5107 N N . ILE C 1 256 ? 29.713 73.751 59.455 1.00 23.55 237 ILE C N 1
ATOM 5108 C CA . ILE C 1 256 ? 28.516 73.655 60.259 1.00 23.30 237 ILE C CA 1
ATOM 5109 C C . ILE C 1 256 ? 27.315 73.931 59.382 1.00 23.26 237 ILE C C 1
ATOM 5110 O O . ILE C 1 256 ? 27.315 74.875 58.581 1.00 23.46 237 ILE C O 1
ATOM 5123 N N . PRO C 1 258 ? 22.780 73.616 59.452 1.00 21.77 239 PRO C N 1
ATOM 5124 C CA . PRO C 1 258 ? 21.668 73.166 60.282 1.00 21.36 239 PRO C CA 1
ATOM 5125 C C . PRO C 1 258 ? 21.482 71.655 60.051 1.00 21.58 239 PRO C C 1
ATOM 5126 O O . PRO C 1 258 ? 21.803 71.155 58.957 1.00 22.07 239 PRO C O 1
ATOM 5130 N N . VAL C 1 259 ? 21.010 70.937 61.066 1.00 21.28 240 VAL C N 1
ATOM 5131 C CA . VAL C 1 259 ? 20.783 69.494 60.942 1.00 21.46 240 VAL C CA 1
ATOM 5132 C C . VAL C 1 259 ? 19.751 69.159 59.848 1.00 21.20 240 VAL C C 1
ATOM 5133 O O . VAL C 1 259 ? 19.814 68.088 59.239 1.00 20.66 240 VAL C O 1
ATOM 5137 N N . SER C 1 260 ? 18.831 70.100 59.603 1.00 21.28 241 SER C N 1
ATOM 5138 C CA . SER C 1 260 ? 17.878 70.049 58.471 1.00 21.41 241 SER C CA 1
ATOM 5139 C C . SER C 1 260 ? 18.538 69.974 57.091 1.00 21.33 241 SER C C 1
ATOM 5140 O O . SER C 1 260 ? 17.912 69.518 56.143 1.00 21.06 241 SER C O 1
ATOM 5143 N N . GLN C 1 261 ? 19.788 70.436 56.987 1.00 21.34 242 GLN C N 1
ATOM 5144 C CA . GLN C 1 261 ? 20.493 70.516 55.716 1.00 21.68 242 GLN C CA 1
ATOM 5145 C C . GLN C 1 261 ? 21.501 69.369 55.523 1.00 21.84 242 GLN C C 1
ATOM 5146 O O . GLN C 1 261 ? 22.364 69.131 56.383 1.00 22.33 242 GLN C O 1
ATOM 5152 N N . SER C 1 262 ? 21.376 68.672 54.391 1.00 21.47 243 SER C N 1
ATOM 5153 C CA . SER C 1 262 ? 22.334 67.657 53.951 1.00 21.39 243 SER C CA 1
ATOM 5154 C C . SER C 1 262 ? 22.611 67.792 52.446 1.00 21.64 243 SER C C 1
ATOM 5155 O O . SER C 1 262 ? 22.522 68.897 51.914 1.00 22.52 243 SER C O 1
ATOM 5158 N N . TRP C 1 263 ? 22.962 66.700 51.766 1.00 21.47 244 TRP C N 1
ATOM 5159 C CA . TRP C 1 263 ? 23.369 66.761 50.351 1.00 21.12 244 TRP C CA 1
ATOM 5160 C C . TRP C 1 263 ? 22.378 66.045 49.460 1.00 21.02 244 TRP C C 1
ATOM 5161 O O . TRP C 1 263 ? 21.860 64.989 49.841 1.00 21.28 244 TRP C O 1
ATOM 5172 N N . ALA C 1 264 ? 22.118 66.610 48.277 1.00 21.05 245 ALA C N 1
ATOM 5173 C CA . ALA C 1 264 ? 21.118 66.047 47.360 1.00 21.93 245 ALA C CA 1
ATOM 5174 C C . ALA C 1 264 ? 21.689 65.086 46.309 1.00 22.04 245 ALA C C 1
ATOM 5175 O O . ALA C 1 264 ? 20.949 64.331 45.693 1.00 22.02 245 ALA C O 1
ATOM 5177 N N . GLY C 1 265 ? 23.007 65.115 46.116 1.00 22.78 246 GLY C N 1
ATOM 5178 C CA . GLY C 1 265 ? 23.656 64.275 45.117 1.00 22.75 246 GLY C CA 1
ATOM 5179 C C . GLY C 1 265 ? 23.674 64.950 43.759 1.00 23.05 246 GLY C C 1
ATOM 5180 O O . GLY C 1 265 ? 24.013 66.121 43.657 1.00 22.66 246 GLY C O 1
ATOM 5181 N N . PHE C 1 266 ? 23.260 64.219 42.723 1.00 23.50 247 PHE C N 1
ATOM 5182 C CA . PHE C 1 266 ? 23.476 64.653 41.344 1.00 23.86 247 PHE C CA 1
ATOM 5183 C C . PHE C 1 266 ? 22.192 64.960 40.618 1.00 24.21 247 PHE C C 1
ATOM 5184 O O . PHE C 1 266 ? 21.145 64.401 40.933 1.00 24.71 247 PHE C O 1
ATOM 5192 N N . ALA C 1 267 ? 22.272 65.856 39.641 1.00 24.78 248 ALA C N 1
ATOM 5193 C CA . ALA C 1 267 ? 21.136 66.101 38.750 1.00 25.21 248 ALA C CA 1
ATOM 5194 C C . ALA C 1 267 ? 21.459 65.556 37.366 1.00 25.84 248 ALA C C 1
ATOM 5195 O O . ALA C 1 267 ? 22.595 65.644 36.905 1.00 26.34 248 ALA C O 1
ATOM 5197 N N . ILE C 1 268 ? 20.470 64.971 36.709 1.00 26.69 249 ILE C N 1
ATOM 5198 C CA . ILE C 1 268 ? 20.645 64.518 35.342 1.00 27.54 249 ILE C CA 1
ATOM 5199 C C . ILE C 1 268 ? 19.688 65.305 34.479 1.00 28.34 249 ILE C C 1
ATOM 5200 O O . ILE C 1 268 ? 18.490 65.341 34.761 1.00 28.45 249 ILE C O 1
ATOM 5205 N N . HIS C 1 269 ? 20.218 65.964 33.454 1.00 29.25 250 HIS C N 1
ATOM 5206 C CA . HIS C 1 269 ? 19.365 66.685 32.526 1.00 30.61 250 HIS C CA 1
ATOM 5207 C C . HIS C 1 269 ? 18.783 65.753 31.449 1.00 31.26 250 HIS C C 1
ATOM 5208 O O . HIS C 1 269 ? 19.522 65.055 30.749 1.00 32.15 250 HIS C O 1
ATOM 5215 N N . SER D 1 21 ? 32.402 73.718 12.392 1.00 34.79 2 SER D N 1
ATOM 5216 C CA . SER D 1 21 ? 32.506 74.543 13.623 1.00 34.75 2 SER D CA 1
ATOM 5217 C C . SER D 1 21 ? 33.631 74.000 14.499 1.00 34.15 2 SER D C 1
ATOM 5218 O O . SER D 1 21 ? 33.382 73.154 15.372 1.00 35.07 2 SER D O 1
ATOM 5221 N N . SER D 1 22 ? 34.862 74.469 14.268 1.00 32.68 3 SER D N 1
ATOM 5222 C CA . SER D 1 22 ? 36.039 73.977 15.010 1.00 31.13 3 SER D CA 1
ATOM 5223 C C . SER D 1 22 ? 37.019 75.113 15.350 1.00 30.01 3 SER D C 1
ATOM 5224 O O . SER D 1 22 ? 38.134 75.194 14.813 1.00 29.74 3 SER D O 1
ATOM 5227 N N . THR D 1 23 ? 36.575 75.978 16.256 1.00 28.26 4 THR D N 1
ATOM 5228 C CA . THR D 1 23 ? 37.250 77.222 16.593 1.00 26.74 4 THR D CA 1
ATOM 5229 C C . THR D 1 23 ? 37.738 77.211 18.045 1.00 25.81 4 THR D C 1
ATOM 5230 O O . THR D 1 23 ? 37.111 76.609 18.908 1.00 25.61 4 THR D O 1
ATOM 5234 N N . LEU D 1 24 ? 38.861 77.874 18.309 1.00 24.49 5 LEU D N 1
ATOM 5235 C CA . LEU D 1 24 ? 39.449 77.894 19.646 1.00 22.96 5 LEU D CA 1
ATOM 5236 C C . LEU D 1 24 ? 39.962 79.280 20.048 1.00 22.82 5 LEU D C 1
ATOM 5237 O O . LEU D 1 24 ? 40.685 79.930 19.306 1.00 22.56 5 LEU D O 1
ATOM 5242 N N . PHE D 1 25 ? 39.593 79.697 21.250 1.00 22.70 6 PHE D N 1
ATOM 5243 C CA . PHE D 1 25 ? 40.055 80.941 21.860 1.00 22.39 6 PHE D CA 1
ATOM 5244 C C . PHE D 1 25 ? 41.019 80.558 22.990 1.00 22.32 6 PHE D C 1
ATOM 5245 O O . PHE D 1 25 ? 40.651 79.797 23.883 1.00 22.72 6 PHE D O 1
ATOM 5253 N N . ILE D 1 26 ? 42.246 81.070 22.940 1.00 22.39 7 ILE D N 1
ATOM 5254 C CA . ILE D 1 26 ? 43.258 80.818 23.979 1.00 22.51 7 ILE D CA 1
ATOM 5255 C C . ILE D 1 26 ? 43.750 82.139 24.581 1.00 22.43 7 ILE D C 1
ATOM 5256 O O . ILE D 1 26 ? 44.208 83.011 23.850 1.00 22.33 7 ILE D O 1
ATOM 5261 N N . THR D 1 27 ? 43.655 82.272 25.908 1.00 22.50 8 THR D N 1
ATOM 5262 C CA . THR D 1 27 ? 44.188 83.431 26.613 1.00 22.47 8 THR D CA 1
ATOM 5263 C C . THR D 1 27 ? 45.622 83.161 27.059 1.00 23.40 8 THR D C 1
ATOM 5264 O O . THR D 1 27 ? 45.958 82.032 27.381 1.00 24.23 8 THR D O 1
ATOM 5268 N N . GLY D 1 28 ? 46.467 84.189 27.066 1.00 23.98 9 GLY D N 1
ATOM 5269 C CA . GLY D 1 28 ? 47.856 84.044 27.479 1.00 25.30 9 GLY D CA 1
ATOM 5270 C C . GLY D 1 28 ? 48.617 83.120 26.554 1.00 26.32 9 GLY D C 1
ATOM 5271 O O . GLY D 1 28 ? 49.240 82.152 26.992 1.00 26.53 9 GLY D O 1
ATOM 5272 N N . ALA D 1 29 ? 48.580 83.434 25.266 1.00 27.37 10 ALA D N 1
ATOM 5273 C CA . ALA D 1 29 ? 48.981 82.485 24.233 1.00 28.09 10 ALA D CA 1
ATOM 5274 C C . ALA D 1 29 ? 50.463 82.480 23.842 1.00 28.78 10 ALA D C 1
ATOM 5275 O O . ALA D 1 29 ? 50.895 81.578 23.124 1.00 28.77 10 ALA D O 1
ATOM 5277 N N . THR D 1 30 ? 51.254 83.443 24.310 1.00 29.96 11 THR D N 1
ATOM 5278 C CA . THR D 1 30 ? 52.556 83.681 23.637 1.00 31.71 11 THR D CA 1
ATOM 5279 C C . THR D 1 30 ? 53.730 82.738 23.972 1.00 32.73 11 THR D C 1
ATOM 5280 O O . THR D 1 30 ? 54.657 82.595 23.147 1.00 33.63 11 THR D O 1
ATOM 5284 N N . SER D 1 31 ? 53.699 82.088 25.139 1.00 33.49 12 SER D N 1
ATOM 5285 C CA . SER D 1 31 ? 54.866 81.301 25.589 1.00 34.02 12 SER D CA 1
ATOM 5286 C C . SER D 1 31 ? 54.572 80.060 26.442 1.00 33.89 12 SER D C 1
ATOM 5287 O O . SER D 1 31 ? 55.466 79.253 26.719 1.00 34.40 12 SER D O 1
ATOM 5290 N N . GLY D 1 32 ? 53.354 79.896 26.908 1.00 33.07 13 GLY D N 1
ATOM 5291 C CA . GLY D 1 32 ? 53.216 78.911 27.969 1.00 32.58 13 GLY D CA 1
ATOM 5292 C C . GLY D 1 32 ? 52.807 77.539 27.500 1.00 31.33 13 GLY D C 1
ATOM 5293 O O . GLY D 1 32 ? 53.194 77.059 26.404 1.00 31.03 13 GLY D O 1
ATOM 5294 N N . PHE D 1 33 ? 52.031 76.912 28.377 1.00 29.80 14 PHE D N 1
ATOM 5295 C CA . PHE D 1 33 ? 51.086 75.919 27.966 1.00 27.98 14 PHE D CA 1
ATOM 5296 C C . PHE D 1 33 ? 50.337 76.568 26.804 1.00 27.41 14 PHE D C 1
ATOM 5297 O O . PHE D 1 33 ? 49.858 75.874 25.908 1.00 27.45 14 PHE D O 1
ATOM 5305 N N . GLY D 1 34 ? 50.266 77.905 26.828 1.00 26.39 15 GLY D N 1
ATOM 5306 C CA . GLY D 1 34 ? 49.527 78.701 25.848 1.00 25.87 15 GLY D CA 1
ATOM 5307 C C . GLY D 1 34 ? 49.988 78.548 24.410 1.00 25.31 15 GLY D C 1
ATOM 5308 O O . GLY D 1 34 ? 49.197 78.226 23.527 1.00 25.08 15 GLY D O 1
ATOM 5309 N N . GLU D 1 35 ? 51.274 78.793 24.181 1.00 24.77 16 GLU D N 1
ATOM 5310 C CA . GLU D 1 35 ? 51.885 78.604 22.874 1.00 24.35 16 GLU D CA 1
ATOM 5311 C C . GLU D 1 35 ? 51.822 77.138 22.429 1.00 23.83 16 GLU D C 1
ATOM 5312 O O . GLU D 1 35 ? 51.445 76.832 21.283 1.00 23.45 16 GLU D O 1
ATOM 5318 N N . ALA D 1 36 ? 52.176 76.239 23.351 1.00 23.12 17 ALA D N 1
ATOM 5319 C CA . ALA D 1 36 ? 52.113 74.804 23.101 1.00 21.92 17 ALA D CA 1
ATOM 5320 C C . ALA D 1 36 ? 50.707 74.400 22.634 1.00 21.79 17 ALA D C 1
ATOM 5321 O O . ALA D 1 36 ? 50.571 73.657 21.663 1.00 21.48 17 ALA D O 1
ATOM 5323 N N . CYS D 1 37 ? 49.675 74.916 23.307 1.00 21.53 18 CYS D N 1
ATOM 5324 C CA . CYS D 1 37 ? 48.275 74.640 22.940 1.00 21.72 18 CYS D CA 1
ATOM 5325 C C . CYS D 1 37 ? 47.897 75.167 21.562 1.00 22.05 18 CYS D C 1
ATOM 5326 O O . CYS D 1 37 ? 47.266 74.453 20.781 1.00 22.26 18 CYS D O 1
ATOM 5329 N N . ALA D 1 38 ? 48.282 76.415 21.275 1.00 22.09 19 ALA D N 1
ATOM 5330 C CA . ALA D 1 38 ? 48.092 77.016 19.959 1.00 22.00 19 ALA D CA 1
ATOM 5331 C C . ALA D 1 38 ? 48.721 76.146 18.869 1.00 22.18 19 ALA D C 1
ATOM 5332 O O . ALA D 1 38 ? 48.110 75.922 17.827 1.00 22.42 19 ALA D O 1
ATOM 5334 N N . ARG D 1 39 ? 49.938 75.660 19.121 1.00 22.10 20 ARG D N 1
ATOM 5335 C CA . ARG D 1 39 ? 50.689 74.889 18.135 1.00 21.97 20 ARG D CA 1
ATOM 5336 C C . ARG D 1 39 ? 50.083 73.498 17.966 1.00 21.89 20 ARG D C 1
ATOM 5337 O O . ARG D 1 39 ? 49.922 73.020 16.849 1.00 21.87 20 ARG D O 1
ATOM 5345 N N . ARG D 1 40 ? 49.731 72.867 19.080 1.00 21.67 21 ARG D N 1
ATOM 5346 C CA . ARG D 1 40 ? 49.076 71.556 19.061 1.00 21.96 21 ARG D CA 1
ATOM 5347 C C . ARG D 1 40 ? 47.752 71.588 18.284 1.00 21.68 21 ARG D C 1
ATOM 5348 O O . ARG D 1 40 ? 47.513 70.718 17.440 1.00 22.04 21 ARG D O 1
ATOM 5356 N N . PHE D 1 41 ? 46.913 72.591 18.546 1.00 20.93 22 PHE D N 1
ATOM 5357 C CA . PHE D 1 41 ? 45.615 72.663 17.884 1.00 20.69 22 PHE D CA 1
ATOM 5358 C C . PHE D 1 41 ? 45.718 73.110 16.433 1.00 20.56 22 PHE D C 1
ATOM 5359 O O . PHE D 1 41 ? 44.820 72.825 15.630 1.00 20.14 22 PHE D O 1
ATOM 5367 N N . ALA D 1 42 ? 46.812 73.805 16.104 1.00 20.84 23 ALA D N 1
ATOM 5368 C CA . ALA D 1 42 ? 47.069 74.248 14.729 1.00 21.15 23 ALA D CA 1
ATOM 5369 C C . ALA D 1 42 ? 47.346 73.044 13.830 1.00 21.49 23 ALA D C 1
ATOM 5370 O O . ALA D 1 42 ? 46.915 73.023 12.681 1.00 21.23 23 ALA D O 1
ATOM 5372 N N . GLU D 1 43 ? 48.053 72.047 14.369 1.00 21.91 24 GLU D N 1
ATOM 5373 C CA . GLU D 1 43 ? 48.301 70.774 13.669 1.00 22.39 24 GLU D CA 1
ATOM 5374 C C . GLU D 1 43 ? 46.988 70.092 13.295 1.00 22.44 24 GLU D C 1
ATOM 5375 O O . GLU D 1 43 ? 46.879 69.454 12.239 1.00 22.59 24 GLU D O 1
ATOM 5381 N N . ALA D 1 44 ? 45.996 70.230 14.172 1.00 22.71 25 ALA D N 1
ATOM 5382 C CA . ALA D 1 44 ? 44.691 69.621 13.974 1.00 22.55 25 ALA D CA 1
ATOM 5383 C C . ALA D 1 44 ? 43.833 70.524 13.141 1.00 22.59 25 ALA D C 1
ATOM 5384 O O . ALA D 1 44 ? 42.718 70.152 12.779 1.00 22.85 25 ALA D O 1
ATOM 5386 N N . GLY D 1 45 ? 44.347 71.722 12.851 1.00 22.69 26 GLY D N 1
ATOM 5387 C CA . GLY D 1 45 ? 43.673 72.660 11.957 1.00 22.18 26 GLY D CA 1
ATOM 5388 C C . GLY D 1 45 ? 42.475 73.401 12.535 1.00 22.28 26 GLY D C 1
ATOM 5389 O O . GLY D 1 45 ? 41.644 73.900 11.783 1.00 22.40 26 GLY D O 1
ATOM 5390 N N . TRP D 1 46 ? 42.380 73.501 13.861 1.00 21.99 27 TRP D N 1
ATOM 5391 C CA . TRP D 1 46 ? 41.352 74.332 14.466 1.00 22.06 27 TRP D CA 1
ATOM 5392 C C . TRP D 1 46 ? 41.643 75.794 14.169 1.00 22.10 27 TRP D C 1
ATOM 5393 O O . TRP D 1 46 ? 42.807 76.204 14.137 1.00 21.98 27 TRP D O 1
ATOM 5404 N N . SER D 1 47 ? 40.593 76.586 13.966 1.00 22.52 28 SER D N 1
ATOM 5405 C CA . SER D 1 47 ? 40.745 78.041 13.783 1.00 22.65 28 SER D CA 1
ATOM 5406 C C . SER D 1 47 ? 40.953 78.758 15.130 1.00 22.87 28 SER D C 1
ATOM 5407 O O . SER D 1 47 ? 40.128 78.647 16.049 1.00 22.86 28 SER D O 1
ATOM 5410 N N . LEU D 1 48 ? 42.059 79.503 15.209 1.00 22.73 29 LEU D N 1
ATOM 5411 C CA . LEU D 1 48 ? 42.629 79.997 16.460 1.00 22.37 29 LEU D CA 1
ATOM 5412 C C . LEU D 1 48 ? 42.422 81.498 16.681 1.00 22.73 29 LEU D C 1
ATOM 5413 O O . LEU D 1 48 ? 42.709 82.316 15.802 1.00 23.01 29 LEU D O 1
ATOM 5418 N N . VAL D 1 49 ? 41.902 81.855 17.852 1.00 22.87 30 VAL D N 1
ATOM 5419 C CA . VAL D 1 49 ? 41.996 83.230 18.338 1.00 22.92 30 VAL D CA 1
ATOM 5420 C C . VAL D 1 49 ? 43.034 83.207 19.444 1.00 22.84 30 VAL D C 1
ATOM 5421 O O . VAL D 1 49 ? 42.886 82.460 20.404 1.00 23.33 30 VAL D O 1
ATOM 5425 N N . LEU D 1 50 ? 44.096 83.990 19.289 1.00 22.91 31 LEU D N 1
ATOM 5426 C CA . LEU D 1 50 ? 45.185 84.013 20.272 1.00 23.24 31 LEU D CA 1
ATOM 5427 C C . LEU D 1 50 ? 45.292 85.358 20.994 1.00 23.73 31 LEU D C 1
ATOM 5428 O O . LEU D 1 50 ? 45.386 86.412 20.366 1.00 23.61 31 LEU D O 1
ATOM 5433 N N . THR D 1 51 ? 45.260 85.295 22.321 1.00 24.14 32 THR D N 1
ATOM 5434 C CA . THR D 1 51 ? 45.225 86.472 23.184 1.00 24.82 32 THR D CA 1
ATOM 5435 C C . THR D 1 51 ? 46.569 86.647 23.900 1.00 24.91 32 THR D C 1
ATOM 5436 O O . THR D 1 51 ? 47.146 85.667 24.389 1.00 25.48 32 THR D O 1
ATOM 5440 N N . GLY D 1 52 ? 47.085 87.874 23.956 1.00 25.05 33 GLY D N 1
ATOM 5441 C CA . GLY D 1 52 ? 48.385 88.110 24.590 1.00 25.26 33 GLY D CA 1
ATOM 5442 C C . GLY D 1 52 ? 48.778 89.557 24.790 1.00 25.85 33 GLY D C 1
ATOM 5443 O O . GLY D 1 52 ? 48.438 90.412 23.981 1.00 25.80 33 GLY D O 1
ATOM 5444 N N . ARG D 1 53 ? 49.504 89.831 25.873 1.00 26.37 34 ARG D N 1
ATOM 5445 C CA . ARG D 1 53 ? 50.007 91.181 26.150 1.00 26.97 34 ARG D CA 1
ATOM 5446 C C . ARG D 1 53 ? 51.212 91.507 25.280 1.00 27.47 34 ARG D C 1
ATOM 5447 O O . ARG D 1 53 ? 51.428 92.662 24.925 1.00 27.53 34 ARG D O 1
ATOM 5455 N N . ARG D 1 54 ? 52.012 90.486 24.981 1.00 28.03 35 ARG D N 1
ATOM 5456 C CA . ARG D 1 54 ? 53.265 90.658 24.250 1.00 28.50 35 ARG D CA 1
ATOM 5457 C C . ARG D 1 54 ? 53.009 90.595 22.748 1.00 28.59 35 ARG D C 1
ATOM 5458 O O . ARG D 1 54 ? 53.133 89.532 22.134 1.00 28.59 35 ARG D O 1
ATOM 5466 N N . GLU D 1 55 ? 52.662 91.747 22.171 1.00 28.91 36 GLU D N 1
ATOM 5467 C CA . GLU D 1 55 ? 52.207 91.866 20.775 1.00 28.90 36 GLU D CA 1
ATOM 5468 C C . GLU D 1 55 ? 53.133 91.243 19.718 1.00 28.96 36 GLU D C 1
ATOM 5469 O O . GLU D 1 55 ? 52.666 90.545 18.816 1.00 28.92 36 GLU D O 1
ATOM 5475 N N . GLU D 1 56 ? 54.433 91.496 19.829 1.00 29.16 37 GLU D N 1
ATOM 5476 C CA . GLU D 1 56 ? 55.386 91.063 18.802 1.00 29.27 37 GLU D CA 1
ATOM 5477 C C . GLU D 1 56 ? 55.647 89.553 18.819 1.00 28.97 37 GLU D C 1
ATOM 5478 O O . GLU D 1 56 ? 55.683 88.908 17.767 1.00 28.53 37 GLU D O 1
ATOM 5484 N N . ARG D 1 57 ? 55.851 89.013 20.019 1.00 28.95 38 ARG D N 1
ATOM 5485 C CA . ARG D 1 57 ? 55.951 87.573 20.240 1.00 29.10 38 ARG D CA 1
ATOM 5486 C C . ARG D 1 57 ? 54.647 86.881 19.821 1.00 28.25 38 ARG D C 1
ATOM 5487 O O . ARG D 1 57 ? 54.680 85.804 19.224 1.00 27.99 38 ARG D O 1
ATOM 5495 N N . LEU D 1 58 ? 53.512 87.517 20.120 1.00 27.51 39 LEU D N 1
ATOM 5496 C CA . LEU D 1 58 ? 52.198 87.013 19.701 1.00 27.12 39 LEU D CA 1
ATOM 5497 C C . LEU D 1 58 ? 52.046 86.990 18.179 1.00 26.99 39 LEU D C 1
ATOM 5498 O O . LEU D 1 58 ? 51.612 85.987 17.619 1.00 26.91 39 LEU D O 1
ATOM 5503 N N . GLN D 1 59 ? 52.406 88.091 17.519 1.00 26.78 40 GLN D N 1
ATOM 5504 C CA . GLN D 1 59 ? 52.270 88.201 16.069 1.00 26.61 40 GLN D CA 1
ATOM 5505 C C . GLN D 1 59 ? 53.181 87.253 15.290 1.00 26.46 40 GLN D C 1
ATOM 5506 O O . GLN D 1 59 ? 52.762 86.680 14.282 1.00 26.38 40 GLN D O 1
ATOM 5512 N N . ALA D 1 60 ? 54.415 87.088 15.768 1.00 26.33 41 ALA D N 1
ATOM 5513 C CA . ALA D 1 60 ? 55.367 86.130 15.186 1.00 26.11 41 ALA D CA 1
ATOM 5514 C C . ALA D 1 60 ? 54.840 84.690 15.219 1.00 25.89 41 ALA D C 1
ATOM 5515 O O . ALA D 1 60 ? 55.044 83.933 14.277 1.00 26.29 41 ALA D O 1
ATOM 5517 N N . LEU D 1 61 ? 54.158 84.337 16.309 1.00 25.60 42 LEU D N 1
ATOM 5518 C CA . LEU D 1 61 ? 53.587 83.004 16.522 1.00 25.42 42 LEU D CA 1
ATOM 5519 C C . LEU D 1 61 ? 52.402 82.760 15.591 1.00 25.20 42 LEU D C 1
ATOM 5520 O O . LEU D 1 61 ? 52.278 81.680 14.996 1.00 25.06 42 LEU D O 1
ATOM 5525 N N . ALA D 1 62 ? 51.539 83.769 15.473 1.00 24.89 43 ALA D N 1
ATOM 5526 C CA . ALA D 1 62 ? 50.398 83.721 14.567 1.00 24.88 43 ALA D CA 1
ATOM 5527 C C . ALA D 1 62 ? 50.855 83.602 13.115 1.00 24.91 43 ALA D C 1
ATOM 5528 O O . ALA D 1 62 ? 50.283 82.836 12.338 1.00 25.20 43 ALA D O 1
ATOM 5530 N N . GLY D 1 63 ? 51.893 84.361 12.763 1.00 24.73 44 GLY D N 1
ATOM 5531 C CA . GLY D 1 63 ? 52.501 84.305 11.440 1.00 24.29 44 GLY D CA 1
ATOM 5532 C C . GLY D 1 63 ? 53.070 82.948 11.076 1.00 24.16 44 GLY D C 1
ATOM 5533 O O . GLY D 1 63 ? 52.915 82.491 9.941 1.00 24.32 44 GLY D O 1
ATOM 5534 N N . GLU D 1 64 ? 53.739 82.307 12.030 1.00 24.20 45 GLU D N 1
ATOM 5535 C CA . GLU D 1 64 ? 54.232 80.941 11.852 1.00 24.30 45 GLU D CA 1
ATOM 5536 C C . GLU D 1 64 ? 53.095 79.928 11.648 1.00 23.89 45 GLU D C 1
ATOM 5537 O O . GLU D 1 64 ? 53.163 79.084 10.745 1.00 24.20 45 GLU D O 1
ATOM 5543 N N . LEU D 1 65 ? 52.053 80.028 12.471 1.00 23.32 46 LEU D N 1
ATOM 5544 C CA . LEU D 1 65 ? 50.951 79.064 12.449 1.00 23.13 46 LEU D CA 1
ATOM 5545 C C . LEU D 1 65 ? 49.932 79.320 11.334 1.00 23.41 46 LEU D C 1
ATOM 5546 O O . LEU D 1 65 ? 49.142 78.440 10.999 1.00 23.11 46 LEU D O 1
ATOM 5551 N N . SER D 1 66 ? 49.958 80.521 10.757 1.00 23.91 47 SER D N 1
ATOM 5552 C CA . SER D 1 66 ? 49.140 80.836 9.582 1.00 24.42 47 SER D CA 1
ATOM 5553 C C . SER D 1 66 ? 49.442 79.938 8.387 1.00 24.38 47 SER D C 1
ATOM 5554 O O . SER D 1 66 ? 48.642 79.873 7.455 1.00 24.34 47 SER D O 1
ATOM 5557 N N . ALA D 1 67 ? 50.584 79.246 8.429 1.00 24.49 48 ALA D N 1
ATOM 5558 C CA . ALA D 1 67 ? 50.922 78.218 7.429 1.00 24.76 48 ALA D CA 1
ATOM 5559 C C . ALA D 1 67 ? 50.063 76.962 7.583 1.00 24.77 48 ALA D C 1
ATOM 5560 O O . ALA D 1 67 ? 49.809 76.248 6.613 1.00 25.39 48 ALA D O 1
ATOM 5562 N N . LYS D 1 68 ? 49.610 76.712 8.805 1.00 24.79 49 LYS D N 1
ATOM 5563 C CA . LYS D 1 68 ? 48.862 75.507 9.141 1.00 25.07 49 LYS D CA 1
ATOM 5564 C C . LYS D 1 68 ? 47.355 75.731 9.319 1.00 25.09 49 LYS D C 1
ATOM 5565 O O . LYS D 1 68 ? 46.564 74.821 9.054 1.00 25.37 49 LYS D O 1
ATOM 5571 N N . THR D 1 69 ? 46.965 76.911 9.812 1.00 24.84 50 THR D N 1
ATOM 5572 C CA . THR D 1 69 ? 45.552 77.223 10.071 1.00 24.77 50 THR D CA 1
ATOM 5573 C C . THR D 1 69 ? 45.241 78.712 10.071 1.00 24.21 50 THR D C 1
ATOM 5574 O O . THR D 1 69 ? 46.147 79.547 10.024 1.00 23.24 50 THR D O 1
ATOM 5578 N N . ARG D 1 70 ? 43.944 79.019 10.153 1.00 24.03 51 ARG D N 1
ATOM 5579 C CA . ARG D 1 70 ? 43.468 80.375 10.395 1.00 24.73 51 ARG D CA 1
ATOM 5580 C C . ARG D 1 70 ? 43.809 80.777 11.840 1.00 24.18 51 ARG D C 1
ATOM 5581 O O . ARG D 1 70 ? 43.446 80.086 12.806 1.00 23.83 51 ARG D O 1
ATOM 5589 N N . VAL D 1 71 ? 44.540 81.879 11.973 1.00 23.72 52 VAL D N 1
ATOM 5590 C CA . VAL D 1 71 ? 44.862 82.449 13.279 1.00 23.31 52 VAL D CA 1
ATOM 5591 C C . VAL D 1 71 ? 44.437 83.919 13.338 1.00 23.13 52 VAL D C 1
ATOM 5592 O O . VAL D 1 71 ? 44.556 84.650 12.351 1.00 22.61 52 VAL D O 1
ATOM 5596 N N . LEU D 1 72 ? 43.921 84.329 14.496 1.00 22.98 53 LEU D N 1
ATOM 5597 C CA . LEU D 1 72 ? 43.638 85.732 14.785 1.00 22.79 53 LEU D CA 1
ATOM 5598 C C . LEU D 1 72 ? 44.308 86.144 16.109 1.00 22.89 53 LEU D C 1
ATOM 5599 O O . LEU D 1 72 ? 43.825 85.796 17.197 1.00 22.27 53 LEU D O 1
ATOM 5604 N N . PRO D 1 73 ? 45.442 86.871 16.017 1.00 22.95 54 PRO D N 1
ATOM 5605 C CA . PRO D 1 73 ? 46.078 87.374 17.229 1.00 22.85 54 PRO D CA 1
ATOM 5606 C C . PRO D 1 73 ? 45.412 88.650 17.719 1.00 23.19 54 PRO D C 1
ATOM 5607 O O . PRO D 1 73 ? 45.204 89.582 16.944 1.00 23.47 54 PRO D O 1
ATOM 5611 N N . LEU D 1 74 ? 45.063 88.662 18.998 1.00 23.47 55 LEU D N 1
ATOM 5612 C CA . LEU D 1 74 ? 44.477 89.821 19.659 1.00 23.72 55 LEU D CA 1
ATOM 5613 C C . LEU D 1 74 ? 45.385 90.243 20.811 1.00 23.73 55 LEU D C 1
ATOM 5614 O O . LEU D 1 74 ? 45.694 89.442 21.700 1.00 22.92 55 LEU D O 1
ATOM 5619 N N . THR D 1 75 ? 45.833 91.499 20.772 1.00 24.06 56 THR D N 1
ATOM 5620 C CA . THR D 1 75 ? 46.727 92.028 21.807 1.00 24.31 56 THR D CA 1
ATOM 5621 C C . THR D 1 75 ? 45.864 92.475 22.975 1.00 24.50 56 THR D C 1
ATOM 5622 O O . THR D 1 75 ? 45.071 93.405 22.845 1.00 24.65 56 THR D O 1
ATOM 5626 N N . LEU D 1 76 ? 45.983 91.781 24.101 1.00 25.01 57 LEU D N 1
ATOM 5627 C CA . LEU D 1 76 ? 45.224 92.167 25.283 1.00 25.88 57 LEU D CA 1
ATOM 5628 C C . LEU D 1 76 ? 45.665 91.595 26.631 1.00 25.71 57 LEU D C 1
ATOM 5629 O O . LEU D 1 76 ? 46.210 90.494 26.712 1.00 25.61 57 LEU D O 1
ATOM 5634 N N . ASP D 1 77 ? 45.408 92.396 27.670 1.00 25.72 58 ASP D N 1
ATOM 5635 C CA . ASP D 1 77 ? 45.545 92.036 29.080 1.00 25.18 58 ASP D CA 1
ATOM 5636 C C . ASP D 1 77 ? 44.178 91.496 29.501 1.00 24.91 58 ASP D C 1
ATOM 5637 O O . ASP D 1 77 ? 43.172 92.206 29.374 1.00 24.71 58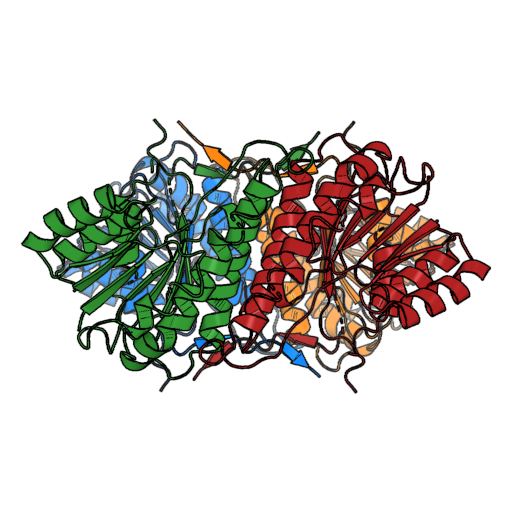 ASP D O 1
ATOM 5642 N N . VAL D 1 78 ? 44.132 90.252 29.977 1.00 24.41 59 VAL D N 1
ATOM 5643 C CA . VAL D 1 78 ? 42.863 89.644 30.388 1.00 24.29 59 VAL D CA 1
ATOM 5644 C C . VAL D 1 78 ? 42.210 90.354 31.573 1.00 24.30 59 VAL D C 1
ATOM 5645 O O . VAL D 1 78 ? 41.011 90.168 31.807 1.00 24.41 59 VAL D O 1
ATOM 5649 N N . ARG D 1 79 ? 42.994 91.155 32.300 1.00 23.79 60 ARG D N 1
ATOM 5650 C CA . ARG D 1 79 ? 42.494 91.945 33.436 1.00 24.04 60 ARG D CA 1
ATOM 5651 C C . ARG D 1 79 ? 41.582 93.063 32.988 1.00 24.35 60 ARG D C 1
ATOM 5652 O O . ARG D 1 79 ? 40.728 93.501 33.750 1.00 24.30 60 ARG D O 1
ATOM 5660 N N . ASP D 1 80 ? 41.775 93.521 31.752 1.00 24.88 61 ASP D N 1
ATOM 5661 C CA . ASP D 1 80 ? 41.079 94.690 31.216 1.00 25.57 61 ASP D CA 1
ATOM 5662 C C . ASP D 1 80 ? 39.732 94.286 30.599 1.00 25.49 61 ASP D C 1
ATOM 5663 O O . ASP D 1 80 ? 39.646 93.866 29.446 1.00 25.37 61 ASP D O 1
ATOM 5668 N N . ARG D 1 81 ? 38.688 94.442 31.402 1.00 25.72 62 ARG D N 1
ATOM 5669 C CA . ARG D 1 81 ? 37.331 94.026 31.076 1.00 26.19 62 ARG D CA 1
ATOM 5670 C C . ARG D 1 81 ? 36.728 94.697 29.847 1.00 26.69 62 ARG D C 1
ATOM 5671 O O . ARG D 1 81 ? 36.101 94.027 29.018 1.00 26.84 62 ARG D O 1
ATOM 5679 N N . ALA D 1 82 ? 36.894 96.018 29.745 1.00 27.13 63 ALA D N 1
ATOM 5680 C CA . ALA D 1 82 ? 36.366 96.767 28.600 1.00 27.49 63 ALA D CA 1
ATOM 5681 C C . ALA D 1 82 ? 37.012 96.312 27.293 1.00 27.66 63 ALA D C 1
ATOM 5682 O O . ALA D 1 82 ? 36.329 96.201 26.277 1.00 27.78 63 ALA D O 1
ATOM 5684 N N . ALA D 1 83 ? 38.320 96.044 27.338 1.00 28.15 64 ALA D N 1
ATOM 5685 C CA . ALA D 1 83 ? 39.085 95.621 26.164 1.00 28.63 64 ALA D CA 1
ATOM 5686 C C . ALA D 1 83 ? 38.735 94.198 25.760 1.00 29.25 64 ALA D C 1
ATOM 5687 O O . ALA D 1 83 ? 38.565 93.921 24.580 1.00 29.24 64 ALA D O 1
ATOM 5697 N N . SER D 1 85 ? 35.858 92.730 26.310 1.00 29.90 66 SER D N 1
ATOM 5698 C CA . SER D 1 85 ? 34.510 92.774 25.761 1.00 29.79 66 SER D CA 1
ATOM 5699 C C . SER D 1 85 ? 34.440 93.416 24.377 1.00 29.37 66 SER D C 1
ATOM 5700 O O . SER D 1 85 ? 33.693 92.944 23.518 1.00 29.40 66 SER D O 1
ATOM 5703 N N . ALA D 1 86 ? 35.203 94.492 24.174 1.00 28.78 67 ALA D N 1
ATOM 5704 C CA . ALA D 1 86 ? 35.373 95.088 22.847 1.00 28.37 67 ALA D CA 1
ATOM 5705 C C . ALA D 1 86 ? 36.007 94.104 21.856 1.00 28.09 67 ALA D C 1
ATOM 5706 O O . ALA D 1 86 ? 35.579 94.026 20.712 1.00 28.25 67 ALA D O 1
ATOM 5708 N N . ALA D 1 87 ? 37.016 93.352 22.298 1.00 27.70 68 ALA D N 1
ATOM 5709 C CA . ALA D 1 87 ? 37.657 92.342 21.460 1.00 27.35 68 ALA D CA 1
ATOM 5710 C C . ALA D 1 87 ? 36.693 91.224 21.083 1.00 27.44 68 ALA D C 1
ATOM 5711 O O . ALA D 1 87 ? 36.685 90.776 19.939 1.00 27.74 68 ALA D O 1
ATOM 5713 N N . VAL D 1 88 ? 35.885 90.781 22.045 1.00 27.57 69 VAL D N 1
ATOM 5714 C CA . VAL D 1 88 ? 34.921 89.699 21.836 1.00 27.47 69 VAL D CA 1
ATOM 5715 C C . VAL D 1 88 ? 33.811 90.129 20.879 1.00 28.00 69 VAL D C 1
ATOM 5716 O O . VAL D 1 88 ? 33.537 89.428 19.909 1.00 28.16 69 VAL D O 1
ATOM 5720 N N . ASP D 1 89 ? 33.197 91.289 21.121 1.00 28.41 70 ASP D N 1
ATOM 5721 C CA . ASP D 1 89 ? 32.162 91.807 20.218 1.00 28.85 70 ASP D CA 1
ATOM 5722 C C . ASP D 1 89 ? 32.666 92.084 18.794 1.00 29.02 70 ASP D C 1
ATOM 5723 O O . ASP D 1 89 ? 31.875 92.156 17.854 1.00 29.13 70 ASP D O 1
ATOM 5728 N N . ASN D 1 90 ? 33.979 92.233 18.643 1.00 29.36 71 ASN D N 1
ATOM 5729 C CA . ASN D 1 90 ? 34.594 92.541 17.353 1.00 29.71 71 ASN D CA 1
ATOM 5730 C C . ASN D 1 90 ? 35.089 91.282 16.609 1.00 29.86 71 ASN D C 1
ATOM 5731 O O . ASN D 1 90 ? 35.655 91.379 15.516 1.00 30.09 71 ASN D O 1
ATOM 5736 N N . LEU D 1 91 ? 34.860 90.102 17.187 1.00 29.55 72 LEU D N 1
ATOM 5737 C CA . LEU D 1 91 ? 35.216 88.852 16.514 1.00 29.43 72 LEU D CA 1
ATOM 5738 C C . LEU D 1 91 ? 34.448 88.708 15.194 1.00 29.83 72 LEU D C 1
ATOM 5739 O O . LEU D 1 91 ? 33.276 89.087 15.120 1.00 29.55 72 LEU D O 1
ATOM 5744 N N . PRO D 1 92 ? 35.107 88.160 14.152 1.00 30.20 73 PRO D N 1
ATOM 5745 C CA . PRO D 1 92 ? 34.451 87.833 12.882 1.00 30.76 73 PRO D CA 1
ATOM 5746 C C . PRO D 1 92 ? 33.225 86.928 13.065 1.00 31.17 73 PRO D C 1
ATOM 5747 O O . PRO D 1 92 ? 33.069 86.295 14.117 1.00 31.30 73 PRO D O 1
ATOM 5751 N N . GLU D 1 93 ? 32.371 86.867 12.046 1.00 31.49 74 GLU D N 1
ATOM 5752 C CA . GLU D 1 93 ? 31.230 85.933 12.028 1.00 32.16 74 GLU D CA 1
ATOM 5753 C C . GLU D 1 93 ? 31.655 84.450 12.087 1.00 31.87 74 GLU D C 1
ATOM 5754 O O . GLU D 1 93 ? 30.860 83.573 12.443 1.00 31.84 74 GLU D O 1
ATOM 5760 N N . GLU D 1 94 ? 32.912 84.182 11.751 1.00 31.58 75 GLU D N 1
ATOM 5761 C CA . GLU D 1 94 ? 33.470 82.841 11.839 1.00 31.60 75 GLU D CA 1
ATOM 5762 C C . GLU D 1 94 ? 33.327 82.253 13.249 1.00 31.21 75 GLU D C 1
ATOM 5763 O O . GLU D 1 94 ? 33.261 81.029 13.419 1.00 31.35 75 GLU D O 1
ATOM 5769 N N . PHE D 1 95 ? 33.277 83.125 14.252 1.00 30.60 76 PHE D N 1
ATOM 5770 C CA . PHE D 1 95 ? 33.219 82.691 15.648 1.00 30.17 76 PHE D CA 1
ATOM 5771 C C . PHE D 1 95 ? 31.852 82.948 16.277 1.00 30.10 76 PHE D C 1
ATOM 5772 O O . PHE D 1 95 ? 31.753 83.168 17.486 1.00 30.18 76 PHE D O 1
ATOM 5780 N N . ALA D 1 96 ? 30.804 82.913 15.450 1.00 30.03 77 ALA D N 1
ATOM 5781 C CA . ALA D 1 96 ? 29.420 83.085 15.914 1.00 29.75 77 ALA D CA 1
ATOM 5782 C C . ALA D 1 96 ? 29.079 81.930 16.839 1.00 29.62 77 ALA D C 1
ATOM 5783 O O . ALA D 1 96 ? 28.326 82.086 17.803 1.00 29.83 77 ALA D O 1
ATOM 5785 N N . THR D 1 97 ? 29.655 80.773 16.521 1.00 29.18 78 THR D N 1
ATOM 5786 C CA . THR D 1 97 ? 29.752 79.644 17.440 1.00 28.82 78 THR D CA 1
ATOM 5787 C C . THR D 1 97 ? 31.224 79.462 17.837 1.00 28.26 78 THR D C 1
ATOM 5788 O O . THR D 1 97 ? 32.133 79.727 17.033 1.00 28.66 78 THR D O 1
ATOM 5792 N N . LEU D 1 98 ? 31.464 79.025 19.067 1.00 27.06 79 LEU D N 1
ATOM 5793 C CA . LEU D 1 98 ? 32.819 78.768 19.513 1.00 26.08 79 LEU D CA 1
ATOM 5794 C C . LEU D 1 98 ? 32.893 77.350 20.058 1.00 25.97 79 LEU D C 1
ATOM 5795 O O . LEU D 1 98 ? 32.087 76.973 20.907 1.00 26.30 79 LEU D O 1
ATOM 5800 N N . ARG D 1 99 ? 33.855 76.567 19.574 1.00 25.42 80 ARG D N 1
ATOM 5801 C CA . ARG D 1 99 ? 33.975 75.173 19.995 1.00 25.19 80 ARG D CA 1
ATOM 5802 C C . ARG D 1 99 ? 34.716 74.983 21.316 1.00 25.54 80 ARG D C 1
ATOM 5803 O O . ARG D 1 99 ? 34.225 74.272 22.190 1.00 26.14 80 ARG D O 1
ATOM 5811 N N . GLY D 1 100 ? 35.891 75.605 21.457 1.00 25.09 81 GLY D N 1
ATOM 5812 C CA . GLY D 1 100 ? 36.679 75.487 22.673 1.00 24.39 81 GLY D CA 1
ATOM 5813 C C . GLY D 1 100 ? 37.194 76.802 23.228 1.00 24.08 81 GLY D C 1
ATOM 5814 O O . GLY D 1 100 ? 37.416 77.754 22.487 1.00 24.50 81 GLY D O 1
ATOM 5815 N N . LEU D 1 101 ? 37.366 76.848 24.545 1.00 23.89 82 LEU D N 1
ATOM 5816 C CA . LEU D 1 101 ? 38.035 77.957 25.238 1.00 23.37 82 LEU D CA 1
ATOM 5817 C C . LEU D 1 101 ? 39.028 77.394 26.244 1.00 23.20 82 LEU D C 1
ATOM 5818 O O . LEU D 1 101 ? 38.669 76.605 27.119 1.00 23.20 82 LEU D O 1
ATOM 5823 N N . ILE D 1 102 ? 40.291 77.773 26.079 1.00 23.10 83 ILE D N 1
ATOM 5824 C CA . ILE D 1 102 ? 41.323 77.481 27.059 1.00 22.45 83 ILE D CA 1
ATOM 5825 C C . ILE D 1 102 ? 41.596 78.781 27.830 1.00 22.77 83 ILE D C 1
ATOM 5826 O O . ILE D 1 102 ? 42.168 79.740 27.277 1.00 22.92 83 ILE D O 1
ATOM 5831 N N . ASN D 1 103 ? 41.170 78.810 29.095 1.00 22.62 84 ASN D N 1
ATOM 5832 C CA . ASN D 1 103 ? 41.493 79.905 30.010 1.00 22.59 84 ASN D CA 1
ATOM 5833 C C . ASN D 1 103 ? 42.847 79.668 30.666 1.00 22.76 84 ASN D C 1
ATOM 5834 O O . ASN D 1 103 ? 42.948 79.073 31.746 1.00 22.43 84 ASN D O 1
ATOM 5839 N N . ASN D 1 104 ? 43.889 80.133 29.991 1.00 23.12 85 ASN D N 1
ATOM 5840 C CA . ASN D 1 104 ? 45.262 79.776 30.340 1.00 23.59 85 ASN D CA 1
ATOM 5841 C C . ASN D 1 104 ? 46.051 80.916 30.989 1.00 23.72 85 ASN D C 1
ATOM 5842 O O . ASN D 1 104 ? 47.024 80.665 31.699 1.00 24.00 85 ASN D O 1
ATOM 5847 N N . ALA D 1 105 ? 45.642 82.162 30.743 1.00 23.86 86 ALA D N 1
ATOM 5848 C CA . ALA D 1 105 ? 46.309 83.327 31.348 1.00 23.73 86 ALA D CA 1
ATOM 5849 C C . ALA D 1 105 ? 46.239 83.288 32.882 1.00 23.66 86 ALA D C 1
ATOM 5850 O O . ALA D 1 105 ? 45.153 83.136 33.484 1.00 23.23 86 ALA D O 1
ATOM 5852 N N . GLY D 1 106 ? 47.412 83.412 33.495 1.00 23.13 87 GLY D N 1
ATOM 5853 C CA . GLY D 1 106 ? 47.563 83.324 34.939 1.00 23.40 87 GLY D CA 1
ATOM 5854 C C . GLY D 1 106 ? 49.027 83.427 35.319 1.00 23.54 87 GLY D C 1
ATOM 5855 O O . GLY D 1 106 ? 49.912 83.208 34.487 1.00 23.56 87 GLY D O 1
ATOM 5856 N N . LEU D 1 107 ? 49.290 83.782 36.572 1.00 23.80 88 LEU D N 1
ATOM 5857 C CA . LEU D 1 107 ? 50.668 83.947 37.046 1.00 24.11 88 LEU D CA 1
ATOM 5858 C C . LEU D 1 107 ? 50.766 83.707 38.541 1.00 24.46 88 LEU D C 1
ATOM 5859 O O . LEU D 1 107 ? 49.781 83.831 39.269 1.00 24.37 88 LEU D O 1
ATOM 5864 N N . ALA D 1 108 ? 51.958 83.319 38.971 1.00 25.32 89 ALA D N 1
ATOM 5865 C CA . ALA D 1 108 ? 52.328 83.337 40.380 1.00 25.86 89 ALA D CA 1
ATOM 5866 C C . ALA D 1 108 ? 53.362 84.454 40.486 1.00 26.02 89 ALA D C 1
ATOM 5867 O O . ALA D 1 108 ? 54.105 84.702 39.548 1.00 25.71 89 ALA D O 1
ATOM 5869 N N . LEU D 1 109 ? 53.370 85.153 41.608 1.00 26.81 90 LEU D N 1
ATOM 5870 C CA . LEU D 1 109 ? 54.316 86.232 41.798 1.00 27.57 90 LEU D CA 1
ATOM 5871 C C . LEU D 1 109 ? 55.186 85.989 43.027 1.00 28.28 90 LEU D C 1
ATOM 5872 O O . LEU D 1 109 ? 55.401 86.886 43.834 1.00 29.14 90 LEU D O 1
ATOM 5877 N N . GLY D 1 110 ? 55.690 84.760 43.157 1.00 28.90 91 GLY D N 1
ATOM 5878 C CA . GLY D 1 110 ? 56.652 84.434 44.216 1.00 29.26 91 GLY D CA 1
ATOM 5879 C C . GLY D 1 110 ? 56.125 83.631 45.397 1.00 29.38 91 GLY D C 1
ATOM 5880 O O . GLY D 1 110 ? 54.917 83.378 45.521 1.00 28.83 91 GLY D O 1
ATOM 5881 N N . THR D 1 111 ? 57.052 83.283 46.294 1.00 29.50 92 THR D N 1
ATOM 5882 C CA . THR D 1 111 ? 56.810 82.290 47.350 1.00 29.46 92 THR D CA 1
ATOM 5883 C C . THR D 1 111 ? 57.140 82.823 48.785 1.00 28.71 92 THR D C 1
ATOM 5884 O O . THR D 1 111 ? 57.239 82.055 49.755 1.00 28.02 92 THR D O 1
ATOM 5888 N N . ASP D 1 112 ? 57.268 84.146 48.902 1.00 28.26 93 ASP D N 1
ATOM 5889 C CA . ASP D 1 112 ? 57.475 84.832 50.192 1.00 28.44 93 ASP D CA 1
ATOM 5890 C C . ASP D 1 112 ? 56.330 84.611 51.199 1.00 27.55 93 ASP D C 1
ATOM 5891 O O . ASP D 1 112 ? 55.178 84.476 50.789 1.00 27.40 93 ASP D O 1
ATOM 5896 N N . PRO D 1 113 ? 56.640 84.580 52.520 1.00 26.91 94 PRO D N 1
ATOM 5897 C CA . PRO D 1 113 ? 55.561 84.462 53.528 1.00 25.85 94 PRO D CA 1
ATOM 5898 C C . PRO D 1 113 ? 54.517 85.564 53.357 1.00 25.03 94 PRO D C 1
ATOM 5899 O O . PRO D 1 113 ? 54.887 86.715 53.129 1.00 24.61 94 PRO D O 1
ATOM 5903 N N . ALA D 1 114 ? 53.235 85.209 53.478 1.00 24.11 95 ALA D N 1
ATOM 5904 C CA . ALA D 1 114 ? 52.126 86.161 53.319 1.00 23.84 95 ALA D CA 1
ATOM 5905 C C . ALA D 1 114 ? 52.289 87.508 54.046 1.00 23.97 95 ALA D C 1
ATOM 5906 O O . ALA D 1 114 ? 51.937 88.552 53.497 1.00 24.16 95 ALA D O 1
ATOM 5908 N N . GLN D 1 115 ? 52.830 87.481 55.264 1.00 23.83 96 GLN D N 1
ATOM 5909 C CA . GLN D 1 115 ? 52.934 88.680 56.100 1.00 23.50 96 GLN D CA 1
ATOM 5910 C C . GLN D 1 115 ? 53.917 89.718 55.568 1.00 23.70 96 GLN D C 1
ATOM 5911 O O . GLN D 1 115 ? 53.986 90.837 56.099 1.00 24.17 96 GLN D O 1
ATOM 5917 N N . SER D 1 116 ? 54.680 89.359 54.536 1.00 23.29 97 SER D N 1
ATOM 5918 C CA . SER D 1 116 ? 55.665 90.282 53.975 1.00 23.92 97 SER D CA 1
ATOM 5919 C C . SER D 1 116 ? 55.420 90.578 52.488 1.00 23.52 97 SER D C 1
ATOM 5920 O O . SER D 1 116 ? 56.212 91.269 51.846 1.00 22.97 97 SER D O 1
ATOM 5923 N N . CYS D 1 117 ? 54.304 90.077 51.963 1.00 23.21 98 CYS D N 1
ATOM 5924 C CA . CYS D 1 117 ? 53.967 90.268 50.564 1.00 23.02 98 CYS D CA 1
ATOM 5925 C C . CYS D 1 117 ? 53.494 91.689 50.241 1.00 22.83 98 CYS D C 1
ATOM 5926 O O . CYS D 1 117 ? 53.085 92.451 51.128 1.00 23.12 98 CYS D O 1
ATOM 5929 N N . ASP D 1 118 ? 53.614 92.047 48.968 1.00 22.26 99 ASP D N 1
ATOM 5930 C CA . ASP D 1 118 ? 53.166 93.314 48.439 1.00 21.77 99 ASP D CA 1
ATOM 5931 C C . ASP D 1 118 ? 51.753 93.113 47.880 1.00 21.64 99 ASP D C 1
ATOM 5932 O O . ASP D 1 118 ? 51.513 92.199 47.089 1.00 21.68 99 ASP D O 1
ATOM 5937 N N . LEU D 1 119 ? 50.817 93.961 48.299 1.00 21.22 100 LEU D N 1
ATOM 5938 C CA . LEU D 1 119 ? 49.415 93.831 47.876 1.00 20.88 100 LEU D CA 1
ATOM 5939 C C . LEU D 1 119 ? 49.205 94.077 46.379 1.00 21.18 100 LEU D C 1
ATOM 5940 O O . LEU D 1 119 ? 48.185 93.648 45.818 1.00 21.75 100 LEU D O 1
ATOM 5945 N N . ASP D 1 120 ? 50.160 94.774 45.750 1.00 21.30 101 ASP D N 1
ATOM 5946 C CA . ASP D 1 120 ? 50.195 94.951 44.296 1.00 21.51 101 ASP D CA 1
ATOM 5947 C C . ASP D 1 120 ? 50.210 93.595 43.595 1.00 21.29 101 ASP D C 1
ATOM 5948 O O . ASP D 1 120 ? 49.463 93.379 42.640 1.00 21.77 101 ASP D O 1
ATOM 5953 N N . ASP D 1 121 ? 51.061 92.688 44.069 1.00 20.94 102 ASP D N 1
ATOM 5954 C CA . ASP D 1 121 ? 51.171 91.358 43.472 1.00 20.73 102 ASP D CA 1
ATOM 5955 C C . ASP D 1 121 ? 49.909 90.556 43.673 1.00 20.84 102 ASP D C 1
ATOM 5956 O O . ASP D 1 121 ? 49.547 89.726 42.842 1.00 20.48 102 ASP D O 1
ATOM 5961 N N . TRP D 1 122 ? 49.257 90.788 44.804 1.00 21.37 103 TRP D N 1
ATOM 5962 C CA . TRP D 1 122 ? 48.059 90.047 45.156 1.00 22.12 103 TRP D CA 1
ATOM 5963 C C . TRP D 1 122 ? 46.906 90.530 44.300 1.00 21.86 103 TRP D C 1
ATOM 5964 O O . TRP D 1 122 ? 46.101 89.730 43.852 1.00 22.10 103 TRP D O 1
ATOM 5975 N N . ASP D 1 123 ? 46.853 91.842 44.066 1.00 22.28 104 ASP D N 1
ATOM 5976 C CA . ASP D 1 123 ? 45.903 92.443 43.118 1.00 22.09 104 ASP D CA 1
ATOM 5977 C C . ASP D 1 123 ? 46.101 91.846 41.737 1.00 22.07 104 ASP D C 1
ATOM 5978 O O . ASP D 1 123 ? 45.141 91.411 41.088 1.00 21.96 104 ASP D O 1
ATOM 5983 N N . THR D 1 124 ? 47.356 91.810 41.298 1.00 22.15 105 THR D N 1
ATOM 5984 C CA . THR D 1 124 ? 47.697 91.327 39.956 1.00 21.74 105 THR D CA 1
ATOM 5985 C C . THR D 1 124 ? 47.275 89.872 39.738 1.00 21.46 105 THR D C 1
ATOM 5986 O O . THR D 1 124 ? 46.740 89.542 38.685 1.00 20.98 105 THR D O 1
ATOM 5998 N N . VAL D 1 126 ? 44.927 88.078 41.574 1.00 21.08 107 VAL D N 1
ATOM 5999 C CA . VAL D 1 126 ? 43.458 87.996 41.648 1.00 20.77 107 VAL D CA 1
ATOM 6000 C C . VAL D 1 126 ? 42.821 88.552 40.387 1.00 21.25 107 VAL D C 1
ATOM 6001 O O . VAL D 1 126 ? 41.882 87.951 39.854 1.00 21.49 107 VAL D O 1
ATOM 6005 N N . ASP D 1 127 ? 43.347 89.678 39.898 1.00 20.97 108 ASP D N 1
ATOM 6006 C CA . ASP D 1 127 ? 42.835 90.299 38.668 1.00 20.78 108 ASP D CA 1
ATOM 6007 C C . ASP D 1 127 ? 43.052 89.440 37.428 1.00 20.93 108 ASP D C 1
ATOM 6008 O O . ASP D 1 127 ? 42.189 89.383 36.554 1.00 21.40 108 ASP D O 1
ATOM 6013 N N . THR D 1 128 ? 44.202 88.776 37.348 1.00 20.42 109 THR D N 1
ATOM 6014 C CA . THR D 1 128 ? 44.513 87.941 36.188 1.00 19.98 109 THR D CA 1
ATOM 6015 C C . THR D 1 128 ? 43.897 86.540 36.284 1.00 19.93 109 THR D C 1
ATOM 6016 O O . THR D 1 128 ? 43.131 86.137 35.396 1.00 19.17 109 THR D O 1
ATOM 6020 N N . ASN D 1 129 ? 44.219 85.821 37.371 1.00 19.74 110 ASN D N 1
ATOM 6021 C CA . ASN D 1 129 ? 43.838 84.417 37.519 1.00 19.42 110 ASN D CA 1
ATOM 6022 C C . ASN D 1 129 ? 42.360 84.189 37.782 1.00 19.83 110 ASN D C 1
ATOM 6023 O O . ASN D 1 129 ? 41.823 83.124 37.458 1.00 19.78 110 ASN D O 1
ATOM 6028 N N . ILE D 1 130 ? 41.710 85.169 38.402 1.00 19.86 111 ILE D N 1
ATOM 6029 C CA . ILE D 1 130 ? 40.295 85.051 38.722 1.00 20.38 111 ILE D CA 1
ATOM 6030 C C . ILE D 1 130 ? 39.479 85.911 37.781 1.00 21.24 111 ILE D C 1
ATOM 6031 O O . ILE D 1 130 ? 38.763 85.385 36.940 1.00 22.47 111 ILE D O 1
ATOM 6036 N N . LYS D 1 131 ? 39.621 87.223 37.890 1.00 21.58 112 LYS D N 1
ATOM 6037 C CA . LYS D 1 131 ? 38.860 88.135 37.054 1.00 22.21 112 LYS D CA 1
ATOM 6038 C C . LYS D 1 131 ? 39.081 87.949 35.546 1.00 21.90 112 LYS D C 1
ATOM 6039 O O . LYS D 1 131 ? 38.115 87.915 34.788 1.00 21.52 112 LYS D O 1
ATOM 6045 N N . GLY D 1 132 ? 40.336 87.825 35.119 1.00 21.85 113 GLY D N 1
ATOM 6046 C CA . GLY D 1 132 ? 40.632 87.552 33.716 1.00 22.14 113 GLY D CA 1
ATOM 6047 C C . GLY D 1 132 ? 39.891 86.314 33.230 1.00 22.76 113 GLY D C 1
ATOM 6048 O O . GLY D 1 132 ? 39.221 86.332 32.173 1.00 22.71 113 GLY D O 1
ATOM 6049 N N . LEU D 1 133 ? 39.988 85.238 34.013 1.00 22.60 114 LEU D N 1
ATOM 6050 C CA . LEU D 1 133 ? 39.319 84.002 33.663 1.00 22.85 114 LEU D CA 1
ATOM 6051 C C . LEU D 1 133 ? 37.814 84.243 33.562 1.00 23.00 114 LEU D C 1
ATOM 6052 O O . LEU D 1 133 ? 37.187 83.750 32.636 1.00 22.45 114 LEU D O 1
ATOM 6057 N N . LEU D 1 134 ? 37.259 85.030 34.490 1.00 22.93 115 LEU D N 1
ATOM 6058 C CA . LEU D 1 134 ? 35.808 85.229 34.569 1.00 23.13 115 LEU D CA 1
ATOM 6059 C C . LEU D 1 134 ? 35.271 86.030 33.403 1.00 23.38 115 LEU D C 1
ATOM 6060 O O . LEU D 1 134 ? 34.146 85.778 32.929 1.00 23.64 115 LEU D O 1
ATOM 6065 N N . TYR D 1 135 ? 36.063 87.009 32.958 1.00 23.47 116 TYR D N 1
ATOM 6066 C CA . TYR D 1 135 ? 35.716 87.829 31.801 1.00 23.79 116 TYR D CA 1
ATOM 6067 C C . TYR D 1 135 ? 35.688 86.998 30.526 1.00 23.70 116 TYR D C 1
ATOM 6068 O O . TYR D 1 135 ? 34.677 86.982 29.820 1.00 24.05 116 TYR D O 1
ATOM 6077 N N . SER D 1 136 ? 36.786 86.304 30.230 1.00 23.57 117 SER D N 1
ATOM 6078 C CA . SER D 1 136 ? 36.825 85.492 29.019 1.00 23.41 117 SER D CA 1
ATOM 6079 C C . SER D 1 136 ? 35.739 84.441 29.032 1.00 22.99 117 SER D C 1
ATOM 6080 O O . SER D 1 136 ? 35.090 84.250 28.017 1.00 23.06 117 SER D O 1
ATOM 6083 N N . THR D 1 137 ? 35.493 83.791 30.167 1.00 22.49 118 THR D N 1
ATOM 6084 C CA . THR D 1 137 ? 34.407 82.805 30.179 1.00 22.70 118 THR D CA 1
ATOM 6085 C C . THR D 1 137 ? 32.974 83.352 30.099 1.00 22.24 118 THR D C 1
ATOM 6086 O O . THR D 1 137 ? 32.179 82.766 29.401 1.00 23.06 118 THR D O 1
ATOM 6090 N N . ARG D 1 138 ? 32.661 84.476 30.741 1.00 21.80 119 ARG D N 1
ATOM 6091 C CA . ARG D 1 138 ? 31.325 85.080 30.607 1.00 21.45 119 ARG D CA 1
ATOM 6092 C C . ARG D 1 138 ? 31.080 85.644 29.210 1.00 21.64 119 ARG D C 1
ATOM 6093 O O . ARG D 1 138 ? 29.990 85.504 28.658 1.00 21.44 119 ARG D O 1
ATOM 6101 N N . LEU D 1 139 ? 32.097 86.285 28.640 1.00 21.57 120 LEU D N 1
ATOM 6102 C CA . LEU D 1 139 ? 31.927 86.986 27.369 1.00 21.50 120 LEU D CA 1
ATOM 6103 C C . LEU D 1 139 ? 31.786 86.030 26.194 1.00 21.63 120 LEU D C 1
ATOM 6104 O O . LEU D 1 139 ? 31.068 86.330 25.241 1.00 21.72 120 LEU D O 1
ATOM 6109 N N . LEU D 1 140 ? 32.449 84.880 26.278 1.00 21.50 121 LEU D N 1
ATOM 6110 C CA . LEU D 1 140 ? 32.441 83.890 25.199 1.00 21.80 121 LEU D CA 1
ATOM 6111 C C . LEU D 1 140 ? 31.423 82.768 25.405 1.00 22.10 121 LEU D C 1
ATOM 6112 O O . LEU D 1 140 ? 31.111 82.026 24.479 1.00 22.12 121 LEU D O 1
ATOM 6117 N N . LEU D 1 141 ? 30.928 82.647 26.631 1.00 22.64 122 LEU D N 1
ATOM 6118 C CA . LEU D 1 141 ? 29.978 81.609 26.989 1.00 23.02 122 LEU D CA 1
ATOM 6119 C C . LEU D 1 141 ? 28.759 81.568 26.043 1.00 23.33 122 LEU D C 1
ATOM 6120 O O . LEU D 1 141 ? 28.351 80.484 25.658 1.00 24.35 122 LEU D O 1
ATOM 6125 N N . PRO D 1 142 ? 28.190 82.728 25.633 1.00 23.14 123 PRO D N 1
ATOM 6126 C CA . PRO D 1 142 ? 27.076 82.581 24.692 1.00 23.17 123 PRO D CA 1
ATOM 6127 C C . PRO D 1 142 ? 27.469 81.990 23.320 1.00 23.18 123 PRO D C 1
ATOM 6128 O O . PRO D 1 142 ? 26.624 81.401 22.633 1.00 22.95 123 PRO D O 1
ATOM 6132 N N . ARG D 1 143 ? 28.736 82.145 22.939 1.00 22.88 124 ARG D N 1
ATOM 6133 C CA . ARG D 1 143 ? 29.243 81.565 21.698 1.00 22.31 124 ARG D CA 1
ATOM 6134 C C . ARG D 1 143 ? 29.523 80.064 21.827 1.00 22.09 124 ARG D C 1
ATOM 6135 O O . ARG D 1 143 ? 29.396 79.323 20.858 1.00 21.46 124 ARG D O 1
ATOM 6143 N N . LEU D 1 144 ? 29.906 79.633 23.029 1.00 21.91 125 LEU D N 1
ATOM 6144 C CA . LEU D 1 144 ? 30.153 78.222 23.314 1.00 22.02 125 LEU D CA 1
ATOM 6145 C C . LEU D 1 144 ? 28.859 77.432 23.346 1.00 22.17 125 LEU D C 1
ATOM 6146 O O . LEU D 1 144 ? 28.802 76.296 22.883 1.00 22.01 125 LEU D O 1
ATOM 6151 N N . ILE D 1 145 ? 27.829 78.063 23.898 1.00 22.48 126 ILE D N 1
ATOM 6152 C CA . ILE D 1 145 ? 26.489 77.509 23.993 1.00 22.54 126 ILE D CA 1
ATOM 6153 C C . ILE D 1 145 ? 25.857 77.462 22.610 1.00 23.10 126 ILE D C 1
ATOM 6154 O O . ILE D 1 145 ? 25.128 76.519 22.294 1.00 23.83 126 ILE D O 1
ATOM 6159 N N . ALA D 1 146 ? 26.130 78.479 21.792 1.00 22.89 127 ALA D N 1
ATOM 6160 C CA . ALA D 1 146 ? 25.702 78.482 20.395 1.00 22.64 127 ALA D CA 1
ATOM 6161 C C . ALA D 1 146 ? 26.247 77.274 19.617 1.00 22.55 127 ALA D C 1
ATOM 6162 O O . ALA D 1 146 ? 25.518 76.675 18.827 1.00 22.65 127 ALA D O 1
ATOM 6164 N N . HIS D 1 147 ? 27.517 76.920 19.838 1.00 22.25 128 HIS D N 1
ATOM 6165 C CA . HIS D 1 147 ? 28.101 75.705 19.252 1.00 21.93 128 HIS D CA 1
ATOM 6166 C C . HIS D 1 147 ? 27.372 74.477 19.796 1.00 22.00 128 HIS D C 1
ATOM 6167 O O . HIS D 1 147 ? 26.870 73.656 19.035 1.00 22.16 128 HIS D O 1
ATOM 6174 N N . GLY D 1 148 ? 27.303 74.370 21.118 1.00 22.13 129 GLY D N 1
ATOM 6175 C CA . GLY D 1 148 ? 26.464 73.376 21.770 1.00 22.17 129 GLY D CA 1
ATOM 6176 C C . GLY D 1 148 ? 27.176 72.070 22.026 1.00 22.46 129 GLY D C 1
ATOM 6177 O O . GLY D 1 148 ? 28.200 72.033 22.726 1.00 22.31 129 GLY D O 1
ATOM 6178 N N . ALA D 1 149 ? 26.631 70.994 21.457 1.00 22.42 130 ALA D N 1
ATOM 6179 C CA . ALA D 1 149 ? 27.188 69.656 21.662 1.00 22.87 130 ALA D CA 1
ATOM 6180 C C . ALA D 1 149 ? 28.651 69.588 21.217 1.00 22.79 130 ALA D C 1
ATOM 6181 O O . ALA D 1 149 ? 28.977 69.887 20.059 1.00 22.80 130 ALA D O 1
ATOM 6183 N N . GLY D 1 150 ? 29.523 69.232 22.154 1.00 22.68 131 GLY D N 1
ATOM 6184 C CA . GLY D 1 150 ? 30.929 69.038 21.854 1.00 22.51 131 GLY D CA 1
ATOM 6185 C C . GLY D 1 150 ? 31.820 70.212 22.202 1.00 22.60 131 GLY D C 1
ATOM 6186 O O . GLY D 1 150 ? 33.050 70.115 22.106 1.00 22.91 131 GLY D O 1
ATOM 6187 N N . ALA D 1 151 ? 31.211 71.324 22.598 1.00 22.46 132 ALA D N 1
ATOM 6188 C CA . ALA D 1 151 ? 31.970 72.503 22.994 1.00 22.47 132 ALA D CA 1
ATOM 6189 C C . ALA D 1 151 ? 32.639 72.235 24.334 1.00 22.68 132 ALA D C 1
ATOM 6190 O O . ALA D 1 151 ? 32.092 71.509 25.175 1.00 23.02 132 ALA D O 1
ATOM 6192 N N . SER D 1 152 ? 33.838 72.788 24.515 1.00 22.65 133 SER D N 1
ATOM 6193 C CA . SER D 1 152 ? 34.627 72.550 25.724 1.00 22.63 133 SER D CA 1
ATOM 6194 C C . SER D 1 152 ? 35.295 73.795 26.248 1.00 21.92 133 SER D C 1
ATOM 6195 O O . SER D 1 152 ? 35.839 74.583 25.484 1.00 21.63 133 SER D O 1
ATOM 6198 N N . ILE D 1 153 ? 35.256 73.944 27.567 1.00 21.80 134 ILE D N 1
ATOM 6199 C CA . ILE D 1 153 ? 36.005 74.973 28.278 1.00 21.66 134 ILE D CA 1
ATOM 6200 C C . ILE D 1 153 ? 37.034 74.228 29.120 1.00 21.95 134 ILE D C 1
ATOM 6201 O O . ILE D 1 153 ? 36.687 73.308 29.870 1.00 22.40 134 ILE D O 1
ATOM 6206 N N . VAL D 1 154 ? 38.300 74.596 28.974 1.00 21.91 135 VAL D N 1
ATOM 6207 C CA . VAL D 1 154 ? 39.360 74.022 29.827 1.00 21.60 135 VAL D CA 1
ATOM 6208 C C . VAL D 1 154 ? 39.977 75.165 30.639 1.00 22.29 135 VAL D C 1
ATOM 6209 O O . VAL D 1 154 ? 40.615 76.070 30.089 1.00 22.25 135 VAL D O 1
ATOM 6213 N N . ASN D 1 155 ? 39.711 75.156 31.939 1.00 22.40 136 ASN D N 1
ATOM 6214 C CA . ASN D 1 155 ? 40.335 76.099 32.846 1.00 22.96 136 ASN D CA 1
ATOM 6215 C C . ASN D 1 155 ? 41.657 75.530 33.301 1.00 22.90 136 ASN D C 1
ATOM 6216 O O . ASN D 1 155 ? 41.764 74.319 33.541 1.00 23.21 136 ASN D O 1
ATOM 6221 N N . LEU D 1 156 ? 42.660 76.396 33.400 1.00 22.71 137 LEU D N 1
ATOM 6222 C CA . LEU D 1 156 ? 43.924 75.987 33.995 1.00 23.03 137 LEU D CA 1
ATOM 6223 C C . LEU D 1 156 ? 43.996 76.301 35.482 1.00 23.38 137 LEU D C 1
ATOM 6224 O O . LEU D 1 156 ? 44.227 77.446 35.897 1.00 23.84 137 LEU D O 1
ATOM 6229 N N . GLY D 1 157 ? 43.754 75.267 36.275 1.00 23.72 138 GLY D N 1
ATOM 6230 C CA . GLY D 1 157 ? 43.876 75.341 37.721 1.00 23.75 138 GLY D CA 1
ATOM 6231 C C . GLY D 1 157 ? 45.286 74.888 38.051 1.00 23.97 138 GLY D C 1
ATOM 6232 O O . GLY D 1 157 ? 46.200 75.112 37.263 1.00 23.23 138 GLY D O 1
ATOM 6233 N N . SER D 1 158 ? 45.459 74.231 39.200 1.00 24.27 139 SER D N 1
ATOM 6234 C CA . SER D 1 158 ? 46.789 73.821 39.647 1.00 24.90 139 SER D CA 1
ATOM 6235 C C . SER D 1 158 ? 46.693 72.847 40.815 1.00 25.10 139 SER D C 1
ATOM 6236 O O . SER D 1 158 ? 45.681 72.808 41.511 1.00 26.02 139 SER D O 1
ATOM 6239 N N . VAL D 1 159 ? 47.753 72.076 41.038 1.00 24.98 140 VAL D N 1
ATOM 6240 C CA . VAL D 1 159 ? 47.883 71.295 42.279 1.00 24.74 140 VAL D CA 1
ATOM 6241 C C . VAL D 1 159 ? 47.784 72.222 43.505 1.00 25.21 140 VAL D C 1
ATOM 6242 O O . VAL D 1 159 ? 47.330 71.793 44.566 1.00 25.67 140 VAL D O 1
ATOM 6246 N N . ALA D 1 160 ? 48.180 73.491 43.328 1.00 24.82 141 ALA D N 1
ATOM 6247 C CA . ALA D 1 160 ? 48.113 74.518 44.368 1.00 24.94 141 ALA D CA 1
ATOM 6248 C C . ALA D 1 160 ? 46.684 74.848 44.806 1.00 25.17 141 ALA D C 1
ATOM 6249 O O . ALA D 1 160 ? 46.474 75.377 45.899 1.00 25.25 141 ALA D O 1
ATOM 6251 N N . GLY D 1 161 ? 45.696 74.542 43.971 1.00 25.95 142 GLY D N 1
ATOM 6252 C CA . GLY D 1 161 ? 44.319 74.785 44.363 1.00 26.24 142 GLY D CA 1
ATOM 6253 C C . GLY D 1 161 ? 43.794 73.804 45.395 1.00 26.93 142 GLY D C 1
ATOM 6254 O O . GLY D 1 161 ? 42.721 74.004 45.960 1.00 28.01 142 GLY D O 1
ATOM 6255 N N . LYS D 1 162 ? 44.529 72.727 45.630 1.00 27.26 143 LYS D N 1
ATOM 6256 C CA . LYS D 1 162 ? 44.066 71.633 46.491 1.00 27.82 143 LYS D CA 1
ATOM 6257 C C . LYS D 1 162 ? 45.054 71.388 47.626 1.00 26.85 143 LYS D C 1
ATOM 6258 O O . LYS D 1 162 ? 44.655 71.012 48.715 1.00 28.10 143 LYS D O 1
ATOM 6264 N N . TRP D 1 163 ? 46.343 71.592 47.369 1.00 25.75 144 TRP D N 1
ATOM 6265 C CA . TRP D 1 163 ? 47.385 71.236 48.331 1.00 24.72 144 TRP D CA 1
ATOM 6266 C C . TRP D 1 163 ? 48.130 72.438 48.867 1.00 24.40 144 TRP D C 1
ATOM 6267 O O . TRP D 1 163 ? 48.699 73.215 48.090 1.00 24.74 144 TRP D O 1
ATOM 6278 N N . PRO D 1 164 ? 48.076 72.632 50.198 1.00 23.89 145 PRO D N 1
ATOM 6279 C CA . PRO D 1 164 ? 48.749 73.766 50.824 1.00 23.91 145 PRO D CA 1
ATOM 6280 C C . PRO D 1 164 ? 50.260 73.574 50.908 1.00 23.76 145 PRO D C 1
ATOM 6281 O O . PRO D 1 164 ? 50.761 72.424 50.917 1.00 24.21 145 PRO D O 1
ATOM 6285 N N . TYR D 1 165 ? 50.967 74.698 50.969 1.00 23.21 146 TYR D N 1
ATOM 6286 C CA . TYR D 1 165 ? 52.422 74.714 51.076 1.00 22.86 146 TYR D CA 1
ATOM 6287 C C . TYR D 1 165 ? 52.890 76.149 51.344 1.00 22.83 146 TYR D C 1
ATOM 6288 O O . TYR D 1 165 ? 52.175 77.105 51.046 1.00 23.28 146 TYR D O 1
ATOM 6297 N N . PRO D 1 166 ? 54.079 76.309 51.947 1.00 22.62 147 PRO D N 1
ATOM 6298 C CA . PRO D 1 166 ? 54.621 77.631 52.239 1.00 22.53 147 PRO D CA 1
ATOM 6299 C C . PRO D 1 166 ? 54.699 78.543 51.003 1.00 22.51 147 PRO D C 1
ATOM 6300 O O . PRO D 1 166 ? 55.193 78.117 49.956 1.00 22.42 147 PRO D O 1
ATOM 6304 N N . GLY D 1 167 ? 54.211 79.780 51.136 1.00 22.37 148 GLY D N 1
ATOM 6305 C CA . GLY D 1 167 ? 54.233 80.772 50.056 1.00 22.26 148 GLY D CA 1
ATOM 6306 C C . GLY D 1 167 ? 53.185 80.554 48.979 1.00 22.67 148 GLY D C 1
ATOM 6307 O O . GLY D 1 167 ? 53.165 81.262 47.974 1.00 22.72 148 GLY D O 1
ATOM 6308 N N . SER D 1 168 ? 52.321 79.558 49.163 1.00 22.85 149 SER D N 1
ATOM 6309 C CA . SER D 1 168 ? 51.253 79.322 48.198 1.00 23.20 149 SER D CA 1
ATOM 6310 C C . SER D 1 168 ? 50.228 80.425 48.273 1.00 22.72 149 SER D C 1
ATOM 6311 O O . SER D 1 168 ? 49.717 80.861 47.248 1.00 22.91 149 SER D O 1
ATOM 6314 N N . HIS D 1 169 ? 49.979 80.878 49.503 1.00 22.90 150 HIS D N 1
ATOM 6315 C CA . HIS D 1 169 ? 48.932 81.854 49.861 1.00 23.01 150 HIS D CA 1
ATOM 6316 C C . HIS D 1 169 ? 47.925 82.183 48.764 1.00 22.76 150 HIS D C 1
ATOM 6317 O O . HIS D 1 169 ? 47.002 81.421 48.544 1.00 23.39 150 HIS D O 1
ATOM 6324 N N . VAL D 1 170 ? 48.120 83.307 48.079 1.00 23.22 151 VAL D N 1
ATOM 6325 C CA . VAL D 1 170 ? 47.145 83.865 47.108 1.00 22.97 151 VAL D CA 1
ATOM 6326 C C . VAL D 1 170 ? 47.051 83.052 45.813 1.00 22.85 151 VAL D C 1
ATOM 6327 O O . VAL D 1 170 ? 45.961 82.830 45.287 1.00 22.74 151 VAL D O 1
ATOM 6331 N N . TYR D 1 171 ? 48.191 82.595 45.318 1.00 22.58 152 TYR D N 1
ATOM 6332 C CA . TYR D 1 171 ? 48.201 81.752 44.126 1.00 23.08 152 TYR D CA 1
ATOM 6333 C C . TYR D 1 171 ? 47.306 80.522 44.265 1.00 23.31 152 TYR D C 1
ATOM 6334 O O . TYR D 1 171 ? 46.511 80.261 43.386 1.00 23.27 152 TYR D O 1
ATOM 6343 N N . GLY D 1 172 ? 47.461 79.780 45.372 1.00 23.77 153 GLY D N 1
ATOM 6344 C CA . GLY D 1 172 ? 46.685 78.594 45.662 1.00 23.87 153 GLY D CA 1
ATOM 6345 C C . GLY D 1 172 ? 45.221 78.920 45.835 1.00 24.47 153 GLY D C 1
ATOM 6346 O O . GLY D 1 172 ? 44.357 78.200 45.327 1.00 25.06 153 GLY D O 1
ATOM 6347 N N . GLY D 1 173 ? 44.933 80.011 46.540 1.00 24.69 154 GLY D N 1
ATOM 6348 C CA . GLY D 1 173 ? 43.555 80.481 46.696 1.00 25.09 154 GLY D CA 1
ATOM 6349 C C . GLY D 1 173 ? 42.926 80.701 45.336 1.00 25.47 154 GLY D C 1
ATOM 6350 O O . GLY D 1 173 ? 41.850 80.193 45.016 1.00 25.59 154 GLY D O 1
ATOM 6351 N N . THR D 1 174 ? 43.639 81.450 44.521 1.00 25.69 155 THR D N 1
ATOM 6352 C CA . THR D 1 174 ? 43.275 81.676 43.134 1.00 26.12 155 THR D CA 1
ATOM 6353 C C . THR D 1 174 ? 42.960 80.357 42.361 1.00 26.42 155 THR D C 1
ATOM 6354 O O . THR D 1 174 ? 41.946 80.261 41.666 1.00 26.69 155 THR D O 1
ATOM 6358 N N . LYS D 1 175 ? 43.785 79.327 42.534 1.00 26.08 156 LYS D N 1
ATOM 6359 C CA . LYS D 1 175 ? 43.537 78.066 41.844 1.00 25.79 156 LYS D CA 1
ATOM 6360 C C . LYS D 1 175 ? 42.427 77.207 42.460 1.00 25.60 156 LYS D C 1
ATOM 6361 O O . LYS D 1 175 ? 41.806 76.378 41.778 1.00 25.80 156 LYS D O 1
ATOM 6367 N N . ALA D 1 176 ? 42.176 77.400 43.752 1.00 25.22 157 ALA D N 1
ATOM 6368 C CA . ALA D 1 176 ? 41.011 76.806 44.400 1.00 24.98 157 ALA D CA 1
ATOM 6369 C C . ALA D 1 176 ? 39.742 77.503 43.890 1.00 24.63 157 ALA D C 1
ATOM 6370 O O . ALA D 1 176 ? 38.713 76.862 43.702 1.00 25.03 157 ALA D O 1
ATOM 6372 N N . PHE D 1 177 ? 39.816 78.820 43.685 1.00 24.85 158 PHE D N 1
ATOM 6373 C CA . PHE D 1 177 ? 38.716 79.540 43.021 1.00 25.05 158 PHE D CA 1
ATOM 6374 C C . PHE D 1 177 ? 38.404 78.878 41.681 1.00 24.94 158 PHE D C 1
ATOM 6375 O O . PHE D 1 177 ? 37.257 78.552 41.397 1.00 24.63 158 PHE D O 1
ATOM 6383 N N . VAL D 1 178 ? 39.437 78.679 40.862 1.00 25.13 159 VAL D N 1
ATOM 6384 C CA . VAL D 1 178 ? 39.244 78.154 39.498 1.00 25.40 159 VAL D CA 1
ATOM 6385 C C . VAL D 1 178 ? 38.564 76.772 39.496 1.00 26.07 159 VAL D C 1
ATOM 6386 O O . VAL D 1 178 ? 37.655 76.525 38.698 1.00 26.09 159 VAL D O 1
ATOM 6390 N N . GLU D 1 179 ? 38.979 75.898 40.413 1.00 26.49 160 GLU D N 1
ATOM 6391 C CA . GLU D 1 179 ? 38.431 74.544 40.514 1.00 27.38 160 GLU D CA 1
ATOM 6392 C C . GLU D 1 179 ? 36.948 74.536 40.841 1.00 27.28 160 GLU D C 1
ATOM 6393 O O . GLU D 1 179 ? 36.163 73.831 40.215 1.00 27.78 160 GLU D O 1
ATOM 6399 N N . GLN D 1 180 ? 36.570 75.328 41.835 1.00 27.40 161 GLN D N 1
ATOM 6400 C CA . GLN D 1 180 ? 35.196 75.385 42.284 1.00 26.26 161 GLN D CA 1
ATOM 6401 C C . GLN D 1 180 ? 34.319 76.066 41.248 1.00 26.25 161 GLN D C 1
ATOM 6402 O O . GLN D 1 180 ? 33.189 75.624 41.003 1.00 26.27 161 GLN D O 1
ATOM 6408 N N . PHE D 1 181 ? 34.831 77.134 40.635 1.00 26.42 162 PHE D N 1
ATOM 6409 C CA . PHE D 1 181 ? 34.101 77.816 39.551 1.00 26.19 162 PHE D CA 1
ATOM 6410 C C . PHE D 1 181 ? 33.800 76.852 38.390 1.00 26.36 162 PHE D C 1
ATOM 6411 O O . PHE D 1 181 ? 32.675 76.816 37.846 1.00 25.56 162 PHE D O 1
ATOM 6419 N N . SER D 1 182 ? 34.817 76.076 38.025 1.00 26.39 163 SER D N 1
ATOM 6420 C CA . SER D 1 182 ? 34.678 75.015 37.022 1.00 26.90 163 SER D CA 1
ATOM 6421 C C . SER D 1 182 ? 33.510 74.086 37.299 1.00 26.82 163 SER D C 1
ATOM 6422 O O . SER D 1 182 ? 32.668 73.894 36.436 1.00 26.97 163 SER D O 1
ATOM 6425 N N . LEU D 1 183 ? 33.470 73.512 38.503 1.00 26.80 164 LEU D N 1
ATOM 6426 C CA . LEU D 1 183 ? 32.413 72.572 38.868 1.00 26.57 164 LEU D CA 1
ATOM 6427 C C . LEU D 1 183 ? 31.038 73.245 38.929 1.00 25.97 164 LEU D C 1
ATOM 6428 O O . LEU D 1 183 ? 30.051 72.683 38.466 1.00 25.18 164 LEU D O 1
ATOM 6433 N N . ASN D 1 184 ? 31.001 74.453 39.493 1.00 25.78 165 ASN D N 1
ATOM 6434 C CA . ASN D 1 184 ? 29.779 75.266 39.579 1.00 25.97 165 ASN D CA 1
ATOM 6435 C C . ASN D 1 184 ? 29.190 75.620 38.226 1.00 25.65 165 ASN D C 1
ATOM 6436 O O . ASN D 1 184 ? 27.975 75.635 38.055 1.00 26.12 165 ASN D O 1
ATOM 6441 N N . LEU D 1 185 ? 30.069 75.942 37.287 1.00 25.63 166 LEU D N 1
ATOM 6442 C CA . LEU D 1 185 ? 29.707 76.284 35.922 1.00 25.82 166 LEU D CA 1
ATOM 6443 C C . LEU D 1 185 ? 28.904 75.163 35.261 1.00 25.57 166 LEU D C 1
ATOM 6444 O O . LEU D 1 185 ? 27.913 75.435 34.596 1.00 25.39 166 LEU D O 1
ATOM 6449 N N . ARG D 1 186 ? 29.332 73.914 35.480 1.00 25.03 167 ARG D N 1
ATOM 6450 C CA . ARG D 1 186 ? 28.652 72.736 34.959 1.00 24.59 167 ARG D CA 1
ATOM 6451 C C . ARG D 1 186 ? 27.181 72.669 35.370 1.00 24.65 167 ARG D C 1
ATOM 6452 O O . ARG D 1 186 ? 26.343 72.171 34.624 1.00 24.02 167 ARG D O 1
ATOM 6460 N N . CYS D 1 187 ? 26.884 73.178 36.566 1.00 25.04 168 CYS D N 1
ATOM 6461 C CA . CYS D 1 187 ? 25.524 73.218 37.111 1.00 25.34 168 CYS D CA 1
ATOM 6462 C C . CYS D 1 187 ? 24.640 74.251 36.421 1.00 25.30 168 CYS D C 1
ATOM 6463 O O . CYS D 1 187 ? 23.422 74.139 36.438 1.00 26.14 168 CYS D O 1
ATOM 6466 N N . ASP D 1 188 ? 25.249 75.256 35.812 1.00 25.45 169 ASP D N 1
ATOM 6467 C CA . ASP D 1 188 ? 24.518 76.278 35.074 1.00 25.33 169 ASP D CA 1
ATOM 6468 C C . ASP D 1 188 ? 24.359 75.943 33.584 1.00 25.32 169 ASP D C 1
ATOM 6469 O O . ASP D 1 188 ? 23.544 76.555 32.893 1.00 24.87 169 ASP D O 1
ATOM 6474 N N . LEU D 1 189 ? 25.135 74.977 33.098 1.00 25.88 170 LEU D N 1
ATOM 6475 C CA . LEU D 1 189 ? 25.219 74.678 31.654 1.00 26.73 170 LEU D CA 1
ATOM 6476 C C . LEU D 1 189 ? 24.480 73.416 31.240 1.00 27.71 170 LEU D C 1
ATOM 6477 O O . LEU D 1 189 ? 24.685 72.893 30.139 1.00 28.19 170 LEU D O 1
ATOM 6482 N N . GLN D 1 190 ? 23.628 72.912 32.120 1.00 28.90 171 GLN D N 1
ATOM 6483 C CA . GLN D 1 190 ? 22.786 71.753 31.788 1.00 29.80 171 GLN D CA 1
ATOM 6484 C C . GLN D 1 190 ? 21.940 72.023 30.546 1.00 29.30 171 GLN D C 1
ATOM 6485 O O . GLN D 1 190 ? 21.320 73.082 30.433 1.00 29.56 171 GLN D O 1
ATOM 6491 N N . GLY D 1 191 ? 21.947 71.067 29.613 1.00 28.78 172 GLY D N 1
ATOM 6492 C CA . GLY D 1 191 ? 21.134 71.146 28.406 1.00 27.77 172 GLY D CA 1
ATOM 6493 C C . GLY D 1 191 ? 21.797 71.853 27.243 1.00 27.11 172 GLY D C 1
ATOM 6494 O O . GLY D 1 191 ? 21.280 71.841 26.125 1.00 27.10 172 GLY D O 1
ATOM 6495 N N . THR D 1 192 ? 22.947 72.464 27.498 1.00 26.51 173 THR D N 1
ATOM 6496 C CA . THR D 1 192 ? 23.650 73.208 26.458 1.00 25.49 173 THR D CA 1
ATOM 6497 C C . THR D 1 192 ? 24.619 72.343 25.652 1.00 25.23 173 THR D C 1
ATOM 6498 O O . THR D 1 192 ? 24.891 72.643 24.492 1.00 25.32 173 THR D O 1
ATOM 6502 N N . GLY D 1 193 ? 25.135 71.282 26.271 1.00 24.88 174 GLY D N 1
ATOM 6503 C CA . GLY D 1 193 ? 26.193 70.457 25.662 1.00 24.12 174 GLY D CA 1
ATOM 6504 C C . GLY D 1 193 ? 27.616 70.917 25.959 1.00 23.57 174 GLY D C 1
ATOM 6505 O O . GLY D 1 193 ? 28.574 70.203 25.685 1.00 23.27 174 GLY D O 1
ATOM 6506 N N . VAL D 1 194 ? 27.757 72.105 26.533 1.00 23.75 175 VAL D N 1
ATOM 6507 C CA . VAL D 1 194 ? 29.082 72.671 26.816 1.00 23.84 175 VAL D CA 1
ATOM 6508 C C . VAL D 1 194 ? 29.765 71.915 27.971 1.00 24.32 175 VAL D C 1
ATOM 6509 O O . VAL D 1 194 ? 29.160 71.655 29.016 1.00 24.92 175 VAL D O 1
ATOM 6513 N N . ARG D 1 195 ? 31.032 71.570 27.777 1.00 24.11 176 ARG D N 1
ATOM 6514 C CA . ARG D 1 195 ? 31.774 70.839 28.781 1.00 23.99 176 ARG D CA 1
ATOM 6515 C C . ARG D 1 195 ? 32.747 71.745 29.485 1.00 24.25 176 ARG D C 1
ATOM 6516 O O . ARG D 1 195 ? 33.227 72.703 28.898 1.00 25.25 176 ARG D O 1
ATOM 6524 N N . VAL D 1 196 ? 32.979 71.494 30.770 1.00 23.77 177 VAL D N 1
ATOM 6525 C CA . VAL D 1 196 ? 33.931 72.280 31.529 1.00 22.79 177 VAL D CA 1
ATOM 6526 C C . VAL D 1 196 ? 34.832 71.325 32.278 1.00 22.99 177 VAL D C 1
ATOM 6527 O O . VAL D 1 196 ? 34.345 70.409 32.949 1.00 22.52 177 VAL D O 1
ATOM 6531 N N . THR D 1 197 ? 36.141 71.558 32.153 1.00 21.97 178 THR D N 1
ATOM 6532 C CA . THR D 1 197 ? 37.153 70.718 32.768 1.00 21.78 178 THR D CA 1
ATOM 6533 C C . THR D 1 197 ? 38.099 71.617 33.542 1.00 21.86 178 THR D C 1
ATOM 6534 O O . THR D 1 197 ? 38.543 72.643 33.014 1.00 20.97 178 THR D O 1
ATOM 6538 N N . ASN D 1 198 ? 38.389 71.238 34.786 1.00 22.23 179 ASN D N 1
ATOM 6539 C CA . ASN D 1 198 ? 39.512 71.831 35.494 1.00 23.91 179 ASN D CA 1
ATOM 6540 C C . ASN D 1 198 ? 40.761 70.943 35.372 1.00 24.54 179 ASN D C 1
ATOM 6541 O O . ASN D 1 198 ? 40.736 69.770 35.759 1.00 25.34 179 ASN D O 1
ATOM 6546 N N . LEU D 1 199 ? 41.828 71.489 34.791 1.00 24.90 180 LEU D N 1
ATOM 6547 C CA . LEU D 1 199 ? 43.093 70.778 34.666 1.00 24.66 180 LEU D CA 1
ATOM 6548 C C . LEU D 1 199 ? 44.066 71.367 35.659 1.00 25.25 180 LEU D C 1
ATOM 6549 O O . LEU D 1 199 ? 44.213 72.592 35.760 1.00 25.84 180 LEU D O 1
ATOM 6554 N N . GLU D 1 200 ? 44.738 70.480 36.389 1.00 24.87 181 GLU D N 1
ATOM 6555 C CA . GLU D 1 200 ? 45.496 70.862 37.557 1.00 24.74 181 GLU D CA 1
ATOM 6556 C C . GLU D 1 200 ? 46.921 70.320 37.458 1.00 24.11 181 GLU D C 1
ATOM 6557 O O . GLU D 1 200 ? 47.198 69.235 37.947 1.00 24.40 181 GLU D O 1
ATOM 6563 N N . PRO D 1 201 ? 47.823 71.062 36.796 1.00 23.95 182 PRO D N 1
ATOM 6564 C CA . PRO D 1 201 ? 49.212 70.612 36.635 1.00 23.79 182 PRO D CA 1
ATOM 6565 C C . PRO D 1 201 ? 50.093 70.861 37.864 1.00 24.02 182 PRO D C 1
ATOM 6566 O O . PRO D 1 201 ? 49.857 71.796 38.638 1.00 23.46 182 PRO D O 1
ATOM 6570 N N . GLY D 1 202 ? 51.112 70.024 38.022 1.00 24.18 183 GLY D N 1
ATOM 6571 C CA . GLY D 1 202 ? 52.092 70.202 39.066 1.00 24.86 183 GLY D CA 1
ATOM 6572 C C . GLY D 1 202 ? 53.364 70.794 38.499 1.00 25.60 183 GLY D C 1
ATOM 6573 O O . GLY D 1 202 ? 53.313 71.674 37.646 1.00 25.89 183 GLY D O 1
ATOM 6574 N N . LEU D 1 203 ? 54.504 70.288 38.948 1.00 25.97 184 LEU D N 1
ATOM 6575 C CA . LEU D 1 203 ? 55.797 70.845 38.574 1.00 27.46 184 LEU D CA 1
ATOM 6576 C C . LEU D 1 203 ? 56.050 70.861 37.062 1.00 29.10 184 LEU D C 1
ATOM 6577 O O . LEU D 1 203 ? 56.111 69.811 36.423 1.00 29.21 184 LEU D O 1
ATOM 6582 N N . CYS D 1 204 ? 56.211 72.067 36.518 1.00 30.88 185 CYS D N 1
ATOM 6583 C CA . CYS D 1 204 ? 56.470 72.282 35.100 1.00 33.23 185 CYS D CA 1
ATOM 6584 C C . CYS D 1 204 ? 57.867 72.855 34.869 1.00 34.18 185 CYS D C 1
ATOM 6585 O O . CYS D 1 204 ? 58.481 73.386 35.800 1.00 34.39 185 CYS D O 1
ATOM 6588 N N . GLU D 1 205 ? 58.353 72.744 33.630 1.00 35.96 186 GLU D N 1
ATOM 6589 C CA . GLU D 1 205 ? 59.705 73.205 33.228 1.00 37.79 186 GLU D CA 1
ATOM 6590 C C . GLU D 1 205 ? 59.997 74.685 33.527 1.00 38.70 186 GLU D C 1
ATOM 6591 O O . GLU D 1 205 ? 61.115 75.028 33.894 1.00 38.67 186 GLU D O 1
ATOM 6597 N N . SER D 1 206 ? 58.993 75.551 33.370 1.00 40.34 187 SER D N 1
ATOM 6598 C CA . SER D 1 206 ? 59.099 76.957 33.799 1.00 41.61 187 SER D CA 1
ATOM 6599 C C . SER D 1 206 ? 59.397 77.094 35.293 1.00 42.07 187 SER D C 1
ATOM 6600 O O . SER D 1 206 ? 60.541 77.335 35.681 1.00 42.83 187 SER D O 1
ATOM 6603 N N . GLY D 1 226 ? 67.225 66.737 37.406 1.00 32.14 207 GLY D N 1
ATOM 6604 C CA . GLY D 1 226 ? 66.747 65.437 36.924 1.00 32.10 207 GLY D CA 1
ATOM 6605 C C . GLY D 1 226 ? 65.363 65.057 37.442 1.00 31.92 207 GLY D C 1
ATOM 6606 O O . GLY D 1 226 ? 65.131 63.915 37.833 1.00 32.73 207 GLY D O 1
ATOM 6607 N N . ALA D 1 227 ? 64.430 65.998 37.429 1.00 31.15 208 ALA D N 1
ATOM 6608 C CA . ALA D 1 227 ? 63.080 65.728 37.928 1.00 30.18 208 ALA D CA 1
ATOM 6609 C C . ALA D 1 227 ? 62.101 65.388 36.803 1.00 29.74 208 ALA D C 1
ATOM 6610 O O . ALA D 1 227 ? 60.961 64.965 37.057 1.00 29.95 208 ALA D O 1
ATOM 6612 N N . HIS D 1 228 ? 62.551 65.566 35.562 1.00 28.83 209 HIS D N 1
ATOM 6613 C CA . HIS D 1 228 ? 61.741 65.294 34.381 1.00 28.10 209 HIS D CA 1
ATOM 6614 C C . HIS D 1 228 ? 60.298 65.824 34.552 1.00 27.66 209 HIS D C 1
ATOM 6615 O O . HIS D 1 228 ? 59.328 65.049 34.550 1.00 27.26 209 HIS D O 1
ATOM 6622 N N . PRO D 1 229 ? 60.168 67.161 34.700 1.00 26.92 210 PRO D N 1
ATOM 6623 C CA . PRO D 1 229 ? 58.901 67.813 34.999 1.00 26.37 210 PRO D CA 1
ATOM 6624 C C . PRO D 1 229 ? 57.970 67.855 33.800 1.00 25.96 210 PRO D C 1
ATOM 6625 O O . PRO D 1 229 ? 58.397 67.602 32.683 1.00 26.47 210 PRO D O 1
ATOM 6629 N N . ILE D 1 230 ? 56.703 68.172 34.041 1.00 25.51 211 ILE D N 1
ATOM 6630 C CA . ILE D 1 230 ? 55.749 68.444 32.970 1.00 24.89 211 ILE D CA 1
ATOM 6631 C C . ILE D 1 230 ? 56.311 69.464 31.956 1.00 25.10 211 ILE D C 1
ATOM 6632 O O . ILE D 1 230 ? 56.730 70.571 32.319 1.00 25.08 211 ILE D O 1
ATOM 6637 N N . GLN D 1 231 ? 56.333 69.063 30.688 1.00 25.21 212 GLN D N 1
ATOM 6638 C CA . GLN D 1 231 ? 56.645 69.959 29.573 1.00 24.93 212 GLN D CA 1
ATOM 6639 C C . GLN D 1 231 ? 55.355 70.619 29.086 1.00 24.68 212 GLN D C 1
ATOM 6640 O O . GLN D 1 231 ? 54.272 70.030 29.241 1.00 24.66 212 GLN D O 1
ATOM 6646 N N . PRO D 1 232 ? 55.451 71.837 28.491 1.00 24.31 213 PRO D N 1
ATOM 6647 C CA . PRO D 1 232 ? 54.228 72.507 28.015 1.00 23.99 213 PRO D CA 1
ATOM 6648 C C . PRO D 1 232 ? 53.502 71.678 26.946 1.00 23.98 213 PRO D C 1
ATOM 6649 O O . PRO D 1 232 ? 52.276 71.698 26.872 1.00 23.67 213 PRO D O 1
ATOM 6653 N N . GLU D 1 233 ? 54.264 70.944 26.138 1.00 24.18 214 GLU D N 1
ATOM 6654 C CA . GLU D 1 233 ? 53.696 70.033 25.141 1.00 24.63 214 GLU D CA 1
ATOM 6655 C C . GLU D 1 233 ? 52.847 68.899 25.758 1.00 23.69 214 GLU D C 1
ATOM 6656 O O . GLU D 1 233 ? 51.910 68.421 25.122 1.00 22.92 214 GLU D O 1
ATOM 6662 N N . ASP D 1 234 ? 53.170 68.489 26.989 1.00 22.92 215 ASP D N 1
ATOM 6663 C CA . ASP D 1 234 ? 52.336 67.518 27.718 1.00 22.12 215 ASP D CA 1
ATOM 6664 C C . ASP D 1 234 ? 50.983 68.112 28.086 1.00 22.14 215 ASP D C 1
ATOM 6665 O O . ASP D 1 234 ? 49.947 67.444 27.941 1.00 22.53 215 ASP D O 1
ATOM 6670 N N . ILE D 1 235 ? 50.988 69.349 28.580 1.00 21.28 216 ILE D N 1
ATOM 6671 C CA . ILE D 1 235 ? 49.744 70.064 28.858 1.00 21.04 216 ILE D CA 1
ATOM 6672 C C . ILE D 1 235 ? 48.906 70.208 27.600 1.00 21.02 216 ILE D C 1
ATOM 6673 O O . ILE D 1 235 ? 47.706 69.891 27.617 1.00 21.49 216 ILE D O 1
ATOM 6678 N N . ALA D 1 236 ? 49.539 70.679 26.522 1.00 20.67 217 ALA D N 1
ATOM 6679 C CA . ALA D 1 236 ? 48.901 70.786 25.199 1.00 21.15 217 ALA D CA 1
ATOM 6680 C C . ALA D 1 236 ? 48.293 69.459 24.709 1.00 21.43 217 ALA D C 1
ATOM 6681 O O . ALA D 1 236 ? 47.136 69.430 24.239 1.00 21.66 217 ALA D O 1
ATOM 6683 N N . GLU D 1 237 ? 49.064 68.377 24.830 1.00 21.30 218 GLU D N 1
ATOM 6684 C CA . GLU D 1 237 ? 48.578 67.024 24.517 1.00 21.90 218 GLU D CA 1
ATOM 6685 C C . GLU D 1 237 ? 47.348 66.624 25.326 1.00 22.18 218 GLU D C 1
ATOM 6686 O O . GLU D 1 237 ? 46.413 66.025 24.772 1.00 22.91 218 GLU D O 1
ATOM 6692 N N . THR D 1 238 ? 47.337 66.943 26.625 1.00 22.20 219 THR D N 1
ATOM 6693 C CA . THR D 1 238 ? 46.211 66.550 27.459 1.00 22.44 219 THR D CA 1
ATOM 6694 C C . THR D 1 238 ? 44.936 67.386 27.272 1.00 22.38 219 THR D C 1
ATOM 6695 O O . THR D 1 238 ? 43.810 66.876 27.396 1.00 22.65 219 THR D O 1
ATOM 6699 N N . ILE D 1 239 ? 45.111 68.655 26.923 1.00 22.61 220 ILE D N 1
ATOM 6700 C CA . ILE D 1 239 ? 43.985 69.536 26.618 1.00 21.88 220 ILE D CA 1
ATOM 6701 C C . ILE D 1 239 ? 43.359 69.109 25.289 1.00 22.11 220 ILE D C 1
ATOM 6702 O O . ILE D 1 239 ? 42.141 69.111 25.139 1.00 22.90 220 ILE D O 1
ATOM 6707 N N . PHE D 1 240 ? 44.188 68.709 24.334 1.00 21.94 221 PHE D N 1
ATOM 6708 C CA . PHE D 1 240 ? 43.688 68.187 23.067 1.00 21.82 221 PHE D CA 1
ATOM 6709 C C . PHE D 1 240 ? 42.817 66.936 23.246 1.00 21.88 221 PHE D C 1
ATOM 6710 O O . PHE D 1 240 ? 41.770 66.796 22.603 1.00 21.54 221 PHE D O 1
ATOM 6718 N N . TRP D 1 241 ? 43.271 66.028 24.105 1.00 22.03 222 TRP D N 1
ATOM 6719 C CA . TRP D 1 241 ? 42.517 64.824 24.455 1.00 22.31 222 TRP D CA 1
ATOM 6720 C C . TRP D 1 241 ? 41.191 65.165 25.149 1.00 22.26 222 TRP D C 1
ATOM 6721 O O . TRP D 1 241 ? 40.138 64.592 24.813 1.00 21.84 222 TRP D O 1
ATOM 6732 N N . ILE D 1 242 ? 41.252 66.115 26.086 1.00 21.93 223 ILE D N 1
ATOM 6733 C CA . ILE D 1 242 ? 40.072 66.635 26.774 1.00 21.42 223 ILE D CA 1
ATOM 6734 C C . ILE D 1 242 ? 39.064 67.233 25.805 1.00 21.98 223 ILE D C 1
ATOM 6735 O O . ILE D 1 242 ? 37.879 66.879 25.854 1.00 21.90 223 ILE D O 1
ATOM 6748 N N . ASN D 1 244 ? 38.751 66.913 22.565 1.00 22.27 225 ASN D N 1
ATOM 6749 C CA . ASN D 1 244 ? 38.299 65.959 21.561 1.00 22.30 225 ASN D CA 1
ATOM 6750 C C . ASN D 1 244 ? 37.524 64.763 22.131 1.00 22.11 225 ASN D C 1
ATOM 6751 O O . ASN D 1 244 ? 37.232 63.811 21.406 1.00 22.10 225 ASN D O 1
ATOM 6756 N N . GLN D 1 245 ? 37.194 64.823 23.421 1.00 21.59 226 GLN D N 1
ATOM 6757 C CA . GLN D 1 245 ? 36.336 63.822 24.053 1.00 22.10 226 GLN D CA 1
ATOM 6758 C C . GLN D 1 245 ? 34.969 63.678 23.359 1.00 22.22 226 GLN D C 1
ATOM 6759 O O . GLN D 1 245 ? 34.368 64.696 22.967 1.00 21.62 226 GLN D O 1
ATOM 6765 N N . PRO D 1 246 ? 34.474 62.420 23.216 1.00 22.02 227 PRO D N 1
ATOM 6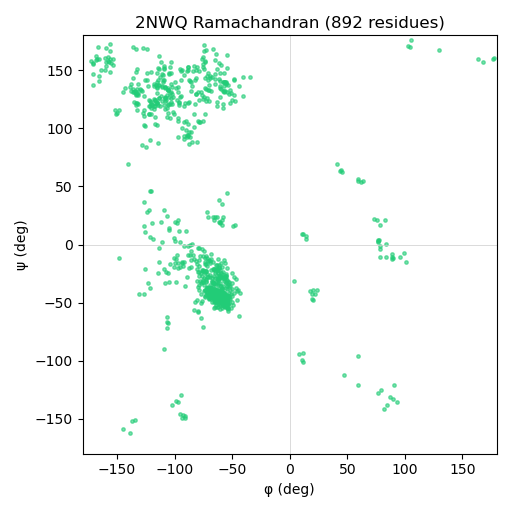766 C CA . PRO D 1 246 ? 33.080 62.221 22.778 1.00 22.21 227 PRO D CA 1
ATOM 6767 C C . PRO D 1 246 ? 32.172 63.245 23.458 1.00 21.92 227 PRO D C 1
ATOM 6768 O O . PRO D 1 246 ? 32.414 63.608 24.616 1.00 21.84 227 PRO D O 1
ATOM 6772 N N . ALA D 1 247 ? 31.163 63.716 22.732 1.00 21.83 228 ALA D N 1
ATOM 6773 C CA . ALA D 1 247 ? 30.302 64.821 23.177 1.00 22.14 228 ALA D CA 1
ATOM 6774 C C . ALA D 1 247 ? 29.549 64.541 24.472 1.00 22.18 228 ALA D C 1
ATOM 6775 O O . ALA D 1 247 ? 29.265 65.463 25.235 1.00 22.44 228 ALA D O 1
ATOM 6777 N N . HIS D 1 248 ? 29.255 63.268 24.721 1.00 22.00 229 HIS D N 1
ATOM 6778 C CA . HIS D 1 248 ? 28.405 62.861 25.846 1.00 21.81 229 HIS D CA 1
ATOM 6779 C C . HIS D 1 248 ? 29.120 62.838 27.202 1.00 22.00 229 HIS D C 1
ATOM 6780 O O . HIS D 1 248 ? 28.497 62.600 28.249 1.00 21.61 229 HIS D O 1
ATOM 6787 N N . LEU D 1 249 ? 30.422 63.125 27.169 1.00 21.87 230 LEU D N 1
ATOM 6788 C CA . LEU D 1 249 ? 31.315 62.947 28.304 1.00 21.74 230 LEU D CA 1
ATOM 6789 C C . LEU D 1 249 ? 31.909 64.261 28.759 1.00 22.34 230 LEU D C 1
ATOM 6790 O O . LEU D 1 249 ? 32.335 65.085 27.946 1.00 22.32 230 LEU D O 1
ATOM 6795 N N . ASN D 1 250 ? 31.962 64.440 30.073 1.00 22.61 231 ASN D N 1
ATOM 6796 C CA . ASN D 1 250 ? 32.648 65.566 30.645 1.00 22.81 231 ASN D CA 1
ATOM 6797 C C . ASN D 1 250 ? 33.751 65.140 31.593 1.00 23.44 231 ASN D C 1
ATOM 6798 O O . ASN D 1 250 ? 33.483 64.497 32.600 1.00 24.08 231 ASN D O 1
ATOM 6803 N N . ILE D 1 251 ? 34.986 65.525 31.285 1.00 23.34 232 ILE D N 1
ATOM 6804 C CA . ILE D 1 251 ? 36.063 65.389 32.242 1.00 23.66 232 ILE D CA 1
ATOM 6805 C C . ILE D 1 251 ? 35.966 66.552 33.238 1.00 23.89 232 ILE D C 1
ATOM 6806 O O . ILE D 1 251 ? 36.256 67.695 32.893 1.00 23.54 232 ILE D O 1
ATOM 6811 N N . ASN D 1 252 ? 35.521 66.256 34.462 1.00 23.89 233 ASN D N 1
ATOM 6812 C CA . ASN D 1 252 ? 35.349 67.288 35.489 1.00 23.76 233 ASN D CA 1
ATOM 6813 C C . ASN D 1 252 ? 36.683 67.907 35.873 1.00 23.79 233 ASN D C 1
ATOM 6814 O O . ASN D 1 252 ? 36.817 69.148 35.908 1.00 23.36 233 ASN D O 1
ATOM 6819 N N . SER D 1 253 ? 37.657 67.032 36.158 1.00 23.43 234 SER D N 1
ATOM 6820 C CA . SER D 1 253 ? 39.012 67.446 36.536 1.00 23.29 234 SER D CA 1
ATOM 6821 C C . SER D 1 253 ? 40.011 66.347 36.289 1.00 23.19 234 SER D C 1
ATOM 6822 O O . SER D 1 253 ? 39.660 65.163 36.204 1.00 23.13 234 SER D O 1
ATOM 6825 N N . LEU D 1 254 ? 41.264 66.765 36.153 1.00 22.66 235 LEU D N 1
ATOM 6826 C CA . LEU D 1 254 ? 42.381 65.896 35.873 1.00 21.98 235 LEU D CA 1
ATOM 6827 C C . LEU D 1 254 ? 43.562 66.594 36.515 1.00 22.04 235 LEU D C 1
ATOM 6828 O O . LEU D 1 254 ? 43.956 67.690 36.092 1.00 21.48 235 LEU D O 1
ATOM 6833 N N . GLU D 1 255 ? 44.096 65.971 37.557 1.00 21.67 236 GLU D N 1
ATOM 6834 C CA . GLU D 1 255 ? 45.278 66.458 38.199 1.00 22.41 236 GLU D CA 1
ATOM 6835 C C . GLU D 1 255 ? 46.405 65.588 37.730 1.00 22.26 236 GLU D C 1
ATOM 6836 O O . GLU D 1 255 ? 46.292 64.365 37.742 1.00 22.78 236 GLU D O 1
ATOM 6842 N N . ILE D 1 256 ? 47.485 66.230 37.301 1.00 22.37 237 ILE D N 1
ATOM 6843 C CA . ILE D 1 256 ? 48.613 65.551 36.686 1.00 22.07 237 ILE D CA 1
ATOM 6844 C C . ILE D 1 256 ? 49.893 66.120 37.264 1.00 22.45 237 ILE D C 1
ATOM 6845 O O . ILE D 1 256 ? 50.089 67.340 37.289 1.00 23.52 237 ILE D O 1
ATOM 6858 N N . PRO D 1 258 ? 54.356 65.497 37.429 1.00 19.36 239 PRO D N 1
ATOM 6859 C CA . PRO D 1 258 ? 55.452 64.649 37.005 1.00 18.83 239 PRO D CA 1
ATOM 6860 C C . PRO D 1 258 ? 55.562 63.524 38.037 1.00 18.92 239 PRO D C 1
ATOM 6861 O O . PRO D 1 258 ? 55.397 63.760 39.234 1.00 19.04 239 PRO D O 1
ATOM 6865 N N . VAL D 1 259 ? 55.812 62.307 37.588 1.00 19.49 240 VAL D N 1
ATOM 6866 C CA . VAL D 1 259 ? 55.869 61.171 38.505 1.00 19.83 240 VAL D CA 1
ATOM 6867 C C . VAL D 1 259 ? 56.887 61.404 39.639 1.00 20.20 240 VAL D C 1
ATOM 6868 O O . VAL D 1 259 ? 56.752 60.853 40.740 1.00 19.83 240 VAL D O 1
ATOM 6872 N N . SER D 1 260 ? 57.886 62.246 39.363 1.00 20.58 241 SER D N 1
ATOM 6873 C CA . SER D 1 260 ? 58.925 62.600 40.344 1.00 20.93 241 SER D CA 1
ATOM 6874 C C . SER D 1 260 ? 58.347 63.390 41.510 1.00 20.83 241 SER D C 1
ATOM 6875 O O . SER D 1 260 ? 58.997 63.519 42.541 1.00 20.36 241 SER D O 1
ATOM 6878 N N . GLN D 1 261 ? 57.124 63.907 41.337 1.00 21.01 242 GLN D N 1
ATOM 6879 C CA . GLN D 1 261 ? 56.469 64.748 42.338 1.00 21.19 242 GLN D CA 1
ATOM 6880 C C . GLN D 1 261 ? 55.375 64.007 43.115 1.00 21.42 242 GLN D C 1
ATOM 6881 O O . GLN D 1 261 ? 54.496 63.359 42.515 1.00 21.62 242 GLN D O 1
ATOM 6887 N N . SER D 1 262 ? 55.442 64.116 44.446 1.00 20.78 243 SER D N 1
ATOM 6888 C CA . SER D 1 262 ? 54.412 63.600 45.352 1.00 20.32 243 SER D CA 1
ATOM 6889 C C . SER D 1 262 ? 54.259 64.529 46.552 1.00 20.38 243 SER D C 1
ATOM 6890 O O . SER D 1 262 ? 54.606 65.701 46.463 1.00 20.91 243 SER D O 1
ATOM 6893 N N . TRP D 1 263 ? 53.720 64.022 47.658 1.00 20.45 244 TRP D N 1
ATOM 6894 C CA . TRP D 1 263 ? 53.401 64.840 48.829 1.00 19.72 244 TRP D CA 1
ATOM 6895 C C . TRP D 1 263 ? 54.343 64.572 49.969 1.00 19.23 244 TRP D C 1
ATOM 6896 O O . TRP D 1 263 ? 54.606 63.425 50.291 1.00 18.90 244 TRP D O 1
ATOM 6907 N N . ALA D 1 264 ? 54.826 65.644 50.592 1.00 19.20 245 ALA D N 1
ATOM 6908 C CA . ALA D 1 264 ? 55.800 65.545 51.674 1.00 19.11 245 ALA D CA 1
ATOM 6909 C C . ALA D 1 264 ? 55.147 65.331 53.039 1.00 19.24 245 ALA D C 1
ATOM 6910 O O . ALA D 1 264 ? 55.798 64.889 53.972 1.00 19.21 245 ALA D O 1
ATOM 6912 N N . GLY D 1 265 ? 53.860 65.651 53.148 1.00 19.38 246 GLY D N 1
ATOM 6913 C CA . GLY D 1 265 ? 53.157 65.586 54.412 1.00 19.21 246 GLY D CA 1
ATOM 6914 C C . GLY D 1 265 ? 53.214 66.880 55.206 1.00 19.44 246 GLY D C 1
ATOM 6915 O O . GLY D 1 265 ? 52.997 67.965 54.664 1.00 19.72 246 GLY D O 1
ATOM 6916 N N . PHE D 1 266 ? 53.521 66.756 56.499 1.00 19.40 247 PHE D N 1
ATOM 6917 C CA . PHE D 1 266 ? 53.385 67.856 57.438 1.00 19.52 247 PHE D CA 1
ATOM 6918 C C . PHE D 1 266 ? 54.732 68.389 57.896 1.00 20.12 247 PHE D C 1
ATOM 6919 O O . PHE D 1 266 ? 55.730 67.665 57.887 1.00 20.33 247 PHE D O 1
ATOM 6927 N N . ALA D 1 267 ? 54.751 69.666 58.276 1.00 20.69 248 ALA D N 1
ATOM 6928 C CA . ALA D 1 267 ? 55.902 70.272 58.926 1.00 21.23 248 ALA D CA 1
ATOM 6929 C C . ALA D 1 267 ? 55.540 70.555 60.376 1.00 22.10 248 ALA D C 1
ATOM 6930 O O . ALA D 1 267 ? 54.430 70.990 60.673 1.00 22.27 248 ALA D O 1
ATOM 6932 N N . ILE D 1 268 ? 56.486 70.310 61.276 1.00 23.39 249 ILE D N 1
ATOM 6933 C CA . ILE D 1 268 ? 56.335 70.663 62.677 1.00 24.00 249 ILE D CA 1
ATOM 6934 C C . ILE D 1 268 ? 57.411 71.694 63.008 1.00 24.98 249 ILE D C 1
ATOM 6935 O O . ILE D 1 268 ? 58.600 71.418 62.844 1.00 24.62 249 ILE D O 1
ATOM 6940 N N . HIS D 1 269 ? 56.998 72.870 63.476 1.00 25.52 250 HIS D N 1
ATOM 6941 C CA . HIS D 1 269 ? 57.939 73.915 63.814 1.00 26.43 250 HIS D CA 1
ATOM 6942 C C . HIS D 1 269 ? 58.670 73.624 65.121 1.00 26.99 250 HIS D C 1
ATOM 6943 O O . HIS D 1 269 ? 58.166 73.917 66.210 1.00 27.87 250 HIS D O 1
#

CATH classification: 3.40.50.720

Solvent-accessible surface area: 29158 Å² total

Secondary structure (DSSP, 8-state):
--EEEESSTTTSSHHHHHHHHHHTT-EEEEEES-HHHHHHHHHHHTTTS-EEEEE--TT-S---HHHHT--GGGSS--EEEE----------GGG--HHHHH--IIIIIIHHHHHHHHHHHHHHH-TT-EEEEE--GGGTS--TT-HHHHHHHHHHHHHHHHHHTT-TTS--EEEEEE--SB----PBPHHHHHHHHHH----TT----EEE--TTEEEEEEEE-/--EEEESSTTSTTHHHHHHHHHHTT-EEEEEES-HHHHHHHHHHHTTTS-EEEEE--TT-S---HHHHT--GGGSS-SEEEE----------GGG--HHHHH--IIIIIIHHHHHHHHHHHHHHH-TT-EEEEE--GGGTS--TT-HHHHHHHHHHHHHHHHHHTT-TTS--EEEEEE--SB----PBPHHHHHHHHHH----TT----EEE--TTEEEEEEEE--/--EEEESSTTSTTHHHHHHHHHHTT-EEEEEES-HHHHHHHHHHHTTTS-EEEEE--TT-S---HHHHT--GGGSS-SEEEE--------S-GGG--HHHHH--IIIIIIHHHHHHHHHHHHHHH-TT-EEEEE--GGGTS--TT-HHHHHHHHHHHHHHHHHHTT-TTT--EEEEEE--SB------B-HHHHHHHHHH----TT----EEE--TTEEEEEEEE-/--EEEESS-SSSHHHHHHHHHHHTT-EEEEEES-HHHHHHHHHHHTTTS-EEEEE--TT-S---HHHHT--GGGSS--EEEE----------GGG--HHHHH--IIIIIIHHHHHHHHHHHHHHH-TT-EEEEE--GGGTS--TT-HHHHHHHHHHHHHHHHHHHH-TTT--EEEEEE--SB-----PBPHHHHHHHHHH----TT----EEE--TTEEEEEEEE-

Sequence (903 aa):
SSTLFITGATSGFGEACARRFAEAGWSLVLTGRREERLQALAGELSAKTRVLPLTLDVRDRAASAAVDNLPEEFATLRGLINNAGLALGTDPAQSCDLDDWDTVDTNIKGLLYSTRLLLPRLIAHGAGASIVNLLGSVAGKWPYPGSHVYGGTKAFVEQFSLNLRCDLQGTGVRVTNLEPGLCCEGAHPIQPEDIAETIFWINQPAHLNINSLEIPVSQSWAGFAIHSSTLFITGATSGFGEACARRFAEAGWSLVLTGRREERLQALAGELSAKTRVLPLTLDVRDRAASAAVDNLPEEFATLRGLINNAGLALGTDPAQSCDLDDWDTVDTNIKGLLYSTRLLLPRLIAHGAGASIVNLGSVAGKWPYPGSHVYGGTKAFVEQFSLNLRCDLQGTGVRVTNLEPGLCCEGAHPIQPEDIAETIFWINQPAHLNINSLEIPVSQSWAGFAIHRSSTLFITGATSGFGEACARRFAEAGWSLVLTGRREERLQALAGELSAKTRVLPLTLDVRDRAASAAVDNLPEEFATLRGLINNAGLALGTDPAQSCDLDDWDTVDTNIKGLLYSTRLLLPRLIAHGAGASIVNLGSVAGKWPYPGSHVYGGTKAFVEQFSLNLRCDLQGTGVRVTNLEPGLCESGAHPIQPEDIAETIFWINQPAHLNINSLEIPVSQSWAGFAIHSSTLFITGATSGFGEACARRFAEAGWSLVLTGRREERLQALAGELSAKTRVLPLTLDVRDRAASAAVDNLPEEFATLRGLINNAGLALGTDPAQSCDLDDWDTVDTNIKGLLYSTRLLLPRLIAHGAGASIVNLGSVAGKWPYPGSHVYGGTKAFVEQFSLNLRCDLQGTGVRVTNLEPGLCESGAHPIQPEDIAETIFWINQPAHLNINSLEIPVSQSWAGFAIH

Foldseek 3Di:
DQEEEEEQLVNDLNVLLVVLVLQVAHAYEYEHQDVVSQVVSQVVSVVRYHYHYDHDQLLDLVSLVVLVPDDCVQLAHAEYELDWDDQDDQPAPVPDDVVRLVSCSTLPVSSVSVCVSSVNRQLVNFFNHEYEYEAAPLCPDDDRSSPRNNVSSVVRLVVQVVVVVVCPPSLYEGEYEHEYDEDVQPGNYSNNVSVVVVVCSPHSVDHHHYDYYRPSDDDPDDDDD/DQEEEEEALVDDLNVLLLVLVLQVAHAYEYEDQDPVSQVVSCVVSVVRYHYHYDHDALLPLVSLVVLVPDDPVQLAHQEYELDWDDADDLPAPVPDDVVRLVVCSTLPVSVVSRCVSSVNRPLVNFFNHEYEYEAAPLCPDDDRSSPRVVVSSVVRLVVQVVVVVVCPPRLYEGEYEHEYDEPVQPGNYSNNVSVVVVVCSPHSVDHHHYDYYGPSDDDPDDDDDD/DQEEEEEQLVQLLNVLLLQLVLQVAHAYEYEAQPCVVQVVSCVVSVVRYHYHYDNDALLDLVSLVVLVPDDPVQLAYQEYELDFDDQDDQDFPVPDDVVRLVVCSTLPVSSVSVCVSCVSNQLVNFQNHEYEYEAAPLCPDPDTPSVRVNVSRVNRLVVQVVVVVVCPPRLYAGEYEHEYAEPSVQPGDYSNNVSVVVVVCSPHSVDHHHYDYYRPSDDDDDDDDD/DFAEEEAQQQDFLNVLLVQLVLQVAGAYEYEEQPVVSQVVSCVVSVVRYHYHYDHDQLLDLVSLVVLVPDDPVLLAHAEYELDWDDDDDQDAPVPDDVVRLCCCSTLPVSSVSVCVSCVVRPLVNFQNGEYEYEAAPLCPDDDGSSPSVNVSSVNRLVVQVVVVVVCPPSLYEGEYEHEYDEPCVLPGDYSNNSSVVVVVCSPHSVDHHSYDYDRPSDDDPDDDDD

Radius of gyration: 27.77 Å; Cα contacts (8 Å, |Δi|>4): 2222; chains: 4; bounding box: 56×76×84 Å

B-factor: mean 24.75, std 3.79, range [6.83, 52.13]

InterPro domains:
  IPR002347 Short-chain dehydrogenase/reductase SDR [PF00106] (5-189)
  IPR002347 Short-chain dehydrogenase/reductase SDR [PR00081] (4-21)
  IPR002347 Short-chain dehydrogenase/reductase SDR [PR00081] (77-88)
  IPR002347 Short-chain dehydrogenase/reductase SDR [PR00081] (126-142)
  IPR002347 Short-chain dehydrogenase/reductase SDR [PR00081] (152-171)
  IPR002347 Short-chain dehydrogenase/reductase SDR [PR00081] (173-190)
  IPR002347 Short-chain dehydrogenase/reductase SDR [PR00081] (206-226)
  IPR020904 Short-chain dehydrogenase/reductase, conserved site [PS00061] (139-167)
  IPR036291 NAD(P)-binding domain superfamily [SSF51735] (4-231)
  IPR057326 Ketoreductase domain [SM00822] (3-183)

Nearest PDB structures (foldseek):
  2nwq-assembly1_A  TM=1.004E+00  e=2.661E-43  Pseudomonas aeruginosa
  4za2-assembly1_C  TM=8.716E-01  e=5.623E-13  Pectobacterium carotovorum subsp. carotovorum
  4z9y-assembly1_D  TM=8.630E-01  e=3.959E-13  Pectobacterium carotovorum subsp. carotovorum
  4za2-assembly1_B  TM=8.675E-01  e=9.518E-13  Pectobacterium carotovorum subsp. carotovorum
  4za2-assembly1_D  TM=8.689E-01  e=1.203E-12  Pectobacterium carotovorum subsp. carotovorum